Protein 2V1O (pdb70)

Sequence (890 aa):
GAMRIMRPDDANVAGNVHGGTILKMIEEAGAIISTRHCNSQNGERCVAALARVERTDFLSPMCIGEVAHVSAEITYTSKHSVEVQVHVMSENILTGTKKLTNKATLWYVPLSLKNVDKVLEVPPIVYLRQEQEEEGRKRYEAQKLERMEAMRIMRPDDANVAGNVHGGTILKMIEEAGAIISTRHCNSQNGERCVAALARVERTDFLSPMCIGEVAHVSAEITYTSKHSVEVQVHVMSENILTGTKKLTNKATLWYVPLSLKNVDKVLEVPPIVYLRQEQEEEGRKRYEAQKLERMEGAMRIMRPDDANVAGNVHGGTILKMIEEAGAIISTRHCNSQNGERCVAALARVERTDFLSPMCIGEVAHVSAEITYTSKHSVEVQVHVMSENILTGTKKLTNKATLWYVPLSLKNVDKVLEVPPIVYLRQEQEEEGRKRYEAQKLERMEAMRIMRPDDANVAGNVHGGTILKMIEEAGAIISTRHCNSQNGERCVAALARVERTDFLSPMCIGEVAHVSAEITYTSKHSVEVQVHVMSENILTGTKKLTNKATLWYVPLSLKNVDKVLEVPPIVYLRQEQEEEGRKRYEAQKLERMEAMRIMRPDDANVAGNVHGGTILKMIEEAGAIISTRHCNSQNGERCVAALARVERTDFLSPMCIGEVAHVSAEITYTSKHSVEVQVHVMSENILTGTKKLTNKATLWYVPLSLKNVDKVLEVPPIVYLRQEQEEEGRKRYEAQKLERMEAMRIMRPDDANVAGNVHGGTILKMIEEAGAIISTRHCNSQNGERCVAALARVERTDFLSPMCIGEVAHVSAEITYTSKHSVEVQVHVMSENILTGTKKLTNKATLWYVPLSLKNVDKVLEVPPIVYLRQEQEEEGRKRYEAQKLERME

CATH classification: 3.10.129.10

Foldseek 3Di:
DDKDAAAPVQDDPVFWGDPVSVVVVQVVQVFVVQQCQQCVVPDFRWGWDWDDKDDKDFD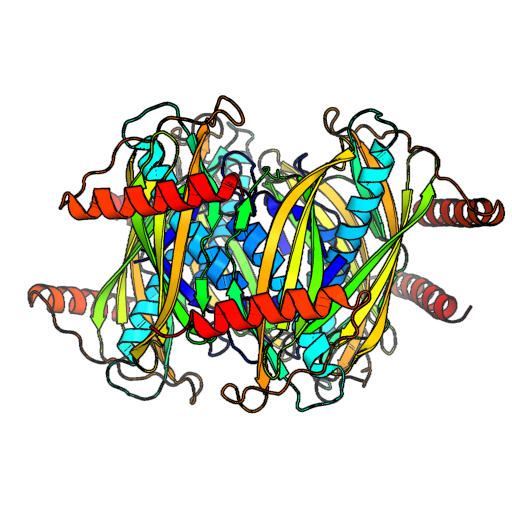DIAGGGKMKDKDKDFQEDDQFKTKMKMWIWTARPVVRDIDTGIIIITMIGIAHPVDGPDTHTGDGDDDPDVVSHVVRVVVVVVVVVVVVD/DKDAAAPVQDDPVQWGDPVSVVVVQVVQVFVVQQCQQCVVVDARWGKDWDDKDDKDFDDTAGGRKMKDKHKDFQEFDQFKTKIKIWIWTANPVVGDIDTGMIIITMIGIAHPVGRPDTHTGDGDDDPDPVSHVVRVVVVVVVVVVVVD/DDKDFAAPVQDDPVQWGDPVSVVVVQVVQVFVVQQCQQCVVPDFRWGWDWDDKDDKDFDDIEGGGKMKDKDKDFQFDDFFKTKMKMWIWTARPVVRDIDTGMIIITMIGIDHPVDGRDTHTGDGDDDPDVVSHVVVVVVVVVVVVVVVD/DKDAAAPVQDDPVQWGDPVSVVVVQVVQVFVVQQCQQPVVVDFRWGKDWDDKDDKDFDDTAGHGWMKDKHKDFQEFDQFKTKMKIWIWTARPVVRDIDTGMIIITMIGIAHPVGRPDTHTGDGDDDPDPVSHVVRVVVVVVVVVVPDD/DKDAAAPVQDDPVFWGDPVSVVVVQVVQVFVVQQCQQCVVVDFRWTKDWDDKDDKDFDDIEGGGKMKDKDKDFQEDDFFKTKIKIWIWTANPVVGDIDTGMIIITMIGIAHPVHGRDTHTGDGDDDPDPVSHVVRVVVVVVVVVVVVD/DKDAAAPVQDDPVQWGDPVSVVVVQVVQVFVVQQCQQCVVVDFRWGKDWDDKDDKDFDDTAGGGWMKDKDKDFQEFDQFKTKIWIWIWTARPVVRDIDTGMIIIIMIGIAHPVGRPDTHTGDGDDDPDPVSHVVRVVVVVVVVVVVVD

InterPro domains:
  IPR006683 Thioesterase domain [PF03061] (70-148)
  IPR006683 Thioesterase domain [PF03061] (243-312)
  IPR029069 HotDog domain superfamily [SSF54637] (54-199)
  IPR029069 HotDog domain superfamily [SSF54637] (222-374)
  IPR033120 Hotdog acyl-CoA thioesterase (ACOT)-type domain [PS51770] (51-169)
  IPR033120 Hotdog acyl-CoA thioesterase (ACOT)-type domain [PS51770] (225-339)
  IPR040170 Cytosolic acyl coenzyme A thioester hydrolase [PTHR11049] (54-374)

Organism: Mus musculus (NCBI:txid10090)

B-factor: mean 19.63, std 8.36, range [7.68, 71.05]

Structure (mmCIF, N/CA/C/O backbone):
data_2V1O
#
_entry.id   2V1O
#
_cell.length_a   55.741
_cell.length_b   125.531
_cell.length_c   81.780
_cell.angle_alpha   90.00
_cell.angle_beta   95.39
_cell.angle_gamma   90.00
#
_symmetry.space_group_name_H-M   'P 1 21 1'
#
loop_
_entity.id
_entity.type
_entity.pdbx_description
1 polymer 'CYTOSOLIC ACYL COENZYME A THIOESTER HYDROLASE'
2 non-polymer 'COENZYME A'
3 water water
#
loop_
_atom_site.group_PDB
_atom_site.id
_atom_site.type_symbol
_atom_site.label_atom_id
_atom_site.label_alt_id
_atom_site.label_comp_id
_atom_site.label_asym_id
_atom_site.label_entity_id
_atom_site.label_seq_id
_atom_site.pdbx_PDB_ins_code
_atom_site.Cartn_x
_atom_site.Cartn_y
_atom_site.Cartn_z
_atom_site.occupancy
_atom_site.B_iso_or_equiv
_atom_site.auth_seq_id
_atom_site.auth_comp_id
_atom_site.auth_asym_id
_atom_site.auth_atom_id
_atom_site.pdbx_PDB_model_num
ATOM 1 N N . GLY A 1 1 ? -9.843 3.164 -47.453 1.00 21.75 13 GLY A N 1
ATOM 2 C CA . GLY A 1 1 ? -9.206 4.430 -46.992 1.00 21.16 13 GLY A CA 1
ATOM 3 C C . GLY A 1 1 ? -9.034 5.461 -48.092 1.00 21.06 13 GLY A C 1
ATOM 4 O O . GLY A 1 1 ? -9.711 5.416 -49.125 1.00 21.46 13 GLY A O 1
ATOM 5 N N . ALA A 1 2 ? -8.119 6.400 -47.870 1.00 20.00 14 ALA A N 1
ATOM 6 C CA . ALA A 1 2 ? -7.782 7.396 -48.877 1.00 18.88 14 ALA A CA 1
ATOM 7 C C . ALA A 1 2 ? -6.264 7.560 -48.943 1.00 18.02 14 ALA A C 1
ATOM 8 O O . ALA A 1 2 ? -5.589 7.528 -47.926 1.00 17.33 14 ALA A O 1
ATOM 10 N N . MET A 1 3 ? -5.731 7.704 -50.148 1.00 17.43 15 MET A N 1
ATOM 11 C CA . MET A 1 3 ? -4.319 8.044 -50.307 1.00 17.00 15 MET A CA 1
ATOM 12 C C . MET A 1 3 ? -4.127 8.956 -51.501 1.00 15.83 15 MET A C 1
ATOM 13 O O . MET A 1 3 ? -4.830 8.845 -52.507 1.00 14.90 15 MET A O 1
ATOM 18 N N . ARG A 1 4 ? -3.164 9.858 -51.368 1.00 14.78 16 ARG A N 1
ATOM 19 C CA . ARG A 1 4 ? -2.902 10.866 -52.375 1.00 14.46 16 ARG A CA 1
ATOM 20 C C . ARG A 1 4 ? -1.456 11.294 -52.240 1.00 13.50 16 ARG A C 1
ATOM 21 O O . ARG A 1 4 ? -0.958 11.461 -51.120 1.00 12.50 16 ARG A O 1
ATOM 29 N N . ILE A 1 5 ? -0.789 11.453 -53.379 1.00 13.29 17 ILE A N 1
ATOM 30 C CA . ILE A 1 5 ? 0.583 11.944 -53.406 1.00 13.15 17 ILE A CA 1
ATOM 31 C C . ILE A 1 5 ? 0.575 13.453 -53.159 1.00 13.00 17 ILE A C 1
ATOM 32 O O . ILE A 1 5 ? -0.294 14.177 -53.661 1.00 13.11 17 ILE A O 1
ATOM 37 N N . MET A 1 6 ? 1.544 13.911 -52.384 1.00 12.67 18 MET A N 1
ATOM 38 C CA . MET A 1 6 ? 1.642 15.325 -52.040 1.00 12.64 18 MET A CA 1
ATOM 39 C C . MET A 1 6 ? 2.263 16.094 -53.202 1.00 12.60 18 MET A C 1
ATOM 40 O O . MET A 1 6 ? 3.278 15.671 -53.760 1.00 11.97 18 MET A O 1
ATOM 45 N N . ARG A 1 7 ? 1.623 17.213 -53.557 1.00 12.03 19 ARG A N 1
ATOM 46 C CA . ARG A 1 7 ? 1.972 18.018 -54.733 1.00 13.21 19 ARG A CA 1
ATOM 47 C C . ARG A 1 7 ? 2.585 19.351 -54.279 1.00 12.00 19 ARG A C 1
ATOM 48 O O . ARG A 1 7 ? 2.428 19.728 -53.119 1.00 11.78 19 ARG A O 1
ATOM 56 N N . PRO A 1 8 ? 3.285 20.070 -55.183 1.00 12.01 20 PRO A N 1
ATOM 57 C CA . PRO A 1 8 ? 3.888 21.358 -54.804 1.00 11.98 20 PRO A CA 1
ATOM 58 C C . PRO A 1 8 ? 2.934 22.352 -54.124 1.00 12.31 20 PRO A C 1
ATOM 59 O O . PRO A 1 8 ? 3.345 23.042 -53.182 1.00 12.11 20 PRO A O 1
ATOM 63 N N . ASP A 1 9 ? 1.681 22.413 -54.577 1.00 12.08 21 ASP A N 1
ATOM 64 C CA . ASP A 1 9 ? 0.712 23.343 -53.978 1.00 13.43 21 ASP A CA 1
ATOM 65 C C . ASP A 1 9 ? 0.264 22.944 -52.566 1.00 13.00 21 ASP A C 1
ATOM 66 O O . ASP A 1 9 ? -0.339 23.750 -51.857 1.00 13.67 21 ASP A O 1
ATOM 71 N N . ASP A 1 10 ? 0.595 21.717 -52.164 1.00 12.82 22 ASP A N 1
ATOM 72 C CA . ASP A 1 10 ? 0.307 21.207 -50.824 1.00 13.35 22 ASP A CA 1
ATOM 73 C C . ASP A 1 10 ? 1.384 21.604 -49.819 1.00 13.32 22 ASP A C 1
ATOM 74 O O . ASP A 1 10 ? 1.234 21.340 -48.634 1.00 13.62 22 ASP A O 1
ATOM 79 N N . ALA A 1 11 ? 2.469 22.211 -50.300 1.00 13.34 23 ALA A N 1
ATOM 80 C CA . ALA A 1 11 ? 3.660 22.423 -49.477 1.00 13.94 23 ALA A CA 1
ATOM 81 C C . ALA A 1 11 ? 4.160 23.860 -49.468 1.00 14.60 23 ALA A C 1
ATOM 82 O O . ALA A 1 11 ? 3.911 24.633 -50.404 1.00 14.34 23 ALA A O 1
ATOM 84 N N . ASN A 1 12 ? 4.872 24.204 -48.396 1.00 15.73 24 ASN A N 1
ATOM 85 C CA . ASN A 1 12 ? 5.518 25.513 -48.267 1.00 17.58 24 ASN A CA 1
ATOM 86 C C . ASN A 1 12 ? 6.772 25.635 -49.142 1.00 18.11 24 ASN A C 1
ATOM 87 O O . ASN A 1 12 ? 7.079 24.734 -49.932 1.00 18.30 24 ASN A O 1
ATOM 92 N N . VAL A 1 13 ? 7.496 26.742 -48.995 1.00 18.89 25 VAL A N 1
ATOM 93 C CA . VAL A 1 13 ? 8.687 27.009 -49.811 1.00 19.97 25 VAL A CA 1
ATOM 94 C C . VAL A 1 13 ? 9.855 26.056 -49.527 1.00 20.19 25 VAL A C 1
ATOM 95 O O . VAL A 1 13 ? 10.798 25.973 -50.309 1.00 20.86 25 VAL A O 1
ATOM 99 N N . ALA A 1 14 ? 9.775 25.336 -48.412 1.00 20.77 26 ALA A N 1
ATOM 100 C CA . ALA A 1 14 ? 10.803 24.358 -48.038 1.00 20.72 26 ALA A CA 1
ATOM 101 C C . ALA A 1 14 ? 10.497 22.930 -48.529 1.00 20.52 26 ALA A C 1
ATOM 102 O O . ALA A 1 14 ? 11.328 22.028 -48.379 1.00 21.13 26 ALA A O 1
ATOM 104 N N . GLY A 1 15 ? 9.313 22.731 -49.116 1.00 19.93 27 GLY A N 1
ATOM 105 C CA . GLY A 1 15 ? 8.895 21.417 -49.623 1.00 19.11 27 GLY A CA 1
ATOM 106 C C . GLY A 1 15 ? 8.107 20.572 -48.628 1.00 18.28 27 GLY A C 1
ATOM 107 O O . GLY A 1 15 ? 7.785 19.408 -48.899 1.00 17.95 27 GLY A O 1
ATOM 108 N N . ASN A 1 16 ? 7.802 21.154 -47.474 1.00 17.70 28 ASN A N 1
ATOM 109 C CA . ASN A 1 16 ? 7.051 20.463 -46.433 1.00 17.06 28 ASN A CA 1
ATOM 110 C C . ASN A 1 16 ? 5.571 20.809 -46.486 1.00 15.84 28 ASN A C 1
ATOM 111 O O . ASN A 1 16 ? 5.199 21.969 -46.653 1.00 15.32 28 ASN A O 1
ATOM 116 N N . VAL A 1 17 ? 4.738 19.782 -46.352 1.00 14.54 29 VAL A N 1
ATOM 117 C CA . VAL A 1 17 ? 3.295 19.899 -46.518 1.00 13.31 29 VAL A CA 1
ATOM 118 C C . VAL A 1 17 ? 2.688 20.786 -45.428 1.00 12.44 29 VAL A C 1
ATOM 119 O O . VAL A 1 17 ? 3.076 20.683 -44.275 1.00 12.24 29 VAL A O 1
ATOM 123 N N . HIS A 1 18 ? 1.770 21.676 -45.819 1.00 11.99 30 HIS A N 1
ATOM 124 C CA . HIS A 1 18 ? 1.034 22.529 -44.873 1.00 12.30 30 HIS A CA 1
ATOM 125 C C . HIS A 1 18 ? 0.100 21.715 -43.990 1.00 11.81 30 HIS A C 1
ATOM 126 O O . HIS A 1 18 ? -0.576 20.806 -44.471 1.00 11.57 30 HIS A O 1
ATOM 133 N N . GLY A 1 19 ? 0.035 22.064 -42.706 1.00 12.02 31 GLY A N 1
ATOM 134 C CA . GLY A 1 19 ? -0.965 21.495 -41.800 1.00 11.53 31 GLY A CA 1
ATOM 135 C C . GLY A 1 19 ? -2.370 21.530 -42.391 1.00 11.53 31 GLY A C 1
ATOM 136 O O . GLY A 1 19 ? -3.104 20.549 -42.306 1.00 11.02 31 GLY A O 1
ATOM 137 N N . GLY A 1 20 ? -2.726 22.652 -43.026 1.00 11.54 32 GLY A N 1
ATOM 138 C CA . GLY A 1 20 ? -4.063 22.855 -43.591 1.00 11.57 32 GLY A CA 1
ATOM 139 C C . GLY A 1 20 ? -4.439 21.800 -44.625 1.00 11.57 32 GLY A C 1
ATOM 140 O O . GLY A 1 20 ? -5.597 21.390 -44.700 1.00 11.04 32 GLY A O 1
ATOM 141 N N . THR A 1 21 ? -3.455 21.371 -45.417 1.00 11.46 33 THR A N 1
ATOM 142 C CA . THR A 1 21 ? -3.645 20.332 -46.444 1.00 12.30 33 THR A CA 1
ATOM 143 C C . THR A 1 21 ? -4.114 19.018 -45.812 1.00 11.88 33 THR A C 1
ATOM 144 O O . THR A 1 21 ? -5.073 18.386 -46.278 1.00 12.16 33 THR A O 1
ATOM 148 N N . ILE A 1 22 ? -3.419 18.626 -44.752 1.00 11.59 34 ILE A N 1
ATOM 149 C CA . ILE A 1 22 ? -3.719 17.407 -44.006 1.00 11.53 34 ILE A CA 1
ATOM 150 C C . ILE A 1 22 ? -5.055 17.524 -43.252 1.00 10.83 34 ILE A C 1
ATOM 151 O O . ILE A 1 22 ? -5.856 16.582 -43.234 1.00 10.18 34 ILE A O 1
ATOM 156 N N . LEU A 1 23 ? -5.302 18.683 -42.649 1.00 10.39 35 LEU A N 1
ATOM 157 C CA . LEU A 1 23 ? -6.586 18.923 -41.974 1.00 9.71 35 LEU A CA 1
ATOM 158 C C . LEU A 1 23 ? -7.754 18.724 -42.935 1.00 9.85 35 LEU A C 1
ATOM 159 O O . LEU A 1 23 ? -8.765 18.094 -42.587 1.00 9.20 35 LEU A O 1
ATOM 164 N N . LYS A 1 24 ? -7.608 19.259 -44.144 1.00 9.90 36 LYS A N 1
ATOM 165 C CA . LYS A 1 24 ? -8.612 19.077 -45.180 1.00 10.80 36 LYS A CA 1
ATOM 166 C C . LYS A 1 24 ? -8.854 17.580 -45.496 1.00 10.38 36 LYS A C 1
ATOM 167 O O . LYS A 1 24 ? -10.011 17.141 -45.575 1.00 9.79 36 LYS A O 1
ATOM 173 N N . MET A 1 25 ? -7.777 16.810 -45.650 1.00 10.62 37 MET A N 1
ATOM 174 C CA . MET A 1 25 ? -7.900 15.376 -45.974 1.00 11.86 37 MET A CA 1
ATOM 175 C C . MET A 1 25 ? -8.553 14.611 -44.819 1.00 10.12 37 MET A C 1
ATOM 176 O O . MET A 1 25 ? -9.355 13.710 -45.029 1.00 10.06 37 MET A O 1
ATOM 181 N N . ILE A 1 26 ? -8.179 14.978 -43.599 1.00 9.65 38 ILE A N 1
ATOM 182 C CA . ILE A 1 26 ? -8.759 14.382 -42.397 1.00 9.13 38 ILE A CA 1
ATOM 183 C C . ILE A 1 26 ? -10.282 14.551 -42.413 1.00 8.99 38 ILE A C 1
ATOM 184 O O . ILE A 1 26 ? -11.020 13.585 -42.200 1.00 8.57 38 ILE A O 1
ATOM 189 N N . GLU A 1 27 ? -10.745 15.770 -42.693 1.00 8.62 39 GLU A N 1
ATOM 190 C CA . GLU A 1 27 ? -12.182 16.077 -42.640 1.00 8.57 39 GLU A CA 1
ATOM 191 C C . GLU A 1 27 ? -12.936 15.390 -43.781 1.00 8.87 39 GLU A C 1
ATOM 192 O O . GLU A 1 27 ? -14.056 14.928 -43.584 1.00 8.07 39 GLU A O 1
ATOM 198 N N . GLU A 1 28 ? -12.294 15.290 -44.943 1.00 9.08 40 GLU A N 1
ATOM 199 C CA . GLU A 1 28 ? -12.858 14.548 -46.086 1.00 9.56 40 GLU A CA 1
ATOM 200 C C . GLU A 1 28 ? -13.156 13.088 -45.716 1.00 8.93 40 GLU A C 1
ATOM 201 O O . GLU A 1 28 ? -14.247 12.580 -46.005 1.00 8.56 40 GLU A O 1
ATOM 207 N N . ALA A 1 29 ? -12.202 12.431 -45.049 1.00 8.81 41 ALA A N 1
ATOM 208 C CA . ALA A 1 29 ? -12.402 11.064 -44.571 1.00 9.00 41 ALA A CA 1
ATOM 209 C C . ALA A 1 29 ? -13.528 11.004 -43.550 1.00 9.26 41 ALA A C 1
ATOM 210 O O . ALA A 1 29 ? -14.389 10.131 -43.640 1.00 9.43 41 ALA A O 1
ATOM 212 N N . GLY A 1 30 ? -13.537 11.951 -42.603 1.00 9.18 42 GLY A N 1
ATOM 213 C CA . GLY A 1 30 ? -14.604 12.030 -41.613 1.00 9.14 42 GLY A CA 1
ATOM 214 C C . GLY A 1 30 ? -15.977 12.221 -42.229 1.00 9.39 42 GLY A C 1
ATOM 215 O O . GLY A 1 30 ? -16.956 11.580 -41.806 1.00 9.68 42 GLY A O 1
ATOM 216 N N . ALA A 1 31 ? -16.054 13.082 -43.238 1.00 9.06 43 ALA A N 1
ATOM 217 C CA . ALA A 1 31 ? -17.340 13.416 -43.850 1.00 9.52 43 ALA A CA 1
ATOM 218 C C . ALA A 1 31 ? -17.938 12.197 -44.541 1.00 9.40 43 ALA A C 1
ATOM 219 O O . ALA A 1 31 ? -19.132 11.957 -44.424 1.00 9.79 43 ALA A O 1
ATOM 221 N N . ILE A 1 32 ? -17.104 11.434 -45.248 1.00 8.82 44 ILE A N 1
ATOM 222 C CA . ILE A 1 32 ? -17.582 10.243 -45.967 1.00 8.89 44 ILE A CA 1
ATOM 223 C C . ILE A 1 32 ? -18.113 9.184 -45.000 1.00 8.74 44 ILE A C 1
ATOM 224 O O . ILE A 1 32 ? -19.235 8.679 -45.162 1.00 8.62 44 ILE A O 1
ATOM 229 N N . ILE A 1 33 ? -17.312 8.865 -43.985 1.00 9.06 45 ILE A N 1
ATOM 230 C CA . ILE A 1 33 ? -17.646 7.748 -43.094 1.00 9.72 45 ILE A CA 1
ATOM 231 C C . ILE A 1 33 ? -18.907 8.065 -42.273 1.00 9.98 45 ILE A C 1
ATOM 232 O O . ILE A 1 33 ? -19.775 7.202 -42.073 1.00 9.90 45 ILE A O 1
ATOM 237 N N . SER A 1 34 ? -19.035 9.318 -41.847 1.00 10.12 46 SER A N 1
ATOM 238 C CA . SER A 1 34 ? -20.161 9.719 -41.006 1.00 10.61 46 SER A CA 1
ATOM 239 C C . SER A 1 34 ? -21.465 9.823 -41.817 1.00 10.49 46 SER A C 1
ATOM 240 O O . SER A 1 34 ? -22.510 9.352 -41.372 1.00 9.71 46 SER A O 1
ATOM 243 N N . THR A 1 35 ? -21.397 10.419 -43.010 1.00 10.13 47 THR A N 1
ATOM 244 C CA . THR A 1 35 ? -22.570 10.502 -43.895 1.00 10.32 47 THR A CA 1
ATOM 245 C C . THR A 1 35 ? -23.088 9.105 -44.262 1.00 9.89 47 THR A C 1
ATOM 246 O O . THR A 1 35 ? -24.285 8.843 -44.154 1.00 9.53 47 THR A O 1
ATOM 250 N N . ARG A 1 36 ? -22.191 8.202 -44.670 1.00 9.76 48 ARG A N 1
ATOM 251 C CA . ARG A 1 36 ? -22.589 6.831 -44.995 1.00 9.51 48 ARG A CA 1
ATOM 252 C C . ARG A 1 36 ? -23.304 6.187 -43.806 1.00 9.71 48 ARG A C 1
ATOM 253 O O . ARG A 1 36 ? -24.399 5.619 -43.938 1.00 9.72 48 ARG A O 1
ATOM 261 N N . HIS A 1 37 ? -22.694 6.306 -42.631 1.00 9.77 49 HIS A N 1
ATOM 262 C CA . HIS A 1 37 ? -23.292 5.732 -41.448 1.00 10.52 49 HIS A CA 1
ATOM 263 C C . HIS A 1 37 ? -24.666 6.307 -41.114 1.00 10.68 49 HIS A C 1
ATOM 264 O O . HIS A 1 37 ? -25.586 5.564 -40.753 1.00 10.93 49 HIS A O 1
ATOM 271 N N . CYS A 1 38 ? -24.800 7.627 -41.217 1.00 10.60 50 CYS A N 1
ATOM 272 C CA . CYS A 1 38 ? -26.052 8.288 -40.844 1.00 11.38 50 CYS A CA 1
ATOM 273 C C . CYS A 1 38 ? -27.226 7.985 -41.788 1.00 11.29 50 CYS A C 1
ATOM 274 O O . CYS A 1 38 ? -28.395 8.192 -41.427 1.00 11.18 50 CYS A O 1
ATOM 277 N N . ASN A 1 39 ? -26.901 7.476 -42.974 1.00 10.74 51 ASN A N 1
ATOM 278 C CA . ASN A 1 39 ? -27.899 7.005 -43.938 1.00 11.31 51 ASN A CA 1
ATOM 279 C C . ASN A 1 39 ? -28.034 5.473 -44.019 1.00 11.70 51 ASN A C 1
ATOM 280 O O . ASN A 1 39 ? -28.807 4.947 -44.837 1.00 11.25 51 ASN A O 1
ATOM 285 N N . SER A 1 40 ? -27.307 4.769 -43.152 1.00 11.76 52 SER A N 1
ATOM 286 C CA . SER A 1 40 ? -27.146 3.309 -43.251 1.00 12.70 52 SER A CA 1
ATOM 287 C C . SER A 1 40 ? -28.409 2.512 -42.886 1.00 13.29 52 SER A C 1
ATOM 288 O O . SER A 1 40 ? -28.491 1.307 -43.146 1.00 13.37 52 SER A O 1
ATOM 291 N N . GLN A 1 41 ? -29.387 3.172 -42.280 1.00 14.13 53 GLN A N 1
ATOM 292 C CA . GLN A 1 41 ? -30.642 2.489 -41.962 1.00 15.43 53 GLN A CA 1
ATOM 293 C C . GLN A 1 41 ? -31.805 3.077 -42.748 1.00 16.20 53 GLN A C 1
ATOM 294 O O . GLN A 1 41 ? -32.972 2.829 -42.440 1.00 16.63 53 GLN A O 1
ATOM 300 N N . ASN A 1 42 ? -31.456 3.834 -43.788 1.00 17.03 54 ASN A N 1
ATOM 301 C CA . ASN A 1 42 ? -32.410 4.492 -44.678 1.00 17.78 54 ASN A CA 1
ATOM 302 C C . ASN A 1 42 ? -33.433 5.356 -43.947 1.00 17.48 54 ASN A C 1
ATOM 303 O O . ASN A 1 42 ? -34.632 5.333 -44.251 1.00 17.60 54 ASN A O 1
ATOM 308 N N . GLY A 1 43 ? -32.942 6.125 -42.980 1.00 16.82 55 GLY A N 1
ATOM 309 C CA . GLY A 1 43 ? -33.737 7.176 -42.357 1.00 16.24 55 GLY A CA 1
ATOM 310 C C . GLY A 1 43 ? -33.833 8.362 -43.304 1.00 15.69 55 GLY A C 1
ATOM 311 O O . GLY A 1 43 ? -33.469 8.265 -44.479 1.00 15.50 55 GLY A O 1
ATOM 312 N N . GLU A 1 44 ? -34.327 9.486 -42.793 1.00 15.22 56 GLU A N 1
ATOM 313 C CA . GLU A 1 44 ? -34.380 10.722 -43.566 1.00 14.76 56 GLU A CA 1
ATOM 314 C C . GLU A 1 44 ? -32.994 11.011 -44.159 1.00 14.34 56 GLU A C 1
ATOM 315 O O . GLU A 1 44 ? -31.989 10.948 -43.444 1.00 13.86 56 GLU A O 1
ATOM 321 N N . ARG A 1 45 ? -32.944 11.280 -45.467 1.00 13.87 57 ARG A N 1
ATOM 322 C CA . ARG A 1 45 ? -31.678 11.526 -46.160 1.00 13.91 57 ARG A CA 1
ATOM 323 C C . ARG A 1 45 ? -30.979 12.730 -45.555 1.00 13.35 57 ARG A C 1
ATOM 324 O O . ARG A 1 45 ? -31.595 13.769 -45.302 1.00 12.93 57 ARG A O 1
ATOM 332 N N . CYS A 1 46 ? -29.689 12.565 -45.299 1.00 12.54 58 CYS A N 1
ATOM 333 C CA . CYS A 1 46 ? -28.937 13.573 -44.574 1.00 12.37 58 CYS A CA 1
ATOM 334 C C . CYS A 1 46 ? -27.485 13.627 -45.005 1.00 12.07 58 CYS A C 1
ATOM 335 O O . CYS A 1 46 ? -26.985 12.726 -45.706 1.00 11.43 58 CYS A O 1
ATOM 338 N N . VAL A 1 47 ? -26.817 14.703 -44.594 1.00 12.13 59 VAL A N 1
ATOM 339 C CA . VAL A 1 47 ? -25.371 14.815 -44.745 1.00 12.26 59 VAL A CA 1
ATOM 340 C C . VAL A 1 47 ? -24.787 15.185 -43.389 1.00 12.14 59 VAL A C 1
ATOM 341 O O . VAL A 1 47 ? -25.329 16.030 -42.674 1.00 12.00 59 VAL A O 1
ATOM 345 N N . ALA A 1 48 ? -23.685 14.534 -43.038 1.00 11.95 60 ALA A N 1
ATOM 346 C CA . ALA A 1 48 ? -23.022 14.798 -41.770 1.00 12.02 60 ALA A CA 1
ATOM 347 C C . ALA A 1 48 ? -22.246 16.113 -41.849 1.00 11.96 60 ALA A C 1
ATOM 348 O O . ALA A 1 48 ? -21.476 16.317 -42.786 1.00 12.49 60 ALA A O 1
ATOM 350 N N . ALA A 1 49 ? -22.465 16.997 -40.872 1.00 10.94 61 ALA A N 1
ATOM 351 C CA . ALA A 1 49 ? -21.732 18.269 -40.760 1.00 10.86 61 ALA A CA 1
ATOM 352 C C . ALA A 1 49 ? -20.688 18.208 -39.640 1.00 10.44 61 ALA A C 1
ATOM 353 O O . ALA A 1 49 ? -20.974 17.690 -38.558 1.00 10.21 61 ALA A O 1
ATOM 355 N N . LEU A 1 50 ? -19.492 18.752 -39.883 1.00 9.77 62 LEU A N 1
ATOM 356 C CA . LEU A 1 50 ? -18.462 18.782 -38.836 1.00 9.43 62 LEU A CA 1
ATOM 357 C C . LEU A 1 50 ? -18.865 19.716 -37.705 1.00 9.59 62 LEU A C 1
ATOM 358 O O . LEU A 1 50 ? -19.044 20.917 -37.916 1.00 9.68 62 LEU A O 1
ATOM 363 N N . ALA A 1 51 ? -18.996 19.154 -36.509 1.00 9.98 63 ALA A N 1
ATOM 364 C CA . ALA A 1 51 ? -19.314 19.947 -35.321 1.00 10.16 63 ALA A CA 1
ATOM 365 C C . ALA A 1 51 ? -18.082 20.307 -34.484 1.00 10.50 63 ALA A C 1
ATOM 366 O O . ALA A 1 51 ? -18.023 21.389 -33.894 1.00 10.55 63 ALA A O 1
ATOM 368 N N . ARG A 1 52 ? -17.097 19.414 -34.432 1.00 10.71 64 ARG A N 1
ATOM 369 C CA . ARG A 1 52 ? -15.976 19.592 -33.516 1.00 10.81 64 ARG A CA 1
ATOM 370 C C . ARG A 1 52 ? -14.736 18.845 -33.986 1.00 11.07 64 ARG A C 1
ATOM 371 O O . ARG A 1 52 ? -14.825 17.729 -34.508 1.00 11.01 64 ARG A O 1
ATOM 379 N N . VAL A 1 53 ? -13.592 19.488 -33.801 1.00 11.19 65 VAL A N 1
ATOM 380 C CA . VAL A 1 53 ? -12.289 18.843 -33.948 1.00 11.74 65 VAL A CA 1
ATOM 381 C C . VAL A 1 53 ? -11.628 18.826 -32.575 1.00 11.60 65 VAL A C 1
ATOM 382 O O . VAL A 1 53 ? -11.478 19.871 -31.932 1.00 11.80 65 VAL A O 1
ATOM 386 N N . GLU A 1 54 ? -11.268 17.635 -32.105 1.00 12.03 66 GLU A N 1
ATOM 387 C CA . GLU A 1 54 ? -10.548 17.525 -30.837 1.00 12.36 66 GLU A CA 1
ATOM 388 C C . GLU A 1 54 ? -9.113 18.014 -31.026 1.00 12.49 66 GLU A C 1
ATOM 389 O O . GLU A 1 54 ? -8.629 18.111 -32.151 1.00 12.37 66 GLU A O 1
ATOM 395 N N . ARG A 1 55 ? -8.443 18.330 -29.925 1.00 13.07 67 ARG A N 1
ATOM 396 C CA . ARG A 1 55 ? -7.034 18.696 -29.959 1.00 13.92 67 ARG A CA 1
ATOM 397 C C . ARG A 1 55 ? -6.228 17.635 -30.724 1.00 14.05 67 ARG A C 1
ATOM 398 O O . ARG A 1 55 ? -6.420 16.427 -30.529 1.00 13.75 67 ARG A O 1
ATOM 406 N N . THR A 1 56 ? -5.337 18.091 -31.598 1.00 13.89 68 THR A N 1
ATOM 407 C CA . THR A 1 56 ? -4.516 17.181 -32.410 1.00 13.83 68 THR A CA 1
ATOM 408 C C . THR A 1 56 ? -3.103 17.717 -32.630 1.00 13.69 68 THR A C 1
ATOM 409 O O . THR A 1 56 ? -2.909 18.915 -32.860 1.00 12.94 68 THR A O 1
ATOM 413 N N . ASP A 1 57 ? -2.126 16.816 -32.533 1.00 13.12 69 ASP A N 1
ATOM 414 C CA . ASP A 1 57 ? -0.715 17.163 -32.671 1.00 13.65 69 ASP A CA 1
ATOM 415 C C . ASP A 1 57 ? -0.127 16.638 -33.971 1.00 13.83 69 ASP A C 1
ATOM 416 O O . ASP A 1 57 ? -0.383 15.496 -34.358 1.00 13.51 69 ASP A O 1
ATOM 421 N N . PHE A 1 58 ? 0.666 17.475 -34.636 1.00 13.85 70 PHE A N 1
ATOM 422 C CA . PHE A 1 58 ? 1.375 17.051 -35.830 1.00 14.80 70 PHE A CA 1
ATOM 423 C C . PHE A 1 58 ? 2.796 16.646 -35.459 1.00 15.39 70 PHE A C 1
ATOM 424 O O . PHE A 1 58 ? 3.618 17.480 -35.052 1.00 15.23 70 PHE A O 1
ATOM 432 N N . LEU A 1 59 ? 3.042 15.346 -35.595 1.00 15.87 71 LEU A N 1
ATOM 433 C CA . LEU A 1 59 ? 4.223 14.670 -35.048 1.00 16.62 71 LEU A CA 1
ATOM 434 C C . LEU A 1 59 ? 5.467 14.684 -35.943 1.00 16.97 71 LEU A C 1
ATOM 435 O O . LEU A 1 59 ? 6.598 14.690 -35.449 1.00 16.12 71 LEU A O 1
ATOM 440 N N . SER A 1 60 ? 5.257 14.652 -37.255 1.00 17.15 72 SER A N 1
ATOM 441 C CA . SER A 1 60 ? 6.361 14.628 -38.205 1.00 17.77 72 SER A CA 1
ATOM 442 C C . SER A 1 60 ? 5.944 15.284 -39.520 1.00 17.79 72 SER A C 1
ATOM 443 O O . SER A 1 60 ? 4.768 15.233 -39.895 1.00 17.69 72 SER A O 1
ATOM 446 N N . PRO A 1 61 ? 6.905 15.922 -40.212 1.00 18.15 73 PRO A N 1
ATOM 447 C CA . PRO A 1 61 ? 6.591 16.578 -41.470 1.00 17.93 73 PRO A CA 1
ATOM 448 C C . PRO A 1 61 ? 6.303 15.574 -42.582 1.00 17.85 73 PRO A C 1
ATOM 449 O O . PRO A 1 61 ? 6.653 14.390 -42.476 1.00 17.03 73 PRO A O 1
ATOM 453 N N . MET A 1 62 ? 5.640 16.058 -43.623 1.00 17.67 74 MET A N 1
ATOM 454 C CA . MET A 1 62 ? 5.450 15.301 -44.841 1.00 18.35 74 MET A CA 1
ATOM 455 C C . MET A 1 62 ? 6.034 16.148 -45.960 1.00 17.76 74 MET A C 1
ATOM 456 O O . MET A 1 62 ? 6.077 17.379 -45.857 1.00 17.49 74 MET A O 1
ATOM 461 N N . CYS A 1 63 ? 6.485 15.493 -47.023 1.00 17.18 75 CYS A N 1
ATOM 462 C CA . CYS A 1 63 ? 7.169 16.186 -48.103 1.00 17.48 75 CYS A CA 1
ATOM 463 C C . CYS A 1 63 ? 6.441 15.997 -49.414 1.00 16.55 75 CYS A C 1
ATOM 464 O O . CYS A 1 63 ? 5.702 15.025 -49.587 1.00 16.21 75 CYS A O 1
ATOM 467 N N . ILE A 1 64 ? 6.659 16.931 -50.338 1.00 15.67 76 ILE A N 1
ATOM 468 C CA . ILE A 1 64 ? 6.224 16.768 -51.717 1.00 15.12 76 ILE A CA 1
ATOM 469 C C . ILE A 1 64 ? 6.698 15.404 -52.206 1.00 14.59 76 ILE A C 1
ATOM 470 O O . ILE A 1 64 ? 7.863 15.027 -52.002 1.00 14.35 76 ILE A O 1
ATOM 475 N N . GLY A 1 65 ? 5.782 14.660 -52.820 1.00 14.47 77 GLY A N 1
ATOM 476 C CA . GLY A 1 65 ? 6.118 13.390 -53.442 1.00 14.38 77 GLY A CA 1
ATOM 477 C C . GLY A 1 65 ? 5.870 12.194 -52.543 1.00 13.97 77 GLY A C 1
ATOM 478 O O . GLY A 1 65 ? 5.868 11.060 -53.009 1.00 13.90 77 GLY A O 1
ATOM 479 N N . GLU A 1 66 ? 5.682 12.445 -51.250 1.00 13.95 78 GLU A N 1
ATOM 480 C CA . GLU A 1 66 ? 5.265 11.384 -50.325 1.00 14.16 78 GLU A CA 1
ATOM 481 C C . GLU A 1 66 ? 3.759 11.160 -50.450 1.00 13.47 78 GLU A C 1
ATOM 482 O O . GLU A 1 66 ? 3.032 12.045 -50.917 1.00 13.36 78 GLU A O 1
ATOM 488 N N . VAL A 1 67 ? 3.309 9.966 -50.066 1.00 12.82 79 VAL A N 1
ATOM 489 C CA . VAL A 1 67 ? 1.903 9.598 -50.170 1.00 12.29 79 VAL A CA 1
ATOM 490 C C . VAL A 1 67 ? 1.272 9.707 -48.790 1.00 12.09 79 VAL A C 1
ATOM 491 O O . VAL A 1 67 ? 1.725 9.066 -47.838 1.00 11.91 79 VAL A O 1
ATOM 495 N N . ALA A 1 68 ? 0.237 10.535 -48.701 1.00 11.73 80 ALA A N 1
ATOM 496 C CA . ALA A 1 68 ? -0.577 10.652 -47.499 1.00 11.69 80 ALA A CA 1
ATOM 497 C C . ALA A 1 68 ? -1.624 9.537 -47.491 1.00 12.04 80 ALA A C 1
ATOM 498 O O . ALA A 1 68 ? -2.410 9.412 -48.430 1.00 12.02 80 ALA A O 1
ATOM 500 N N . HIS A 1 69 ? -1.604 8.716 -46.449 1.00 11.64 81 HIS A N 1
ATOM 501 C CA . HIS A 1 69 ? -2.602 7.663 -46.250 1.00 12.30 81 HIS A CA 1
ATOM 502 C C . HIS A 1 69 ? -3.543 8.122 -45.150 1.00 12.45 81 HIS A C 1
ATOM 503 O O . HIS A 1 69 ? -3.092 8.403 -44.051 1.00 13.59 81 HIS A O 1
ATOM 510 N N . VAL A 1 70 ? -4.841 8.195 -45.442 1.00 12.99 82 VAL A N 1
ATOM 511 C CA . VAL A 1 70 ? -5.832 8.645 -44.454 1.00 13.12 82 VAL A CA 1
ATOM 512 C C . VAL A 1 70 ? -6.871 7.551 -44.214 1.00 13.66 82 VAL A C 1
ATOM 513 O O . VAL A 1 70 ? -7.491 7.041 -45.155 1.00 14.17 82 VAL A O 1
ATOM 517 N N . SER A 1 71 ? -7.039 7.178 -42.952 1.00 13.37 83 SER A N 1
ATOM 518 C CA . SER A 1 71 ? -7.962 6.115 -42.584 1.00 13.82 83 SER A CA 1
ATOM 519 C C . SER A 1 71 ? -8.843 6.563 -41.420 1.00 13.02 83 SER A C 1
ATOM 520 O O . SER A 1 71 ? -8.376 7.219 -40.495 1.00 12.40 83 SER A O 1
ATOM 523 N N . ALA A 1 72 ? -10.119 6.196 -41.482 1.00 12.71 84 ALA A N 1
ATOM 524 C CA . ALA A 1 72 ? -11.109 6.658 -40.520 1.00 12.12 84 ALA A CA 1
ATOM 525 C C . ALA A 1 72 ? -11.890 5.498 -39.928 1.00 11.89 84 ALA A C 1
ATOM 526 O O . ALA A 1 72 ? -12.092 4.461 -40.576 1.00 10.88 84 ALA A O 1
ATOM 528 N N . GLU A 1 73 ? -12.346 5.692 -38.700 1.00 11.56 85 GLU A N 1
ATOM 529 C CA . GLU A 1 73 ? -13.161 4.692 -38.019 1.00 12.43 85 GLU A CA 1
ATOM 530 C C . GLU A 1 73 ? -14.170 5.410 -37.127 1.00 11.48 85 GLU A C 1
ATOM 531 O O . GLU A 1 73 ? -13.806 6.340 -36.415 1.00 11.58 85 GLU A O 1
ATOM 537 N N . ILE A 1 74 ? -15.431 4.984 -37.182 1.00 11.60 86 ILE A N 1
ATOM 538 C CA . ILE A 1 74 ? -16.443 5.485 -36.257 1.00 11.23 86 ILE A CA 1
ATOM 539 C C . ILE A 1 74 ? -16.254 4.742 -34.937 1.00 11.70 86 ILE A C 1
ATOM 540 O O . ILE A 1 74 ? -16.354 3.515 -34.886 1.00 11.66 86 ILE A O 1
ATOM 545 N N . THR A 1 75 ? -15.979 5.498 -33.882 1.00 11.43 87 THR A N 1
ATOM 546 C CA . THR A 1 75 ? -15.618 4.921 -32.594 1.00 11.51 87 THR A CA 1
ATOM 547 C C . THR A 1 75 ? -16.716 5.083 -31.547 1.00 11.51 87 THR A C 1
ATOM 548 O O . THR A 1 75 ? -16.708 4.402 -30.516 1.00 11.51 87 THR A O 1
ATOM 552 N N . TYR A 1 76 ? -17.661 5.986 -31.816 1.00 11.86 88 TYR A N 1
ATOM 553 C CA . TYR A 1 76 ? -18.815 6.180 -30.938 1.00 11.76 88 TYR A CA 1
ATOM 554 C C . TYR A 1 76 ? -19.975 6.844 -31.673 1.00 11.56 88 TYR A C 1
ATOM 555 O O . TYR A 1 76 ? -19.768 7.626 -32.613 1.00 11.48 88 TYR A O 1
ATOM 564 N N . THR A 1 77 ? -21.195 6.518 -31.248 1.00 11.30 89 THR A N 1
ATOM 565 C CA . THR A 1 77 ? -22.374 7.284 -31.652 1.00 11.73 89 THR A CA 1
ATOM 566 C C . THR A 1 77 ? -23.235 7.620 -30.431 1.00 12.03 89 THR A C 1
ATOM 567 O O . THR A 1 77 ? -23.462 6.769 -29.561 1.00 12.28 89 THR A O 1
ATOM 571 N N . SER A 1 78 ? -23.682 8.870 -30.365 1.00 12.63 90 SER A N 1
ATOM 572 C CA . SER A 1 78 ? -24.660 9.306 -29.376 1.00 12.72 90 SER A CA 1
ATOM 573 C C . SER A 1 78 ? -26.012 9.372 -30.089 1.00 13.25 90 SER A C 1
ATOM 574 O O . SER A 1 78 ? -26.136 8.888 -31.224 1.00 13.06 90 SER A O 1
ATOM 577 N N . LYS A 1 79 ? -27.021 9.964 -29.446 1.00 13.01 91 LYS A N 1
ATOM 578 C CA . LYS A 1 79 ? -28.347 10.040 -30.062 1.00 13.31 91 LYS A CA 1
ATOM 579 C C . LYS A 1 79 ? -28.327 10.794 -31.399 1.00 12.49 91 LYS A C 1
ATOM 580 O O . LYS A 1 79 ? -28.967 10.363 -32.360 1.00 12.48 91 LYS A O 1
ATOM 586 N N . HIS A 1 80 ? -27.579 11.897 -31.447 1.00 11.93 92 HIS A N 1
ATOM 587 C CA . HIS A 1 80 ? -27.544 12.780 -32.617 1.00 11.65 92 HIS A CA 1
ATOM 588 C C . HIS A 1 80 ? -26.142 13.139 -33.108 1.00 11.06 92 HIS A C 1
ATOM 589 O O . HIS A 1 80 ? -25.978 14.115 -33.848 1.00 10.62 92 HIS A O 1
ATOM 596 N N . SER A 1 81 ? -25.131 12.363 -32.722 1.00 10.84 93 SER A N 1
ATOM 597 C CA . SER A 1 81 ? -23.763 12.677 -33.147 1.00 10.51 93 SER A CA 1
ATOM 598 C C . SER A 1 81 ? -22.885 11.434 -33.349 1.00 10.50 93 SER A C 1
ATOM 599 O O . SER A 1 81 ? -23.185 10.352 -32.832 1.00 10.45 93 SER A O 1
ATOM 602 N N . VAL A 1 82 ? -21.806 11.622 -34.109 1.00 10.58 94 VAL A N 1
ATOM 603 C CA . VAL A 1 82 ? -20.887 10.553 -34.502 1.00 10.70 94 VAL A CA 1
ATOM 604 C C . VAL A 1 82 ? -19.464 10.974 -34.164 1.00 10.88 94 VAL A C 1
ATOM 605 O O . VAL A 1 82 ? -19.027 12.061 -34.553 1.00 10.68 94 VAL A O 1
ATOM 609 N N . GLU A 1 83 ? -18.742 10.115 -33.448 1.00 10.55 95 GLU A N 1
ATOM 610 C CA . GLU A 1 83 ? -17.328 10.346 -33.190 1.00 11.23 95 GLU A CA 1
ATOM 611 C C . GLU A 1 83 ? -16.505 9.539 -34.190 1.00 11.49 95 GLU A C 1
ATOM 612 O O . GLU A 1 83 ? -16.740 8.339 -34.373 1.00 11.57 95 GLU A O 1
ATOM 618 N N . VAL A 1 84 ? -15.557 10.209 -34.842 1.00 11.76 96 VAL A N 1
ATOM 619 C CA . VAL A 1 84 ? -14.702 9.570 -35.848 1.00 11.35 96 VAL A CA 1
ATOM 620 C C . VAL A 1 84 ? -13.239 9.788 -35.484 1.00 11.61 96 VAL A C 1
ATOM 621 O O . VAL A 1 84 ? -12.821 10.918 -35.202 1.00 11.30 96 VAL A O 1
ATOM 625 N N . GLN A 1 85 ? -12.475 8.699 -35.461 1.00 11.54 97 GLN A N 1
ATOM 626 C CA . GLN A 1 85 ? -11.037 8.772 -35.280 1.00 12.04 97 GLN A CA 1
ATOM 627 C C . GLN A 1 85 ? -10.366 8.626 -36.632 1.00 11.68 97 GLN A C 1
ATOM 628 O O . GLN A 1 85 ? -10.681 7.709 -37.400 1.00 11.49 97 GLN A O 1
ATOM 634 N N . VAL A 1 86 ? -9.444 9.537 -36.918 1.00 11.70 98 VAL A N 1
ATOM 635 C CA . VAL A 1 86 ? -8.754 9.550 -38.207 1.00 11.84 98 VAL A CA 1
ATOM 636 C C . VAL A 1 86 ? -7.248 9.429 -37.997 1.00 11.99 98 VAL A C 1
ATOM 637 O O . VAL A 1 86 ? -6.680 10.117 -37.136 1.00 11.68 98 VAL A O 1
ATOM 641 N N . HIS A 1 87 ? -6.617 8.538 -38.765 1.00 12.51 99 HIS A N 1
ATOM 642 C CA . HIS A 1 87 ? -5.153 8.367 -38.738 1.00 13.62 99 HIS A CA 1
ATOM 643 C C . HIS A 1 87 ? -4.561 8.804 -40.060 1.00 13.80 99 HIS A C 1
ATOM 644 O O . HIS A 1 87 ? -5.036 8.396 -41.121 1.00 13.92 99 HIS A O 1
ATOM 651 N N . VAL A 1 88 ? -3.506 9.613 -39.989 1.00 13.30 100 VAL A N 1
ATOM 652 C CA . VAL A 1 88 ? -2.767 10.034 -41.182 1.00 13.32 100 VAL A CA 1
ATOM 653 C C . VAL A 1 88 ? -1.353 9.473 -41.113 1.00 13.29 100 VAL A C 1
ATOM 654 O O . VAL A 1 88 ? -0.632 9.693 -40.132 1.00 12.64 100 VAL A O 1
ATOM 658 N N . MET A 1 89 ? -0.977 8.737 -42.153 1.00 13.35 101 MET A N 1
ATOM 659 C CA . MET A 1 89 ? 0.350 8.150 -42.259 1.00 15.20 101 MET A CA 1
ATOM 660 C C . MET A 1 89 ? 1.004 8.627 -43.560 1.00 14.07 101 MET A C 1
ATOM 661 O O . MET A 1 89 ? 0.349 8.691 -44.611 1.00 13.52 101 MET A O 1
ATOM 666 N N . SER A 1 90 ? 2.276 9.011 -43.474 1.00 13.27 102 SER A N 1
ATOM 667 C CA . SER A 1 90 ? 3.041 9.372 -44.662 1.00 13.10 102 SER A CA 1
ATOM 668 C C . SER A 1 90 ? 3.807 8.148 -45.128 1.00 12.66 102 SER A C 1
ATOM 669 O O . SER A 1 90 ? 4.284 7.351 -44.309 1.00 12.22 102 SER A O 1
ATOM 672 N N . GLU A 1 91 ? 3.898 7.993 -46.444 1.00 11.95 103 GLU A N 1
ATOM 673 C CA . GLU A 1 91 ? 4.678 6.927 -47.035 1.00 12.23 103 GLU A CA 1
ATOM 674 C C . GLU A 1 91 ? 5.580 7.514 -48.095 1.00 12.28 103 GLU A C 1
ATOM 675 O O . GLU A 1 91 ? 5.117 8.144 -49.055 1.00 12.28 103 GLU A O 1
ATOM 681 N N . ASN A 1 92 ? 6.871 7.318 -47.905 1.00 12.15 104 ASN A N 1
ATOM 682 C CA . ASN A 1 92 ? 7.823 7.680 -48.920 1.00 12.61 104 ASN A CA 1
ATOM 683 C C . ASN A 1 92 ? 8.003 6.462 -49.813 1.00 12.67 104 ASN A C 1
ATOM 684 O O . ASN A 1 92 ? 8.559 5.444 -49.387 1.00 12.82 104 ASN A O 1
ATOM 689 N N . ILE A 1 93 ? 7.502 6.560 -51.043 1.00 12.34 105 ILE A N 1
ATOM 690 C CA . ILE A 1 93 ? 7.509 5.420 -51.970 1.00 13.25 105 ILE A CA 1
ATOM 691 C C . ILE A 1 93 ? 8.847 5.194 -52.698 1.00 13.68 105 ILE A C 1
ATOM 692 O O . ILE A 1 93 ? 9.004 4.217 -53.438 1.00 13.93 105 ILE A O 1
ATOM 697 N N . LEU A 1 94 ? 9.795 6.109 -52.497 1.00 14.92 106 LEU A N 1
ATOM 698 C CA . LEU A 1 94 ? 11.171 5.910 -52.962 1.00 16.13 106 LEU A CA 1
ATOM 699 C C . LEU A 1 94 ? 11.999 5.112 -51.952 1.00 16.39 106 LEU A C 1
ATOM 700 O O . LEU A 1 94 ? 12.770 4.235 -52.343 1.00 16.98 106 LEU A O 1
ATOM 705 N N . THR A 1 95 ? 11.836 5.419 -50.662 1.00 16.77 107 THR A N 1
ATOM 706 C CA . THR A 1 95 ? 12.610 4.768 -49.598 1.00 16.84 107 THR A CA 1
ATOM 707 C C . THR A 1 95 ? 11.854 3.624 -48.922 1.00 16.79 107 THR A C 1
ATOM 708 O O . THR A 1 95 ? 12.469 2.718 -48.356 1.00 17.00 107 THR A O 1
ATOM 712 N N . GLY A 1 96 ? 10.525 3.676 -48.976 1.00 16.81 108 GLY A N 1
ATOM 713 C CA . GLY A 1 96 ? 9.675 2.727 -48.257 1.00 16.68 108 GLY A CA 1
ATOM 714 C C . GLY A 1 96 ? 9.297 3.167 -46.847 1.00 16.77 108 GLY A C 1
ATOM 715 O O . GLY A 1 96 ? 8.443 2.540 -46.214 1.00 17.32 108 GLY A O 1
ATOM 716 N N . THR A 1 97 ? 9.918 4.241 -46.358 1.00 16.32 109 THR A N 1
ATOM 717 C CA . THR A 1 97 ? 9.696 4.724 -44.988 1.00 16.43 109 THR A CA 1
ATOM 718 C C . THR A 1 97 ? 8.254 5.190 -44.760 1.00 16.32 109 THR A C 1
ATOM 719 O O . THR A 1 97 ? 7.726 5.988 -45.540 1.00 15.91 109 THR A O 1
ATOM 723 N N . LYS A 1 98 ? 7.633 4.677 -43.698 1.00 16.06 110 LYS A N 1
ATOM 724 C CA . LYS A 1 98 ? 6.322 5.158 -43.249 1.00 16.03 110 LYS A CA 1
ATOM 725 C C . LYS A 1 98 ? 6.404 5.784 -41.857 1.00 16.03 110 LYS A C 1
ATOM 726 O O . LYS A 1 98 ? 7.101 5.268 -40.983 1.00 15.71 110 LYS A O 1
ATOM 732 N N . LYS A 1 99 ? 5.678 6.887 -41.667 1.00 15.37 111 LYS A N 1
ATOM 733 C CA . LYS A 1 99 ? 5.659 7.641 -40.406 1.00 15.71 111 LYS A CA 1
ATOM 734 C C . LYS A 1 99 ? 4.221 7.991 -40.056 1.00 15.45 111 LYS A C 1
ATOM 735 O O . LYS A 1 99 ? 3.428 8.290 -40.948 1.00 15.09 111 LYS A O 1
ATOM 741 N N . LEU A 1 100 ? 3.889 7.975 -38.767 1.00 15.37 112 LEU A N 1
ATOM 742 C CA . LEU A 1 100 ? 2.603 8.505 -38.320 1.00 15.85 112 LEU A CA 1
ATOM 743 C C . LEU A 1 100 ? 2.678 10.033 -38.319 1.00 15.63 112 LEU A C 1
ATOM 744 O O . LEU A 1 100 ? 3.495 10.628 -37.608 1.00 16.39 112 LEU A O 1
ATOM 749 N N . THR A 1 101 ? 1.839 10.651 -39.138 1.00 15.04 113 THR A N 1
ATOM 750 C CA . THR A 1 101 ? 1.782 12.101 -39.248 1.00 14.85 113 THR A CA 1
ATOM 751 C C . THR A 1 101 ? 0.912 12.677 -38.144 1.00 14.37 113 THR A C 1
ATOM 752 O O . THR A 1 101 ? 1.304 13.627 -37.470 1.00 14.32 113 THR A O 1
ATOM 756 N N . ASN A 1 102 ? -0.259 12.075 -37.945 1.00 14.51 114 ASN A N 1
ATOM 757 C CA . ASN A 1 102 ? -1.285 12.667 -37.113 1.00 14.79 114 ASN A CA 1
ATOM 758 C C . ASN A 1 102 ? -2.393 11.672 -36.746 1.00 14.45 114 ASN A C 1
ATOM 759 O O . ASN A 1 102 ? -2.735 10.791 -37.540 1.00 14.45 114 ASN A O 1
ATOM 764 N N . LYS A 1 103 ? -2.927 11.807 -35.537 1.00 13.93 115 LYS A N 1
ATOM 765 C CA . LYS A 1 103 ? -4.190 11.176 -35.158 1.00 13.94 115 LYS A CA 1
ATOM 766 C C . LYS A 1 103 ? -5.147 12.296 -34.753 1.00 13.40 115 LYS A C 1
ATOM 767 O O . LYS A 1 103 ? -4.774 13.190 -33.992 1.00 13.25 115 LYS A O 1
ATOM 773 N N . ALA A 1 104 ? -6.369 12.256 -35.271 1.00 13.18 116 ALA A N 1
ATOM 774 C CA . ALA A 1 104 ? -7.365 13.279 -34.960 1.00 12.70 116 ALA A CA 1
ATOM 775 C C . ALA A 1 104 ? -8.700 12.623 -34.629 1.00 12.82 116 ALA A C 1
ATOM 776 O O . ALA A 1 104 ? -8.990 11.524 -35.101 1.00 13.93 116 ALA A O 1
ATOM 778 N N . THR A 1 105 ? -9.495 13.290 -33.798 1.00 11.74 117 THR A N 1
ATOM 779 C CA . THR A 1 105 ? -10.845 12.844 -33.511 1.00 11.41 117 THR A CA 1
ATOM 780 C C . THR A 1 105 ? -11.811 13.971 -33.880 1.00 11.41 117 THR A C 1
ATOM 781 O O . THR A 1 105 ? -11.576 15.141 -33.561 1.00 10.87 117 THR A O 1
ATOM 785 N N . LEU A 1 106 ? -12.887 13.596 -34.559 1.00 11.27 118 LEU A N 1
ATOM 786 C CA . LEU A 1 106 ? -13.868 14.548 -35.052 1.00 11.42 118 LEU A CA 1
ATOM 787 C C . LEU A 1 106 ? -15.263 14.140 -34.614 1.00 11.57 118 LEU A C 1
ATOM 788 O O . LEU A 1 106 ? -15.552 12.953 -34.483 1.00 11.50 118 LEU A O 1
ATOM 793 N N . TRP A 1 107 ? -16.132 15.136 -34.444 1.00 11.33 119 TRP A N 1
ATOM 794 C CA . TRP A 1 107 ? -17.543 14.904 -34.182 1.00 11.08 119 TRP A CA 1
ATOM 795 C C . TRP A 1 107 ? -18.381 15.493 -35.297 1.00 11.42 119 TRP A C 1
ATOM 796 O O . TRP A 1 107 ? -18.183 16.651 -35.694 1.00 10.46 119 TRP A O 1
ATOM 807 N N . TYR A 1 108 ? -19.311 14.676 -35.790 1.00 11.56 120 TYR A N 1
ATOM 808 C CA . TYR A 1 108 ? -20.250 15.056 -36.835 1.00 11.99 120 TYR A CA 1
ATOM 809 C C . TYR A 1 108 ? -21.682 14.954 -36.329 1.00 12.03 120 TYR A C 1
ATOM 810 O O . TYR A 1 108 ? -21.979 14.156 -35.451 1.00 12.29 120 TYR A O 1
ATOM 819 N N . VAL A 1 109 ? -22.551 15.761 -36.915 1.00 11.88 121 VAL A N 1
ATOM 820 C CA . VAL A 1 109 ? -23.976 15.746 -36.628 1.00 12.31 121 VAL A CA 1
ATOM 821 C C . VAL A 1 109 ? -24.725 15.662 -37.972 1.00 12.12 121 VAL A C 1
ATOM 822 O O . VAL A 1 109 ? -24.463 16.461 -38.868 1.00 11.97 121 VAL A O 1
ATOM 826 N N . PRO A 1 110 ? -25.643 14.687 -38.121 1.00 12.61 122 PRO A N 1
ATOM 827 C CA . PRO A 1 110 ? -26.374 14.599 -39.387 1.00 12.91 122 PRO A CA 1
ATOM 828 C C . PRO A 1 110 ? -27.462 15.661 -39.510 1.00 13.06 122 PRO A C 1
ATOM 829 O O . PRO A 1 110 ? -28.275 15.838 -38.594 1.00 12.95 122 PRO A O 1
ATOM 833 N N . LEU A 1 111 ? -27.461 16.352 -40.646 1.00 13.28 123 LEU A N 1
ATOM 834 C CA . LEU A 1 111 ? -28.481 17.352 -40.950 1.00 13.39 123 LEU A CA 1
ATOM 835 C C . LEU A 1 111 ? -29.284 16.925 -42.161 1.00 13.63 123 LEU A C 1
ATOM 836 O O . LEU A 1 111 ? -28.713 16.541 -43.185 1.00 13.00 123 LEU A O 1
ATOM 841 N N . SER A 1 112 ? -30.608 16.985 -42.030 1.00 13.91 124 SER A N 1
ATOM 842 C CA . SER A 1 112 ? -31.520 16.648 -43.119 1.00 14.90 124 SER A CA 1
ATOM 843 C C . SER A 1 112 ? -31.226 17.460 -44.386 1.00 15.55 124 SER A C 1
ATOM 844 O O . SER A 1 112 ? -30.921 18.658 -44.323 1.00 16.11 124 SER A O 1
ATOM 847 N N . LEU A 1 113 ? -31.296 16.794 -45.532 1.00 16.02 125 LEU A N 1
ATOM 848 C CA . LEU A 1 113 ? -31.166 17.475 -46.812 1.00 17.15 125 LEU A CA 1
ATOM 849 C C . LEU A 1 113 ? -32.443 18.241 -47.156 1.00 17.74 125 LEU A C 1
ATOM 850 O O . LEU A 1 113 ? -32.392 19.320 -47.759 1.00 18.40 125 LEU A O 1
ATOM 855 N N . LYS A 1 114 ? -33.582 17.675 -46.763 1.00 18.31 126 LYS A N 1
ATOM 856 C CA . LYS A 1 114 ? -34.899 18.241 -47.061 1.00 19.41 126 LYS A CA 1
ATOM 857 C C . LYS A 1 114 ? -35.234 19.404 -46.126 1.00 19.50 126 LYS A C 1
ATOM 858 O O . LYS A 1 114 ? -35.714 20.461 -46.563 1.00 19.97 126 LYS A O 1
ATOM 864 N N . ASN A 1 115 ? -34.984 19.200 -44.837 1.00 19.47 127 ASN A N 1
ATOM 865 C CA . ASN A 1 115 ? -35.358 20.159 -43.805 1.00 19.68 127 ASN A CA 1
ATOM 866 C C . ASN A 1 115 ? -34.117 20.845 -43.257 1.00 19.77 127 ASN A C 1
ATOM 867 O O . ASN A 1 115 ? -33.348 20.231 -42.511 1.00 19.89 127 ASN A O 1
ATOM 872 N N . VAL A 1 116 ? -33.911 22.110 -43.622 1.00 19.95 128 VAL A N 1
ATOM 873 C CA . VAL A 1 116 ? -32.620 22.751 -43.345 1.00 20.10 128 VAL A CA 1
ATOM 874 C C . VAL A 1 116 ? -32.324 22.897 -41.851 1.00 19.74 128 VAL A C 1
ATOM 875 O O . VAL A 1 116 ? -33.166 23.356 -41.062 1.00 19.49 128 VAL A O 1
ATOM 879 N N . ASP A 1 117 ? -31.110 22.483 -41.493 1.00 19.20 129 ASP A N 1
ATOM 880 C CA . ASP A 1 117 ? -30.617 22.468 -40.113 1.00 18.80 129 ASP A CA 1
ATOM 881 C C . ASP A 1 117 ? -31.397 21.538 -39.169 1.00 17.97 129 ASP A C 1
ATOM 882 O O . ASP A 1 117 ? -31.272 21.651 -37.948 1.00 18.09 129 ASP A O 1
ATOM 887 N N . LYS A 1 118 ? -32.184 20.617 -39.731 1.00 16.64 130 LYS A N 1
ATOM 888 C CA . LYS A 1 118 ? -32.844 19.588 -38.926 1.00 16.16 130 LYS A CA 1
ATOM 889 C C . LYS A 1 118 ? -31.843 18.509 -38.543 1.00 15.39 130 LYS A C 1
ATOM 890 O O . LYS A 1 118 ? -31.319 17.804 -39.404 1.00 15.08 130 LYS A O 1
ATOM 896 N N . VAL A 1 119 ? -31.605 18.389 -37.242 1.00 14.75 131 VAL A N 1
ATOM 897 C CA . VAL A 1 119 ? -30.694 17.390 -36.683 1.00 14.28 131 VAL A CA 1
ATOM 898 C C . VAL A 1 119 ? -31.422 16.046 -36.594 1.00 14.05 131 VAL A C 1
ATOM 899 O O . VAL A 1 119 ? -32.555 15.967 -36.083 1.00 13.20 131 VAL A O 1
ATOM 903 N N . LEU A 1 120 ? -30.773 14.997 -37.087 1.00 13.26 132 LEU A N 1
ATOM 904 C CA . LEU A 1 120 ? -31.387 13.674 -37.122 1.00 13.18 132 LEU A CA 1
ATOM 905 C C . LEU A 1 120 ? -30.775 12.712 -36.113 1.00 13.12 132 LEU A C 1
ATOM 906 O O . LEU A 1 120 ? -29.658 12.922 -35.630 1.00 12.90 132 LEU A O 1
ATOM 911 N N . GLU A 1 121 ? -31.529 11.664 -35.792 1.00 13.21 133 GLU A N 1
ATOM 912 C CA . GLU A 1 121 ? -31.039 10.583 -34.949 1.00 14.13 133 GLU A CA 1
ATOM 913 C C . GLU A 1 121 ? -30.029 9.727 -35.715 1.00 13.65 133 GLU A C 1
ATOM 914 O O . GLU A 1 121 ? -30.231 9.393 -36.893 1.00 14.13 133 GLU A O 1
ATOM 920 N N . VAL A 1 122 ? -28.936 9.395 -35.037 1.00 13.13 134 VAL A N 1
ATOM 921 C CA . VAL A 1 122 ? -27.861 8.583 -35.606 1.00 12.95 134 VAL A CA 1
ATOM 922 C C . VAL A 1 122 ? -28.140 7.096 -35.314 1.00 13.09 134 VAL A C 1
ATOM 923 O O . VAL A 1 122 ? -28.467 6.746 -34.183 1.00 12.56 134 VAL A O 1
ATOM 927 N N . PRO A 1 123 ? -28.029 6.222 -36.338 1.00 13.56 135 PRO A N 1
ATOM 928 C CA . PRO A 1 123 ? -28.142 4.781 -36.061 1.00 13.94 135 PRO A CA 1
ATOM 929 C C . PRO A 1 123 ? -27.039 4.301 -35.099 1.00 14.61 135 PRO A C 1
ATOM 930 O O . PRO A 1 123 ? -25.908 4.756 -35.191 1.00 13.87 135 PRO A O 1
ATOM 934 N N . PRO A 1 124 ? -27.380 3.429 -34.135 1.00 15.67 136 PRO A N 1
ATOM 935 C CA . PRO A 1 124 ? -26.311 2.859 -33.306 1.00 16.53 136 PRO A CA 1
ATOM 936 C C . PRO A 1 124 ? -25.285 2.045 -34.109 1.00 17.21 136 PRO A C 1
ATOM 937 O O . PRO A 1 124 ? -25.640 1.411 -35.103 1.00 17.73 136 PRO A O 1
ATOM 941 N N . ILE A 1 125 ? -24.019 2.096 -33.697 1.00 18.23 137 ILE A N 1
ATOM 942 C CA . ILE A 1 125 ? -22.984 1.223 -34.266 1.00 19.28 137 ILE A CA 1
ATOM 943 C C . ILE A 1 125 ? -22.828 -0.064 -33.467 1.00 19.83 137 ILE A C 1
ATOM 944 O O . ILE A 1 125 ? -23.237 -0.138 -32.311 1.00 20.31 137 ILE A O 1
ATOM 949 N N . VAL A 1 126 ? -22.238 -1.079 -34.089 1.00 20.45 138 VAL A N 1
ATOM 950 C CA . VAL A 1 126 ? -21.892 -2.294 -33.365 1.00 20.81 138 VAL A CA 1
ATOM 951 C C . VAL A 1 126 ? -20.516 -2.120 -32.708 1.00 21.01 138 VAL A C 1
ATOM 952 O O . VAL A 1 126 ? -19.585 -1.584 -33.318 1.00 20.93 138 VAL A O 1
ATOM 956 N N . TYR A 1 127 ? -20.424 -2.517 -31.442 1.00 21.14 139 TYR A N 1
ATOM 957 C CA . TYR A 1 127 ? -19.144 -2.589 -30.733 1.00 21.50 139 TYR A CA 1
ATOM 958 C C . TYR A 1 127 ? -18.749 -4.051 -30.585 1.00 21.69 139 TYR A C 1
ATOM 959 O O . TYR A 1 127 ? -19.604 -4.900 -30.335 1.00 21.47 139 TYR A O 1
ATOM 968 N N . LEU A 1 128 ? -17.459 -4.340 -30.750 1.00 22.04 140 LEU A N 1
ATOM 969 C CA . LEU A 1 128 ? -16.930 -5.683 -30.512 1.00 22.62 140 LEU A CA 1
ATOM 970 C C . LEU A 1 128 ? -16.906 -6.002 -29.013 1.00 22.81 140 LEU A C 1
ATOM 971 O O . LEU A 1 128 ? -17.151 -7.139 -28.604 1.00 22.54 140 LEU A O 1
ATOM 976 N N . ARG A 1 129 ? -16.605 -4.987 -28.205 1.00 23.33 141 ARG A N 1
ATOM 977 C CA . ARG A 1 129 ? -16.551 -5.127 -26.749 1.00 23.88 141 ARG A CA 1
ATOM 978 C C . ARG A 1 129 ? -17.275 -3.959 -26.079 1.00 23.97 141 ARG A C 1
ATOM 979 O O . ARG A 1 129 ? -17.257 -2.833 -26.596 1.00 23.82 141 ARG A O 1
ATOM 987 N N . GLN A 1 130 ? -17.914 -4.232 -24.939 1.00 24.09 142 GLN A N 1
ATOM 988 C CA . GLN A 1 130 ? -18.628 -3.198 -24.176 1.00 24.47 142 GLN A CA 1
ATOM 989 C C . GLN A 1 130 ? -17.700 -2.046 -23.789 1.00 24.02 142 GLN A C 1
ATOM 990 O O . GLN A 1 130 ? -18.125 -0.890 -23.743 1.00 24.06 142 GLN A O 1
ATOM 996 N N . GLU A 1 131 ? -16.440 -2.387 -23.519 1.00 23.70 143 GLU A N 1
ATOM 997 C CA . GLU A 1 131 ? -15.379 -1.440 -23.156 1.00 23.65 143 GLU A CA 1
ATOM 998 C C . GLU A 1 131 ? -15.217 -0.308 -24.182 1.00 23.15 143 GLU A C 1
ATOM 999 O O . GLU A 1 131 ? -14.922 0.834 -23.819 1.00 22.99 143 GLU A O 1
ATOM 1005 N N . GLN A 1 132 ? -15.399 -0.637 -25.458 1.00 22.45 144 GLN A N 1
ATOM 1006 C CA . GLN A 1 132 ? -15.328 0.351 -26.533 1.00 22.32 144 GLN A CA 1
ATOM 1007 C C . GLN A 1 132 ? -16.459 1.376 -26.422 1.00 21.95 144 GLN A C 1
ATOM 1008 O O . GLN A 1 132 ? -16.242 2.578 -26.613 1.00 21.52 144 GLN A O 1
ATOM 1014 N N . GLU A 1 133 ? -17.659 0.899 -26.095 1.00 21.83 145 GLU A N 1
ATOM 1015 C CA . GLU A 1 133 ? -18.802 1.789 -25.916 1.00 22.19 145 GLU A CA 1
ATOM 1016 C C . GLU A 1 133 ? -18.628 2.684 -24.691 1.00 22.24 145 GLU A C 1
ATOM 1017 O O . GLU A 1 133 ? -18.901 3.888 -24.755 1.00 22.38 145 GLU A O 1
ATOM 1023 N N . GLU A 1 134 ? -18.164 2.090 -23.591 1.00 21.99 146 GLU A N 1
ATOM 1024 C CA . GLU A 1 134 ? -17.896 2.821 -22.351 1.00 22.04 146 GLU A CA 1
ATOM 1025 C C . GLU A 1 134 ? -16.879 3.942 -22.548 1.00 21.60 146 GLU A C 1
ATOM 1026 O O . GLU A 1 134 ? -17.078 5.053 -22.057 1.00 21.51 146 GLU A O 1
ATOM 1032 N N . GLU A 1 135 ? -15.800 3.644 -23.271 1.00 21.19 147 GLU A N 1
ATOM 1033 C CA . GLU A 1 135 ? -14.737 4.616 -23.530 1.00 21.17 147 GLU A CA 1
ATOM 1034 C C . GLU A 1 135 ? -15.227 5.770 -24.402 1.00 20.57 147 GLU A C 1
ATOM 1035 O O . GLU A 1 135 ? -14.915 6.935 -24.133 1.00 20.43 147 GLU A O 1
ATOM 1041 N N . GLY A 1 136 ? -15.990 5.435 -25.442 1.00 19.78 148 GLY A N 1
ATOM 1042 C CA . GLY A 1 136 ? -16.618 6.433 -26.302 1.00 19.76 148 GLY A CA 1
ATOM 1043 C C . GLY A 1 136 ? -17.629 7.290 -25.562 1.00 19.18 148 GLY A C 1
ATOM 1044 O O . GLY A 1 136 ? -17.690 8.504 -25.767 1.00 19.03 148 GLY A O 1
ATOM 1045 N N . ARG A 1 137 ? -18.412 6.654 -24.687 1.00 18.63 149 ARG A N 1
ATOM 1046 C CA . ARG A 1 137 ? -19.429 7.359 -23.922 1.00 18.39 149 ARG A CA 1
ATOM 1047 C C . ARG A 1 137 ? -18.777 8.399 -23.004 1.00 17.65 149 ARG A C 1
ATOM 1048 O O . ARG A 1 137 ? -19.281 9.511 -22.862 1.00 17.46 149 ARG A O 1
ATOM 1056 N N . LYS A 1 138 ? -17.640 8.035 -22.418 1.00 17.44 150 LYS A N 1
ATOM 1057 C CA . LYS A 1 138 ? -16.858 8.945 -21.571 1.00 17.72 150 LYS A CA 1
ATOM 1058 C C . LYS A 1 138 ? -16.342 10.171 -22.341 1.00 17.51 150 LYS A C 1
ATOM 1059 O O . LYS A 1 138 ? -16.362 11.292 -21.823 1.00 17.43 150 LYS A O 1
ATOM 1065 N N . ARG A 1 139 ? -15.874 9.952 -23.568 1.00 17.02 151 ARG A N 1
ATOM 1066 C CA . ARG A 1 139 ? -15.401 11.053 -24.414 1.00 16.72 151 ARG A CA 1
ATOM 1067 C C . ARG A 1 139 ? -16.563 11.956 -24.832 1.00 17.04 151 ARG A C 1
ATOM 1068 O O . ARG A 1 139 ? -16.427 13.180 -24.829 1.00 17.10 151 ARG A O 1
ATOM 1076 N N . TYR A 1 140 ? -17.694 11.341 -25.177 1.00 16.87 152 TYR A N 1
ATOM 1077 C CA . TYR A 1 140 ? -18.937 12.051 -25.491 1.00 17.08 152 TYR A CA 1
ATOM 1078 C C . TYR A 1 140 ? -19.362 12.964 -24.343 1.00 17.29 152 TYR A C 1
ATOM 1079 O O . TYR A 1 140 ? -19.609 14.152 -24.540 1.00 17.52 152 TYR A O 1
ATOM 1088 N N . GLU A 1 141 ? -19.446 12.393 -23.146 1.00 17.42 153 GLU A N 1
ATOM 1089 C CA . GLU A 1 141 ? -19.781 13.144 -21.938 1.00 17.58 153 GLU A CA 1
ATOM 1090 C C . GLU A 1 141 ? -18.806 14.297 -21.666 1.00 17.83 153 GLU A C 1
ATOM 1091 O O . GLU A 1 141 ? -19.225 15.379 -21.272 1.00 17.29 153 GLU A O 1
ATOM 1097 N N . ALA A 1 142 ? -17.515 14.065 -21.900 1.00 18.33 154 ALA A N 1
ATOM 1098 C CA . ALA A 1 142 ? -16.484 15.090 -21.700 1.00 18.83 154 ALA A CA 1
ATOM 1099 C C . ALA A 1 142 ? -16.733 16.339 -22.565 1.00 19.34 154 ALA A C 1
ATOM 1100 O O . ALA A 1 142 ? -16.766 17.467 -22.048 1.00 19.39 154 ALA A O 1
ATOM 1102 N N . GLN A 1 143 ? -16.923 16.133 -23.865 1.00 19.63 155 GLN A N 1
ATOM 1103 C CA . GLN A 1 143 ? -17.157 17.253 -24.782 1.00 20.35 155 GLN A CA 1
ATOM 1104 C C . GLN A 1 143 ? -18.532 17.905 -24.569 1.00 20.80 155 GLN A C 1
ATOM 1105 O O . GLN A 1 143 ? -18.661 19.127 -24.644 1.00 20.89 155 GLN A O 1
ATOM 1111 N N . LYS A 1 144 ? -19.542 17.088 -24.272 1.00 21.59 156 LYS A N 1
ATOM 1112 C CA . LYS A 1 144 ? -20.884 17.585 -23.954 1.00 22.56 156 LYS A CA 1
ATOM 1113 C C . LYS A 1 144 ? -20.836 18.542 -22.750 1.00 23.05 156 LYS A C 1
ATOM 1114 O O . LYS A 1 144 ? -21.390 19.645 -22.788 1.00 22.83 156 LYS A O 1
ATOM 1120 N N . LEU A 1 145 ? -20.139 18.114 -21.700 1.00 23.52 157 LEU A N 1
ATOM 1121 C CA . LEU A 1 145 ? -19.986 18.888 -20.473 1.00 24.43 157 LEU A CA 1
ATOM 1122 C C . LEU A 1 145 ? -19.189 20.173 -20.709 1.00 24.78 157 LEU A C 1
ATOM 1123 O O . LEU A 1 145 ? -19.568 21.242 -20.226 1.00 24.68 157 LEU A O 1
ATOM 1128 N N . GLU A 1 146 ? -18.098 20.058 -21.466 1.00 25.53 158 GLU A N 1
ATOM 1129 C CA . GLU A 1 146 ? -17.228 21.193 -21.778 1.00 26.61 158 GLU A CA 1
ATOM 1130 C C . GLU A 1 146 ? -17.957 22.298 -22.545 1.00 27.22 158 GLU A C 1
ATOM 1131 O O . GLU A 1 146 ? -17.702 23.483 -22.319 1.00 26.98 158 GLU A O 1
ATOM 1137 N N . ARG A 1 147 ? -18.863 21.906 -23.440 1.00 28.21 159 ARG A N 1
ATOM 1138 C CA . ARG A 1 147 ? -19.658 22.862 -24.221 1.00 29.21 159 ARG A CA 1
ATOM 1139 C C . ARG A 1 147 ? -20.692 23.618 -23.364 1.00 30.76 159 ARG A C 1
ATOM 1140 O O . ARG A 1 147 ? -21.606 24.265 -23.884 1.00 31.09 159 ARG A O 1
ATOM 1148 N N . MET A 1 148 ? -20.518 23.534 -22.048 1.00 32.35 160 MET A N 1
ATOM 1149 C CA . MET A 1 148 ? -21.263 24.348 -21.087 1.00 33.92 160 MET A CA 1
ATOM 1150 C C . MET A 1 148 ? -20.272 25.161 -20.245 1.00 34.27 160 MET A C 1
ATOM 1151 O O . MET A 1 148 ? -20.657 25.826 -19.277 1.00 34.52 160 MET A O 1
ATOM 1156 N N . GLU A 1 149 ? -19.000 25.104 -20.648 1.00 34.93 161 GLU A N 1
ATOM 1157 C CA . GLU A 1 149 ? -17.859 25.683 -19.920 1.00 35.36 161 GLU A CA 1
ATOM 1158 C C . GLU A 1 149 ? -17.649 25.056 -18.544 1.00 35.51 161 GLU A C 1
ATOM 1159 O O . GLU A 1 149 ? -17.164 23.926 -18.442 1.00 35.56 161 GLU A O 1
ATOM 1165 N N . ALA B 1 2 ? -7.818 23.004 -77.489 1.00 19.93 14 ALA B N 1
ATOM 1166 C CA . ALA B 1 2 ? -7.391 23.460 -76.138 1.00 19.67 14 ALA B CA 1
ATOM 1167 C C . ALA B 1 2 ? -5.889 23.755 -76.073 1.00 19.66 14 ALA B C 1
ATOM 1168 O O . ALA B 1 2 ? -5.071 23.065 -76.681 1.00 19.31 14 ALA B O 1
ATOM 1170 N N . MET B 1 3 ? -5.533 24.784 -75.315 1.00 19.29 15 MET B N 1
ATOM 1171 C CA . MET B 1 3 ? -4.140 25.137 -75.137 1.00 19.27 15 MET B CA 1
ATOM 1172 C C . MET B 1 3 ? -3.951 25.577 -73.700 1.00 18.19 15 MET B C 1
ATOM 1173 O O . MET B 1 3 ? -4.672 26.450 -73.223 1.00 17.72 15 MET B O 1
ATOM 1178 N N . ARG B 1 4 ? -2.987 24.961 -73.018 1.00 16.99 16 ARG B N 1
ATOM 1179 C CA . ARG B 1 4 ? -2.732 25.230 -71.606 1.00 16.57 16 ARG B CA 1
ATOM 1180 C C . ARG B 1 4 ? -1.255 25.072 -71.259 1.00 15.35 16 ARG B C 1
ATOM 1181 O O . ARG B 1 4 ? -0.610 24.110 -71.694 1.00 15.43 16 ARG B O 1
ATOM 1189 N N . ILE B 1 5 ? -0.735 26.002 -70.460 1.00 14.13 17 ILE B N 1
ATOM 1190 C CA . ILE B 1 5 ? 0.605 25.878 -69.885 1.00 13.50 17 ILE B CA 1
ATOM 1191 C C . ILE B 1 5 ? 0.581 24.837 -68.767 1.00 13.18 17 ILE B C 1
ATOM 1192 O O . ILE B 1 5 ? -0.279 24.891 -67.878 1.00 12.65 17 ILE B O 1
ATOM 1197 N N . MET B 1 6 ? 1.527 23.902 -68.815 1.00 12.45 18 MET B N 1
ATOM 1198 C CA . MET B 1 6 ? 1.663 22.894 -67.768 1.00 12.64 18 MET B CA 1
ATOM 1199 C C . MET B 1 6 ? 2.270 23.485 -66.500 1.00 12.30 18 MET B C 1
ATOM 1200 O O . MET B 1 6 ? 3.280 24.199 -66.541 1.00 11.59 18 MET B O 1
ATOM 1205 N N . ARG B 1 7 ? 1.629 23.177 -65.380 1.00 12.17 19 ARG B N 1
ATOM 1206 C CA . ARG B 1 7 ? 1.955 23.764 -64.087 1.00 13.03 19 ARG B CA 1
ATOM 1207 C C . ARG B 1 7 ? 2.536 22.682 -63.155 1.00 12.44 19 ARG B C 1
ATOM 1208 O O . ARG B 1 7 ? 2.370 21.487 -63.425 1.00 11.29 19 ARG B O 1
ATOM 1216 N N . PRO B 1 8 ? 3.229 23.093 -62.068 1.00 12.49 20 PRO B N 1
ATOM 1217 C CA . PRO B 1 8 ? 3.810 22.126 -61.119 1.00 13.00 20 PRO B CA 1
ATOM 1218 C C . PRO B 1 8 ? 2.856 21.019 -60.670 1.00 13.02 20 PRO B C 1
ATOM 1219 O O . PRO B 1 8 ? 3.267 19.865 -60.565 1.00 13.97 20 PRO B O 1
ATOM 1223 N N . ASP B 1 9 ? 1.601 21.368 -60.409 1.00 13.21 21 ASP B N 1
ATOM 1224 C CA . ASP B 1 9 ? 0.633 20.384 -59.927 1.00 13.75 21 ASP B CA 1
ATOM 1225 C C . ASP B 1 9 ? 0.179 19.390 -61.002 1.00 13.25 21 ASP B C 1
ATOM 1226 O O . ASP B 1 9 ? -0.412 18.355 -60.676 1.00 13.10 21 ASP B O 1
ATOM 1231 N N . ASP B 1 10 ? 0.491 19.687 -62.268 1.00 12.70 22 ASP B N 1
ATOM 1232 C CA . ASP B 1 10 ? 0.233 18.759 -63.387 1.00 13.17 22 ASP B CA 1
ATOM 1233 C C . ASP B 1 10 ? 1.324 17.694 -63.538 1.00 13.23 22 ASP B C 1
ATOM 1234 O O . ASP B 1 10 ? 1.214 16.819 -64.394 1.00 13.41 22 ASP B O 1
ATOM 1239 N N . ALA B 1 11 ? 2.383 17.795 -62.748 1.00 13.67 23 ALA B N 1
ATOM 1240 C CA . ALA B 1 11 ? 3.598 17.026 -63.005 1.00 13.93 23 ALA B CA 1
ATOM 1241 C C . ALA B 1 11 ? 4.080 16.242 -61.799 1.00 14.62 23 ALA B C 1
ATOM 1242 O O . ALA B 1 11 ? 3.835 16.621 -60.645 1.00 14.68 23 ALA B O 1
ATOM 1244 N N . ASN B 1 12 ? 4.776 15.140 -62.078 1.00 15.42 24 ASN B N 1
ATOM 1245 C CA . ASN B 1 12 ? 5.431 14.369 -61.026 1.00 16.55 24 ASN B CA 1
ATOM 1246 C C . ASN B 1 12 ? 6.659 15.097 -60.472 1.00 16.79 24 ASN B C 1
ATOM 1247 O O . ASN B 1 12 ? 6.949 16.228 -60.869 1.00 16.47 24 ASN B O 1
ATOM 1252 N N . VAL B 1 13 ? 7.376 14.448 -59.556 1.00 17.64 25 VAL B N 1
ATOM 1253 C CA . VAL B 1 13 ? 8.540 15.054 -58.902 1.00 18.46 25 VAL B CA 1
ATOM 1254 C C . VAL B 1 13 ? 9.732 15.268 -59.839 1.00 18.50 25 VAL B C 1
ATOM 1255 O O . VAL B 1 13 ? 10.631 16.042 -59.525 1.00 18.64 25 VAL B O 1
ATOM 1259 N N . ALA B 1 14 ? 9.735 14.579 -60.979 1.00 18.74 26 ALA B N 1
ATOM 1260 C CA . ALA B 1 14 ? 10.752 14.792 -62.017 1.00 18.80 26 ALA B CA 1
ATOM 1261 C C . ALA B 1 14 ? 10.403 15.974 -62.933 1.00 18.66 26 ALA B C 1
ATOM 1262 O O . ALA B 1 14 ? 11.140 16.274 -63.881 1.00 19.25 26 ALA B O 1
ATOM 1264 N N . GLY B 1 15 ? 9.275 16.634 -62.661 1.00 18.16 27 GLY B N 1
ATOM 1265 C CA . GLY B 1 15 ? 8.811 17.752 -63.488 1.00 16.78 27 GLY B CA 1
ATOM 1266 C C . GLY B 1 15 ? 8.142 17.338 -64.795 1.00 16.20 27 GLY B C 1
ATOM 1267 O O . GLY B 1 15 ? 7.905 18.173 -65.672 1.00 15.40 27 GLY B O 1
ATOM 1268 N N . ASN B 1 16 ? 7.837 16.049 -64.929 1.00 15.40 28 ASN B N 1
ATOM 1269 C CA . ASN B 1 16 ? 7.140 15.547 -66.106 1.00 15.36 28 ASN B CA 1
ATOM 1270 C C . ASN B 1 16 ? 5.650 15.386 -65.845 1.00 14.64 28 ASN B C 1
ATOM 1271 O O . ASN B 1 16 ? 5.241 14.828 -64.821 1.00 13.46 28 ASN B O 1
ATOM 1276 N N . VAL B 1 17 ? 4.849 15.878 -66.782 1.00 13.71 29 VAL B N 1
ATOM 1277 C CA . VAL B 1 17 ? 3.399 15.890 -66.638 1.00 13.55 29 VAL B CA 1
ATOM 1278 C C . VAL B 1 17 ? 2.864 14.464 -66.467 1.00 13.54 29 VAL B C 1
ATOM 1279 O O . VAL B 1 17 ? 3.311 13.538 -67.153 1.00 13.70 29 VAL B O 1
ATOM 1283 N N . HIS B 1 18 ? 1.933 14.305 -65.526 1.00 13.62 30 HIS B N 1
ATOM 1284 C CA . HIS B 1 18 ? 1.273 13.021 -65.274 1.00 13.55 30 HIS B CA 1
ATOM 1285 C C . HIS B 1 18 ? 0.406 12.592 -66.445 1.00 12.91 30 HIS B C 1
ATOM 1286 O O . HIS B 1 18 ? -0.293 13.420 -67.050 1.00 12.65 30 HIS B O 1
ATOM 1293 N N . GLY B 1 19 ? 0.421 11.294 -66.731 1.00 12.57 31 GLY B N 1
ATOM 1294 C CA . GLY B 1 19 ? -0.507 10.695 -67.687 1.00 12.37 31 GLY B CA 1
ATOM 1295 C C . GLY B 1 19 ? -1.949 11.115 -67.424 1.00 12.00 31 GLY B C 1
ATOM 1296 O O . GLY B 1 19 ? -2.680 11.450 -68.357 1.00 12.24 31 GLY B O 1
ATOM 1297 N N . GLY B 1 20 ? -2.347 11.124 -66.152 1.00 11.86 32 GLY B N 1
ATOM 1298 C CA . GLY B 1 20 ? -3.724 11.445 -65.757 1.00 11.87 32 GLY B CA 1
ATOM 1299 C C . GLY B 1 20 ? -4.157 12.854 -66.138 1.00 12.14 32 GLY B C 1
ATOM 1300 O O . GLY B 1 20 ? -5.325 13.077 -66.485 1.00 12.19 32 GLY B O 1
ATOM 1301 N N . THR B 1 21 ? -3.220 13.798 -66.050 1.00 11.54 33 THR B N 1
ATOM 1302 C CA . THR B 1 21 ? -3.459 15.202 -66.425 1.00 12.54 33 THR B CA 1
ATOM 1303 C C . THR B 1 21 ? -3.803 15.290 -67.910 1.00 11.90 33 THR B C 1
ATOM 1304 O O . THR B 1 21 ? -4.752 15.978 -68.303 1.00 12.12 33 THR B O 1
ATOM 1308 N N . ILE B 1 22 ? -3.033 14.570 -68.719 1.00 11.53 34 ILE B N 1
ATOM 1309 C CA . ILE B 1 22 ? -3.247 14.540 -70.155 1.00 11.17 34 ILE B CA 1
ATOM 1310 C C . ILE B 1 22 ? -4.561 13.806 -70.474 1.00 10.73 34 ILE B C 1
ATOM 1311 O O . ILE B 1 22 ? -5.326 14.272 -71.294 1.00 9.85 34 ILE B O 1
ATOM 1316 N N . LEU B 1 23 ? -4.821 12.691 -69.795 1.00 10.21 35 LEU B N 1
ATOM 1317 C CA . LEU B 1 23 ? -6.069 11.947 -70.015 1.00 10.03 35 LEU B CA 1
ATOM 1318 C C . LEU B 1 23 ? -7.281 12.824 -69.745 1.00 9.97 35 LEU B C 1
ATOM 1319 O O . LEU B 1 23 ? -8.238 12.815 -70.521 1.00 10.04 35 LEU B O 1
ATOM 1324 N N . LYS B 1 24 ? -7.221 13.593 -68.659 1.00 10.13 36 LYS B N 1
ATOM 1325 C CA . LYS B 1 24 ? -8.286 14.540 -68.312 1.00 11.45 36 LYS B CA 1
ATOM 1326 C C . LYS B 1 24 ? -8.535 15.566 -69.425 1.00 11.06 36 LYS B C 1
ATOM 1327 O O . LYS B 1 24 ? -9.686 15.823 -69.781 1.00 10.98 36 LYS B O 1
ATOM 1333 N N . MET B 1 25 ? -7.462 16.148 -69.956 1.00 11.33 37 MET B N 1
ATOM 1334 C CA . MET B 1 25 ? -7.563 17.143 -71.036 1.00 12.49 37 MET B CA 1
ATOM 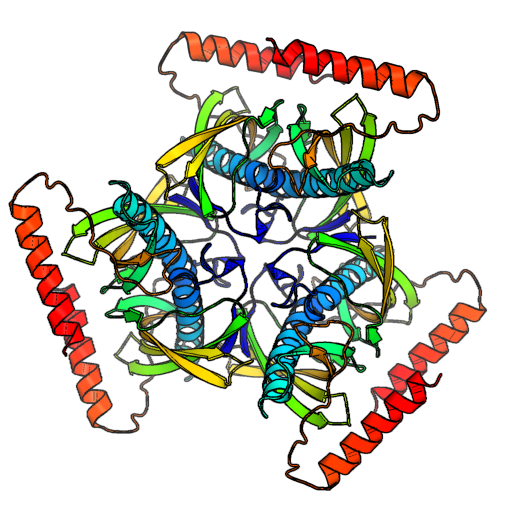1335 C C . MET B 1 25 ? -8.140 16.528 -72.303 1.00 10.87 37 MET B C 1
ATOM 1336 O O . MET B 1 25 ? -8.976 17.138 -72.980 1.00 10.16 37 MET B O 1
ATOM 1341 N N . ILE B 1 26 ? -7.670 15.322 -72.616 1.00 10.03 38 ILE B N 1
ATOM 1342 C CA . ILE B 1 26 ? -8.168 14.540 -73.744 1.00 9.68 38 ILE B CA 1
ATOM 1343 C C . ILE B 1 26 ? -9.680 14.363 -73.658 1.00 9.57 38 ILE B C 1
ATOM 1344 O O . ILE B 1 26 ? -10.393 14.637 -74.626 1.00 9.20 38 ILE B O 1
ATOM 1349 N N . GLU B 1 27 ? -10.164 13.920 -72.498 1.00 9.29 39 GLU B N 1
ATOM 1350 C CA . GLU B 1 27 ? -11.591 13.668 -72.328 1.00 9.06 39 GLU B CA 1
ATOM 1351 C C . GLU B 1 27 ? -12.400 14.973 -72.361 1.00 9.17 39 GLU B C 1
ATOM 1352 O O . GLU B 1 27 ? -13.505 14.991 -72.892 1.00 9.00 39 GLU B O 1
ATOM 1358 N N . GLU B 1 28 ? -11.839 16.058 -71.823 1.00 9.26 40 GLU B N 1
ATOM 1359 C CA . GLU B 1 28 ? -12.504 17.369 -71.894 1.00 10.51 40 GLU B CA 1
ATOM 1360 C C . GLU B 1 28 ? -12.762 17.759 -73.351 1.00 9.98 40 GLU B C 1
ATOM 1361 O O . GLU B 1 28 ? -13.878 18.143 -73.716 1.00 10.03 40 GLU B O 1
ATOM 1367 N N . ALA B 1 29 ? -11.734 17.632 -74.189 1.00 9.59 41 ALA B N 1
ATOM 1368 C CA . ALA B 1 29 ? -11.883 17.901 -75.625 1.00 9.80 41 ALA B CA 1
ATOM 1369 C C . ALA B 1 29 ? -12.936 16.990 -76.266 1.00 9.96 41 ALA B C 1
ATOM 1370 O O . ALA B 1 29 ? -13.787 17.455 -77.032 1.00 9.92 41 ALA B O 1
ATOM 1372 N N . GLY B 1 30 ? -12.868 15.692 -75.957 1.00 10.38 42 GLY B N 1
ATOM 1373 C CA . GLY B 1 30 ? -13.840 14.725 -76.478 1.00 10.46 42 GLY B CA 1
ATOM 1374 C C . GLY B 1 30 ? -15.264 15.055 -76.048 1.00 10.32 42 GLY B C 1
ATOM 1375 O O . GLY B 1 30 ? -16.194 14.963 -76.839 1.00 11.09 42 GLY B O 1
ATOM 1376 N N . ALA B 1 31 ? -15.434 15.457 -74.790 1.00 10.20 43 ALA B N 1
ATOM 1377 C CA . ALA B 1 31 ? -16.758 15.793 -74.259 1.00 9.89 43 ALA B CA 1
ATOM 1378 C C . ALA B 1 31 ? -17.398 16.994 -74.974 1.00 10.00 43 ALA B C 1
ATOM 1379 O O . ALA B 1 31 ? -18.583 16.963 -75.293 1.00 10.06 43 ALA B O 1
ATOM 1381 N N . ILE B 1 32 ? -16.602 18.026 -75.247 1.00 9.81 44 ILE B N 1
ATOM 1382 C CA . ILE B 1 32 ? -17.101 19.235 -75.899 1.00 9.55 44 ILE B CA 1
ATOM 1383 C C . ILE B 1 32 ? -17.564 18.894 -77.307 1.00 9.53 44 ILE B C 1
ATOM 1384 O O . ILE B 1 32 ? -18.691 19.211 -77.703 1.00 8.84 44 ILE B O 1
ATOM 1389 N N . ILE B 1 33 ? -16.687 18.222 -78.043 1.00 9.72 45 ILE B N 1
ATOM 1390 C CA . ILE B 1 33 ? -16.911 17.997 -79.464 1.00 10.38 45 ILE B CA 1
ATOM 1391 C C . ILE B 1 33 ? -18.112 17.073 -79.699 1.00 10.48 45 ILE B C 1
ATOM 1392 O O . ILE B 1 33 ? -18.937 17.333 -80.587 1.00 10.49 45 ILE B O 1
ATOM 1397 N N . SER B 1 34 ? -18.213 16.021 -78.883 1.00 10.30 46 SER B N 1
ATOM 1398 C CA . SER B 1 34 ? -19.316 15.054 -78.971 1.00 10.76 46 SER B CA 1
ATOM 1399 C C . SER B 1 34 ? -20.664 15.630 -78.520 1.00 10.39 46 SER B C 1
ATOM 1400 O O . SER B 1 34 ? -21.667 15.431 -79.189 1.00 10.02 46 SER B O 1
ATOM 1403 N N . THR B 1 35 ? -20.682 16.363 -77.408 1.00 9.91 47 THR B N 1
ATOM 1404 C CA . THR B 1 35 ? -21.908 17.015 -76.948 1.00 10.28 47 THR B CA 1
ATOM 1405 C C . THR B 1 35 ? -22.436 18.027 -77.962 1.00 10.06 47 THR B C 1
ATOM 1406 O O . THR B 1 35 ? -23.631 18.024 -78.271 1.00 9.44 47 THR B O 1
ATOM 1410 N N . ARG B 1 36 ? -21.557 18.889 -78.478 1.00 10.11 48 ARG B N 1
ATOM 1411 C CA . ARG B 1 36 ? -21.970 19.838 -79.512 1.00 10.27 48 ARG B CA 1
ATOM 1412 C C . ARG B 1 36 ? -22.626 19.098 -80.689 1.00 10.15 48 ARG B C 1
ATOM 1413 O O . ARG B 1 36 ? -23.714 19.465 -81.170 1.00 10.15 48 ARG B O 1
ATOM 1421 N N . HIS B 1 37 ? -21.968 18.040 -81.144 1.00 10.11 49 HIS B N 1
ATOM 1422 C CA . HIS B 1 37 ? -22.471 17.305 -82.286 1.00 10.40 49 HIS B CA 1
ATOM 1423 C C . HIS B 1 37 ? -23.823 16.664 -82.011 1.00 10.35 49 HIS B C 1
ATOM 1424 O O . HIS B 1 37 ? -24.710 16.714 -82.850 1.00 10.42 49 HIS B O 1
ATOM 1431 N N . CYS B 1 38 ? -23.965 16.044 -80.846 1.00 10.61 50 CYS B N 1
ATOM 1432 C CA . CYS B 1 38 ? -25.207 15.347 -80.528 1.00 11.38 50 CYS B CA 1
ATOM 1433 C C . CYS B 1 38 ? -26.407 16.295 -80.374 1.00 12.16 50 CYS B C 1
ATOM 1434 O O . CYS B 1 38 ? -27.553 15.862 -80.498 1.00 12.61 50 CYS B O 1
ATOM 1437 N N . ASN B 1 39 ? -26.136 17.584 -80.164 1.00 12.06 51 ASN B N 1
ATOM 1438 C CA . ASN B 1 39 ? -27.189 18.608 -80.106 1.00 12.98 51 ASN B CA 1
ATOM 1439 C C . ASN B 1 39 ? -27.314 19.447 -81.377 1.00 13.48 51 ASN B C 1
ATOM 1440 O O . ASN B 1 39 ? -28.156 20.362 -81.455 1.00 14.06 51 ASN B O 1
ATOM 1445 N N . SER B 1 40 ? -26.488 19.125 -82.369 1.00 13.95 52 SER B N 1
ATOM 1446 C CA . SER B 1 40 ? -26.316 19.962 -83.560 1.00 14.53 52 SER B CA 1
ATOM 1447 C C . SER B 1 40 ? -27.537 19.995 -84.485 1.00 15.58 52 SER B C 1
ATOM 1448 O O . SER B 1 40 ? -27.640 20.863 -85.361 1.00 15.90 52 SER B O 1
ATOM 1451 N N . GLN B 1 41 ? -28.452 19.051 -84.303 1.00 16.33 53 GLN B N 1
ATOM 1452 C CA . GLN B 1 41 ? -29.658 19.008 -85.124 1.00 17.70 53 GLN B CA 1
ATOM 1453 C C . GLN B 1 41 ? -30.920 19.263 -84.298 1.00 18.17 53 GLN B C 1
ATOM 1454 O O . GLN B 1 41 ? -32.023 18.847 -84.674 1.00 18.38 53 GLN B O 1
ATOM 1460 N N . ASN B 1 42 ? -30.737 19.956 -83.173 1.00 18.91 54 ASN B N 1
ATOM 1461 C CA . ASN B 1 42 ? -31.826 20.354 -82.279 1.00 19.51 54 ASN B CA 1
ATOM 1462 C C . ASN B 1 42 ? -32.759 19.196 -81.920 1.00 19.24 54 ASN B C 1
ATOM 1463 O O . ASN B 1 42 ? -33.975 19.363 -81.821 1.00 19.46 54 ASN B O 1
ATOM 1468 N N . GLY B 1 43 ? -32.173 18.017 -81.736 1.00 18.80 55 GLY B N 1
ATOM 1469 C CA . GLY B 1 43 ? -32.892 16.897 -81.160 1.00 18.27 55 GLY B CA 1
ATOM 1470 C C . GLY B 1 43 ? -33.051 17.147 -79.672 1.00 17.90 55 GLY B C 1
ATOM 1471 O O . GLY B 1 43 ? -32.702 18.225 -79.172 1.00 17.40 55 GLY B O 1
ATOM 1472 N N . GLU B 1 44 ? -33.587 16.154 -78.969 1.00 17.55 56 GLU B N 1
ATOM 1473 C CA . GLU B 1 44 ? -33.709 16.199 -77.519 1.00 17.55 56 GLU B CA 1
ATOM 1474 C C . GLU B 1 44 ? -32.394 16.666 -76.873 1.00 16.55 56 GLU B C 1
ATOM 1475 O O . GLU B 1 44 ? -31.314 16.197 -77.237 1.00 16.30 56 GLU B O 1
ATOM 1481 N N . ARG B 1 45 ? -32.490 17.600 -75.930 1.00 15.40 57 ARG B N 1
ATOM 1482 C CA . ARG B 1 45 ? -31.296 18.142 -75.270 1.00 15.12 57 ARG B CA 1
ATOM 1483 C C . ARG B 1 45 ? -30.533 17.041 -74.537 1.00 14.21 57 ARG B C 1
ATOM 1484 O O . ARG B 1 45 ? -31.121 16.253 -73.798 1.00 14.20 57 ARG B O 1
ATOM 1492 N N . CYS B 1 46 ? -29.230 16.969 -74.783 1.00 13.62 58 CYS B N 1
ATOM 1493 C CA . CYS B 1 46 ? -28.422 15.854 -74.284 1.00 12.88 58 CYS B CA 1
ATOM 1494 C C . CYS B 1 46 ? -26.980 16.260 -74.010 1.00 12.33 58 CYS B C 1
ATOM 1495 O O . CYS B 1 46 ? -26.527 17.340 -74.414 1.00 11.51 58 CYS B O 1
ATOM 1498 N N . VAL B 1 47 ? -26.286 15.387 -73.289 1.00 11.86 59 VAL B N 1
ATOM 1499 C CA . VAL B 1 47 ? -24.858 15.518 -73.036 1.00 11.90 59 VAL B CA 1
ATOM 1500 C C . VAL B 1 47 ? -24.226 14.165 -73.340 1.00 11.50 59 VAL B C 1
ATOM 1501 O O . VAL B 1 47 ? -24.772 13.120 -72.981 1.00 10.96 59 VAL B O 1
ATOM 1505 N N . ALA B 1 48 ? -23.087 14.196 -74.020 1.00 11.36 60 ALA B N 1
ATOM 1506 C CA . ALA B 1 48 ? -22.379 12.977 -74.410 1.00 11.54 60 ALA B CA 1
ATOM 1507 C C . ALA B 1 48 ? -21.615 12.383 -73.220 1.00 11.74 60 ALA B C 1
ATOM 1508 O O . ALA B 1 48 ? -20.914 13.104 -72.510 1.00 13.24 60 ALA B O 1
ATOM 1510 N N . ALA B 1 49 ? -21.767 11.080 -73.000 1.00 10.52 61 ALA B N 1
ATOM 1511 C CA . ALA B 1 49 ? -21.075 10.381 -71.921 1.00 9.77 61 ALA B CA 1
ATOM 1512 C C . ALA B 1 49 ? -19.954 9.504 -72.489 1.00 9.41 61 ALA B C 1
ATOM 1513 O O . ALA B 1 49 ? -20.155 8.821 -73.490 1.00 9.41 61 ALA B O 1
ATOM 1515 N N . LEU B 1 50 ? -18.787 9.519 -71.848 1.00 8.72 62 LEU B N 1
ATOM 1516 C CA . LEU B 1 50 ? -17.676 8.646 -72.263 1.00 8.36 62 LEU B CA 1
ATOM 1517 C C . LEU B 1 50 ? -17.994 7.164 -72.018 1.00 8.30 62 LEU B C 1
ATOM 1518 O O . LEU B 1 50 ? -18.169 6.746 -70.864 1.00 8.47 62 LEU B O 1
ATOM 1523 N N . ALA B 1 51 ? -18.071 6.387 -73.101 1.00 8.06 63 ALA B N 1
ATOM 1524 C CA . ALA B 1 51 ? -18.348 4.948 -73.011 1.00 8.32 63 ALA B CA 1
ATOM 1525 C C . ALA B 1 51 ? -17.087 4.070 -73.085 1.00 8.67 63 ALA B C 1
ATOM 1526 O O . ALA B 1 51 ? -17.028 2.997 -72.462 1.00 8.60 63 ALA B O 1
ATOM 1528 N N . ARG B 1 52 ? -16.084 4.530 -73.832 1.00 8.43 64 ARG B N 1
ATOM 1529 C CA . ARG B 1 52 ? -14.899 3.718 -74.109 1.00 8.63 64 ARG B CA 1
ATOM 1530 C C . ARG B 1 52 ? -13.679 4.581 -74.422 1.00 8.63 64 ARG B C 1
ATOM 1531 O O . ARG B 1 52 ? -13.781 5.607 -75.109 1.00 8.40 64 ARG B O 1
ATOM 1539 N N . VAL B 1 53 ? -12.535 4.143 -73.902 1.00 8.65 65 VAL B N 1
ATOM 1540 C CA . VAL B 1 53 ? -11.247 4.694 -74.279 1.00 9.42 65 VAL B CA 1
ATOM 1541 C C . VAL B 1 53 ? -10.500 3.547 -74.944 1.00 9.68 65 VAL B C 1
ATOM 1542 O O . VAL B 1 53 ? -10.352 2.477 -74.354 1.00 8.72 65 VAL B O 1
ATOM 1546 N N . GLU B 1 54 ? -10.070 3.762 -76.181 1.00 9.98 66 GLU B N 1
ATOM 1547 C CA . GLU B 1 54 ? -9.271 2.760 -76.907 1.00 11.33 66 GLU B CA 1
ATOM 1548 C C . GLU B 1 54 ? -7.844 2.768 -76.359 1.00 11.94 66 GLU B C 1
ATOM 1549 O O . GLU B 1 54 ? -7.477 3.673 -75.619 1.00 11.33 66 GLU B O 1
ATOM 1555 N N . ARG B 1 55 ? -7.051 1.758 -76.705 1.00 13.22 67 ARG B N 1
ATOM 1556 C CA . ARG B 1 55 ? -5.640 1.727 -76.317 1.00 14.40 67 ARG B CA 1
ATOM 1557 C C . ARG B 1 55 ? -4.951 3.036 -76.739 1.00 14.67 67 ARG B C 1
ATOM 1558 O O . ARG B 1 55 ? -5.206 3.552 -77.831 1.00 15.38 67 ARG B O 1
ATOM 1566 N N . THR B 1 56 ? -4.106 3.576 -75.868 1.00 14.17 68 THR B N 1
ATOM 1567 C CA . THR B 1 56 ? -3.274 4.730 -76.224 1.00 14.09 68 THR B CA 1
ATOM 1568 C C . THR B 1 56 ? -1.871 4.600 -75.648 1.00 13.76 68 THR B C 1
ATOM 1569 O O . THR B 1 56 ? -1.695 4.120 -74.528 1.00 13.56 68 THR B O 1
ATOM 1573 N N . ASP B 1 57 ? -0.883 5.020 -76.434 1.00 13.29 69 ASP B N 1
ATOM 1574 C CA . ASP B 1 57 ? 0.520 4.966 -76.033 1.00 13.45 69 ASP B CA 1
ATOM 1575 C C . ASP B 1 57 ? 1.068 6.376 -75.827 1.00 13.44 69 ASP B C 1
ATOM 1576 O O . ASP B 1 57 ? 0.865 7.256 -76.670 1.00 13.57 69 ASP B O 1
ATOM 1581 N N . PHE B 1 58 ? 1.757 6.589 -74.712 1.00 13.16 70 PHE B N 1
ATOM 1582 C CA . PHE B 1 58 ? 2.404 7.873 -74.466 1.00 13.60 70 PHE B CA 1
ATOM 1583 C C . PHE B 1 58 ? 3.847 7.827 -74.948 1.00 14.13 70 PHE B C 1
ATOM 1584 O O . PHE B 1 58 ? 4.666 7.092 -74.408 1.00 14.31 70 PHE B O 1
ATOM 1592 N N . LEU B 1 59 ? 4.119 8.620 -75.983 1.00 14.27 71 LEU B N 1
ATOM 1593 C CA . LEU B 1 59 ? 5.336 8.514 -76.784 1.00 14.80 71 LEU B CA 1
ATOM 1594 C C . LEU B 1 59 ? 6.503 9.333 -76.243 1.00 14.86 71 LEU B C 1
ATOM 1595 O O . LEU B 1 59 ? 7.660 8.933 -76.354 1.00 14.60 71 LEU B O 1
ATOM 1600 N N . SER B 1 60 ? 6.190 10.483 -75.656 1.00 14.99 72 SER B N 1
ATOM 1601 C CA . SER B 1 60 ? 7.213 11.419 -75.218 1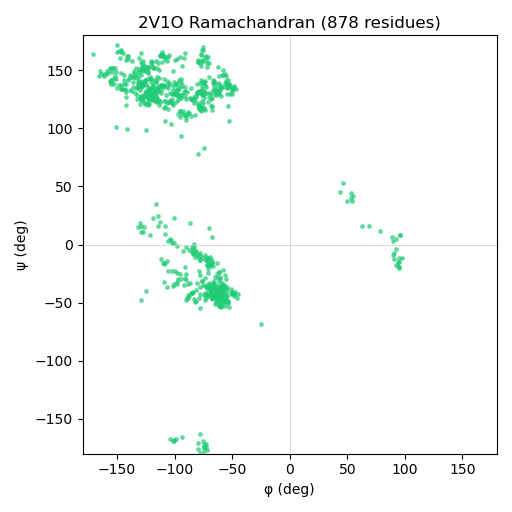.00 15.08 72 SER B CA 1
ATOM 1602 C C . SER B 1 60 ? 6.691 12.211 -74.042 1.00 15.08 72 SER B C 1
ATOM 1603 O O . SER B 1 60 ? 5.477 12.416 -73.932 1.00 15.24 72 SER B O 1
ATOM 1606 N N . PRO B 1 61 ? 7.604 12.661 -73.161 1.00 15.14 73 PRO B N 1
ATOM 1607 C CA . PRO B 1 61 ? 7.185 13.395 -71.983 1.00 15.21 73 PRO B CA 1
ATOM 1608 C C . PRO B 1 61 ? 6.802 14.835 -72.293 1.00 15.32 73 PRO B C 1
ATOM 1609 O O . PRO B 1 61 ? 7.136 15.375 -73.356 1.00 15.01 73 PRO B O 1
ATOM 1613 N N . MET B 1 62 ? 6.087 15.437 -71.356 1.00 15.19 74 MET B N 1
ATOM 1614 C CA . MET B 1 62 ? 5.774 16.838 -71.407 1.00 15.89 74 MET B CA 1
ATOM 1615 C C . MET B 1 62 ? 6.204 17.412 -70.071 1.00 15.33 74 MET B C 1
ATOM 1616 O O . MET B 1 62 ? 5.977 16.793 -69.030 1.00 14.74 74 MET B O 1
ATOM 1621 N N . CYS B 1 63 ? 6.825 18.587 -70.104 1.00 15.21 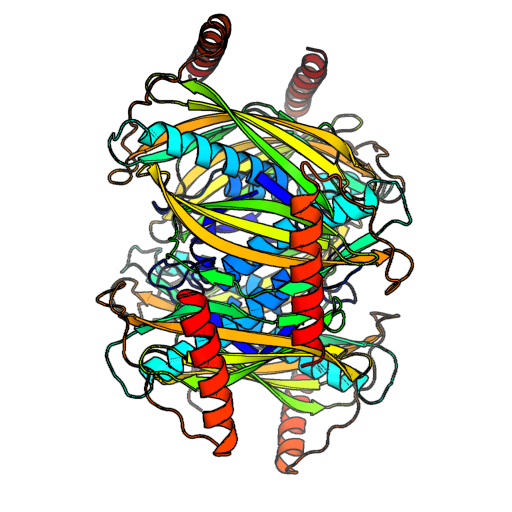75 CYS B N 1
ATOM 1622 C CA . CYS B 1 63 ? 7.424 19.178 -68.907 1.00 15.59 75 CYS B CA 1
ATOM 1623 C C . CYS B 1 63 ? 6.668 20.412 -68.437 1.00 15.05 75 CYS B C 1
ATOM 1624 O O . CYS B 1 63 ? 5.952 21.048 -69.217 1.00 14.87 75 CYS B O 1
ATOM 1627 N N . ILE B 1 64 ? 6.821 20.741 -67.155 1.00 14.55 76 ILE B N 1
ATOM 1628 C CA . ILE B 1 64 ? 6.285 21.991 -66.612 1.00 14.10 76 ILE B CA 1
ATOM 1629 C C . ILE B 1 64 ? 6.788 23.156 -67.446 1.00 13.77 76 ILE B C 1
ATOM 1630 O O . ILE B 1 64 ? 7.973 23.217 -67.790 1.00 13.73 76 ILE B O 1
ATOM 1635 N N . GLY B 1 65 ? 5.887 24.074 -67.762 1.00 13.40 77 GLY B N 1
ATOM 1636 C CA . GLY B 1 65 ? 6.243 25.275 -68.513 1.00 13.65 77 GLY B CA 1
ATOM 1637 C C . GLY B 1 65 ? 6.001 25.122 -70.003 1.00 13.65 77 GLY B C 1
ATOM 1638 O O . GLY B 1 65 ? 5.934 26.117 -70.742 1.00 13.60 77 GLY B O 1
ATOM 1639 N N . GLU B 1 66 ? 5.900 23.872 -70.453 1.00 13.36 78 GLU B N 1
ATOM 1640 C CA . GLU B 1 66 ? 5.560 23.577 -71.841 1.00 13.46 78 GLU B CA 1
ATOM 1641 C C . GLU B 1 66 ? 4.049 23.725 -72.034 1.00 13.44 78 GLU B C 1
ATOM 1642 O O . GLU B 1 66 ? 3.285 23.675 -71.069 1.00 13.64 78 GLU B O 1
ATOM 1648 N N . VAL B 1 67 ? 3.640 23.914 -73.283 1.00 13.25 79 VAL B N 1
ATOM 1649 C CA . VAL B 1 67 ? 2.243 24.138 -73.631 1.00 13.25 79 VAL B CA 1
ATOM 1650 C C . VAL B 1 67 ? 1.662 22.844 -74.206 1.00 13.47 79 VAL B C 1
ATOM 1651 O O . VAL B 1 67 ? 2.189 22.298 -75.175 1.00 13.24 79 VAL B O 1
ATOM 1655 N N . ALA B 1 68 ? 0.600 22.346 -73.574 1.00 13.76 80 ALA B N 1
ATOM 1656 C CA . ALA B 1 68 ? -0.156 21.212 -74.094 1.00 14.20 80 ALA B CA 1
ATOM 1657 C C . ALA B 1 68 ? -1.169 21.712 -75.110 1.00 14.52 80 ALA B C 1
ATOM 1658 O O . ALA B 1 68 ? -1.963 22.627 -74.817 1.00 14.84 80 ALA B O 1
ATOM 1660 N N . HIS B 1 69 ? -1.109 21.131 -76.307 1.00 13.86 81 HIS B N 1
ATOM 1661 C CA . HIS B 1 69 ? -2.058 21.419 -77.372 1.00 13.97 81 HIS B CA 1
ATOM 1662 C C . HIS B 1 69 ? -2.934 20.181 -77.535 1.00 14.07 81 HIS B C 1
ATOM 1663 O O . HIS B 1 69 ? -2.430 19.086 -77.762 1.00 14.31 81 HIS B O 1
ATOM 1670 N N . VAL B 1 70 ? -4.241 20.363 -77.417 1.00 13.99 82 VAL B N 1
ATOM 1671 C CA . VAL B 1 70 ? -5.167 19.243 -77.474 1.00 14.69 82 VAL B CA 1
ATOM 1672 C C . VAL B 1 70 ? -6.194 19.550 -78.554 1.00 15.27 82 VAL B C 1
ATOM 1673 O O . VAL B 1 70 ? -6.880 20.578 -78.509 1.00 16.05 82 VAL B O 1
ATOM 1677 N N . SER B 1 71 ? -6.267 18.676 -79.546 1.00 15.04 83 SER B N 1
ATOM 1678 C CA . SER B 1 71 ? -7.212 18.866 -80.636 1.00 15.30 83 SER B CA 1
ATOM 1679 C C . SER B 1 71 ? -8.001 17.588 -80.868 1.00 14.49 83 SER B C 1
ATOM 1680 O O . SER B 1 71 ? -7.454 16.485 -80.796 1.00 14.49 83 SER B O 1
ATOM 1683 N N . ALA B 1 72 ? -9.290 17.753 -81.126 1.00 14.04 84 ALA B N 1
ATOM 1684 C CA . ALA B 1 72 ? -10.204 16.620 -81.302 1.00 13.30 84 ALA B CA 1
ATOM 1685 C C . ALA B 1 72 ? -10.919 16.672 -82.653 1.00 13.29 84 ALA B C 1
ATOM 1686 O O . ALA B 1 72 ? -11.147 17.755 -83.200 1.00 12.66 84 ALA B O 1
ATOM 1688 N N . GLU B 1 73 ? -11.263 15.490 -83.174 1.00 12.77 85 GLU B N 1
ATOM 1689 C CA . GLU B 1 73 ? -12.016 15.337 -84.416 1.00 13.39 85 GLU B CA 1
ATOM 1690 C C . GLU B 1 73 ? -12.970 14.153 -84.267 1.00 12.53 85 GLU B C 1
ATOM 1691 O O . GLU B 1 73 ? -12.568 13.102 -83.780 1.00 12.78 85 GLU B O 1
ATOM 1697 N N . ILE B 1 74 ? -14.227 14.334 -84.672 1.00 11.70 86 ILE B N 1
ATOM 1698 C CA . ILE B 1 74 ? -15.183 13.229 -84.721 1.00 11.47 86 ILE B CA 1
ATOM 1699 C C . ILE B 1 74 ? -14.874 12.447 -85.986 1.00 11.13 86 ILE B C 1
ATOM 1700 O O . ILE B 1 74 ? -14.902 12.999 -87.096 1.00 10.97 86 ILE B O 1
ATOM 1705 N N . THR B 1 75 ? -14.534 11.177 -85.805 1.00 11.14 87 THR B N 1
ATOM 1706 C CA . THR B 1 75 ? -14.044 10.355 -86.904 1.00 11.38 87 THR B CA 1
ATOM 1707 C C . THR B 1 75 ? -15.043 9.301 -87.368 1.00 11.42 87 THR B C 1
ATOM 1708 O O . THR B 1 75 ? -14.884 8.737 -88.450 1.00 11.74 87 THR B O 1
ATOM 1712 N N . TYR B 1 76 ? -16.057 9.026 -86.544 1.00 11.77 88 TYR B N 1
ATOM 1713 C CA . TYR B 1 76 ? -17.143 8.109 -86.913 1.00 12.14 88 TYR B CA 1
ATOM 1714 C C . TYR B 1 76 ? -18.386 8.352 -86.056 1.00 12.27 88 TYR B C 1
ATOM 1715 O O . TYR B 1 76 ? -18.273 8.728 -84.889 1.00 12.45 88 TYR B O 1
ATOM 1724 N N . THR B 1 77 ? -19.566 8.154 -86.645 1.00 12.58 89 THR B N 1
ATOM 1725 C CA . THR B 1 77 ? -20.801 8.063 -85.867 1.00 12.39 89 THR B CA 1
ATOM 1726 C C . THR B 1 77 ? -21.568 6.809 -86.254 1.00 12.46 89 THR B C 1
ATOM 1727 O O . THR B 1 77 ? -21.677 6.463 -87.438 1.00 11.81 89 THR B O 1
ATOM 1731 N N . SER B 1 78 ? -22.052 6.111 -85.236 1.00 12.40 90 SER B N 1
ATOM 1732 C CA . SER B 1 78 ? -22.974 4.996 -85.431 1.00 12.38 90 SER B CA 1
ATOM 1733 C C . SER B 1 78 ? -24.370 5.520 -85.125 1.00 12.19 90 SER B C 1
ATOM 1734 O O . SER B 1 78 ? -24.547 6.737 -84.996 1.00 12.06 90 SER B O 1
ATOM 1737 N N . LYS B 1 79 ? -25.352 4.620 -84.992 1.00 11.79 91 LYS B N 1
ATOM 1738 C CA . LYS B 1 79 ? -26.726 5.022 -84.703 1.00 12.18 91 LYS B CA 1
ATOM 1739 C C . LYS B 1 79 ? -26.812 5.795 -83.384 1.00 11.48 91 LYS B C 1
ATOM 1740 O O . LYS B 1 79 ? -27.508 6.803 -83.306 1.00 10.92 91 LYS B O 1
ATOM 1746 N N . HIS B 1 80 ? -26.089 5.318 -82.369 1.00 11.36 92 HIS B N 1
ATOM 1747 C CA . HIS B 1 80 ? -26.163 5.882 -81.025 1.00 11.47 92 HIS B CA 1
ATOM 1748 C C . HIS B 1 80 ? -24.819 6.264 -80.410 1.00 11.09 92 HIS B C 1
ATOM 1749 O O . HIS B 1 80 ? -24.757 6.525 -79.211 1.00 10.89 92 HIS B O 1
ATOM 1756 N N . SER B 1 81 ? -23.741 6.261 -81.193 1.00 10.93 93 SER B N 1
ATOM 1757 C CA . SER B 1 81 ? -22.425 6.596 -80.625 1.00 10.78 93 SER B CA 1
ATOM 1758 C C . SER B 1 81 ? -21.538 7.455 -81.523 1.00 10.65 93 SER B C 1
ATOM 1759 O O . SER B 1 81 ? -21.771 7.565 -82.727 1.00 11.12 93 SER B O 1
ATOM 1762 N N . VAL B 1 82 ? -20.535 8.070 -80.897 1.00 10.92 94 VAL B N 1
ATOM 1763 C CA . VAL B 1 82 ? -19.625 9.012 -81.543 1.00 11.18 94 VAL B CA 1
ATOM 1764 C C . VAL B 1 82 ? -18.187 8.575 -81.273 1.00 11.10 94 VAL B C 1
ATOM 1765 O O . VAL B 1 82 ? -17.796 8.406 -80.108 1.00 11.07 94 VAL B O 1
ATOM 1769 N N . GLU B 1 83 ? -17.406 8.370 -82.335 1.00 10.65 95 GLU B N 1
ATOM 1770 C CA . GLU B 1 83 ? -15.976 8.134 -82.183 1.00 11.01 95 GLU B CA 1
ATOM 1771 C C . GLU B 1 83 ? -15.194 9.445 -82.312 1.00 11.55 95 GLU B C 1
ATOM 1772 O O . GLU B 1 83 ? -15.388 10.204 -83.268 1.00 11.85 95 GLU B O 1
ATOM 1778 N N . VAL B 1 84 ? -14.336 9.714 -81.329 1.00 11.52 96 VAL B N 1
ATOM 1779 C CA . VAL B 1 84 ? -13.513 10.930 -81.320 1.00 11.88 96 VAL B CA 1
ATOM 1780 C C . VAL B 1 84 ? -12.043 10.558 -81.276 1.00 12.32 96 VAL B C 1
ATOM 1781 O O . VAL B 1 84 ? -11.630 9.776 -80.416 1.00 12.93 96 VAL B O 1
ATOM 1785 N N . GLN B 1 85 ? -11.264 11.107 -82.203 1.00 12.23 97 GLN B N 1
ATOM 1786 C CA . GLN B 1 85 ? -9.814 10.993 -82.152 1.00 13.14 97 GLN B CA 1
ATOM 1787 C C . GLN B 1 85 ? -9.249 12.302 -81.589 1.00 13.05 97 GLN B C 1
ATOM 1788 O O . GLN B 1 85 ? -9.603 13.399 -82.041 1.00 12.96 97 GLN B O 1
ATOM 1794 N N . VAL B 1 86 ? -8.388 12.174 -80.589 1.00 12.92 98 VAL B N 1
ATOM 1795 C CA . VAL B 1 86 ? -7.785 13.333 -79.930 1.00 13.12 98 VAL B CA 1
ATOM 1796 C C . VAL B 1 86 ? -6.272 13.254 -80.075 1.00 13.90 98 VAL B C 1
ATOM 1797 O O . VAL B 1 86 ? -5.691 12.207 -79.808 1.00 14.09 98 VAL B O 1
ATOM 1801 N N . HIS B 1 87 ? -5.649 14.355 -80.496 1.00 13.85 99 HIS B N 1
ATOM 1802 C CA . HIS B 1 87 ? -4.185 14.450 -80.567 1.00 15.00 99 HIS B CA 1
ATOM 1803 C C . HIS B 1 87 ? -3.664 15.391 -79.488 1.00 14.67 99 HIS B C 1
ATOM 1804 O O . HIS B 1 87 ? -4.227 16.468 -79.268 1.00 15.16 99 HIS B O 1
ATOM 1811 N N . VAL B 1 88 ? -2.597 14.974 -78.818 1.00 14.71 100 VAL B N 1
ATOM 1812 C CA . VAL B 1 88 ? -1.917 15.827 -77.845 1.00 14.77 100 VAL B CA 1
ATOM 1813 C C . VAL B 1 88 ? -0.486 16.094 -78.294 1.00 15.43 100 VAL B C 1
ATOM 1814 O O . VAL B 1 88 ? 0.273 15.160 -78.560 1.00 15.14 100 VAL B O 1
ATOM 1818 N N . MET B 1 89 ? -0.145 17.377 -78.395 1.00 15.96 101 MET B N 1
ATOM 1819 C CA . MET B 1 89 ? 1.200 17.815 -78.747 1.00 17.42 101 MET B CA 1
ATOM 1820 C C . MET B 1 89 ? 1.754 18.681 -77.621 1.00 16.12 101 MET B C 1
ATOM 1821 O O . MET B 1 89 ? 1.026 19.481 -77.039 1.00 16.12 101 MET B O 1
ATOM 1826 N N . SER B 1 90 ? 3.033 18.508 -77.312 1.00 15.17 102 SER B N 1
ATOM 1827 C CA . SER B 1 90 ? 3.721 19.434 -76.418 1.00 14.56 102 SER B CA 1
ATOM 1828 C C . SER B 1 90 ? 4.477 20.473 -77.240 1.00 13.89 102 SER B C 1
ATOM 1829 O O . SER B 1 90 ? 5.045 20.153 -78.289 1.00 13.84 102 SER B O 1
ATOM 1832 N N . GLU B 1 91 ? 4.472 21.711 -76.760 1.00 13.61 103 GLU B N 1
ATOM 1833 C CA . GLU B 1 91 ? 5.233 22.793 -77.382 1.00 13.59 103 GLU B CA 1
ATOM 1834 C C . GLU B 1 91 ? 6.060 23.511 -76.331 1.00 13.62 103 GLU B C 1
ATOM 1835 O O . GLU B 1 91 ? 5.538 23.984 -75.322 1.00 12.97 103 GLU B O 1
ATOM 1841 N N . ASN B 1 92 ? 7.358 23.586 -76.577 1.00 13.90 104 ASN B N 1
ATOM 1842 C CA . ASN B 1 92 ? 8.225 24.412 -75.763 1.00 14.36 104 ASN B CA 1
ATOM 1843 C C . ASN B 1 92 ? 8.288 25.782 -76.439 1.00 14.47 104 ASN B C 1
ATOM 1844 O O . ASN B 1 92 ? 8.832 25.896 -77.528 1.00 14.11 104 ASN B O 1
ATOM 1849 N N . ILE B 1 93 ? 7.713 26.807 -75.809 1.00 14.76 105 ILE B N 1
ATOM 1850 C CA . ILE B 1 93 ? 7.619 28.140 -76.442 1.00 15.37 105 ILE B CA 1
ATOM 1851 C C . ILE B 1 93 ? 8.894 28.990 -76.294 1.00 16.13 105 ILE B C 1
ATOM 1852 O O . ILE B 1 93 ? 8.969 30.116 -76.811 1.00 16.12 105 ILE B O 1
ATOM 1857 N N . LEU B 1 94 ? 9.885 28.443 -75.594 1.00 16.55 106 LEU B N 1
ATOM 1858 C CA . LEU B 1 94 ? 11.217 29.053 -75.519 1.00 17.53 106 LEU B CA 1
ATOM 1859 C C . LEU B 1 94 ? 12.112 28.576 -76.660 1.00 17.85 106 LEU B C 1
ATOM 1860 O O . LEU B 1 94 ? 12.787 29.387 -77.299 1.00 18.12 106 LEU B O 1
ATOM 1865 N N . THR B 1 95 ? 12.110 27.264 -76.901 1.00 18.15 107 THR B N 1
ATOM 1866 C CA . THR B 1 95 ? 12.962 26.640 -77.930 1.00 18.72 107 THR B CA 1
ATOM 1867 C C . THR B 1 95 ? 12.217 26.457 -79.252 1.00 18.76 107 THR B C 1
ATOM 1868 O O . THR B 1 95 ? 12.835 26.373 -80.315 1.00 18.16 107 THR B O 1
ATOM 1872 N N . GLY B 1 96 ? 10.889 26.361 -79.163 1.00 18.89 108 GLY B N 1
ATOM 1873 C CA . GLY B 1 96 ? 10.030 26.178 -80.333 1.00 19.22 108 GLY B CA 1
ATOM 1874 C C . GLY B 1 96 ? 9.742 24.719 -80.643 1.00 19.54 108 GLY B C 1
ATOM 1875 O O . GLY B 1 96 ? 8.964 24.417 -81.547 1.00 20.19 108 GLY B O 1
ATOM 1876 N N . THR B 1 97 ? 10.353 23.815 -79.881 1.00 19.33 109 THR B N 1
ATOM 1877 C CA . THR B 1 97 ? 10.253 22.380 -80.142 1.00 19.12 109 THR B CA 1
ATOM 1878 C C . THR B 1 97 ? 8.847 21.848 -79.865 1.00 18.97 109 THR B C 1
ATOM 1879 O O . THR B 1 97 ? 8.271 22.118 -78.807 1.00 18.67 109 THR B O 1
ATOM 1883 N N . LYS B 1 98 ? 8.310 21.111 -80.837 1.00 18.70 110 LYS B N 1
ATOM 1884 C CA . LYS B 1 98 ? 7.012 20.451 -80.712 1.00 18.82 110 LYS B CA 1
ATOM 1885 C C . LYS B 1 98 ? 7.147 18.931 -80.845 1.00 18.35 110 LYS B C 1
ATOM 1886 O O . LYS B 1 98 ? 7.893 18.436 -81.696 1.00 17.95 110 LYS B O 1
ATOM 1892 N N . LYS B 1 99 ? 6.422 18.199 -80.002 1.00 17.68 111 LYS B N 1
ATOM 1893 C CA . LYS B 1 99 ? 6.479 16.733 -79.978 1.00 17.53 111 LYS B CA 1
ATOM 1894 C C . LYS B 1 99 ? 5.086 16.150 -79.847 1.00 16.84 111 LYS B C 1
ATOM 1895 O O . LYS B 1 99 ? 4.243 16.714 -79.155 1.00 16.22 111 LYS B O 1
ATOM 1901 N N . LEU B 1 100 ? 4.853 15.017 -80.499 1.00 16.25 112 LEU B N 1
ATOM 1902 C CA . LEU B 1 100 ? 3.595 14.303 -80.346 1.00 15.90 112 LEU B CA 1
ATOM 1903 C C . LEU B 1 100 ? 3.632 13.516 -79.043 1.00 15.81 112 LEU B C 1
ATOM 1904 O O . LEU B 1 100 ? 4.470 12.624 -78.865 1.00 15.98 112 LEU B O 1
ATOM 1909 N N . THR B 1 101 ? 2.733 13.875 -78.133 1.00 14.85 113 THR B N 1
ATOM 1910 C CA . THR B 1 101 ? 2.621 13.217 -76.837 1.00 14.73 113 THR B CA 1
ATOM 1911 C C . THR B 1 101 ? 1.896 11.881 -76.984 1.00 14.61 113 THR B C 1
ATOM 1912 O O . THR B 1 101 ? 2.422 10.839 -76.586 1.00 14.21 113 THR B O 1
ATOM 1916 N N . ASN B 1 102 ? 0.704 11.929 -77.575 1.00 14.58 114 ASN B N 1
ATOM 1917 C CA . ASN B 1 102 ? -0.085 10.739 -77.860 1.00 14.75 114 ASN B CA 1
ATOM 1918 C C . ASN B 1 102 ? -1.301 11.041 -78.733 1.00 14.62 114 ASN B C 1
ATOM 1919 O O . ASN B 1 102 ? -1.707 12.203 -78.892 1.00 14.47 114 ASN B O 1
ATOM 1924 N N . LYS B 1 103 ? -1.860 9.970 -79.288 1.00 14.16 115 LYS B N 1
ATOM 1925 C CA . LYS B 1 103 ? -3.094 9.991 -80.039 1.00 14.56 115 LYS B CA 1
ATOM 1926 C C . LYS B 1 103 ? -4.027 9.035 -79.294 1.00 13.85 115 LYS B C 1
ATOM 1927 O O . LYS B 1 103 ? -3.635 7.914 -78.972 1.00 13.38 115 LYS B O 1
ATOM 1933 N N . ALA B 1 104 ? -5.242 9.481 -79.002 1.00 13.26 116 ALA B N 1
ATOM 1934 C CA . ALA B 1 104 ? -6.218 8.631 -78.314 1.00 13.14 116 ALA B CA 1
ATOM 1935 C C . ALA B 1 104 ? -7.515 8.570 -79.104 1.00 13.24 116 ALA B C 1
ATOM 1936 O O . ALA B 1 104 ? -7.808 9.463 -79.898 1.00 14.73 116 ALA B O 1
ATOM 1938 N N . THR B 1 105 ? -8.271 7.497 -78.918 1.00 12.38 117 THR B N 1
ATOM 1939 C CA . THR B 1 105 ? -9.584 7.386 -79.527 1.00 12.26 117 THR B CA 1
ATOM 1940 C C . THR B 1 105 ? -10.621 7.109 -78.428 1.00 12.27 117 THR B C 1
ATOM 1941 O O . THR B 1 105 ? -10.417 6.256 -77.566 1.00 11.98 117 THR B O 1
ATOM 1945 N N . LEU B 1 106 ? -11.719 7.857 -78.466 1.00 11.93 118 LEU B N 1
ATOM 1946 C CA . LEU B 1 106 ? -12.761 7.785 -77.456 1.00 12.18 118 LEU B CA 1
ATOM 1947 C C . LEU B 1 106 ? -14.098 7.513 -78.120 1.00 11.32 118 LEU B C 1
ATOM 1948 O O . LEU B 1 106 ? -14.330 7.947 -79.248 1.00 11.81 118 LEU B O 1
ATOM 1953 N N . TRP B 1 107 ? -14.981 6.827 -77.407 1.00 10.65 119 TRP B N 1
ATOM 1954 C CA . TRP B 1 107 ? -16.344 6.615 -77.869 1.00 10.19 119 TRP B CA 1
ATOM 1955 C C . TRP B 1 107 ? -17.299 7.250 -76.865 1.00 10.15 119 TRP B C 1
ATOM 1956 O O . TRP B 1 107 ? -17.221 6.975 -75.656 1.00 9.81 119 TRP B O 1
ATOM 1967 N N . TYR B 1 108 ? -18.180 8.105 -77.377 1.00 9.96 120 TYR B N 1
ATOM 1968 C CA . TYR B 1 108 ? -19.217 8.768 -76.588 1.00 10.48 120 TYR B CA 1
ATOM 1969 C C . TYR B 1 108 ? -20.623 8.324 -76.982 1.00 10.24 120 TYR B C 1
ATOM 1970 O O . TYR B 1 108 ? -20.876 7.981 -78.139 1.00 10.64 120 TYR B O 1
ATOM 1979 N N . VAL B 1 109 ? -21.532 8.360 -76.010 1.00 9.93 121 VAL B N 1
ATOM 1980 C CA . VAL B 1 109 ? -22.942 8.036 -76.239 1.00 10.58 121 VAL B CA 1
ATOM 1981 C C . VAL B 1 109 ? -23.804 9.173 -75.655 1.00 10.62 121 VAL B C 1
ATOM 1982 O O . VAL B 1 109 ? -23.621 9.534 -74.488 1.00 10.57 121 VAL B O 1
ATOM 1986 N N . PRO B 1 110 ? -24.713 9.770 -76.469 1.00 10.92 122 PRO B N 1
ATOM 1987 C CA . PRO B 1 110 ? -25.543 10.845 -75.908 1.00 11.16 122 PRO B CA 1
ATOM 1988 C C . PRO B 1 110 ? -26.677 10.354 -75.007 1.00 11.73 122 PRO B C 1
ATOM 1989 O O . PRO B 1 110 ? -27.407 9.422 -75.356 1.00 11.17 122 PRO B O 1
ATOM 1993 N N . LEU B 1 111 ? -26.812 11.011 -73.862 1.00 12.40 123 LEU B N 1
ATOM 1994 C CA . LEU B 1 111 ? -27.887 10.722 -72.940 1.00 13.22 123 LEU B CA 1
ATOM 1995 C C . LEU B 1 111 ? -28.746 11.963 -72.745 1.00 13.19 123 LEU B C 1
ATOM 1996 O O . LEU B 1 111 ? -28.228 13.061 -72.522 1.00 12.64 123 LEU B O 1
ATOM 2001 N N . SER B 1 112 ? -30.058 11.769 -72.825 1.00 13.59 124 SER B N 1
ATOM 2002 C CA . SER B 1 112 ? -31.028 12.837 -72.599 1.00 14.52 124 SER B CA 1
ATOM 2003 C C . SER B 1 112 ? -30.779 13.524 -71.257 1.00 15.26 124 SER B C 1
ATOM 2004 O O . SER B 1 112 ? -30.487 12.866 -70.254 1.00 15.29 124 SER B O 1
ATOM 2007 N N . LEU B 1 113 ? -30.879 14.851 -71.256 1.00 16.13 125 LEU B N 1
ATOM 2008 C CA . LEU B 1 113 ? -30.764 15.637 -70.034 1.00 17.51 125 LEU B CA 1
ATOM 2009 C C . LEU B 1 113 ? -31.921 15.369 -69.068 1.00 18.23 125 LEU B C 1
ATOM 2010 O O . LEU B 1 113 ? -31.750 15.453 -67.853 1.00 19.00 125 LEU B O 1
ATOM 2015 N N . LYS B 1 114 ? -33.092 15.065 -69.619 1.00 18.81 126 LYS B N 1
ATOM 2016 C CA . LYS B 1 114 ? -34.300 14.869 -68.819 1.00 19.60 126 LYS B CA 1
ATOM 2017 C C . LYS B 1 114 ? -34.504 13.408 -68.407 1.00 19.36 126 LYS B C 1
ATOM 2018 O O . LYS B 1 114 ? -35.239 13.121 -67.460 1.00 19.30 126 LYS B O 1
ATOM 2024 N N . ASN B 1 115 ? -33.842 12.497 -69.120 1.00 19.28 127 ASN B N 1
ATOM 2025 C CA . ASN B 1 115 ? -33.852 11.071 -68.794 1.00 19.22 127 ASN B CA 1
ATOM 2026 C C . ASN B 1 115 ? -32.464 10.474 -69.037 1.00 19.44 127 ASN B C 1
ATOM 2027 O O . ASN B 1 115 ? -32.114 10.153 -70.171 1.00 18.88 127 ASN B O 1
ATOM 2032 N N . VAL B 1 116 ? -31.689 10.327 -67.961 1.00 19.69 128 VAL B N 1
ATOM 2033 C CA . VAL B 1 116 ? -30.289 9.867 -68.024 1.00 20.76 128 VAL B CA 1
ATOM 2034 C C . VAL B 1 116 ? -30.138 8.452 -68.608 1.00 20.72 128 VAL B C 1
ATOM 2035 O O . VAL B 1 116 ? -29.076 8.090 -69.132 1.00 21.52 128 VAL B O 1
ATOM 2039 N N . ASP B 1 117 ? -31.200 7.657 -68.524 1.00 20.24 129 ASP B N 1
ATOM 2040 C CA . ASP B 1 117 ? -31.170 6.306 -69.078 1.00 19.80 129 ASP B CA 1
ATOM 2041 C C . ASP B 1 117 ? -31.559 6.227 -70.558 1.00 19.46 129 ASP B C 1
ATOM 2042 O O . ASP B 1 117 ? -31.486 5.151 -71.167 1.00 19.62 129 ASP B O 1
ATOM 2047 N N . LYS B 1 118 ? -31.963 7.359 -71.132 1.00 18.41 130 LYS B N 1
ATOM 2048 C CA . LYS B 1 118 ? -32.335 7.403 -72.539 1.00 17.91 130 LYS B CA 1
ATOM 2049 C C . LYS B 1 118 ? -31.137 7.721 -73.429 1.00 17.46 130 LYS B C 1
ATOM 2050 O O . LYS B 1 118 ? -30.612 8.832 -73.408 1.00 17.16 130 LYS B O 1
ATOM 2056 N N . VAL B 1 119 ? -30.728 6.723 -74.206 1.00 17.10 131 VAL B N 1
ATOM 2057 C CA . VAL B 1 119 ? -29.704 6.873 -75.232 1.00 17.05 131 VAL B CA 1
ATOM 2058 C C . VAL B 1 119 ? -30.347 7.465 -76.476 1.00 16.83 131 VAL B C 1
ATOM 2059 O O . VAL B 1 119 ? -31.346 6.944 -76.992 1.00 16.39 131 VAL B O 1
ATOM 2063 N N . LEU B 1 120 ? -29.768 8.556 -76.956 1.00 16.92 132 LEU B N 1
ATOM 2064 C CA . LEU B 1 120 ? -30.298 9.241 -78.129 1.00 17.10 132 LEU B CA 1
ATOM 2065 C C . LEU B 1 120 ? -29.613 8.813 -79.421 1.00 17.54 132 LEU B C 1
ATOM 2066 O O . LEU B 1 120 ? -28.512 8.252 -79.411 1.00 17.39 132 LEU B O 1
ATOM 2071 N N . GLU B 1 121 ? -30.283 9.084 -80.536 1.00 17.84 133 GLU B N 1
ATOM 2072 C CA . GLU B 1 121 ? -29.694 8.857 -81.844 1.00 18.50 133 GLU B CA 1
ATOM 2073 C C . GLU B 1 121 ? -28.699 9.973 -82.140 1.00 18.09 133 GLU B C 1
ATOM 2074 O O . GLU B 1 121 ? -28.918 11.138 -81.783 1.00 18.06 133 GLU B O 1
ATOM 2080 N N . VAL B 1 122 ? -27.590 9.600 -82.763 1.00 17.55 134 VAL B N 1
ATOM 2081 C CA . VAL B 1 122 ? -26.542 10.560 -83.094 1.00 17.00 134 VAL B CA 1
ATOM 2082 C C . VAL B 1 122 ? -26.733 11.043 -84.528 1.00 17.25 134 VAL B C 1
ATOM 2083 O O . VAL B 1 122 ? -26.886 10.213 -85.440 1.00 16.99 134 VAL B O 1
ATOM 2087 N N . PRO B 1 123 ? -26.774 12.381 -84.741 1.00 17.37 135 PRO B N 1
ATOM 2088 C CA . PRO B 1 123 ? -26.844 12.883 -86.110 1.00 17.76 135 PRO B CA 1
ATOM 2089 C C . PRO B 1 123 ? -25.662 12.400 -86.944 1.00 18.31 135 PRO B C 1
ATOM 2090 O O . PRO B 1 123 ? -24.568 12.210 -86.416 1.00 17.80 135 PRO B O 1
ATOM 2094 N N . PRO B 1 124 ? -25.892 12.153 -88.239 1.00 18.91 136 PRO B N 1
ATOM 2095 C CA . PRO B 1 124 ? -24.803 11.764 -89.135 1.00 19.45 136 PRO B CA 1
ATOM 2096 C C . PRO B 1 124 ? -23.741 12.853 -89.256 1.00 19.59 136 PRO B C 1
ATOM 2097 O O . PRO B 1 124 ? -24.030 14.041 -89.069 1.00 19.18 136 PRO B O 1
ATOM 2101 N N . ILE B 1 125 ? -22.512 12.440 -89.540 1.00 20.16 137 ILE B N 1
ATOM 2102 C CA . ILE B 1 125 ? -21.487 13.383 -89.957 1.00 21.02 137 ILE B CA 1
ATOM 2103 C C . ILE B 1 125 ? -21.269 13.199 -91.450 1.00 21.46 137 ILE B C 1
ATOM 2104 O O . ILE B 1 125 ? -21.649 12.172 -92.019 1.00 21.61 137 ILE B O 1
ATOM 2109 N N . VAL B 1 126 ? -20.672 14.195 -92.088 1.00 22.09 138 VAL B N 1
ATOM 2110 C CA . VAL B 1 126 ? -20.290 14.056 -93.487 1.00 22.78 138 VAL B CA 1
ATOM 2111 C C . VAL B 1 126 ? -18.794 13.743 -93.567 1.00 23.07 138 VAL B C 1
ATOM 2112 O O . VAL B 1 126 ? -17.971 14.417 -92.942 1.00 23.42 138 VAL B O 1
ATOM 2116 N N . TYR B 1 127 ? -18.455 12.699 -94.313 1.00 23.34 139 TYR B N 1
ATOM 2117 C CA . TYR B 1 127 ? -17.062 12.287 -94.457 1.00 23.73 139 TYR B CA 1
ATOM 2118 C C . TYR B 1 127 ? -16.395 12.951 -95.656 1.00 23.80 139 TYR B C 1
ATOM 2119 O O . TYR B 1 127 ? -16.982 13.034 -96.736 1.00 24.01 139 TYR B O 1
ATOM 2128 N N . LEU B 1 128 ? -15.172 13.433 -95.445 1.00 23.99 140 LEU B N 1
ATOM 2129 C CA . LEU B 1 128 ? -14.345 13.990 -96.521 1.00 24.18 140 LEU B CA 1
ATOM 2130 C C . LEU B 1 128 ? -13.895 12.895 -97.488 1.00 24.02 140 LEU B C 1
ATOM 2131 O O . LEU B 1 128 ? -13.739 13.136 -98.690 1.00 23.98 140 LEU B O 1
ATOM 2136 N N . ARG B 1 129 ? -13.689 11.694 -96.948 1.00 23.78 141 ARG B N 1
ATOM 2137 C CA . ARG B 1 129 ? -13.176 10.563 -97.713 1.00 23.92 141 ARG B CA 1
ATOM 2138 C C . ARG B 1 129 ? -13.913 9.290 -97.338 1.00 23.22 141 ARG B C 1
ATOM 2139 O O . ARG B 1 129 ? -14.077 8.984 -96.155 1.00 22.44 141 ARG B O 1
ATOM 2147 N N . GLN B 1 130 ? -14.339 8.539 -98.349 1.00 22.69 142 GLN B N 1
ATOM 2148 C CA . GLN B 1 130 ? -15.059 7.288 -98.120 1.00 22.70 142 GLN B CA 1
ATOM 2149 C C . GLN B 1 130 ? -14.231 6.303 -97.295 1.00 22.47 142 GLN B C 1
ATOM 2150 O O . GLN B 1 130 ? -14.782 5.570 -96.474 1.00 21.92 142 GLN B O 1
ATOM 2156 N N . GLU B 1 131 ? -12.912 6.309 -97.492 1.00 22.48 143 GLU B N 1
ATOM 2157 C CA . GLU B 1 131 ? -12.023 5.435 -96.722 1.00 23.34 143 GLU B CA 1
ATOM 2158 C C . GLU B 1 131 ? -12.109 5.726 -95.223 1.00 22.88 143 GLU B C 1
ATOM 2159 O O . GLU B 1 131 ? -11.914 4.828 -94.405 1.00 22.71 143 GLU B O 1
ATOM 2165 N N . GLN B 1 132 ? -12.401 6.981 -94.877 1.00 22.79 144 GLN B N 1
ATOM 2166 C CA . GLN B 1 132 ? -12.581 7.391 -93.480 1.00 22.82 144 GLN B CA 1
ATOM 2167 C C . GLN B 1 132 ? -13.827 6.756 -92.861 1.00 22.07 144 GLN B C 1
ATOM 2168 O O . GLN B 1 132 ? -13.782 6.285 -91.725 1.00 21.57 144 GLN B O 1
ATOM 2174 N N . GLU B 1 133 ? -14.929 6.738 -93.612 1.00 21.49 145 GLU B N 1
ATOM 2175 C CA . GLU B 1 133 ? -16.147 6.063 -93.162 1.00 21.36 145 GLU B CA 1
ATOM 2176 C C . GLU B 1 133 ? -15.907 4.561 -93.019 1.00 20.89 145 GLU B C 1
ATOM 2177 O O . GLU B 1 133 ? -16.368 3.946 -92.053 1.00 20.82 145 GLU B O 1
ATOM 2183 N N . GLU B 1 134 ? -15.185 3.990 -93.985 1.00 20.43 146 GLU B N 1
ATOM 2184 C CA . GLU B 1 134 ? -14.917 2.552 -94.030 1.00 20.47 146 GLU B CA 1
ATOM 2185 C C . GLU B 1 134 ? -14.001 2.118 -92.888 1.00 19.81 146 GLU B C 1
ATOM 2186 O O . GLU B 1 134 ? -14.277 1.120 -92.218 1.00 19.06 146 GLU B O 1
ATOM 2192 N N . GLU B 1 135 ? -12.923 2.876 -92.674 1.00 19.34 147 GLU B N 1
ATOM 2193 C CA . GLU B 1 135 ? -12.014 2.660 -91.543 1.00 19.29 147 GLU B CA 1
ATOM 2194 C C . GLU B 1 135 ? -12.750 2.806 -90.205 1.00 18.53 147 GLU B C 1
ATOM 2195 O O . GLU B 1 135 ? -12.586 1.972 -89.306 1.00 18.01 147 GLU B O 1
ATOM 2201 N N . GLY B 1 136 ? -13.556 3.865 -90.091 1.00 17.93 148 GLY B N 1
ATOM 2202 C CA . GLY B 1 136 ? -14.382 4.113 -88.906 1.00 17.74 148 GLY B CA 1
ATOM 2203 C C . GLY B 1 136 ? -15.342 2.965 -88.648 1.00 17.25 148 GLY B C 1
ATOM 2204 O O . GLY B 1 136 ? -15.474 2.510 -87.512 1.00 16.96 148 GLY B O 1
ATOM 2205 N N . ARG B 1 137 ? -15.985 2.481 -89.713 1.00 17.07 149 ARG B N 1
ATOM 2206 C CA . ARG B 1 137 ? -16.910 1.343 -89.605 1.00 16.46 149 ARG B CA 1
ATOM 2207 C C . ARG B 1 137 ? -16.198 0.091 -89.091 1.00 16.12 149 ARG B C 1
ATOM 2208 O O . ARG B 1 137 ? -16.739 -0.624 -88.260 1.00 15.85 149 ARG B O 1
ATOM 2216 N N . LYS B 1 138 ? -14.989 -0.166 -89.590 1.00 15.73 150 LYS B N 1
ATOM 2217 C CA . LYS B 1 138 ? -14.214 -1.334 -89.168 1.00 15.64 150 LYS B CA 1
ATOM 2218 C C . LYS B 1 138 ? -13.803 -1.249 -87.697 1.00 15.77 150 LYS B C 1
ATOM 2219 O O . LYS B 1 138 ? -13.821 -2.256 -86.993 1.00 15.28 150 LYS B O 1
ATOM 2225 N N . ARG B 1 139 ? -13.421 -0.049 -87.250 1.00 15.55 151 ARG B N 1
ATOM 2226 C CA . ARG B 1 139 ? -13.124 0.197 -85.836 1.00 15.76 151 ARG B CA 1
ATOM 2227 C C . ARG B 1 139 ? -14.376 0.030 -84.962 1.00 16.09 151 ARG B C 1
ATOM 2228 O O . ARG B 1 139 ? -14.313 -0.595 -83.903 1.00 16.11 151 ARG B O 1
ATOM 2236 N N . TYR B 1 140 ? -15.498 0.602 -85.405 1.00 16.27 152 TYR B N 1
ATOM 2237 C CA . TYR B 1 140 ? -16.807 0.405 -84.759 1.00 16.69 152 TYR B CA 1
ATOM 2238 C C . TYR B 1 140 ? -17.117 -1.089 -84.615 1.00 16.87 152 TYR B C 1
ATOM 2239 O O . TYR B 1 140 ? -17.460 -1.558 -83.519 1.00 16.99 152 TYR B O 1
ATOM 2248 N N . GLU B 1 141 ? -16.964 -1.823 -85.719 1.00 17.10 153 GLU B N 1
ATOM 2249 C CA . GLU B 1 141 ? -17.191 -3.269 -85.744 1.00 17.28 153 GLU B CA 1
ATOM 2250 C C . GLU B 1 141 ? -16.293 -4.007 -84.764 1.00 16.67 153 GLU B C 1
ATOM 2251 O O . GLU B 1 141 ? -16.760 -4.882 -84.040 1.00 16.49 153 GLU B O 1
ATOM 2257 N N . ALA B 1 142 ? -15.008 -3.650 -84.751 1.00 16.10 154 ALA B N 1
ATOM 2258 C CA . ALA B 1 142 ? -14.027 -4.288 -83.865 1.00 15.95 154 ALA B CA 1
ATOM 2259 C C . ALA B 1 142 ? -14.450 -4.188 -82.397 1.00 15.70 154 ALA B C 1
ATOM 2260 O O . ALA B 1 142 ? -14.423 -5.184 -81.669 1.00 14.88 154 ALA B O 1
ATOM 2262 N N . GLN B 1 143 ? -14.846 -2.987 -81.969 1.00 15.68 155 GLN B N 1
ATOM 2263 C CA . GLN B 1 143 ? -15.300 -2.798 -80.591 1.00 15.69 155 GLN B CA 1
ATOM 2264 C C . GLN B 1 143 ? -16.692 -3.390 -80.303 1.00 15.70 155 GLN B C 1
ATOM 2265 O O . GLN B 1 143 ? -16.922 -3.917 -79.208 1.00 15.08 155 GLN B O 1
ATOM 2271 N N . LYS B 1 144 ? -17.607 -3.327 -81.274 1.00 15.89 156 LYS B N 1
ATOM 2272 C CA . LYS B 1 144 ? -18.921 -3.963 -81.117 1.00 16.42 156 LYS B CA 1
ATOM 2273 C C . LYS B 1 144 ? -18.782 -5.466 -80.897 1.00 16.93 156 LYS B C 1
ATOM 2274 O O . LYS B 1 144 ? -19.380 -6.024 -79.969 1.00 17.08 156 LYS B O 1
ATOM 2280 N N . LEU B 1 145 ? -17.978 -6.104 -81.750 1.00 17.63 157 LEU B N 1
ATOM 2281 C CA . LEU B 1 145 ? -17.736 -7.545 -81.702 1.00 18.39 157 LEU B CA 1
ATOM 2282 C C . LEU B 1 145 ? -17.071 -7.944 -80.387 1.00 18.77 157 LEU B C 1
ATOM 2283 O O . LEU B 1 145 ? -17.436 -8.956 -79.783 1.00 18.56 157 LEU B O 1
ATOM 2288 N N . GLU B 1 146 ? -16.097 -7.146 -79.952 1.00 19.25 158 GLU B N 1
ATOM 2289 C CA . GLU B 1 146 ? -15.380 -7.418 -78.714 1.00 20.33 158 GLU B CA 1
ATOM 2290 C C . GLU B 1 146 ? -16.301 -7.358 -77.500 1.00 20.72 158 GLU B C 1
ATOM 2291 O O . GLU B 1 146 ? -16.229 -8.229 -76.624 1.00 20.44 158 GLU B O 1
ATOM 2297 N N . ARG B 1 147 ? -17.166 -6.344 -77.465 1.00 21.46 159 ARG B N 1
ATOM 2298 C CA . ARG B 1 147 ? -18.116 -6.167 -76.364 1.00 22.60 159 ARG B CA 1
ATOM 2299 C C . ARG B 1 147 ? -19.223 -7.220 -76.378 1.00 24.09 159 ARG B C 1
ATOM 2300 O O . ARG B 1 147 ? -19.803 -7.520 -75.335 1.00 24.25 159 ARG B O 1
ATOM 2308 N N . MET B 1 148 ? -19.493 -7.793 -77.551 1.00 25.80 160 MET B N 1
ATOM 2309 C CA . MET B 1 148 ? -20.389 -8.948 -77.669 1.00 27.87 160 MET B CA 1
ATOM 2310 C C . MET B 1 148 ? -19.788 -10.198 -77.016 1.00 28.78 160 MET B C 1
ATOM 2311 O O . MET B 1 148 ? -20.349 -11.291 -77.110 1.00 29.18 160 MET B O 1
ATOM 2316 N N . GLU B 1 149 ? -18.652 -10.003 -76.342 1.00 30.02 161 GLU B N 1
ATOM 2317 C CA . GLU B 1 149 ? -17.929 -11.034 -75.583 1.00 30.90 161 GLU B CA 1
ATOM 2318 C C . GLU B 1 149 ? -17.348 -12.099 -76.505 1.00 31.12 161 GLU B C 1
ATOM 2319 O O . GLU B 1 149 ? -16.714 -11.769 -77.511 1.00 31.56 161 GLU B O 1
ATOM 2325 N N . GLY C 1 1 ? -6.253 1.324 -51.153 1.00 21.30 13 GLY C N 1
ATOM 2326 C CA . GLY C 1 1 ? -6.881 2.025 -52.309 1.00 20.60 13 GLY C CA 1
ATOM 2327 C C . GLY C 1 1 ? -6.990 3.528 -52.128 1.00 20.52 13 GLY C C 1
ATOM 2328 O O . GLY C 1 1 ? -6.262 4.136 -51.334 1.00 20.89 13 GLY C O 1
ATOM 2329 N N . ALA C 1 2 ? -7.907 4.128 -52.878 1.00 19.63 14 ALA C N 1
ATOM 2330 C CA . ALA C 1 2 ? -8.171 5.556 -52.790 1.00 18.87 14 ALA C CA 1
ATOM 2331 C C . ALA C 1 2 ? -9.668 5.809 -52.932 1.00 18.06 14 ALA C C 1
ATOM 2332 O O . ALA C 1 2 ? -10.331 5.195 -53.760 1.00 17.51 14 ALA C O 1
ATOM 2334 N N . MET C 1 3 ? -10.203 6.706 -52.115 1.00 17.69 15 MET C N 1
ATOM 2335 C CA . MET C 1 3 ? -11.573 7.162 -52.318 1.00 16.78 15 MET C CA 1
ATOM 2336 C C . MET C 1 3 ? -11.670 8.674 -52.180 1.00 15.82 15 MET C C 1
ATOM 2337 O O . MET C 1 3 ? -10.896 9.298 -51.429 1.00 14.69 15 MET C O 1
ATOM 2342 N N . ARG C 1 4 ? -12.609 9.254 -52.926 1.00 14.79 16 ARG C N 1
ATOM 2343 C CA . ARG C 1 4 ? -12.993 10.644 -52.724 1.00 14.75 16 ARG C CA 1
ATOM 2344 C C . ARG C 1 4 ? -14.393 10.927 -53.237 1.00 14.18 16 ARG C C 1
ATOM 2345 O O . ARG C 1 4 ? -14.894 10.245 -54.146 1.00 13.30 16 ARG C O 1
ATOM 2353 N N . ILE C 1 5 ? -15.024 11.913 -52.605 1.00 13.85 17 ILE C N 1
ATOM 2354 C CA . ILE C 1 5 ? -16.361 12.348 -52.951 1.00 14.10 17 ILE C CA 1
ATOM 2355 C C . ILE C 1 5 ? -16.292 13.136 -54.245 1.00 13.66 17 ILE C C 1
ATOM 2356 O O . ILE C 1 5 ? -15.384 13.949 -54.444 1.00 12.71 17 ILE C O 1
ATOM 2361 N N . MET C 1 6 ? -17.265 12.892 -55.112 1.00 13.29 18 MET C N 1
ATOM 2362 C CA . MET C 1 6 ? -17.374 13.621 -56.365 1.00 13.82 18 MET C CA 1
ATOM 2363 C C . MET C 1 6 ? -18.003 14.983 -56.113 1.00 13.80 18 MET C C 1
ATOM 2364 O O . MET C 1 6 ? -19.042 15.098 -55.447 1.00 13.49 18 MET C O 1
ATOM 2369 N N . ARG C 1 7 ? -17.356 16.007 -56.656 1.00 14.39 19 ARG C N 1
ATOM 2370 C CA . ARG C 1 7 ? -17.700 17.404 -56.388 1.00 14.75 19 ARG C CA 1
ATOM 2371 C C . ARG C 1 7 ? -18.295 18.050 -57.649 1.00 13.60 19 ARG C C 1
ATOM 2372 O O . ARG C 1 7 ? -18.205 17.467 -58.732 1.00 13.53 19 ARG C O 1
ATOM 2380 N N . PRO C 1 8 ? -18.934 19.235 -57.515 1.00 13.08 20 PRO C N 1
ATOM 2381 C CA . PRO C 1 8 ? -19.492 19.900 -58.703 1.00 13.09 20 PRO C CA 1
ATOM 2382 C C . PRO C 1 8 ? -18.535 20.014 -59.900 1.00 13.20 20 PRO C C 1
ATOM 2383 O O . PRO C 1 8 ? -18.938 19.730 -61.033 1.00 13.28 20 PRO C O 1
ATOM 2387 N N . ASP C 1 9 ? -17.284 20.396 -59.654 1.00 12.75 21 ASP C N 1
ATOM 2388 C CA . ASP C 1 9 ? -16.311 20.553 -60.747 1.00 13.20 21 ASP C CA 1
ATOM 2389 C C . ASP C 1 9 ? -15.913 19.218 -61.415 1.00 12.66 21 ASP C C 1
ATOM 2390 O O . ASP C 1 9 ? -15.312 19.212 -62.493 1.00 12.44 21 ASP C O 1
ATOM 2395 N N . ASP C 1 10 ? -16.274 18.102 -60.780 1.00 12.69 22 ASP C N 1
ATOM 2396 C CA . ASP C 1 10 ? -16.036 16.759 -61.333 1.00 13.02 22 ASP C CA 1
ATOM 2397 C C . ASP C 1 10 ? -17.097 16.317 -62.341 1.00 13.31 22 ASP C C 1
ATOM 2398 O O . ASP C 1 10 ? -16.910 15.312 -63.029 1.00 13.60 22 ASP C O 1
ATOM 2403 N N . ALA C 1 11 ? -18.197 17.059 -62.432 1.00 13.61 23 ALA C N 1
ATOM 2404 C CA . ALA C 1 11 ? -19.367 16.598 -63.171 1.00 14.28 23 ALA C CA 1
ATOM 2405 C C . ALA C 1 11 ? -19.885 17.592 -64.211 1.00 14.79 23 ALA C C 1
ATOM 2406 O O . ALA C 1 11 ? -19.634 18.796 -64.113 1.00 15.21 23 ALA C O 1
ATOM 2408 N N . ASN C 1 12 ? -20.626 17.073 -65.189 1.00 15.61 24 ASN C N 1
ATOM 2409 C CA . ASN C 1 12 ? -21.250 17.913 -66.210 1.00 16.75 24 ASN C CA 1
ATOM 2410 C C . ASN C 1 12 ? -22.525 18.566 -65.689 1.00 17.08 24 ASN C C 1
ATOM 2411 O O . ASN C 1 12 ? -22.818 18.495 -64.489 1.00 16.77 24 ASN C O 1
ATOM 2416 N N . VAL C 1 13 ? -23.270 19.199 -66.592 1.00 17.46 25 VAL C N 1
ATOM 2417 C CA . VAL C 1 13 ? -24.510 19.885 -66.247 1.00 18.32 25 VAL C CA 1
ATOM 2418 C C . VAL C 1 13 ? -25.640 18.902 -65.898 1.00 18.70 25 VAL C C 1
ATOM 2419 O O . VAL C 1 13 ? -26.603 19.273 -65.234 1.00 19.45 25 VAL C O 1
ATOM 2423 N N . ALA C 1 14 ? -25.507 17.655 -66.349 1.00 19.08 26 ALA C N 1
ATOM 2424 C CA . ALA C 1 14 ? -26.440 16.574 -65.989 1.00 19.02 26 ALA C CA 1
ATOM 2425 C C . ALA C 1 14 ? -26.217 16.038 -64.564 1.00 18.89 26 ALA C C 1
ATOM 2426 O O . ALA C 1 14 ? -27.051 15.283 -64.037 1.00 19.59 26 ALA C O 1
ATOM 2428 N N . GLY C 1 15 ? -25.102 16.440 -63.945 1.00 17.91 27 GLY C N 1
ATOM 2429 C CA . GLY C 1 15 ? -24.715 15.994 -62.604 1.00 17.04 27 GLY C CA 1
ATOM 2430 C C . GLY C 1 15 ? -23.861 14.732 -62.605 1.00 16.21 27 GLY C C 1
ATOM 2431 O O . GLY C 1 15 ? -23.511 14.201 -61.541 1.00 16.04 27 GLY C O 1
ATOM 2432 N N . ASN C 1 16 ? -23.530 14.255 -63.803 1.00 15.14 28 ASN C N 1
ATOM 2433 C CA . ASN C 1 16 ? -22.745 13.037 -63.975 1.00 14.83 28 ASN C CA 1
ATOM 2434 C C . ASN C 1 16 ? -21.268 13.326 -64.107 1.00 13.48 28 ASN C C 1
ATOM 2435 O O . ASN C 1 16 ? -20.869 14.250 -64.820 1.00 13.36 28 ASN C O 1
ATOM 2440 N N . VAL C 1 17 ? -20.464 12.519 -63.427 1.00 12.12 29 VAL C N 1
ATOM 2441 C CA . VAL C 1 17 ? -19.018 12.723 -63.377 1.00 11.20 29 VAL C CA 1
ATOM 2442 C C . VAL C 1 17 ? -18.398 12.548 -64.766 1.00 10.72 29 VAL C C 1
ATOM 2443 O O . VAL C 1 17 ? -18.731 11.604 -65.484 1.00 10.19 29 VAL C O 1
ATOM 2447 N N . HIS C 1 18 ? -17.530 13.488 -65.139 1.00 10.09 30 HIS C N 1
ATOM 2448 C CA . HIS C 1 18 ? -16.789 13.409 -66.412 1.00 10.73 30 HIS C CA 1
ATOM 2449 C C . HIS C 1 18 ? -15.875 12.191 -66.428 1.00 10.22 30 HIS C C 1
ATOM 2450 O O . HIS C 1 18 ? -15.235 11.882 -65.426 1.00 9.95 30 HIS C O 1
ATOM 2457 N N . GLY C 1 19 ? -15.821 11.491 -67.561 1.00 10.04 31 GLY C N 1
ATOM 2458 C CA . GLY C 1 19 ? -14.848 10.401 -67.744 1.00 9.94 31 GLY C CA 1
ATOM 2459 C C . GLY C 1 19 ? -13.421 10.814 -67.392 1.00 10.02 31 GLY C C 1
ATOM 2460 O O . GLY C 1 19 ? -12.692 10.058 -66.746 1.00 9.77 31 GLY C O 1
ATOM 2461 N N . GLY C 1 20 ? -13.039 12.032 -67.781 1.00 9.93 32 GLY C N 1
ATOM 2462 C CA . GLY C 1 20 ? -11.688 12.554 -67.539 1.00 10.37 32 GLY C CA 1
ATOM 2463 C C . GLY C 1 20 ? -11.282 12.587 -66.077 1.00 10.43 32 GLY C C 1
ATOM 2464 O O . GLY C 1 20 ? -10.110 12.379 -65.752 1.00 10.87 32 GLY C O 1
ATOM 2465 N N . THR C 1 21 ? -12.258 12.857 -65.214 1.00 10.56 33 THR C N 1
ATOM 2466 C CA . THR C 1 21 ? -12.100 12.850 -63.753 1.00 10.93 33 THR C CA 1
ATOM 2467 C C . THR C 1 21 ? -11.697 11.449 -63.272 1.00 10.55 33 THR C C 1
ATOM 2468 O O . THR C 1 21 ? -10.783 11.296 -62.456 1.00 10.09 33 THR C O 1
ATOM 2472 N N . ILE C 1 22 ? -12.395 10.435 -63.777 1.00 9.59 34 ILE C N 1
ATOM 2473 C CA . ILE C 1 22 ? -12.127 9.055 -63.381 1.00 9.67 34 ILE C CA 1
ATOM 2474 C C . ILE C 1 22 ? -10.789 8.587 -63.968 1.00 8.89 34 ILE C C 1
ATOM 2475 O O . ILE C 1 22 ? -10.000 7.945 -63.279 1.00 9.06 34 ILE C O 1
ATOM 2480 N N . LEU C 1 23 ? -10.511 8.950 -65.220 1.00 8.86 35 LEU C N 1
ATOM 2481 C CA . LEU C 1 23 ? -9.231 8.597 -65.841 1.00 9.38 35 LEU C CA 1
ATOM 2482 C C . LEU C 1 23 ? -8.053 9.154 -65.032 1.00 9.60 35 LEU C C 1
ATOM 2483 O O . LEU C 1 23 ? -7.032 8.480 -64.849 1.00 9.52 35 LEU C O 1
ATOM 2488 N N . LYS C 1 24 ? -8.200 10.388 -64.550 1.00 9.74 36 LYS C N 1
ATOM 2489 C CA . LYS C 1 24 ? -7.146 11.027 -63.754 1.00 10.50 36 LYS C CA 1
ATOM 2490 C C . LYS C 1 24 ? -6.941 10.231 -62.453 1.00 10.42 36 LYS C C 1
ATOM 2491 O O . LYS C 1 24 ? -5.809 9.952 -62.059 1.00 10.01 36 LYS C O 1
ATOM 2497 N N . MET C 1 25 ? -8.040 9.825 -61.822 1.00 10.61 37 MET C N 1
ATOM 2498 C CA . MET C 1 25 ? -7.952 9.020 -60.598 1.00 11.52 37 MET C CA 1
ATOM 2499 C C . MET C 1 25 ? -7.302 7.662 -60.837 1.00 10.45 37 MET C C 1
ATOM 2500 O O . MET C 1 25 ? -6.499 7.200 -60.024 1.00 10.52 37 MET C O 1
ATOM 2505 N N . ILE C 1 26 ? -7.656 7.028 -61.950 1.00 10.16 38 ILE C N 1
ATOM 2506 C CA . ILE C 1 26 ? -7.109 5.719 -62.310 1.00 9.64 38 ILE C CA 1
ATOM 2507 C C . ILE C 1 26 ? -5.585 5.819 -62.439 1.00 9.57 38 ILE C C 1
ATOM 2508 O O . ILE C 1 26 ? -4.848 4.974 -61.907 1.00 9.51 38 ILE C O 1
ATOM 2513 N N . GLU C 1 27 ? -5.120 6.858 -63.130 1.00 9.28 39 GLU C N 1
ATOM 2514 C CA . GLU C 1 27 ? -3.687 7.048 -63.356 1.00 10.04 39 GLU C CA 1
ATOM 2515 C C . GLU C 1 27 ? -2.957 7.392 -62.054 1.00 9.91 39 GLU C C 1
ATOM 2516 O O . GLU C 1 27 ? -1.820 6.956 -61.841 1.00 10.62 39 GLU C O 1
ATOM 2522 N N . GLU C 1 28 ? -3.606 8.161 -61.181 1.00 10.33 40 GLU C N 1
ATOM 2523 C CA . GLU C 1 28 ? -3.037 8.450 -59.854 1.00 10.59 40 GLU C CA 1
ATOM 2524 C C . GLU C 1 28 ? -2.739 7.162 -59.084 1.00 10.30 40 GLU C C 1
ATOM 2525 O O . GLU C 1 28 ? -1.662 7.014 -58.504 1.00 10.02 40 GLU C O 1
ATOM 2531 N N . ALA C 1 29 ? -3.667 6.211 -59.133 1.00 10.12 41 ALA C N 1
ATOM 2532 C CA . ALA C 1 29 ? -3.487 4.934 -58.439 1.00 10.28 41 ALA C CA 1
ATOM 2533 C C . ALA C 1 29 ? -2.355 4.119 -59.066 1.00 10.64 41 ALA C C 1
ATOM 2534 O O . ALA C 1 29 ? -1.512 3.579 -58.346 1.00 10.97 41 ALA C O 1
ATOM 2536 N N . GLY C 1 30 ? -2.335 4.049 -60.398 1.00 10.81 42 GLY C N 1
ATOM 2537 C CA . GLY C 1 30 ? -1.289 3.331 -61.138 1.00 11.09 42 GLY C CA 1
ATOM 2538 C C . GLY C 1 30 ? 0.108 3.893 -60.889 1.00 11.42 42 GLY C C 1
ATOM 2539 O O . GLY C 1 30 ? 1.056 3.130 -60.705 1.00 11.33 42 GLY C O 1
ATOM 2540 N N . ALA C 1 31 ? 0.222 5.223 -60.874 1.00 11.47 43 ALA C N 1
ATOM 2541 C CA . ALA C 1 31 ? 1.497 5.904 -60.620 1.00 11.18 43 ALA C CA 1
ATOM 2542 C C . ALA C 1 31 ? 2.093 5.550 -59.247 1.00 11.27 43 ALA C C 1
ATOM 2543 O O . ALA C 1 31 ? 3.271 5.196 -59.156 1.00 11.59 43 ALA C O 1
ATOM 2545 N N . ILE C 1 32 ? 1.276 5.625 -58.198 1.00 10.51 44 ILE C N 1
ATOM 2546 C CA . ILE C 1 32 ? 1.720 5.285 -56.837 1.00 10.66 44 ILE C CA 1
ATOM 2547 C C . ILE C 1 32 ? 2.213 3.833 -56.760 1.00 10.36 44 ILE C C 1
ATOM 2548 O O . ILE C 1 32 ? 3.343 3.569 -56.316 1.00 10.31 44 ILE C O 1
ATOM 2553 N N . ILE C 1 33 ? 1.371 2.899 -57.198 1.00 10.08 45 ILE C N 1
ATOM 2554 C CA . ILE C 1 33 ? 1.683 1.471 -57.035 1.00 10.40 45 ILE C CA 1
ATOM 2555 C C . ILE C 1 33 ? 2.927 1.053 -57.846 1.00 10.52 45 ILE C C 1
ATOM 2556 O O . ILE C 1 33 ? 3.766 0.288 -57.363 1.00 10.85 45 ILE C O 1
ATOM 2561 N N . SER C 1 34 ? 3.061 1.588 -59.056 1.00 10.75 46 SER C N 1
ATOM 2562 C CA . SER C 1 34 ? 4.194 1.247 -59.916 1.00 11.29 46 SER C CA 1
ATOM 2563 C C . SER C 1 34 ? 5.492 1.905 -59.419 1.00 10.94 46 SER C C 1
ATOM 2564 O O . SER C 1 34 ? 6.533 1.264 -59.407 1.00 9.94 46 SER C O 1
ATOM 2567 N N . THR C 1 35 ? 5.417 3.174 -59.002 1.00 10.74 47 THR C N 1
ATOM 2568 C CA . THR C 1 35 ? 6.582 3.887 -58.468 1.00 10.53 47 THR C CA 1
ATOM 2569 C C . THR C 1 35 ? 7.100 3.182 -57.205 1.00 10.52 47 THR C C 1
ATOM 2570 O O . THR C 1 35 ? 8.300 2.911 -57.102 1.00 10.35 47 THR C O 1
ATOM 2574 N N . ARG C 1 36 ? 6.198 2.869 -56.268 1.00 10.13 48 ARG C N 1
ATOM 2575 C CA . ARG C 1 36 ? 6.579 2.095 -55.087 1.00 9.92 48 ARG C CA 1
ATOM 2576 C C . ARG C 1 36 ? 7.291 0.796 -55.488 1.00 10.08 48 ARG C C 1
ATOM 2577 O O . ARG C 1 36 ? 8.398 0.520 -55.022 1.00 10.17 48 ARG C O 1
ATOM 2585 N N . HIS C 1 37 ? 6.662 0.005 -56.349 1.00 9.82 49 HIS C N 1
ATOM 2586 C CA . HIS C 1 37 ? 7.268 -1.265 -56.742 1.00 10.37 49 HIS C CA 1
ATOM 2587 C C . HIS C 1 37 ? 8.660 -1.105 -57.390 1.00 10.84 49 HIS C C 1
ATOM 2588 O O . HIS C 1 37 ? 9.566 -1.892 -57.127 1.00 11.14 49 HIS C O 1
ATOM 2595 N N . CYS C 1 38 ? 8.815 -0.086 -58.232 1.00 10.66 50 CYS C N 1
ATOM 2596 C CA . CYS C 1 38 ? 10.064 0.115 -58.961 1.00 11.38 50 CYS C CA 1
ATOM 2597 C C . CYS C 1 38 ? 11.226 0.596 -58.093 1.00 11.23 50 CYS C C 1
ATOM 2598 O O . CYS C 1 38 ? 12.385 0.539 -58.513 1.00 11.60 50 CYS C O 1
ATOM 2601 N N . ASN C 1 39 ? 10.909 1.047 -56.882 1.00 10.73 51 ASN C N 1
ATOM 2602 C CA . ASN C 1 39 ? 11.922 1.419 -55.905 1.00 11.21 51 ASN C CA 1
ATOM 2603 C C . ASN C 1 39 ? 12.027 0.418 -54.748 1.00 11.58 51 ASN C C 1
ATOM 2604 O O . ASN C 1 39 ? 12.735 0.673 -53.777 1.00 11.63 51 ASN C O 1
ATOM 2609 N N . SER C 1 40 ? 11.336 -0.718 -54.870 1.00 12.11 52 SER C N 1
ATOM 2610 C CA . SER C 1 40 ? 11.134 -1.640 -53.738 1.00 13.17 52 SER C CA 1
ATOM 2611 C C . SER C 1 40 ? 12.352 -2.505 -53.424 1.00 14.03 52 SER C C 1
ATOM 2612 O O . SER C 1 40 ? 12.399 -3.155 -52.375 1.00 14.29 52 SER C O 1
ATOM 2615 N N . GLN C 1 41 ? 13.310 -2.530 -54.347 1.00 14.56 53 GLN C N 1
ATOM 2616 C CA . GLN C 1 41 ? 14.556 -3.264 -54.160 1.00 15.51 53 GLN C CA 1
ATOM 2617 C C . GLN C 1 41 ? 15.763 -2.329 -54.051 1.00 16.06 53 GLN C C 1
ATOM 2618 O O . GLN C 1 41 ? 16.911 -2.754 -54.239 1.00 16.06 53 GLN C O 1
ATOM 2624 N N . ASN C 1 42 ? 15.485 -1.061 -53.738 1.00 16.57 54 ASN C N 1
ATOM 2625 C CA . ASN C 1 42 ? 16.508 -0.017 -53.572 1.00 17.21 54 ASN C CA 1
ATOM 2626 C C . ASN C 1 42 ? 17.466 0.135 -54.757 1.00 16.91 54 ASN C C 1
ATOM 2627 O O . ASN C 1 42 ? 18.671 0.348 -54.585 1.00 16.85 54 ASN C O 1
ATOM 2632 N N . GLY C 1 43 ? 16.918 0.028 -55.963 1.00 16.60 55 GLY C N 1
ATOM 2633 C CA . GLY C 1 43 ? 17.674 0.328 -57.171 1.00 15.84 55 GLY C CA 1
ATOM 2634 C C . GLY C 1 43 ? 17.835 1.829 -57.313 1.00 15.42 55 GLY C C 1
ATOM 2635 O O . GLY C 1 43 ? 17.495 2.593 -56.400 1.00 15.27 55 GLY C O 1
ATOM 2636 N N . GLU C 1 44 ? 18.360 2.254 -58.456 1.00 15.18 56 GLU C N 1
ATOM 2637 C CA . GLU C 1 44 ? 18.453 3.676 -58.798 1.00 14.73 56 GLU C CA 1
ATOM 2638 C C . GLU C 1 44 ? 17.084 4.343 -58.586 1.00 14.03 56 GLU C C 1
ATOM 2639 O O . GLU C 1 44 ? 16.074 3.834 -59.061 1.00 13.84 56 GLU C O 1
ATOM 2645 N N . ARG C 1 45 ? 17.050 5.461 -57.858 1.00 13.34 57 ARG C N 1
ATOM 2646 C CA . ARG C 1 45 ? 15.782 6.132 -57.547 1.00 13.42 57 ARG C CA 1
ATOM 2647 C C . ARG C 1 45 ? 15.060 6.555 -58.825 1.00 13.11 57 ARG C C 1
ATOM 2648 O O . ARG C 1 45 ? 15.669 7.115 -59.739 1.00 12.73 57 ARG C O 1
ATOM 2656 N N . CYS C 1 46 ? 13.759 6.283 -58.872 1.00 12.70 58 CYS C N 1
ATOM 2657 C CA . CYS C 1 46 ? 12.997 6.471 -60.090 1.00 12.77 58 CYS C CA 1
ATOM 2658 C C . CYS C 1 46 ? 11.546 6.820 -59.809 1.00 12.86 58 CYS C C 1
ATOM 2659 O O . CYS C 1 46 ? 11.093 6.792 -58.659 1.00 12.55 58 CYS C O 1
ATOM 2662 N N . VAL C 1 47 ? 10.835 7.168 -60.876 1.00 12.71 59 VAL C N 1
ATOM 2663 C CA . VAL C 1 47 ? 9.405 7.449 -60.826 1.00 12.91 59 VAL C CA 1
ATOM 2664 C C . VAL C 1 47 ? 8.817 6.770 -62.059 1.00 13.13 59 VAL C C 1
ATOM 2665 O O . VAL C 1 47 ? 9.380 6.866 -63.146 1.00 13.83 59 VAL C O 1
ATOM 2669 N N . ALA C 1 48 ? 7.732 6.025 -61.876 1.00 12.98 60 ALA C N 1
ATOM 2670 C CA . ALA C 1 48 ? 7.091 5.313 -62.977 1.00 12.74 60 ALA C CA 1
ATOM 2671 C C . ALA C 1 48 ? 6.303 6.286 -63.847 1.00 12.39 60 ALA C C 1
ATOM 2672 O O . ALA C 1 48 ? 5.506 7.075 -63.338 1.00 13.05 60 ALA C O 1
ATOM 2674 N N . ALA C 1 49 ? 6.544 6.238 -65.151 1.00 11.82 61 ALA C N 1
ATOM 2675 C CA . ALA C 1 49 ? 5.839 7.094 -66.099 1.00 11.34 61 ALA C CA 1
ATOM 2676 C C . ALA C 1 49 ? 4.808 6.242 -66.838 1.00 10.91 61 ALA C C 1
ATOM 2677 O O . ALA C 1 49 ? 5.095 5.103 -67.199 1.00 10.74 61 ALA C O 1
ATOM 2679 N N . LEU C 1 50 ? 3.613 6.786 -67.048 1.00 10.18 62 LEU C N 1
ATOM 2680 C CA . LEU C 1 50 ? 2.577 6.076 -67.799 1.00 10.47 62 LEU C CA 1
ATOM 2681 C C . LEU C 1 50 ? 2.952 5.930 -69.276 1.00 10.63 62 LEU C C 1
ATOM 2682 O O . LEU C 1 50 ? 3.117 6.923 -69.989 1.00 10.62 62 LEU C O 1
ATOM 2687 N N . ALA C 1 51 ? 3.073 4.683 -69.727 1.00 10.89 63 ALA C N 1
ATOM 2688 C CA . ALA C 1 51 ? 3.433 4.409 -71.110 1.00 10.89 63 ALA C CA 1
ATOM 2689 C C . ALA C 1 51 ? 2.225 4.051 -71.968 1.00 10.91 63 ALA C C 1
ATOM 2690 O O . ALA C 1 51 ? 2.204 4.362 -73.150 1.00 11.31 63 ALA C O 1
ATOM 2692 N N . ARG C 1 52 ? 1.237 3.377 -71.376 1.00 10.70 64 ARG C N 1
ATOM 2693 C CA . ARG C 1 52 ? 0.110 2.851 -72.131 1.00 10.48 64 ARG C CA 1
ATOM 2694 C C . ARG C 1 52 ? -1.142 2.693 -71.277 1.00 10.37 64 ARG C C 1
ATOM 2695 O O . ARG C 1 52 ? -1.073 2.288 -70.114 1.00 10.39 64 ARG C O 1
ATOM 2703 N N . VAL C 1 53 ? -2.277 3.008 -71.885 1.00 10.08 65 VAL C N 1
ATOM 2704 C CA . VAL C 1 53 ? -3.586 2.681 -71.328 1.00 10.99 65 VAL C CA 1
ATOM 2705 C C . VAL C 1 53 ? -4.207 1.662 -72.280 1.00 10.80 65 VAL C C 1
ATOM 2706 O O . VAL C 1 53 ? -4.294 1.918 -73.476 1.00 11.36 65 VAL C O 1
ATOM 2710 N N . GLU C 1 54 ? -4.607 0.501 -71.767 1.00 11.41 66 GLU C N 1
ATOM 2711 C CA . GLU C 1 54 ? -5.306 -0.489 -72.591 1.00 11.67 66 GLU C CA 1
ATOM 2712 C C . GLU C 1 54 ? -6.752 -0.042 -72.774 1.00 11.67 66 GLU C C 1
ATOM 2713 O O . GLU C 1 54 ? -7.222 0.827 -72.040 1.00 11.11 66 GLU C O 1
ATOM 2719 N N . ARG C 1 55 ? -7.454 -0.618 -73.749 1.00 11.84 67 ARG C N 1
ATOM 2720 C CA . ARG C 1 55 ? -8.876 -0.294 -73.942 1.00 13.34 67 ARG C CA 1
ATOM 2721 C C . ARG C 1 55 ? -9.676 -0.535 -72.671 1.00 12.89 67 ARG C C 1
ATOM 2722 O O . ARG C 1 55 ? -9.452 -1.512 -71.945 1.00 12.84 67 ARG C O 1
ATOM 2730 N N . THR C 1 56 ? -10.607 0.371 -72.407 1.00 12.63 68 THR C N 1
ATOM 2731 C CA . THR C 1 56 ? -11.415 0.303 -71.198 1.00 12.21 68 THR C CA 1
ATOM 2732 C C . THR C 1 56 ? -12.814 0.826 -71.468 1.00 11.50 68 THR C C 1
ATOM 2733 O O . THR C 1 56 ? -12.985 1.826 -72.167 1.00 10.16 68 THR C O 1
ATOM 2737 N N . ASP C 1 57 ? -13.797 0.109 -70.931 1.00 10.90 69 ASP C N 1
ATOM 2738 C CA . ASP C 1 57 ? -15.206 0.463 -71.082 1.00 11.14 69 ASP C CA 1
ATOM 2739 C C . ASP C 1 57 ? -15.759 1.042 -69.790 1.00 11.05 69 ASP C C 1
ATOM 2740 O O . ASP C 1 57 ? -15.542 0.483 -68.703 1.00 11.55 69 ASP C O 1
ATOM 2745 N N . PHE C 1 58 ? -16.497 2.141 -69.908 1.00 11.12 70 PHE C N 1
ATOM 2746 C CA . PHE C 1 58 ? -17.193 2.714 -68.759 1.00 12.14 70 PHE C CA 1
ATOM 2747 C C . PHE C 1 58 ? -18.632 2.169 -68.684 1.00 12.74 70 PHE C C 1
ATOM 2748 O O . PHE C 1 58 ? -19.451 2.411 -69.568 1.00 13.21 70 PHE C O 1
ATOM 2756 N N . LEU C 1 59 ? -18.904 1.422 -67.618 1.00 12.90 71 LEU C N 1
ATOM 2757 C CA . LEU C 1 59 ? -20.104 0.582 -67.509 1.00 13.78 71 LEU C CA 1
ATOM 2758 C C . LEU C 1 59 ? -21.301 1.284 -66.883 1.00 13.97 71 LEU C C 1
ATOM 2759 O O . LEU C 1 59 ? -22.457 0.954 -67.186 1.00 13.75 71 LEU C O 1
ATOM 2764 N N . SER C 1 60 ? -21.023 2.232 -65.994 1.00 14.25 72 SER C N 1
ATOM 2765 C CA . SER C 1 60 ? -22.073 2.871 -65.210 1.00 15.20 72 SER C CA 1
ATOM 2766 C C . SER C 1 60 ? -21.660 4.283 -64.834 1.00 14.95 72 SER C C 1
ATOM 2767 O O . SER C 1 60 ? -20.474 4.537 -64.608 1.00 15.25 72 SER C O 1
ATOM 2770 N N . PRO C 1 61 ? -22.632 5.211 -64.788 1.00 15.07 73 PRO C N 1
ATOM 2771 C CA . PRO C 1 61 ? -22.288 6.583 -64.450 1.00 14.98 73 PRO C CA 1
ATOM 2772 C C . PRO C 1 61 ? -22.035 6.748 -62.960 1.00 15.12 73 PRO C C 1
ATOM 2773 O O . PRO C 1 61 ? -22.360 5.859 -62.160 1.00 14.08 73 PRO C O 1
ATOM 2777 N N . MET C 1 62 ? -21.459 7.893 -62.615 1.00 15.21 74 MET C N 1
ATOM 2778 C CA . MET C 1 62 ? -21.235 8.296 -61.240 1.00 16.50 74 MET C CA 1
ATOM 2779 C C . MET C 1 62 ? -21.786 9.713 -61.129 1.00 16.05 74 MET C C 1
ATOM 2780 O O . MET C 1 62 ? -21.771 10.461 -62.108 1.00 15.86 74 MET C O 1
ATOM 2785 N N . CYS C 1 63 ? -22.287 10.069 -59.952 1.00 15.80 75 CYS C N 1
ATOM 2786 C CA . CYS C 1 63 ? -22.937 11.363 -59.756 1.00 16.01 75 CYS C CA 1
ATOM 2787 C C . CYS C 1 63 ? -22.215 12.179 -58.689 1.00 15.25 75 CYS C C 1
ATOM 2788 O O . CYS C 1 63 ? -21.501 11.619 -57.850 1.00 15.18 75 CYS C O 1
ATOM 2791 N N . ILE C 1 64 ? -22.386 13.500 -58.734 1.00 14.65 76 ILE C N 1
ATOM 2792 C CA . ILE C 1 64 ? -21.938 14.378 -57.647 1.00 14.09 76 ILE C CA 1
ATOM 2793 C C . ILE C 1 64 ? -22.421 13.802 -56.322 1.00 13.38 76 ILE C C 1
ATOM 2794 O O . ILE C 1 64 ? -23.587 13.389 -56.210 1.00 12.83 76 ILE C O 1
ATOM 2799 N N . GLY C 1 65 ? -21.526 13.764 -55.337 1.00 12.64 77 GLY C N 1
ATOM 2800 C CA . GLY C 1 65 ? -21.889 13.321 -53.989 1.00 12.90 77 GLY C CA 1
ATOM 2801 C C . GLY C 1 65 ? -21.656 11.836 -53.768 1.00 12.32 77 GLY C C 1
ATOM 2802 O O . GLY C 1 65 ? -21.611 11.379 -52.625 1.00 12.82 77 GLY C O 1
ATOM 2803 N N . GLU C 1 66 ? -21.525 11.080 -54.856 1.00 12.16 78 GLU C N 1
ATOM 2804 C CA . GLU C 1 66 ? -21.116 9.678 -54.759 1.00 11.95 78 GLU C CA 1
ATOM 2805 C C . GLU C 1 66 ? -19.617 9.594 -54.503 1.00 11.49 78 GLU C C 1
ATOM 2806 O O . GLU C 1 66 ? -18.871 10.544 -54.793 1.00 11.46 78 GLU C O 1
ATOM 2812 N N . VAL C 1 67 ? -19.190 8.473 -53.930 1.00 10.72 79 VAL C N 1
ATOM 2813 C CA . VAL C 1 67 ? -17.786 8.262 -53.603 1.00 10.68 79 VAL C CA 1
ATOM 2814 C C . VAL C 1 67 ? -17.169 7.341 -54.648 1.00 10.71 79 VAL C C 1
ATOM 2815 O O . VAL C 1 67 ? -17.672 6.238 -54.884 1.00 10.50 79 VAL C O 1
ATOM 2819 N N . ALA C 1 68 ? -16.085 7.803 -55.273 1.00 10.90 80 ALA C N 1
ATOM 2820 C CA . ALA C 1 68 ? -15.307 6.964 -56.184 1.00 11.39 80 ALA C CA 1
ATOM 2821 C C . ALA C 1 68 ? -14.275 6.157 -55.383 1.00 11.60 80 ALA C C 1
ATOM 2822 O O . ALA C 1 68 ? -13.498 6.731 -54.607 1.00 12.03 80 ALA C O 1
ATOM 2824 N N . HIS C 1 69 ? -14.303 4.839 -55.544 1.00 11.44 81 HIS C N 1
ATOM 2825 C CA . HIS C 1 69 ? -13.324 3.940 -54.924 1.00 12.07 81 HIS C CA 1
ATOM 2826 C C . HIS C 1 69 ? -12.404 3.418 -56.006 1.00 12.49 81 HIS C C 1
ATOM 2827 O O . HIS C 1 69 ? -12.872 2.797 -56.961 1.00 13.27 81 HIS C O 1
ATOM 2834 N N . VAL C 1 70 ? -11.098 3.633 -55.842 1.00 12.23 82 VAL C N 1
ATOM 2835 C CA . VAL C 1 70 ? -10.126 3.230 -56.855 1.00 12.47 82 VAL C CA 1
ATOM 2836 C C . VAL C 1 70 ? -9.093 2.288 -56.258 1.00 12.86 82 VAL C C 1
ATOM 2837 O O . VAL C 1 70 ? -8.393 2.646 -55.320 1.00 13.05 82 VAL C O 1
ATOM 2841 N N . SER C 1 71 ? -8.996 1.085 -56.817 1.00 13.35 83 SER C N 1
ATOM 2842 C CA . SER C 1 71 ? -8.049 0.091 -56.311 1.00 13.68 83 SER C CA 1
ATOM 2843 C C . SER C 1 71 ? -7.149 -0.406 -57.438 1.00 13.30 83 SER C C 1
ATOM 2844 O O . SER C 1 71 ? -7.604 -0.599 -58.560 1.00 13.26 83 SER C O 1
ATOM 2847 N N . ALA C 1 72 ? -5.875 -0.599 -57.125 1.00 12.90 84 ALA C N 1
ATOM 2848 C CA . ALA C 1 72 ? -4.894 -1.033 -58.116 1.00 12.34 84 ALA C CA 1
ATOM 2849 C C . ALA C 1 72 ? -4.135 -2.288 -57.679 1.00 12.40 84 ALA C C 1
ATOM 2850 O O . ALA C 1 72 ? -3.959 -2.529 -56.482 1.00 11.46 84 ALA C O 1
ATOM 2852 N N . GLU C 1 73 ? -3.699 -3.075 -58.663 1.00 11.94 85 GLU C N 1
ATOM 2853 C CA . GLU C 1 73 ? -2.911 -4.286 -58.429 1.00 13.15 85 GLU C CA 1
ATOM 2854 C C . GLU C 1 73 ? -1.918 -4.465 -59.567 1.00 12.51 85 GLU C C 1
ATOM 2855 O O . GLU C 1 73 ? -2.291 -4.343 -60.728 1.00 12.56 85 GLU C O 1
ATOM 2861 N N . ILE C 1 74 ? -0.665 -4.765 -59.229 1.00 12.47 86 ILE C N 1
ATOM 2862 C CA . ILE C 1 74 ? 0.333 -5.112 -60.243 1.00 12.47 86 ILE C CA 1
ATOM 2863 C C . ILE C 1 74 ? 0.108 -6.559 -60.674 1.00 12.43 86 ILE C C 1
ATOM 2864 O O . ILE C 1 74 ? 0.133 -7.466 -59.850 1.00 12.66 86 ILE C O 1
ATOM 2869 N N . THR C 1 75 ? -0.128 -6.754 -61.964 1.00 12.45 87 THR C N 1
ATOM 2870 C CA . THR C 1 75 ? -0.550 -8.059 -62.479 1.00 12.91 87 THR C CA 1
ATOM 2871 C C . THR C 1 75 ? 0.518 -8.714 -63.354 1.00 12.97 87 THR C C 1
ATOM 2872 O O . THR C 1 75 ? 0.432 -9.904 -63.686 1.00 12.74 87 THR C O 1
ATOM 2876 N N . TYR C 1 76 ? 1.523 -7.928 -63.727 1.00 12.63 88 TYR C N 1
ATOM 2877 C CA . TYR C 1 76 ? 2.658 -8.452 -64.500 1.00 12.84 88 TYR C CA 1
ATOM 2878 C C . TYR C 1 76 ? 3.829 -7.485 -64.462 1.00 12.83 88 TYR C C 1
ATOM 2879 O O . TYR C 1 76 ? 3.643 -6.271 -64.381 1.00 12.61 88 TYR C O 1
ATOM 2888 N N . THR C 1 77 ? 5.037 -8.036 -64.486 1.00 12.86 89 THR C N 1
ATOM 2889 C CA . THR C 1 77 ? 6.224 -7.234 -64.732 1.00 13.25 89 THR C CA 1
ATOM 2890 C C . THR C 1 77 ? 7.076 -7.887 -65.813 1.00 13.34 89 THR C C 1
ATOM 2891 O O . THR C 1 77 ? 7.236 -9.120 -65.852 1.00 13.52 89 THR C O 1
ATOM 2895 N N . SER C 1 78 ? 7.591 -7.052 -66.704 1.00 13.19 90 SER C N 1
ATOM 2896 C CA . SER C 1 78 ? 8.583 -7.471 -67.682 1.00 13.43 90 SER C CA 1
ATOM 2897 C C . SER C 1 78 ? 9.939 -6.943 -67.215 1.00 13.41 90 SER C C 1
ATOM 2898 O O . SER C 1 78 ? 10.069 -6.502 -66.068 1.00 13.77 90 SER C O 1
ATOM 2901 N N . LYS C 1 79 ? 10.949 -6.982 -68.082 1.00 13.43 91 LYS C N 1
ATOM 2902 C CA . LYS C 1 79 ? 12.278 -6.528 -67.674 1.00 13.19 91 LYS C CA 1
ATOM 2903 C C . LYS C 1 79 ? 12.299 -5.045 -67.292 1.00 12.57 91 LYS C C 1
ATOM 2904 O O . LYS C 1 79 ? 12.954 -4.667 -66.316 1.00 12.59 91 LYS C O 1
ATOM 2910 N N . HIS C 1 80 ? 11.578 -4.221 -68.057 1.00 11.72 92 HIS C N 1
ATOM 2911 C CA . HIS C 1 80 ? 11.559 -2.762 -67.850 1.00 11.48 92 HIS C CA 1
ATOM 2912 C C . HIS C 1 80 ? 10.159 -2.131 -67.766 1.00 10.87 92 HIS C C 1
ATOM 2913 O O . HIS C 1 80 ? 10.022 -0.906 -67.889 1.00 11.03 92 HIS C O 1
ATOM 2920 N N . SER C 1 81 ? 9.124 -2.942 -67.562 1.00 10.52 93 SER C N 1
ATOM 2921 C CA . SER C 1 81 ? 7.764 -2.399 -67.455 1.00 10.07 93 SER C CA 1
ATOM 2922 C C . SER C 1 81 ? 6.870 -3.084 -66.412 1.00 10.20 93 SER C C 1
ATOM 2923 O O . SER C 1 81 ? 7.112 -4.231 -66.002 1.00 9.43 93 SER C O 1
ATOM 2926 N N . VAL C 1 82 ? 5.834 -2.355 -66.000 1.00 9.80 94 VAL C N 1
ATOM 2927 C CA . VAL C 1 82 ? 4.892 -2.811 -64.988 1.00 10.74 94 VAL C CA 1
ATOM 2928 C C . VAL C 1 82 ? 3.487 -2.744 -65.552 1.00 10.61 94 VAL C C 1
ATOM 2929 O O . VAL C 1 82 ? 3.060 -1.691 -66.047 1.00 10.96 94 VAL C O 1
ATOM 2933 N N . GLU C 1 83 ? 2.761 -3.853 -65.454 1.00 10.74 95 GLU C N 1
ATOM 2934 C CA . GLU C 1 83 ? 1.342 -3.862 -65.797 1.00 11.02 95 GLU C CA 1
ATOM 2935 C C . GLU C 1 83 ? 0.494 -3.711 -64.535 1.00 11.17 95 GLU C C 1
ATOM 2936 O O . GLU C 1 83 ? 0.685 -4.441 -63.557 1.00 10.97 95 GLU C O 1
ATOM 2942 N N . VAL C 1 84 ? -0.434 -2.753 -64.557 1.00 11.23 96 VAL C N 1
ATOM 2943 C CA . VAL C 1 84 ? -1.302 -2.500 -63.399 1.00 11.64 96 VAL C CA 1
ATOM 2944 C C . VAL C 1 84 ? -2.758 -2.579 -63.819 1.00 11.77 96 VAL C C 1
ATOM 2945 O O . VAL C 1 84 ? -3.147 -1.981 -64.821 1.00 12.21 96 VAL C O 1
ATOM 2949 N N . GLN C 1 85 ? -3.556 -3.322 -63.060 1.00 11.76 97 GLN C N 1
ATOM 2950 C CA . GLN C 1 85 ? -4.998 -3.344 -63.267 1.00 12.26 97 GLN C CA 1
ATOM 2951 C C . GLN C 1 85 ? -5.672 -2.514 -62.184 1.00 11.71 97 GLN C C 1
ATOM 2952 O O . GLN C 1 85 ? -5.389 -2.670 -60.994 1.00 11.45 97 GLN C O 1
ATOM 2958 N N . VAL C 1 86 ? -6.550 -1.618 -62.618 1.00 11.26 98 VAL C N 1
ATOM 2959 C CA . VAL C 1 86 ? -7.231 -0.694 -61.719 1.00 11.51 98 VAL C CA 1
ATOM 2960 C C . VAL C 1 86 ? -8.735 -0.920 -61.820 1.00 11.95 98 VAL C C 1
ATOM 2961 O O . VAL C 1 86 ? -9.273 -1.065 -62.921 1.00 11.68 98 VAL C O 1
ATOM 2965 N N . HIS C 1 87 ? -9.397 -0.973 -60.668 1.00 12.29 99 HIS C N 1
ATOM 2966 C CA . HIS C 1 87 ? -10.854 -1.068 -60.614 1.00 12.94 99 HIS C CA 1
ATOM 2967 C C . HIS C 1 87 ? -11.407 0.209 -60.008 1.00 13.17 99 HIS C C 1
ATOM 2968 O O . HIS C 1 87 ? -10.874 0.709 -59.004 1.00 13.23 99 HIS C O 1
ATOM 2975 N N . VAL C 1 88 ? -12.456 0.743 -60.631 1.00 12.39 100 VAL C N 1
ATOM 2976 C CA . VAL C 1 88 ? -13.170 1.904 -60.089 1.00 12.05 100 VAL C CA 1
ATOM 2977 C C . VAL C 1 88 ? -14.594 1.494 -59.758 1.00 12.18 100 VAL C C 1
ATOM 2978 O O . VAL C 1 88 ? -15.297 0.933 -60.594 1.00 11.07 100 VAL C O 1
ATOM 2982 N N . MET C 1 89 ? -14.998 1.781 -58.527 1.00 12.55 101 MET C N 1
ATOM 2983 C CA . MET C 1 89 ? -16.331 1.471 -58.046 1.00 14.70 101 MET C CA 1
ATOM 2984 C C . MET C 1 89 ? -16.967 2.764 -57.523 1.00 13.39 101 MET C C 1
ATOM 2985 O O . MET C 1 89 ? -16.299 3.575 -56.872 1.00 13.80 101 MET C O 1
ATOM 2990 N N . SER C 1 90 ? -18.244 2.964 -57.836 1.00 12.52 102 SER C N 1
ATOM 2991 C CA . SER C 1 90 ? -18.990 4.095 -57.305 1.00 12.26 102 SER C CA 1
ATOM 2992 C C . SER C 1 90 ? -19.810 3.637 -56.116 1.00 11.77 102 SER C C 1
ATOM 2993 O O . SER C 1 90 ? -20.405 2.555 -56.138 1.00 10.90 102 SER C O 1
ATOM 2996 N N . GLU C 1 91 ? -19.827 4.461 -55.075 1.00 11.22 103 GLU C N 1
ATOM 2997 C CA . GLU C 1 91 ? -20.627 4.178 -53.904 1.00 10.94 103 GLU C CA 1
ATOM 2998 C C . GLU C 1 91 ? -21.517 5.363 -53.609 1.00 10.73 103 GLU C C 1
ATOM 2999 O O . GLU C 1 91 ? -21.040 6.483 -53.426 1.00 10.51 103 GLU C O 1
ATOM 3005 N N . ASN C 1 92 ? -22.816 5.108 -53.594 1.00 10.42 104 ASN C N 1
ATOM 3006 C CA . ASN C 1 92 ? -23.767 6.101 -53.150 1.00 10.75 104 ASN C CA 1
ATOM 3007 C C . ASN C 1 92 ? -23.902 5.955 -51.643 1.00 10.68 104 ASN C C 1
ATOM 3008 O O . ASN C 1 92 ? -24.377 4.924 -51.146 1.00 10.46 104 ASN C O 1
ATOM 3013 N N . ILE C 1 93 ? -23.455 6.974 -50.913 1.00 10.46 105 ILE C N 1
ATOM 3014 C CA . ILE C 1 93 ? -23.466 6.901 -49.448 1.00 11.46 105 ILE C CA 1
ATOM 3015 C C . ILE C 1 93 ? -24.804 7.292 -48.820 1.00 12.04 105 ILE C C 1
ATOM 3016 O O . ILE C 1 93 ? -24.966 7.208 -47.597 1.00 12.05 105 ILE C O 1
ATOM 3021 N N . LEU C 1 94 ? -25.764 7.716 -49.642 1.00 13.13 106 LEU C N 1
ATOM 3022 C CA . LEU C 1 94 ? -27.124 7.899 -49.136 1.00 14.34 106 LEU C CA 1
ATOM 3023 C C . LEU C 1 94 ? -27.932 6.612 -49.272 1.00 14.64 106 LEU C C 1
ATOM 3024 O O . LEU C 1 94 ? -28.603 6.196 -48.333 1.00 15.18 106 LEU C O 1
ATOM 3029 N N . THR C 1 95 ? -27.861 5.975 -50.438 1.00 14.55 107 THR C N 1
ATOM 3030 C CA . THR C 1 95 ? -28.627 4.755 -50.692 1.00 14.77 107 THR C CA 1
ATOM 3031 C C . THR C 1 95 ? -27.885 3.465 -50.309 1.00 15.23 107 THR C C 1
ATOM 3032 O O . THR C 1 95 ? -28.517 2.438 -50.046 1.00 15.32 107 THR C O 1
ATOM 3036 N N . GLY C 1 96 ? -26.553 3.519 -50.301 1.00 14.93 108 GLY C N 1
ATOM 3037 C CA . GLY C 1 96 ? -25.716 2.344 -50.043 1.00 15.01 108 GLY C CA 1
ATOM 3038 C C . GLY C 1 96 ? -25.257 1.616 -51.298 1.00 15.10 108 GLY C C 1
ATOM 3039 O O . GLY C 1 96 ? -24.336 0.796 -51.246 1.00 15.21 108 GLY C O 1
ATOM 3040 N N . THR C 1 97 ? -25.895 1.930 -52.426 1.00 15.11 109 THR C N 1
ATOM 3041 C CA . THR C 1 97 ? -25.670 1.235 -53.702 1.00 15.15 109 THR C CA 1
ATOM 3042 C C . THR C 1 97 ? -24.236 1.372 -54.217 1.00 14.97 109 THR C C 1
ATOM 3043 O O . THR C 1 97 ? -23.684 2.481 -54.273 1.00 14.61 109 THR C O 1
ATOM 3047 N N . LYS C 1 98 ? -23.649 0.231 -54.578 1.00 14.70 110 LYS C N 1
ATOM 3048 C CA . LYS C 1 98 ? -22.310 0.182 -55.158 1.00 14.86 110 LYS C CA 1
ATOM 3049 C C . LYS C 1 98 ? -22.353 -0.417 -56.562 1.00 14.66 110 LYS C C 1
ATOM 3050 O O . LYS C 1 98 ? -23.029 -1.419 -56.801 1.00 14.65 110 LYS C O 1
ATOM 3056 N N . LYS C 1 99 ? -21.626 0.199 -57.483 1.00 13.88 111 LYS C N 1
ATOM 3057 C CA . LYS C 1 99 ? -21.584 -0.257 -58.877 1.00 14.19 111 LYS C CA 1
ATOM 3058 C C . LYS C 1 99 ? -20.152 -0.226 -59.396 1.00 13.14 111 LYS C C 1
ATOM 3059 O O . LYS C 1 99 ? -19.379 0.671 -59.046 1.00 12.18 111 LYS C O 1
ATOM 3065 N N . LEU C 1 100 ? -19.806 -1.195 -60.244 1.00 12.65 112 LEU C N 1
ATOM 3066 C CA . LEU C 1 100 ? -18.523 -1.181 -60.923 1.00 13.04 112 LEU C CA 1
ATOM 3067 C C . LEU C 1 100 ? -18.592 -0.147 -62.048 1.00 12.79 112 LEU C C 1
ATOM 3068 O O . LEU C 1 100 ? -19.398 -0.282 -62.980 1.00 13.64 112 LEU C O 1
ATOM 3073 N N . THR C 1 101 ? -17.763 0.884 -61.940 1.00 11.79 113 THR C N 1
ATOM 3074 C CA . THR C 1 101 ? -17.700 1.937 -62.945 1.00 12.02 113 THR C CA 1
ATOM 3075 C C . THR C 1 101 ? -16.843 1.507 -64.138 1.00 11.53 113 THR C C 1
ATOM 3076 O O . THR C 1 101 ? -17.258 1.646 -65.289 1.00 10.94 113 THR C O 1
ATOM 3080 N N . ASN C 1 102 ? -15.652 0.983 -63.842 1.00 11.42 114 ASN C N 1
ATOM 3081 C CA . ASN C 1 102 ? -14.606 0.767 -64.837 1.00 12.29 114 ASN C CA 1
ATOM 3082 C C . ASN C 1 102 ? -13.572 -0.233 -64.317 1.00 11.70 114 ASN C C 1
ATOM 3083 O O . ASN C 1 102 ? -13.282 -0.280 -63.120 1.00 11.28 114 ASN C O 1
ATOM 3088 N N . LYS C 1 103 ? -13.043 -1.045 -65.224 1.00 11.41 115 LYS C N 1
ATOM 3089 C CA . LYS C 1 103 ? -11.798 -1.773 -65.007 1.00 11.90 115 LYS C CA 1
ATOM 3090 C C . LYS C 1 103 ? -10.814 -1.324 -66.101 1.00 11.64 115 LYS C C 1
ATOM 3091 O O . LYS C 1 103 ? -11.154 -1.343 -67.288 1.00 10.87 115 LYS C O 1
ATOM 3097 N N . ALA C 1 104 ? -9.596 -0.942 -65.712 1.00 11.05 116 ALA C N 1
ATOM 3098 C CA . ALA C 1 104 ? -8.605 -0.457 -66.676 1.00 11.23 116 ALA C CA 1
ATOM 3099 C C . ALA C 1 104 ? -7.242 -1.105 -66.436 1.00 11.60 116 ALA C C 1
ATOM 3100 O O . ALA C 1 104 ? -6.849 -1.337 -65.298 1.00 12.02 116 ALA C O 1
ATOM 3102 N N . THR C 1 105 ? -6.524 -1.391 -67.507 1.00 11.46 117 THR C N 1
ATOM 3103 C CA . THR C 1 105 ? -5.154 -1.892 -67.382 1.00 11.24 117 THR C CA 1
ATOM 3104 C C . THR C 1 105 ? -4.173 -0.835 -67.917 1.00 11.37 117 THR C C 1
ATOM 3105 O O . THR C 1 105 ? -4.399 -0.243 -68.981 1.00 11.34 117 THR C O 1
ATOM 3109 N N . LEU C 1 106 ? -3.095 -0.611 -67.167 1.00 11.10 118 LEU C N 1
ATOM 3110 C CA . LEU C 1 106 ? -2.083 0.389 -67.506 1.00 11.14 118 LEU C CA 1
ATOM 3111 C C . LEU C 1 106 ? -0.695 -0.239 -67.548 1.00 11.23 118 LEU C C 1
ATOM 3112 O O . LEU C 1 106 ? -0.437 -1.223 -66.855 1.00 11.70 118 LEU C O 1
ATOM 3117 N N . TRP C 1 107 ? 0.196 0.347 -68.341 1.00 10.95 119 TRP C N 1
ATOM 3118 C CA . TRP C 1 107 ? 1.615 -0.019 -68.315 1.00 10.69 119 TRP C CA 1
ATOM 3119 C C . TRP C 1 107 ? 2.478 1.181 -67.929 1.00 10.55 119 TRP C C 1
ATOM 3120 O O . TRP C 1 107 ? 2.340 2.279 -68.490 1.00 10.42 119 TRP C O 1
ATOM 3131 N N . TYR C 1 108 ? 3.343 0.957 -66.950 1.00 9.85 120 TYR C N 1
ATOM 3132 C CA . TYR C 1 108 ? 4.324 1.952 -66.518 1.00 10.18 120 TYR C CA 1
ATOM 3133 C C . TYR C 1 108 ? 5.753 1.513 -66.780 1.00 10.10 120 TYR C C 1
ATOM 3134 O O . TYR C 1 108 ? 6.052 0.319 -66.810 1.00 11.17 120 TYR C O 1
ATOM 3143 N N . VAL C 1 109 ? 6.626 2.500 -66.967 1.00 10.13 121 VAL C N 1
ATOM 3144 C CA . VAL C 1 109 ? 8.051 2.282 -67.161 1.00 10.48 121 VAL C CA 1
ATOM 3145 C C . VAL C 1 109 ? 8.801 3.194 -66.166 1.00 10.95 121 VAL C C 1
ATOM 3146 O O . VAL C 1 109 ? 8.544 4.409 -66.131 1.00 11.20 121 VAL C O 1
ATOM 3150 N N . PRO C 1 110 ? 9.708 2.613 -65.349 1.00 11.50 122 PRO C N 1
ATOM 3151 C CA . PRO C 1 110 ? 10.471 3.429 -64.401 1.00 11.74 122 PRO C CA 1
ATOM 3152 C C . PRO C 1 110 ? 11.567 4.227 -65.093 1.00 11.92 122 PRO C C 1
ATOM 3153 O O . PRO C 1 110 ? 12.337 3.682 -65.893 1.00 12.40 122 PRO C O 1
ATOM 3157 N N . LEU C 1 111 ? 11.613 5.518 -64.784 1.00 11.96 123 LEU C N 1
ATOM 3158 C CA . LEU C 1 111 ? 12.635 6.408 -65.308 1.00 12.13 123 LEU C CA 1
ATOM 3159 C C . LEU C 1 111 ? 13.428 7.014 -64.163 1.00 12.45 123 LEU C C 1
ATOM 3160 O O . LEU C 1 111 ? 12.849 7.503 -63.181 1.00 11.68 123 LEU C O 1
ATOM 3165 N N . SER C 1 112 ? 14.750 6.985 -64.298 1.00 12.76 124 SER C N 1
ATOM 3166 C CA . SER C 1 112 ? 15.649 7.530 -63.287 1.00 14.24 124 SER C CA 1
ATOM 3167 C C . SER C 1 112 ? 15.366 8.994 -62.974 1.00 14.88 124 SER C C 1
ATOM 3168 O O . SER C 1 112 ? 15.094 9.801 -63.870 1.00 15.03 124 SER C O 1
ATOM 3171 N N . LEU C 1 113 ? 15.430 9.332 -61.694 1.00 15.76 125 LEU C N 1
ATOM 3172 C CA . LEU C 1 113 ? 15.327 10.728 -61.286 1.00 17.20 125 LEU C CA 1
ATOM 3173 C C . LEU C 1 113 ? 16.571 11.537 -61.656 1.00 17.87 125 LEU C C 1
ATOM 3174 O O . LEU C 1 113 ? 16.473 12.711 -62.040 1.00 18.91 125 LEU C O 1
ATOM 3179 N N . LYS C 1 114 ? 17.733 10.901 -61.556 1.00 18.49 126 LYS C N 1
ATOM 3180 C CA . LYS C 1 114 ? 19.019 11.564 -61.778 1.00 19.07 126 LYS C CA 1
ATOM 3181 C C . LYS C 1 114 ? 19.390 11.578 -63.270 1.00 19.23 126 LYS C C 1
ATOM 3182 O O . LYS C 1 114 ? 19.863 12.590 -63.792 1.00 19.41 126 LYS C O 1
ATOM 3188 N N . ASN C 1 115 ? 19.145 10.465 -63.953 1.00 19.06 127 ASN C N 1
ATOM 3189 C CA . ASN C 1 115 ? 19.463 10.348 -65.371 1.00 18.81 127 ASN C CA 1
ATOM 3190 C C . ASN C 1 115 ? 18.220 10.475 -66.241 1.00 18.86 127 ASN C C 1
ATOM 3191 O O . ASN C 1 115 ? 17.413 9.543 -66.349 1.00 18.71 127 ASN C O 1
ATOM 3196 N N . VAL C 1 116 ? 18.074 11.648 -66.851 1.00 18.42 128 VAL C N 1
ATOM 3197 C CA . VAL C 1 116 ? 16.879 12.003 -67.616 1.00 18.50 128 VAL C CA 1
ATOM 3198 C C . VAL C 1 116 ? 16.556 10.952 -68.685 1.00 18.21 128 VAL C C 1
ATOM 3199 O O . VAL C 1 116 ? 17.361 10.689 -69.585 1.00 17.99 128 VAL C O 1
ATOM 3203 N N . ASP C 1 117 ? 15.373 10.353 -68.547 1.00 17.47 129 ASP C N 1
ATOM 3204 C CA . ASP C 1 117 ? 14.842 9.362 -69.488 1.00 17.40 129 ASP C CA 1
ATOM 3205 C C . ASP C 1 117 ? 15.591 8.020 -69.495 1.00 16.76 129 ASP C C 1
ATOM 3206 O O . ASP C 1 117 ? 15.434 7.225 -70.423 1.00 16.81 129 ASP C O 1
ATOM 3211 N N . LYS C 1 118 ? 16.395 7.765 -68.463 1.00 16.23 130 LYS C N 1
ATOM 3212 C CA . LYS C 1 118 ? 17.031 6.454 -68.309 1.00 15.84 130 LYS C CA 1
ATOM 3213 C C . LYS C 1 118 ? 16.030 5.420 -67.787 1.00 15.48 130 LYS C C 1
ATOM 3214 O O . LYS C 1 118 ? 15.543 5.517 -66.662 1.00 15.31 130 LYS C O 1
ATOM 3220 N N . VAL C 1 119 ? 15.747 4.428 -68.622 1.00 15.44 131 VAL C N 1
ATOM 3221 C CA . VAL C 1 119 ? 14.832 3.348 -68.272 1.00 15.25 131 VAL C CA 1
ATOM 3222 C C . VAL C 1 119 ? 15.529 2.356 -67.354 1.00 15.37 131 VAL C C 1
ATOM 3223 O O . VAL C 1 119 ? 16.646 1.894 -67.638 1.00 15.31 131 VAL C O 1
ATOM 3227 N N . LEU C 1 120 ? 14.854 2.012 -66.263 1.00 15.71 132 LEU C N 1
ATOM 3228 C CA . LEU C 1 120 ? 15.418 1.100 -65.277 1.00 16.20 132 LEU C CA 1
ATOM 3229 C C . LEU C 1 120 ? 14.780 -0.281 -65.276 1.00 16.74 132 LEU C C 1
ATOM 3230 O O . LEU C 1 120 ? 13.686 -0.474 -65.801 1.00 17.30 132 LEU C O 1
ATOM 3235 N N . GLU C 1 121 ? 15.491 -1.243 -64.693 1.00 17.33 133 GLU C N 1
ATOM 3236 C CA . GLU C 1 121 ? 14.982 -2.602 -64.556 1.00 17.81 133 GLU C CA 1
ATOM 3237 C C . GLU C 1 121 ? 13.923 -2.680 -63.462 1.00 17.42 133 GLU C C 1
ATOM 3238 O O . GLU C 1 121 ? 14.046 -2.047 -62.409 1.00 17.59 133 GLU C O 1
ATOM 3244 N N . VAL C 1 122 ? 12.880 -3.458 -63.730 1.00 17.23 134 VAL C N 1
ATOM 3245 C CA . VAL C 1 122 ? 11.747 -3.599 -62.816 1.00 16.98 134 VAL C CA 1
ATOM 3246 C C . VAL C 1 122 ? 11.965 -4.856 -61.959 1.00 17.11 134 VAL C C 1
ATOM 3247 O O . VAL C 1 122 ? 12.226 -5.937 -62.497 1.00 17.13 134 VAL C O 1
ATOM 3251 N N . PRO C 1 123 ? 11.897 -4.715 -60.621 1.00 17.09 135 PRO C N 1
ATOM 3252 C CA . PRO C 1 123 ? 11.977 -5.903 -59.760 1.00 17.19 135 PRO C CA 1
ATOM 3253 C C . PRO C 1 123 ? 10.894 -6.932 -60.137 1.00 17.61 135 PRO C C 1
ATOM 3254 O O . PRO C 1 123 ? 9.825 -6.541 -60.584 1.00 17.77 135 PRO C O 1
ATOM 3258 N N . PRO C 1 124 ? 11.183 -8.240 -60.007 1.00 18.16 136 PRO C N 1
ATOM 3259 C CA . PRO C 1 124 ? 10.151 -9.238 -60.332 1.00 18.63 136 PRO C CA 1
ATOM 3260 C C . PRO C 1 124 ? 9.029 -9.266 -59.292 1.00 19.08 136 PRO C C 1
ATOM 3261 O O . PRO C 1 124 ? 9.227 -8.833 -58.152 1.00 19.38 136 PRO C O 1
ATOM 3265 N N . ILE C 1 125 ? 7.853 -9.740 -59.690 1.00 19.54 137 ILE C N 1
ATOM 3266 C CA . ILE C 1 125 ? 6.778 -9.975 -58.730 1.00 19.79 137 ILE C CA 1
ATOM 3267 C C . ILE C 1 125 ? 6.546 -11.465 -58.553 1.00 20.23 137 ILE C C 1
ATOM 3268 O O . ILE C 1 125 ? 6.965 -12.274 -59.386 1.00 20.16 137 ILE C O 1
ATOM 3273 N N . VAL C 1 126 ? 5.878 -11.817 -57.464 1.00 20.82 138 VAL C N 1
ATOM 3274 C CA . VAL C 1 126 ? 5.510 -13.198 -57.217 1.00 21.69 138 VAL C CA 1
ATOM 3275 C C . VAL C 1 126 ? 4.031 -13.395 -57.565 1.00 22.01 138 VAL C C 1
ATOM 3276 O O . VAL C 1 126 ? 3.188 -12.554 -57.238 1.00 21.85 138 VAL C O 1
ATOM 3280 N N . TYR C 1 127 ? 3.735 -14.494 -58.252 1.00 22.38 139 TYR C N 1
ATOM 3281 C CA . TYR C 1 127 ? 2.381 -14.789 -58.716 1.00 23.03 139 TYR C CA 1
ATOM 3282 C C . TYR C 1 127 ? 1.657 -15.768 -57.799 1.00 23.79 139 TYR C C 1
ATOM 3283 O O . TYR C 1 127 ? 2.199 -16.815 -57.448 1.00 23.52 139 TYR C O 1
ATOM 3292 N N . LEU C 1 128 ? 0.434 -15.404 -57.407 1.00 24.70 140 LEU C N 1
ATOM 3293 C CA . LEU C 1 128 ? -0.416 -16.263 -56.577 1.00 25.83 140 LEU C CA 1
ATOM 3294 C C . LEU C 1 128 ? -0.620 -17.620 -57.254 1.00 26.43 140 LEU C C 1
ATOM 3295 O O . LEU C 1 128 ? -0.476 -18.667 -56.621 1.00 26.53 140 LEU C O 1
ATOM 3300 N N . ARG C 1 129 ? -0.935 -17.585 -58.546 1.00 27.20 141 ARG C N 1
ATOM 3301 C CA . ARG C 1 129 ? -1.013 -18.785 -59.377 1.00 28.01 141 ARG C CA 1
ATOM 3302 C C . ARG C 1 129 ? -0.108 -18.601 -60.592 1.00 28.08 141 ARG C C 1
ATOM 3303 O O . ARG C 1 129 ? -0.027 -17.502 -61.143 1.00 27.85 141 ARG C O 1
ATOM 3311 N N . GLN C 1 130 ? 0.581 -19.665 -61.004 1.00 28.15 142 GLN C N 1
ATOM 3312 C CA . GLN C 1 130 ? 1.509 -19.566 -62.142 1.00 28.32 142 GLN C CA 1
ATOM 3313 C C . GLN C 1 130 ? 0.796 -19.425 -63.499 1.00 28.19 142 GLN C C 1
ATOM 3314 O O . GLN C 1 130 ? 1.410 -19.006 -64.486 1.00 28.22 142 GLN C O 1
ATOM 3320 N N . GLU C 1 131 ? -0.493 -19.772 -63.532 1.00 27.84 143 GLU C N 1
ATOM 3321 C CA . GLU C 1 131 ? -1.362 -19.480 -64.676 1.00 27.90 143 GLU C CA 1
ATOM 3322 C C . GLU C 1 131 ? -1.394 -17.970 -64.964 1.00 27.21 143 GLU C C 1
ATOM 3323 O O . GLU C 1 131 ? -1.461 -17.556 -66.121 1.00 27.15 143 GLU C O 1
ATOM 3329 N N . GLN C 1 132 ? -1.338 -17.166 -63.901 1.00 26.36 144 GLN C N 1
ATOM 3330 C CA . GLN C 1 132 ? -1.382 -15.705 -64.007 1.00 25.90 144 GLN C CA 1
ATOM 3331 C C . GLN C 1 132 ? -0.141 -15.126 -64.678 1.00 25.16 144 GLN C C 1
ATOM 3332 O O . GLN C 1 132 ? -0.247 -14.187 -65.467 1.00 24.52 144 GLN C O 1
ATOM 3338 N N . GLU C 1 133 ? 1.030 -15.682 -64.361 1.00 24.62 145 GLU C N 1
ATOM 3339 C CA . GLU C 1 133 ? 2.273 -15.258 -65.008 1.00 24.33 145 GLU C CA 1
ATOM 3340 C C . GLU C 1 133 ? 2.213 -15.503 -66.513 1.00 23.90 145 GLU C C 1
ATOM 3341 O O . GLU C 1 133 ? 2.618 -14.642 -67.300 1.00 23.57 145 GLU C O 1
ATOM 3347 N N . GLU C 1 134 ? 1.705 -16.673 -66.904 1.00 23.41 146 GLU C N 1
ATOM 3348 C CA . GLU C 1 134 ? 1.579 -17.016 -68.318 1.00 23.56 146 GLU C CA 1
ATOM 3349 C C . GLU C 1 134 ? 0.596 -16.097 -69.053 1.00 22.93 146 GLU C C 1
ATOM 3350 O O . GLU C 1 134 ? 0.890 -15.635 -70.154 1.00 22.62 146 GLU C O 1
ATOM 3356 N N . GLU C 1 135 ? -0.558 -15.842 -68.437 1.00 22.53 147 GLU C N 1
ATOM 3357 C CA . GLU C 1 135 ? -1.558 -14.927 -68.990 1.00 22.58 147 GLU C CA 1
ATOM 3358 C C . GLU C 1 135 ? -0.990 -13.517 -69.159 1.00 21.95 147 GLU C C 1
ATOM 3359 O O . GLU C 1 135 ? -1.250 -12.850 -70.163 1.00 22.02 147 GLU C O 1
ATOM 3365 N N . GLY C 1 136 ? -0.219 -13.071 -68.168 1.00 21.42 148 GLY C N 1
ATOM 3366 C CA . GLY C 1 136 ? 0.415 -11.754 -68.196 1.00 20.74 148 GLY C CA 1
ATOM 3367 C C . GLY C 1 136 ? 1.491 -11.678 -69.263 1.00 20.25 148 GLY C C 1
ATOM 3368 O O . GLY C 1 136 ? 1.614 -10.665 -69.962 1.00 19.71 148 GLY C O 1
ATOM 3369 N N . ARG C 1 137 ? 2.262 -12.760 -69.393 1.00 19.60 149 ARG C N 1
ATOM 3370 C CA . ARG C 1 137 ? 3.281 -12.857 -70.421 1.00 19.46 149 ARG C CA 1
ATOM 3371 C C . ARG C 1 137 ? 2.652 -12.733 -71.811 1.00 18.87 149 ARG C C 1
ATOM 3372 O O . ARG C 1 137 ? 3.198 -12.056 -72.682 1.00 18.79 149 ARG C O 1
ATOM 3380 N N . LYS C 1 138 ? 1.502 -13.377 -72.004 1.00 18.34 150 LYS C N 1
ATOM 3381 C CA . LYS C 1 138 ? 0.770 -13.286 -73.264 1.00 18.09 150 LYS C CA 1
ATOM 3382 C C . LYS C 1 138 ? 0.282 -11.856 -73.528 1.00 17.50 150 LYS C C 1
ATOM 3383 O O . LYS C 1 138 ? 0.339 -11.382 -74.664 1.00 17.20 150 LYS C O 1
ATOM 3389 N N . ARG C 1 139 ? -0.187 -11.179 -72.479 1.00 17.30 151 ARG C N 1
ATOM 3390 C CA . ARG C 1 139 ? -0.662 -9.798 -72.597 1.00 16.94 151 ARG C CA 1
ATOM 3391 C C . ARG C 1 139 ? 0.494 -8.868 -72.955 1.00 17.08 151 ARG C C 1
ATOM 3392 O O . ARG C 1 139 ? 0.341 -7.964 -73.777 1.00 17.00 151 ARG C O 1
ATOM 3400 N N . TYR C 1 140 ? 1.646 -9.126 -72.343 1.00 16.93 152 TYR C N 1
ATOM 3401 C CA . TYR C 1 140 ? 2.885 -8.392 -72.598 1.00 17.48 152 TYR C CA 1
ATOM 3402 C C . TYR C 1 140 ? 3.331 -8.533 -74.048 1.00 17.74 152 TYR C C 1
ATOM 3403 O O . TYR C 1 140 ? 3.583 -7.535 -74.717 1.00 17.88 152 TYR C O 1
ATOM 3412 N N . GLU C 1 141 ? 3.417 -9.775 -74.522 1.00 18.05 153 GLU C N 1
ATOM 3413 C CA . GLU C 1 141 ? 3.768 -10.051 -75.917 1.00 18.27 153 GLU C CA 1
ATOM 3414 C C . GLU C 1 141 ? 2.790 -9.399 -76.902 1.00 18.15 153 GLU C C 1
ATOM 3415 O O . GLU C 1 141 ? 3.202 -8.911 -77.955 1.00 17.69 153 GLU C O 1
ATOM 3421 N N . ALA C 1 142 ? 1.506 -9.379 -76.549 1.00 18.29 154 ALA C N 1
ATOM 3422 C CA . ALA C 1 142 ? 0.476 -8.791 -77.419 1.00 18.73 154 ALA C CA 1
ATOM 3423 C C . ALA C 1 142 ? 0.656 -7.280 -77.600 1.00 18.90 154 ALA C C 1
ATOM 3424 O O . ALA C 1 142 ? 0.509 -6.766 -78.710 1.00 19.23 154 ALA C O 1
ATOM 3426 N N . GLN C 1 143 ? 0.981 -6.569 -76.523 1.00 19.13 155 GLN C N 1
ATOM 3427 C CA . GLN C 1 143 ? 1.240 -5.133 -76.644 1.00 19.52 155 GLN C CA 1
ATOM 3428 C C . GLN C 1 143 ? 2.616 -4.836 -77.262 1.00 19.66 155 GLN C C 1
ATOM 3429 O O . GLN C 1 143 ? 2.773 -3.839 -77.966 1.00 19.84 155 GLN C O 1
ATOM 3435 N N . LYS C 1 144 ? 3.597 -5.705 -77.020 1.00 19.78 156 LYS C N 1
ATOM 3436 C CA . LYS C 1 144 ? 4.922 -5.544 -77.630 1.00 20.07 156 LYS C CA 1
ATOM 3437 C C . LYS C 1 144 ? 4.797 -5.605 -79.150 1.00 20.55 156 LYS C C 1
ATOM 3438 O O . LYS C 1 144 ? 5.371 -4.783 -79.866 1.00 20.61 156 LYS C O 1
ATOM 3444 N N . LEU C 1 145 ? 4.011 -6.570 -79.621 1.00 21.07 157 LEU C N 1
ATOM 3445 C CA . LEU C 1 145 ? 3.764 -6.770 -81.049 1.00 21.89 157 LEU C CA 1
ATOM 3446 C C . LEU C 1 145 ? 2.954 -5.627 -81.661 1.00 22.35 157 LEU C C 1
ATOM 3447 O O . LEU C 1 145 ? 3.280 -5.135 -82.743 1.00 22.47 157 LEU C O 1
ATOM 3452 N N . GLU C 1 146 ? 1.895 -5.222 -80.967 1.00 22.98 158 GLU C N 1
ATOM 3453 C CA . GLU C 1 146 ? 1.000 -4.185 -81.467 1.00 23.86 158 GLU C CA 1
ATOM 3454 C C . GLU C 1 146 ? 1.718 -2.849 -81.670 1.00 24.37 158 GLU C C 1
ATOM 3455 O O . GLU C 1 146 ? 1.437 -2.130 -82.632 1.00 24.42 158 GLU C O 1
ATOM 3461 N N . ARG C 1 147 ? 2.655 -2.535 -80.777 1.00 24.98 159 ARG C N 1
ATOM 3462 C CA . ARG C 1 147 ? 3.424 -1.292 -80.864 1.00 26.02 159 ARG C CA 1
ATOM 3463 C C . ARG C 1 147 ? 4.452 -1.280 -81.997 1.00 27.47 159 ARG C C 1
ATOM 3464 O O . ARG C 1 147 ? 4.687 -0.240 -82.618 1.00 27.58 159 ARG C O 1
ATOM 3472 N N . MET C 1 148 ? 5.061 -2.431 -82.267 1.00 29.01 160 MET C N 1
ATOM 3473 C CA . MET C 1 148 ? 5.872 -2.575 -83.475 1.00 31.00 160 MET C CA 1
ATOM 3474 C C . MET C 1 148 ? 4.929 -2.811 -84.662 1.00 31.51 160 MET C C 1
ATOM 3475 O O . MET C 1 148 ? 4.750 -3.941 -85.123 1.00 32.13 160 MET C O 1
ATOM 3480 N N . GLU C 1 149 ? 4.309 -1.732 -85.134 1.00 32.29 161 GLU C N 1
ATOM 3481 C CA . GLU C 1 149 ? 3.260 -1.833 -86.161 1.00 32.86 161 GLU C CA 1
ATOM 3482 C C . GLU C 1 149 ? 3.755 -2.389 -87.498 1.00 33.00 161 GLU C C 1
ATOM 3483 O O . GLU C 1 149 ? 3.078 -3.273 -88.078 1.00 33.24 161 GLU C O 1
ATOM 3489 N N . ALA D 1 2 ? -8.008 37.563 -44.086 1.00 18.99 14 ALA D N 1
ATOM 3490 C CA . ALA D 1 2 ? -8.346 36.997 -45.386 1.00 18.61 14 ALA D CA 1
ATOM 3491 C C . ALA D 1 2 ? -9.853 37.009 -45.619 1.00 18.52 14 ALA D C 1
ATOM 3492 O O . ALA D 1 2 ? -10.636 36.815 -44.689 1.00 17.81 14 ALA D O 1
ATOM 3494 N N . MET D 1 3 ? -10.252 37.239 -46.866 1.00 18.68 15 MET D N 1
ATOM 3495 C CA . MET D 1 3 ? -11.661 37.237 -47.230 1.00 18.45 15 MET D CA 1
ATOM 3496 C C . MET D 1 3 ? -11.853 36.602 -48.607 1.00 17.45 15 MET D C 1
ATOM 3497 O O . MET D 1 3 ? -11.315 37.072 -49.610 1.00 16.50 15 MET D O 1
ATOM 3502 N N . ARG D 1 4 ? -12.629 35.526 -48.631 1.00 16.30 16 ARG D N 1
ATOM 3503 C CA . ARG D 1 4 ? -12.839 34.696 -49.807 1.00 16.38 16 ARG D CA 1
ATOM 3504 C C . ARG D 1 4 ? -14.312 34.327 -49.969 1.00 15.26 16 ARG D C 1
ATOM 3505 O O . ARG D 1 4 ? -14.962 33.963 -48.987 1.00 15.00 16 ARG D O 1
ATOM 3513 N N . ILE D 1 5 ? -14.827 34.428 -51.200 1.00 14.29 17 ILE D N 1
ATOM 3514 C CA . ILE D 1 5 ? -16.167 33.931 -51.538 1.00 14.00 17 ILE D CA 1
ATOM 3515 C C . ILE D 1 5 ? -16.157 32.401 -51.549 1.00 13.56 17 ILE D C 1
ATOM 3516 O O . ILE D 1 5 ? -15.292 31.792 -52.165 1.00 13.20 17 ILE D O 1
ATOM 3521 N N . MET D 1 6 ? -17.119 31.790 -50.862 1.00 13.02 18 MET D N 1
ATOM 3522 C CA . MET D 1 6 ? -17.249 30.337 -50.861 1.00 12.99 18 MET D CA 1
ATOM 3523 C C . MET D 1 6 ? -17.856 29.820 -52.165 1.00 12.45 18 MET D C 1
ATOM 3524 O O . MET D 1 6 ? -18.887 30.317 -52.636 1.00 12.17 18 MET D O 1
ATOM 3529 N N . ARG D 1 7 ? -17.207 28.804 -52.728 1.00 12.57 19 ARG D N 1
ATOM 3530 C CA . ARG D 1 7 ? -17.560 28.267 -54.041 1.00 12.99 19 ARG D CA 1
ATOM 3531 C C . ARG D 1 7 ? -18.165 26.862 -53.913 1.00 12.69 19 ARG D C 1
ATOM 3532 O O . ARG D 1 7 ? -18.024 26.230 -52.869 1.00 12.37 19 ARG D O 1
ATOM 3540 N N . PRO D 1 8 ? -18.847 26.367 -54.968 1.00 12.68 20 PRO D N 1
ATOM 3541 C CA . PRO D 1 8 ? -19.455 25.024 -54.911 1.00 12.99 20 PRO D CA 1
ATOM 3542 C C . PRO D 1 8 ? -18.518 23.901 -54.433 1.00 13.26 20 PRO D C 1
ATOM 3543 O O . PRO D 1 8 ? -18.927 23.071 -53.614 1.00 13.39 20 PRO D O 1
ATOM 3547 N N . ASP D 1 9 ? -17.275 23.888 -54.907 1.00 13.47 21 ASP D N 1
ATOM 3548 C CA . ASP D 1 9 ? -16.327 22.840 -54.502 1.00 14.23 21 ASP D CA 1
ATOM 3549 C C . ASP D 1 9 ? -15.881 22.938 -53.026 1.00 13.69 21 ASP D C 1
ATOM 3550 O O . ASP D 1 9 ? -15.260 22.011 -52.500 1.00 13.57 21 ASP D O 1
ATOM 3555 N N . ASP D 1 10 ? -16.214 24.052 -52.371 1.00 13.21 22 ASP D N 1
ATOM 3556 C CA . ASP D 1 10 ? -15.930 24.254 -50.951 1.00 13.34 22 ASP D CA 1
ATOM 3557 C C . ASP D 1 10 ? -16.996 23.611 -50.072 1.00 13.27 22 ASP D C 1
ATOM 3558 O O . ASP D 1 10 ? -16.843 23.577 -48.851 1.00 13.71 22 ASP D O 1
ATOM 3563 N N . ALA D 1 11 ? -18.074 23.136 -50.695 1.00 13.12 23 ALA D N 1
ATOM 3564 C CA . ALA D 1 11 ? -19.307 22.776 -49.977 1.00 13.29 23 ALA D CA 1
ATOM 3565 C C . ALA D 1 11 ? -19.817 21.379 -50.311 1.00 13.58 23 ALA D C 1
ATOM 3566 O O . ALA D 1 11 ? -19.523 20.832 -51.374 1.00 13.46 23 ALA D O 1
ATOM 3568 N N . ASN D 1 12 ? -20.603 20.817 -49.395 1.00 14.29 24 ASN D N 1
ATOM 3569 C CA . ASN D 1 12 ? -21.234 19.531 -49.632 1.00 15.41 24 ASN D CA 1
ATOM 3570 C C . ASN D 1 12 ? -22.460 19.650 -50.542 1.00 15.96 24 ASN D C 1
ATOM 3571 O O . ASN D 1 12 ? -22.808 20.750 -51.000 1.00 15.61 24 ASN D O 1
ATOM 3576 N N . VAL D 1 13 ? -23.114 18.517 -50.795 1.00 16.72 25 VAL D N 1
ATOM 3577 C CA . VAL D 1 13 ? -24.316 18.482 -51.630 1.00 17.79 25 VAL D CA 1
ATOM 3578 C C . VAL D 1 13 ? -25.448 19.381 -51.113 1.00 17.86 25 VAL D C 1
ATOM 3579 O O . VAL D 1 13 ? -26.324 19.774 -51.875 1.00 18.50 25 VAL D O 1
ATOM 3583 N N . ALA D 1 14 ? -25.412 19.707 -49.823 1.00 17.90 26 ALA D N 1
ATOM 3584 C CA . ALA D 1 14 ? -26.397 20.601 -49.208 1.00 17.67 26 ALA D CA 1
ATOM 3585 C C . ALA D 1 14 ? -26.102 22.101 -49.407 1.00 17.42 26 ALA D C 1
ATOM 3586 O O . ALA D 1 14 ? -26.932 22.949 -49.068 1.00 17.95 26 ALA D O 1
ATOM 3588 N N . GLY D 1 15 ? -24.926 22.425 -49.949 1.00 16.56 27 GLY D N 1
ATOM 3589 C CA . GLY D 1 15 ? -24.532 23.819 -50.178 1.00 15.57 27 GLY D CA 1
ATOM 3590 C C . GLY D 1 15 ? -23.828 24.460 -48.994 1.00 14.83 27 GLY D C 1
ATOM 3591 O O . GLY D 1 15 ? -23.535 25.659 -49.005 1.00 14.63 27 GLY D O 1
ATOM 3592 N N . ASN D 1 16 ? -23.543 23.653 -47.976 1.00 14.26 28 ASN D N 1
ATOM 3593 C CA . ASN D 1 16 ? -22.823 24.113 -46.799 1.00 13.85 28 ASN D CA 1
ATOM 3594 C C . ASN D 1 16 ? -21.348 23.788 -46.887 1.00 13.35 28 ASN D C 1
ATOM 3595 O O . ASN D 1 16 ? -20.957 22.667 -47.215 1.00 12.54 28 ASN D O 1
ATOM 3600 N N . VAL D 1 17 ? -20.537 24.786 -46.575 1.00 12.66 29 VAL D N 1
ATOM 3601 C CA . VAL D 1 17 ? -19.093 24.664 -46.653 1.00 12.66 29 VAL D CA 1
ATOM 3602 C C . VAL D 1 17 ? -18.596 23.540 -45.743 1.00 12.30 29 VAL D C 1
ATOM 3603 O O . VAL D 1 17 ? -19.055 23.404 -44.600 1.00 12.29 29 VAL D O 1
ATOM 3607 N N . HIS D 1 18 ? -17.678 22.733 -46.275 1.00 12.56 30 HIS D N 1
ATOM 3608 C CA . HIS D 1 18 ? -17.054 21.646 -45.522 1.00 12.66 30 HIS D CA 1
ATOM 3609 C C . HIS D 1 18 ? -16.206 22.221 -44.401 1.00 11.99 30 HIS D C 1
ATOM 3610 O O . HIS D 1 18 ? -15.495 23.214 -44.595 1.00 11.58 30 HIS D O 1
ATOM 3617 N N . GLY D 1 19 ? -16.246 21.567 -43.247 1.00 11.77 31 GLY D N 1
ATOM 3618 C CA . GLY D 1 19 ? -15.313 21.874 -42.158 1.00 11.49 31 GLY D CA 1
ATOM 3619 C C . GLY D 1 19 ? -13.865 21.895 -42.648 1.00 11.47 31 GLY D C 1
ATOM 3620 O O . GLY D 1 19 ? -13.102 22.777 -42.273 1.00 11.53 31 GLY D O 1
ATOM 3621 N N . GLY D 1 20 ? -13.496 20.938 -43.503 1.00 11.63 32 GLY D N 1
ATOM 3622 C CA . GLY D 1 20 ? -12.123 20.843 -44.051 1.00 11.79 32 GLY D CA 1
ATOM 3623 C C . GLY D 1 20 ? -11.634 22.097 -44.775 1.00 11.79 32 GLY D C 1
ATOM 3624 O O . GLY D 1 20 ? -10.455 22.475 -44.677 1.00 11.95 32 GLY D O 1
ATOM 3625 N N . THR D 1 21 ? -12.546 22.747 -45.485 1.00 11.47 33 THR D N 1
ATOM 3626 C CA . THR D 1 21 ? -12.256 23.993 -46.213 1.00 12.22 33 THR D CA 1
ATOM 3627 C C . THR D 1 21 ? -11.886 25.128 -45.239 1.00 11.57 33 THR D C 1
ATOM 3628 O O . THR D 1 21 ? -10.884 25.847 -45.425 1.00 11.61 33 THR D O 1
ATOM 3632 N N . ILE D 1 22 ? -12.714 25.276 -44.215 1.00 11.46 34 ILE D N 1
ATOM 3633 C CA . ILE D 1 22 ? -12.504 26.274 -43.177 1.00 11.42 34 ILE D CA 1
ATOM 3634 C C . ILE D 1 22 ? -11.207 25.968 -42.419 1.00 10.67 34 ILE D C 1
ATOM 3635 O O . ILE D 1 22 ? -10.412 26.870 -42.179 1.00 9.89 34 ILE D O 1
ATOM 3640 N N . LEU D 1 23 ? -10.987 24.696 -42.088 1.00 10.34 35 LEU D N 1
ATOM 3641 C CA . LEU D 1 23 ? -9.742 24.294 -41.415 1.00 10.10 35 LEU D CA 1
ATOM 3642 C C . LEU D 1 23 ? -8.491 24.679 -42.218 1.00 10.04 35 LEU D C 1
ATOM 3643 O O . LEU D 1 23 ? -7.511 25.185 -41.664 1.00 9.54 35 LEU D O 1
ATOM 3648 N N . LYS D 1 24 ? -8.526 24.434 -43.519 1.00 10.64 36 LYS D N 1
ATOM 3649 C CA . LYS D 1 24 ? -7.419 24.829 -44.392 1.00 10.73 36 LYS D CA 1
ATOM 3650 C C . LYS D 1 24 ? -7.199 26.361 -44.360 1.00 10.90 36 LYS D C 1
ATOM 3651 O O . LYS D 1 24 ? -6.061 26.819 -44.233 1.00 10.34 36 LYS D O 1
ATOM 3657 N N . MET D 1 25 ? -8.276 27.148 -44.443 1.00 10.92 37 MET D N 1
ATOM 3658 C CA . MET D 1 25 ? -8.141 28.616 -44.416 1.00 12.72 37 MET D CA 1
ATOM 3659 C C . MET D 1 25 ? -7.557 29.118 -43.093 1.00 11.13 37 MET D C 1
ATOM 3660 O O . MET D 1 25 ? -6.713 30.027 -43.070 1.00 11.21 37 MET D O 1
ATOM 3665 N N . ILE D 1 26 ? -8.008 28.507 -42.004 1.00 10.44 38 ILE D N 1
ATOM 3666 C CA . ILE D 1 26 ? -7.544 28.832 -40.661 1.00 10.23 38 ILE D CA 1
ATOM 3667 C C . ILE D 1 26 ? -6.038 28.623 -40.579 1.00 9.76 38 ILE D C 1
ATOM 3668 O O . ILE D 1 26 ? -5.308 29.492 -40.095 1.00 9.74 38 ILE D O 1
ATOM 3673 N N . GLU D 1 27 ? -5.574 27.476 -41.062 1.00 9.70 39 GLU D N 1
ATOM 3674 C CA . GLU D 1 27 ? -4.146 27.177 -41.019 1.00 10.26 39 GLU D CA 1
ATOM 3675 C C . GLU D 1 27 ? -3.330 28.109 -41.928 1.00 10.55 39 GLU D C 1
ATOM 3676 O O . GLU D 1 27 ? -2.216 28.494 -41.573 1.00 10.31 39 GLU D O 1
ATOM 3682 N N . GLU D 1 28 ? -3.883 28.472 -43.085 1.00 10.81 40 GLU D N 1
ATOM 3683 C CA . GLU D 1 28 ? -3.239 29.470 -43.963 1.00 11.48 40 GLU D CA 1
ATOM 3684 C C . GLU D 1 28 ? -2.985 30.806 -43.224 1.00 11.26 40 GLU D C 1
ATOM 3685 O O . GLU D 1 28 ? -1.884 31.363 -43.281 1.00 10.64 40 GLU D O 1
ATOM 3691 N N . ALA D 1 29 ? -4.008 31.303 -42.526 1.00 10.70 41 ALA D N 1
ATOM 3692 C CA . ALA D 1 29 ? -3.893 32.535 -41.743 1.00 10.90 41 ALA D CA 1
ATOM 3693 C C . ALA D 1 29 ? -2.825 32.406 -40.649 1.00 11.16 41 ALA D C 1
ATOM 3694 O O . ALA D 1 29 ? -2.007 33.319 -40.459 1.00 11.03 41 ALA D O 1
ATOM 3696 N N . GLY D 1 30 ? -2.818 31.261 -39.961 1.00 11.24 42 GLY D N 1
ATOM 3697 C CA . GLY D 1 30 ? -1.846 30.991 -38.899 1.00 12.05 42 GLY D CA 1
ATOM 3698 C C . GLY D 1 30 ? -0.418 30.914 -39.404 1.00 11.93 42 GLY D C 1
ATOM 3699 O O . GLY D 1 30 ? 0.504 31.444 -38.767 1.00 12.57 42 GLY D O 1
ATOM 3700 N N . ALA D 1 31 ? -0.242 30.279 -40.562 1.00 11.88 43 ALA D N 1
ATOM 3701 C CA . ALA D 1 31 ? 1.080 30.12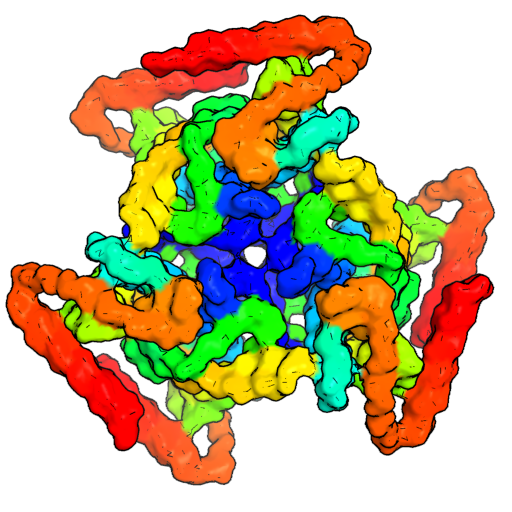4 -41.192 1.00 11.55 43 ALA D CA 1
ATOM 3702 C C . ALA D 1 31 ? 1.704 31.476 -41.550 1.00 11.58 43 ALA D C 1
ATOM 3703 O O . ALA D 1 31 ? 2.886 31.722 -41.278 1.00 11.52 43 ALA D O 1
ATOM 3705 N N . ILE D 1 32 ? 0.899 32.349 -42.158 1.00 10.89 44 ILE D N 1
ATOM 3706 C CA . ILE D 1 32 ? 1.356 33.674 -42.568 1.00 11.38 44 ILE D CA 1
ATOM 3707 C C . ILE D 1 32 ? 1.795 34.491 -41.354 1.00 11.10 44 ILE D C 1
ATOM 3708 O O . ILE D 1 32 ? 2.915 35.003 -41.307 1.00 11.30 44 ILE D O 1
ATOM 3713 N N . ILE D 1 33 ? 0.922 34.585 -40.364 1.00 11.42 45 ILE D N 1
ATOM 3714 C CA . ILE D 1 33 ? 1.175 35.479 -39.233 1.00 11.90 45 ILE D CA 1
ATOM 3715 C C . ILE D 1 33 ? 2.382 34.992 -38.419 1.00 12.30 45 ILE D C 1
ATOM 3716 O O . ILE D 1 33 ? 3.219 35.787 -37.971 1.00 11.95 45 ILE D O 1
ATOM 3721 N N . SER D 1 34 ? 2.483 33.675 -38.267 1.00 12.55 46 SER D N 1
ATOM 3722 C CA . SER D 1 34 ? 3.554 33.088 -37.481 1.00 13.07 46 SER D CA 1
ATOM 3723 C C . SER D 1 34 ? 4.904 33.173 -38.201 1.00 13.03 46 SER D C 1
ATOM 3724 O O . SER D 1 34 ? 5.912 33.506 -37.573 1.00 12.81 46 SER D O 1
ATOM 3727 N N . THR D 1 35 ? 4.920 32.882 -39.508 1.00 12.42 47 THR D N 1
ATOM 3728 C CA . THR D 1 35 ? 6.154 32.968 -40.296 1.00 12.68 47 THR D CA 1
ATOM 3729 C C . THR D 1 35 ? 6.683 34.407 -40.319 1.00 12.32 47 THR D C 1
ATOM 3730 O O . THR D 1 35 ? 7.870 34.637 -40.082 1.00 12.75 47 THR D O 1
ATOM 3734 N N . ARG D 1 36 ? 5.801 35.376 -40.579 1.00 12.58 48 ARG D N 1
ATOM 3735 C CA . ARG D 1 36 ? 6.214 36.769 -40.585 1.00 12.33 48 ARG D CA 1
ATOM 3736 C C . ARG D 1 36 ? 6.842 37.125 -39.234 1.00 12.52 48 ARG D C 1
ATOM 3737 O O . ARG D 1 36 ? 7.926 37.701 -39.187 1.00 12.26 48 ARG D O 1
ATOM 3745 N N . HIS D 1 37 ? 6.185 36.731 -38.143 1.00 12.59 49 HIS D N 1
ATOM 3746 C CA . HIS D 1 37 ? 6.688 37.054 -36.819 1.00 12.97 49 HIS D CA 1
ATOM 3747 C C . HIS D 1 37 ? 8.056 36.448 -36.507 1.00 12.96 49 HIS D C 1
ATOM 3748 O O . HIS D 1 37 ? 8.907 37.121 -35.932 1.00 12.57 49 HIS D O 1
ATOM 3755 N N . CYS D 1 38 ? 8.247 35.178 -36.871 1.00 13.50 50 CYS D N 1
ATOM 3756 C CA . CYS D 1 38 ? 9.490 34.463 -36.581 1.00 14.10 50 CYS D CA 1
ATOM 3757 C C . CYS D 1 38 ? 10.677 34.936 -37.431 1.00 14.16 50 CYS D C 1
ATOM 3758 O O . CYS D 1 38 ? 11.827 34.583 -37.149 1.00 14.53 50 CYS D O 1
ATOM 3761 N N . ASN D 1 39 ? 10.388 35.736 -38.458 1.00 13.96 51 ASN D N 1
ATOM 3762 C CA . ASN D 1 39 ? 11.429 36.392 -39.254 1.00 14.07 51 ASN D CA 1
ATOM 3763 C C . ASN D 1 39 ? 11.565 37.896 -38.971 1.00 14.66 51 ASN D C 1
ATOM 3764 O O . ASN D 1 39 ? 12.388 38.586 -39.590 1.00 14.46 51 ASN D O 1
ATOM 3769 N N . SER D 1 40 ? 10.774 38.388 -38.020 1.00 15.18 52 SER D N 1
ATOM 3770 C CA . SER D 1 40 ? 10.599 39.830 -37.815 1.00 15.89 52 SER D CA 1
ATOM 3771 C C . SER D 1 40 ? 11.807 40.516 -37.169 1.00 16.52 52 SER D C 1
ATOM 3772 O O . SER D 1 40 ? 11.854 41.749 -37.091 1.00 16.27 52 SER D O 1
ATOM 3775 N N . GLN D 1 41 ? 12.770 39.724 -36.702 1.00 17.45 53 GLN D N 1
ATOM 3776 C CA . GLN D 1 41 ? 13.968 40.280 -36.062 1.00 18.45 53 GLN D CA 1
ATOM 3777 C C . GLN D 1 41 ? 15.251 39.913 -36.806 1.00 18.82 53 GLN D C 1
ATOM 3778 O O . GLN D 1 41 ? 16.343 39.948 -36.238 1.00 19.10 53 GLN D O 1
ATOM 3784 N N . ASN D 1 42 ? 15.099 39.590 -38.090 1.00 19.54 54 ASN D N 1
ATOM 3785 C CA . ASN D 1 42 ? 16.208 39.187 -38.964 1.00 20.08 54 ASN D CA 1
ATOM 3786 C C . ASN D 1 42 ? 17.046 38.025 -38.422 1.00 19.89 54 ASN D C 1
ATOM 3787 O O . ASN D 1 42 ? 18.268 37.995 -38.584 1.00 20.13 54 ASN D O 1
ATOM 3792 N N . GLY D 1 43 ? 16.378 37.071 -37.776 1.00 19.23 55 GLY D N 1
ATOM 3793 C CA . GLY D 1 43 ? 17.017 35.825 -37.369 1.00 18.50 55 GLY D CA 1
ATOM 3794 C C . GLY D 1 43 ? 17.270 34.958 -38.592 1.00 17.96 55 GLY D C 1
ATOM 3795 O O . GLY D 1 43 ? 17.059 35.394 -39.727 1.00 17.88 55 GLY D O 1
ATOM 3796 N N . GLU D 1 44 ? 17.738 33.736 -38.356 1.00 17.29 56 GLU D N 1
ATOM 3797 C CA . GLU D 1 44 ? 17.910 32.747 -39.408 1.00 17.05 56 GLU D CA 1
ATOM 3798 C C . GLU D 1 44 ? 16.576 32.593 -40.149 1.00 16.07 56 GLU D C 1
ATOM 3799 O O . GLU D 1 44 ? 15.524 32.519 -39.515 1.00 16.11 56 GLU D O 1
ATOM 3805 N N . ARG D 1 45 ? 16.618 32.575 -41.479 1.00 15.35 57 ARG D N 1
ATOM 3806 C CA . ARG D 1 45 ? 15.393 32.460 -42.276 1.00 14.75 57 ARG D CA 1
ATOM 3807 C C . ARG D 1 45 ? 14.687 31.144 -41.973 1.00 14.18 57 ARG D C 1
ATOM 3808 O O . ARG D 1 45 ? 15.307 30.074 -41.963 1.00 13.61 57 ARG D O 1
ATOM 3816 N N . CYS D 1 46 ? 13.391 31.245 -41.707 1.00 13.42 58 CYS D N 1
ATOM 3817 C CA . CYS D 1 46 ? 12.607 30.115 -41.245 1.00 13.34 58 CYS D CA 1
ATOM 3818 C C . CYS D 1 46 ? 11.167 30.170 -41.749 1.00 13.40 58 CYS D C 1
ATOM 3819 O O . CYS D 1 46 ? 10.706 31.192 -42.264 1.00 13.08 58 CYS D O 1
ATOM 3822 N N . VAL D 1 47 ? 10.470 29.050 -41.595 1.00 13.63 59 VAL D N 1
ATOM 3823 C CA . VAL D 1 47 ? 9.041 28.960 -41.882 1.00 13.63 59 VAL D CA 1
ATOM 3824 C C . VAL D 1 47 ? 8.391 28.272 -40.686 1.00 13.69 59 VAL D C 1
ATOM 3825 O O . VAL D 1 47 ? 8.941 27.312 -40.126 1.00 13.18 59 VAL D O 1
ATOM 3829 N N . ALA D 1 48 ? 7.237 28.791 -40.276 1.00 13.61 60 ALA D N 1
ATOM 3830 C CA . ALA D 1 48 ? 6.500 28.224 -39.163 1.00 13.75 60 ALA D CA 1
ATOM 3831 C C . ALA D 1 48 ? 5.760 26.961 -39.600 1.00 13.50 60 ALA D C 1
ATOM 3832 O O . ALA D 1 48 ? 5.103 26.938 -40.645 1.00 14.20 60 ALA D O 1
ATOM 3834 N N . ALA D 1 49 ? 5.905 25.898 -38.819 1.00 12.34 61 ALA D N 1
ATOM 3835 C CA . ALA D 1 49 ? 5.197 24.647 -39.095 1.00 12.00 61 ALA D CA 1
ATOM 3836 C C . ALA D 1 49 ? 4.110 24.438 -38.046 1.00 11.47 61 ALA D C 1
ATOM 3837 O O . ALA D 1 49 ? 4.306 24.780 -36.885 1.00 11.06 61 ALA D O 1
ATOM 3839 N N . LEU D 1 50 ? 2.962 23.906 -38.460 1.00 11.11 62 LEU D N 1
ATOM 3840 C CA . LEU D 1 50 ? 1.866 23.644 -37.533 1.00 11.46 62 LEU D CA 1
ATOM 3841 C C . LEU D 1 50 ? 2.200 22.472 -36.608 1.00 11.62 62 LEU D C 1
ATOM 3842 O O . LEU D 1 50 ? 2.469 21.361 -37.074 1.00 12.14 62 LEU D O 1
ATOM 3847 N N . ALA D 1 51 ? 2.171 22.726 -35.303 1.00 11.48 63 ALA D N 1
ATOM 3848 C CA . ALA D 1 51 ? 2.455 21.682 -34.314 1.00 11.48 63 ALA D CA 1
ATOM 3849 C C . ALA D 1 51 ? 1.184 21.124 -33.672 1.00 11.70 63 ALA D C 1
ATOM 3850 O O . ALA D 1 51 ? 1.106 19.930 -33.362 1.00 11.15 63 ALA D O 1
ATOM 3852 N N . ARG D 1 52 ? 0.201 21.998 -33.460 1.00 11.92 64 ARG D N 1
ATOM 3853 C CA . ARG D 1 52 ? -0.987 21.646 -32.688 1.00 11.75 64 ARG D CA 1
ATOM 3854 C C . ARG D 1 52 ? -2.206 22.469 -33.095 1.00 11.43 64 ARG D C 1
ATOM 3855 O O . ARG D 1 52 ? -2.107 23.670 -33.332 1.00 11.00 64 ARG D O 1
ATOM 3863 N N . VAL D 1 53 ? -3.347 21.794 -33.184 1.00 11.05 65 VAL D N 1
ATOM 3864 C CA . VAL D 1 53 ? -4.639 22.451 -33.317 1.00 11.48 65 VAL D CA 1
ATOM 3865 C C . VAL D 1 53 ? -5.372 22.155 -32.016 1.00 11.22 65 VAL D C 1
ATOM 3866 O O . VAL D 1 53 ? -5.537 20.996 -31.648 1.00 10.98 65 VAL D O 1
ATOM 3870 N N . GLU D 1 54 ? -5.781 23.202 -31.309 1.00 11.50 66 GLU D N 1
ATOM 3871 C CA . GLU D 1 54 ? -6.575 23.025 -30.099 1.00 12.26 66 GLU D CA 1
ATOM 3872 C C . GLU D 1 54 ? -7.996 22.618 -30.481 1.00 12.49 66 GLU D C 1
ATOM 3873 O O . GLU D 1 54 ? -8.405 22.794 -31.630 1.00 11.43 66 GLU D O 1
ATOM 3879 N N . ARG D 1 55 ? -8.734 22.061 -29.523 1.00 13.27 67 ARG D N 1
ATOM 3880 C CA . ARG D 1 55 ? -10.166 21.782 -29.715 1.00 14.58 67 ARG D CA 1
ATOM 3881 C C . ARG D 1 55 ? -10.892 22.993 -30.292 1.00 14.10 67 ARG D C 1
ATOM 3882 O O . ARG D 1 55 ? -10.683 24.129 -29.843 1.00 13.82 67 ARG D O 1
ATOM 3890 N N . THR D 1 56 ? -11.753 22.748 -31.271 1.00 13.59 68 THR D N 1
ATOM 3891 C CA . THR D 1 56 ? -12.557 23.820 -31.854 1.00 13.86 68 THR D CA 1
ATOM 3892 C C . THR D 1 56 ? -13.947 23.322 -32.227 1.00 13.32 68 THR D C 1
ATOM 3893 O O . THR D 1 56 ? -14.103 22.191 -32.701 1.00 12.75 68 THR D O 1
ATOM 3897 N N . ASP D 1 57 ? -14.945 24.176 -31.994 1.00 12.88 69 ASP D N 1
ATOM 3898 C CA . ASP D 1 57 ? -16.335 23.882 -32.309 1.00 13.02 69 ASP D CA 1
ATOM 3899 C C . ASP D 1 57 ? -16.816 24.739 -33.463 1.00 13.15 69 ASP D C 1
ATOM 3900 O O . ASP D 1 57 ? -16.544 25.943 -33.506 1.00 13.27 69 ASP D O 1
ATOM 3905 N N . PHE D 1 58 ? -17.558 24.118 -34.372 1.00 12.86 70 PHE D N 1
ATOM 3906 C CA . PHE D 1 58 ? -18.196 24.840 -35.472 1.00 13.76 70 PHE D CA 1
ATOM 3907 C C . PHE D 1 58 ? -19.631 25.182 -35.112 1.00 14.84 70 PHE D C 1
ATOM 3908 O O . PHE D 1 58 ? -20.470 24.296 -34.929 1.00 14.96 70 PHE D O 1
ATOM 3916 N N . LEU D 1 59 ? -19.886 26.485 -35.008 1.00 15.53 71 LEU D N 1
ATOM 3917 C CA . LEU D 1 59 ? -21.100 27.015 -34.375 1.00 16.14 71 LEU D CA 1
ATOM 3918 C C . LEU D 1 59 ? -22.235 27.242 -35.356 1.00 16.09 71 LEU D C 1
ATOM 3919 O O . LEU D 1 59 ? -23.413 27.089 -35.013 1.00 16.20 71 LEU D O 1
ATOM 3924 N N . SER D 1 60 ? -21.878 27.636 -36.572 1.00 15.85 72 SER D N 1
ATOM 3925 C CA . SER D 1 60 ? -22.870 27.998 -37.571 1.00 15.67 72 SER D CA 1
ATOM 3926 C C . SER D 1 60 ? -22.373 27.608 -38.950 1.00 15.06 72 SER D C 1
ATOM 3927 O O . SER D 1 60 ? -21.163 27.620 -39.202 1.00 15.09 72 SER D O 1
ATOM 3930 N N . PRO D 1 61 ? -23.303 27.241 -39.841 1.00 14.74 73 PRO D N 1
ATOM 3931 C CA . PRO D 1 61 ? -22.870 26.845 -41.170 1.00 14.51 73 PRO D CA 1
ATOM 3932 C C . PRO D 1 61 ? -22.488 28.073 -41.996 1.00 14.34 73 PRO D C 1
ATOM 3933 O O . PRO D 1 61 ? -22.879 29.205 -41.667 1.00 13.96 73 PRO D O 1
ATOM 3937 N N . MET D 1 62 ? -21.694 27.837 -43.030 1.00 13.91 74 MET D N 1
ATOM 3938 C CA . MET D 1 62 ? -21.395 28.835 -44.032 1.00 14.67 74 MET D CA 1
ATOM 3939 C C . MET D 1 62 ? -21.864 28.254 -45.356 1.00 14.40 74 MET D C 1
ATOM 3940 O O . MET D 1 62 ? -21.725 27.054 -45.588 1.00 14.14 74 MET D O 1
ATOM 3945 N N . CYS D 1 63 ? -22.410 29.106 -46.219 1.00 14.56 75 CYS D N 1
ATOM 3946 C CA . CYS D 1 63 ? -23.031 28.649 -47.463 1.00 14.77 75 CYS D CA 1
ATOM 3947 C C . CYS D 1 63 ? -22.262 29.141 -48.685 1.00 14.01 75 CYS D C 1
ATOM 3948 O O . CYS D 1 63 ? -21.543 30.147 -48.619 1.00 13.42 75 CYS D O 1
ATOM 3951 N N . ILE D 1 64 ? -22.406 28.418 -49.799 1.00 13.38 76 ILE D N 1
ATOM 3952 C CA . ILE D 1 64 ? -21.913 28.885 -51.090 1.00 13.46 76 ILE D CA 1
ATOM 3953 C C . ILE D 1 64 ? -22.395 30.313 -51.316 1.00 13.39 76 ILE D C 1
ATOM 3954 O O . ILE D 1 64 ? -23.568 30.627 -51.065 1.00 13.38 76 ILE D O 1
ATOM 3959 N N . GLY D 1 65 ? -21.482 31.171 -51.760 1.00 13.32 77 GLY D N 1
ATOM 3960 C CA . GLY D 1 65 ? -21.816 32.555 -52.089 1.00 13.38 77 GLY D CA 1
ATOM 3961 C C . GLY D 1 65 ? -21.577 33.505 -50.931 1.00 13.22 77 GLY D C 1
ATOM 3962 O O . GLY D 1 65 ? -21.507 34.711 -51.125 1.00 13.29 77 GLY D O 1
ATOM 3963 N N . GLU D 1 66 ? -21.483 32.964 -49.719 1.00 12.96 78 GLU D N 1
ATOM 3964 C CA . GLU D 1 66 ? -21.111 33.769 -48.558 1.00 12.92 78 GLU D CA 1
ATOM 3965 C C . GLU D 1 66 ? -19.607 34.020 -48.531 1.00 12.55 78 GLU D C 1
ATOM 3966 O O . GLU D 1 66 ? -18.822 33.275 -49.137 1.00 12.94 78 GLU D O 1
ATOM 3972 N N . VAL D 1 67 ? -19.218 35.089 -47.852 1.00 12.33 79 VAL D N 1
ATOM 3973 C CA . VAL D 1 67 ? -17.816 35.485 -47.770 1.00 12.72 79 VAL D CA 1
ATOM 3974 C C . VAL D 1 67 ? -17.228 35.053 -46.423 1.00 12.89 79 VAL D C 1
ATOM 3975 O O . VAL D 1 67 ? -17.701 35.485 -45.362 1.00 13.29 79 VAL D O 1
ATOM 3979 N N . ALA D 1 68 ? -16.195 34.214 -46.467 1.00 13.14 80 ALA D N 1
ATOM 3980 C CA . ALA D 1 68 ? -15.453 33.832 -45.262 1.00 13.65 80 ALA D CA 1
ATOM 3981 C C . ALA D 1 68 ? -14.429 34.914 -44.931 1.00 14.11 80 ALA D C 1
ATOM 3982 O O . ALA D 1 68 ? -13.598 35.271 -45.778 1.00 14.91 80 ALA D O 1
ATOM 3984 N N . HIS D 1 69 ? -14.523 35.450 -43.718 1.00 13.76 81 HIS D N 1
ATOM 3985 C CA . HIS D 1 69 ? -13.539 36.396 -43.188 1.00 13.76 81 HIS D CA 1
ATOM 3986 C C . HIS D 1 69 ? -12.699 35.622 -42.197 1.00 14.12 81 HIS D C 1
ATOM 3987 O O . HIS D 1 69 ? -13.243 35.049 -41.253 1.00 14.49 81 HIS D O 1
ATOM 3994 N N . VAL D 1 70 ? -11.384 35.612 -42.401 1.00 13.82 82 VAL D N 1
ATOM 3995 C CA . VAL D 1 70 ? -10.484 34.873 -41.521 1.00 14.09 82 VAL D CA 1
ATOM 3996 C C . VAL D 1 70 ? -9.449 35.839 -40.948 1.00 14.32 82 VAL D C 1
ATOM 3997 O O . VAL D 1 70 ? -8.702 36.476 -41.690 1.00 15.05 82 VAL D O 1
ATOM 4001 N N . SER D 1 71 ? -9.425 35.951 -39.625 1.00 13.97 83 SER D N 1
ATOM 4002 C CA . SER D 1 71 ? -8.522 36.883 -38.963 1.00 14.39 83 SER D CA 1
ATOM 4003 C C . SER D 1 71 ? -7.713 36.153 -37.917 1.00 13.92 83 SER D C 1
ATOM 4004 O O . SER D 1 71 ? -8.230 35.275 -37.230 1.00 13.17 83 SER D O 1
ATOM 4007 N N . ALA D 1 72 ? -6.440 36.517 -37.812 1.00 13.71 84 ALA D N 1
ATOM 4008 C CA . ALA D 1 72 ? -5.529 35.860 -36.893 1.00 13.49 84 ALA D CA 1
ATOM 4009 C C . ALA D 1 72 ? -4.782 36.870 -36.027 1.00 13.63 84 ALA D C 1
ATOM 4010 O O . ALA D 1 72 ? -4.540 38.020 -36.433 1.00 12.68 84 ALA D O 1
ATOM 4012 N N . GLU D 1 73 ? -4.426 36.429 -34.828 1.00 13.54 85 GLU D N 1
ATOM 4013 C CA . GLU D 1 73 ? -3.659 37.242 -33.898 1.00 14.27 85 GLU D CA 1
ATOM 4014 C C . GLU D 1 73 ? -2.728 36.328 -33.116 1.00 13.88 85 GLU D C 1
ATOM 4015 O O . GLU D 1 73 ? -3.148 35.270 -32.649 1.00 14.03 85 GLU D O 1
ATOM 4021 N N . ILE D 1 74 ? -1.465 36.731 -32.993 1.00 13.78 86 ILE D N 1
ATOM 4022 C CA . ILE D 1 74 ? -0.521 36.020 -32.124 1.00 13.57 86 ILE D CA 1
ATOM 4023 C C . ILE D 1 74 ? -0.833 36.426 -30.695 1.00 13.90 86 ILE D C 1
ATOM 4024 O O . ILE D 1 74 ? -0.771 37.609 -30.348 1.00 13.11 86 ILE D O 1
ATOM 4029 N N . THR D 1 75 ? -1.191 35.435 -29.886 1.00 13.94 87 THR D N 1
ATOM 4030 C CA . THR D 1 75 ? -1.659 35.674 -28.527 1.00 14.51 87 THR D CA 1
ATOM 4031 C C . THR D 1 75 ? -0.633 35.282 -27.468 1.00 14.54 87 THR D C 1
ATOM 4032 O O . THR D 1 75 ? -0.768 35.641 -26.301 1.00 14.83 87 THR D O 1
ATOM 4036 N N . TYR D 1 76 ? 0.386 34.536 -27.880 1.00 14.93 88 TYR D N 1
ATOM 4037 C CA . TYR D 1 76 ? 1.485 34.189 -26.991 1.00 15.12 88 TYR D CA 1
ATOM 4038 C C . TYR D 1 76 ? 2.680 33.656 -27.776 1.00 15.09 88 TYR D C 1
ATOM 4039 O O . TYR D 1 76 ? 2.513 33.043 -28.832 1.00 14.78 88 TYR D O 1
ATOM 4048 N N . THR D 1 77 ? 3.882 33.897 -27.252 1.00 14.81 89 THR D N 1
ATOM 4049 C CA . THR D 1 77 ? 5.084 33.230 -27.744 1.00 14.52 89 THR D CA 1
ATOM 4050 C C . THR D 1 77 ? 5.891 32.677 -26.580 1.00 14.86 89 THR D C 1
ATOM 4051 O O . THR D 1 77 ? 6.087 33.358 -25.557 1.00 14.94 89 THR D O 1
ATOM 4055 N N . SER D 1 78 ? 6.337 31.434 -26.733 1.00 14.12 90 SER D N 1
ATOM 4056 C CA . SER D 1 78 ? 7.284 30.827 -25.800 1.00 14.40 90 SER D CA 1
ATOM 4057 C C . SER D 1 78 ? 8.688 30.929 -26.403 1.00 14.13 90 SER D C 1
ATOM 4058 O O . SER D 1 78 ? 8.887 31.655 -27.379 1.00 14.62 90 SER D O 1
ATOM 4061 N N . LYS D 1 79 ? 9.666 30.219 -25.837 1.00 14.67 91 LYS D N 1
ATOM 4062 C CA . LYS D 1 79 ? 11.025 30.288 -26.375 1.00 14.60 91 LYS D CA 1
ATOM 4063 C C . LYS D 1 79 ? 11.085 29.832 -27.835 1.00 14.09 91 LYS D C 1
ATOM 4064 O O . LYS D 1 79 ? 11.730 30.481 -28.664 1.00 13.47 91 LYS D O 1
ATOM 4070 N N . HIS D 1 80 ? 10.396 28.732 -28.143 1.00 13.93 92 HIS D N 1
ATOM 4071 C CA . HIS D 1 80 ? 10.432 28.155 -29.492 1.00 13.98 92 HIS D CA 1
ATOM 4072 C C . HIS D 1 80 ? 9.065 27.921 -30.137 1.00 13.82 92 HIS D C 1
ATOM 4073 O O . HIS D 1 80 ? 8.978 27.184 -31.130 1.00 13.46 92 HIS D O 1
ATOM 4080 N N . SER D 1 81 ? 8.001 28.510 -29.591 1.00 13.48 93 SER D N 1
ATOM 4081 C CA . SER D 1 81 ? 6.675 28.326 -30.195 1.00 13.70 93 SER D CA 1
ATOM 4082 C C . SER D 1 81 ? 5.793 29.579 -30.202 1.00 13.54 93 SER D C 1
ATOM 4083 O O . SER D 1 81 ? 6.013 30.522 -29.432 1.00 13.78 93 SER D O 1
ATOM 4086 N N . VAL D 1 82 ? 4.803 29.567 -31.092 1.00 13.22 94 VAL D N 1
ATOM 4087 C CA . VAL D 1 82 ? 3.891 30.700 -31.302 1.00 13.31 94 VAL D CA 1
ATOM 4088 C C . VAL D 1 82 ? 2.458 30.221 -31.146 1.00 13.29 94 VAL D C 1
ATOM 4089 O O . VAL D 1 82 ? 2.058 29.247 -31.778 1.00 13.25 94 VAL D O 1
ATOM 4093 N N . GLU D 1 83 ? 1.686 30.909 -30.310 1.00 13.50 95 GLU D N 1
ATOM 4094 C CA . GLU D 1 83 ? 0.268 30.622 -30.181 1.00 13.66 95 GLU D CA 1
ATOM 4095 C C . GLU D 1 83 ? -0.524 31.622 -31.024 1.00 13.97 95 GLU D C 1
ATOM 4096 O O . GLU D 1 83 ? -0.312 32.838 -30.940 1.00 13.70 95 GLU D O 1
ATOM 4102 N N . VAL D 1 84 ? -1.430 31.101 -31.844 1.00 13.80 96 VAL D N 1
ATOM 4103 C CA . VAL D 1 84 ? -2.223 31.936 -32.737 1.00 13.87 96 VAL D CA 1
ATOM 4104 C C . VAL D 1 84 ? -3.704 31.667 -32.510 1.00 14.41 96 VAL D C 1
ATOM 4105 O O . VAL D 1 84 ? -4.131 30.506 -32.500 1.00 14.08 96 VAL D O 1
ATOM 4109 N N . GLN D 1 85 ? -4.483 32.737 -32.333 1.00 14.24 97 GLN D N 1
ATOM 4110 C CA . GLN D 1 85 ? -5.936 32.627 -32.310 1.00 14.88 97 GLN D CA 1
ATOM 4111 C C . GLN D 1 85 ? -6.487 33.090 -33.652 1.00 14.13 97 GLN D C 1
ATOM 4112 O O . GLN D 1 85 ? -6.128 34.155 -34.154 1.00 13.66 97 GLN D O 1
ATOM 4118 N N . VAL D 1 86 ? -7.338 32.262 -34.238 1.00 13.44 98 VAL D N 1
ATOM 4119 C CA . VAL D 1 86 ? -7.939 32.575 -35.529 1.00 13.46 98 VAL D CA 1
ATOM 4120 C C . VAL D 1 86 ? -9.449 32.637 -35.362 1.00 12.87 98 VAL D C 1
ATOM 4121 O O . VAL D 1 86 ? -10.035 31.753 -34.739 1.00 13.03 98 VAL D O 1
ATOM 4125 N N . HIS D 1 87 ? -10.069 33.685 -35.900 1.00 13.03 99 HIS D N 1
ATOM 4126 C CA . HIS D 1 87 ? -11.527 33.780 -35.947 1.00 13.80 99 HIS D CA 1
ATOM 4127 C C . HIS D 1 87 ? -11.991 33.669 -37.393 1.00 14.02 99 HIS D C 1
ATOM 4128 O O . HIS D 1 87 ? -11.392 34.269 -38.298 1.00 14.49 99 HIS D O 1
ATOM 4135 N N . VAL D 1 88 ? -13.061 32.907 -37.595 1.00 13.76 100 VAL D N 1
ATOM 4136 C CA . VAL D 1 88 ? -13.734 32.819 -38.884 1.00 14.06 100 VAL D CA 1
ATOM 4137 C C . VAL D 1 88 ? -15.176 33.305 -38.749 1.00 14.30 100 VAL D C 1
ATOM 4138 O O . VAL D 1 88 ? -15.946 32.801 -37.926 1.00 13.83 100 VAL D O 1
ATOM 4142 N N . MET D 1 89 ? -15.521 34.276 -39.589 1.00 14.84 101 MET D N 1
ATOM 4143 C CA . MET D 1 89 ? -16.861 34.830 -39.661 1.00 16.59 101 MET D CA 1
ATOM 4144 C C . MET D 1 89 ? -17.387 34.620 -41.079 1.00 15.33 101 MET D C 1
ATOM 4145 O O . MET D 1 89 ? -16.633 34.697 -42.045 1.00 15.33 101 MET D O 1
ATOM 4150 N N . SER D 1 90 ? -18.674 34.325 -41.196 1.00 15.03 102 SER D N 1
ATOM 4151 C CA . SER D 1 90 ? -19.315 34.276 -42.501 1.00 14.42 102 SER D CA 1
ATOM 4152 C C . SER D 1 90 ? -20.055 35.593 -42.680 1.00 14.19 102 SER D C 1
ATOM 4153 O O . SER D 1 90 ? -20.663 36.096 -41.733 1.00 13.70 102 SER D O 1
ATOM 4156 N N . GLU D 1 91 ? -19.969 36.162 -43.877 1.00 13.76 103 GLU D N 1
ATOM 4157 C CA . GLU D 1 91 ? -20.764 37.338 -44.221 1.00 14.10 103 GLU D CA 1
ATOM 4158 C C . GLU D 1 91 ? -21.591 37.016 -45.442 1.00 14.18 103 GLU D C 1
ATOM 4159 O O . GLU D 1 91 ? -21.061 36.601 -46.480 1.00 14.37 103 GLU D O 1
ATOM 4165 N N . ASN D 1 92 ? -22.896 37.182 -45.302 1.00 14.71 104 ASN D N 1
ATOM 4166 C CA . ASN D 1 92 ? -23.780 37.137 -46.442 1.00 15.22 104 ASN D CA 1
ATOM 4167 C C . ASN D 1 92 ? -23.843 38.554 -47.001 1.00 15.02 104 ASN D C 1
ATOM 4168 O O . ASN D 1 92 ? -24.339 39.464 -46.333 1.00 15.10 104 ASN D O 1
ATOM 4173 N N . ILE D 1 93 ? -23.320 38.745 -48.211 1.00 14.99 105 ILE D N 1
ATOM 4174 C CA . ILE D 1 93 ? -23.256 40.093 -48.811 1.00 15.80 105 ILE D CA 1
ATOM 4175 C C . ILE D 1 93 ? -24.547 40.522 -49.539 1.00 16.20 105 ILE D C 1
ATOM 4176 O O . ILE D 1 93 ? -24.637 41.643 -50.047 1.00 16.27 105 ILE D O 1
ATOM 4181 N N . LEU D 1 94 ? -25.535 39.631 -49.578 1.00 16.88 106 LEU D N 1
ATOM 4182 C CA . LEU D 1 94 ? -26.862 39.979 -50.096 1.00 18.01 106 LEU D CA 1
ATOM 4183 C C . LEU D 1 94 ? -27.739 40.491 -48.963 1.00 18.30 106 LEU D C 1
ATOM 4184 O O . LEU D 1 94 ? -28.400 41.524 -49.085 1.00 18.53 106 LEU D O 1
ATOM 4189 N N . THR D 1 95 ? -27.732 39.754 -47.859 1.00 18.57 107 THR D N 1
ATOM 4190 C CA . THR D 1 95 ? -28.591 40.052 -46.728 1.00 18.60 107 THR D CA 1
ATOM 4191 C C . THR D 1 95 ? -27.897 40.990 -45.739 1.00 18.65 107 THR D C 1
ATOM 4192 O O . THR D 1 95 ? -28.559 41.757 -45.037 1.00 18.22 107 THR D O 1
ATOM 4196 N N . GLY D 1 96 ? -26.567 40.919 -45.689 1.00 18.22 108 GLY D N 1
ATOM 4197 C CA . GLY D 1 96 ? -25.772 41.712 -44.757 1.00 18.31 108 GLY D CA 1
ATOM 4198 C C . GLY D 1 96 ? -25.379 40.954 -43.500 1.00 18.74 108 GLY D C 1
ATOM 4199 O O . GLY D 1 96 ? -24.513 41.406 -42.743 1.00 19.10 108 GLY D O 1
ATOM 4200 N N . THR D 1 97 ? -25.997 39.787 -43.302 1.00 18.51 109 THR D N 1
ATOM 4201 C CA . THR D 1 97 ? -25.894 39.016 -42.062 1.00 18.34 109 THR D CA 1
ATOM 4202 C C . THR D 1 97 ? -24.494 38.451 -41.858 1.00 17.77 109 THR D C 1
ATOM 4203 O O . THR D 1 97 ? -23.939 37.820 -42.760 1.00 17.33 109 THR D O 1
ATOM 4207 N N . LYS D 1 98 ? -23.939 38.690 -40.670 1.00 17.65 110 LYS D N 1
ATOM 4208 C CA . LYS D 1 98 ? -22.639 38.140 -40.285 1.00 17.64 110 LYS D CA 1
ATOM 4209 C C . LYS D 1 98 ? -22.801 37.188 -39.105 1.00 17.13 110 LYS D C 1
ATOM 4210 O O . LYS D 1 98 ? -23.579 37.456 -38.183 1.00 16.57 110 LYS D O 1
ATOM 4216 N N . LYS D 1 99 ? -22.062 36.081 -39.134 1.00 16.50 111 LYS D N 1
ATOM 4217 C CA . LYS D 1 99 ? -22.143 35.065 -38.083 1.00 16.49 111 LYS D CA 1
ATOM 4218 C C . LYS D 1 99 ? -20.758 34.558 -37.738 1.00 15.84 111 LYS D C 1
ATOM 4219 O O . LYS D 1 99 ? -19.905 34.451 -38.615 1.00 15.33 111 LYS D O 1
ATOM 4225 N N . LEU D 1 100 ? -20.542 34.229 -36.467 1.00 14.98 112 LEU D N 1
ATOM 4226 C CA . LEU D 1 100 ? -19.297 33.583 -36.062 1.00 14.59 112 LEU D CA 1
ATOM 4227 C C . LEU D 1 100 ? -19.351 32.098 -36.423 1.00 14.35 112 LEU D C 1
ATOM 4228 O O . LEU D 1 100 ? -20.199 31.351 -35.928 1.00 14.48 112 LEU D O 1
ATOM 4233 N N . THR D 1 101 ? -18.451 31.684 -37.304 1.00 13.51 113 THR D N 1
ATOM 4234 C CA . THR D 1 101 ? -18.377 30.297 -37.723 1.00 13.84 113 THR D CA 1
ATOM 4235 C C . THR D 1 101 ? -17.596 29.472 -36.717 1.00 13.76 113 THR D C 1
ATOM 4236 O O . THR D 1 101 ? -18.049 28.411 -36.295 1.00 13.29 113 THR D O 1
ATOM 4240 N N . ASN D 1 102 ? -16.420 29.975 -36.349 1.00 14.54 114 ASN D N 1
ATOM 4241 C CA . ASN D 1 102 ? -15.421 29.211 -35.622 1.00 15.42 114 ASN D CA 1
ATOM 4242 C C . ASN D 1 102 ? -14.414 30.153 -34.954 1.00 15.19 114 ASN D C 1
ATOM 4243 O O . ASN D 1 102 ? -14.111 31.221 -35.481 1.00 15.28 114 ASN D O 1
ATOM 4248 N N . LYS D 1 103 ? -13.914 29.747 -33.793 1.00 14.51 115 LYS D N 1
ATOM 4249 C CA . LYS D 1 103 ? -12.698 30.305 -33.220 1.00 14.73 115 LYS D CA 1
ATOM 4250 C C . LYS D 1 103 ? -11.752 29.130 -32.975 1.00 14.23 115 LYS D C 1
ATOM 4251 O O . LYS D 1 103 ? -12.149 28.123 -32.387 1.00 13.73 115 LYS D O 1
ATOM 4257 N N . ALA D 1 104 ? -10.511 29.254 -33.432 1.00 14.07 116 ALA D N 1
ATOM 4258 C CA . ALA D 1 104 ? -9.522 28.184 -33.232 1.00 13.76 116 ALA D CA 1
ATOM 4259 C C . ALA D 1 104 ? -8.217 28.731 -32.701 1.00 14.05 116 ALA D C 1
ATOM 4260 O O . ALA D 1 104 ? -7.843 29.862 -33.012 1.00 14.96 116 ALA D O 1
ATOM 4262 N N . THR D 1 105 ? -7.525 27.916 -31.907 1.00 13.51 117 THR D N 1
ATOM 4263 C CA . THR D 1 105 ? -6.191 28.246 -31.441 1.00 13.54 117 THR D CA 1
ATOM 4264 C C . THR D 1 105 ? -5.221 27.234 -32.041 1.00 13.71 117 THR D C 1
ATOM 4265 O O . THR D 1 105 ? -5.490 26.022 -32.045 1.00 13.29 117 THR D O 1
ATOM 4269 N N . LEU D 1 106 ? -4.114 27.748 -32.570 1.00 13.11 118 LEU D N 1
ATOM 4270 C CA . LEU D 1 106 ? -3.085 26.926 -33.203 1.00 13.51 118 LEU D CA 1
ATOM 4271 C C . LEU D 1 106 ? -1.716 27.216 -32.598 1.00 13.15 118 LEU D C 1
ATOM 4272 O O . LEU D 1 106 ? -1.448 28.350 -32.181 1.00 13.15 118 LEU D O 1
ATOM 4277 N N . TRP D 1 107 ? -0.849 26.206 -32.571 1.00 12.77 119 TRP D N 1
ATOM 4278 C CA . TRP D 1 107 ? 0.545 26.411 -32.169 1.00 12.81 119 TRP D CA 1
ATOM 4279 C C . TRP D 1 107 ? 1.494 26.111 -33.323 1.00 12.72 119 TRP D C 1
ATOM 4280 O O . TRP D 1 107 ? 1.406 25.050 -33.958 1.00 12.61 119 TRP D O 1
ATOM 4291 N N . TYR D 1 108 ? 2.401 27.051 -33.570 1.00 12.69 120 TYR D N 1
ATOM 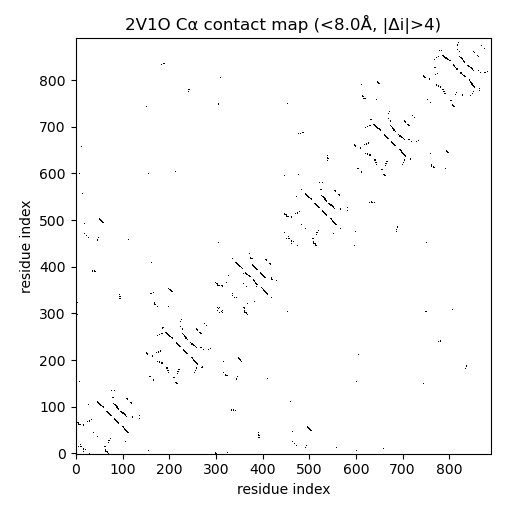4292 C CA . TYR D 1 108 ? 3.416 26.913 -34.607 1.00 12.87 120 TYR D CA 1
ATOM 4293 C C . TYR D 1 108 ? 4.815 26.924 -34.013 1.00 13.06 120 TYR D C 1
ATOM 4294 O O . TYR D 1 108 ? 5.055 27.529 -32.964 1.00 13.01 120 TYR D O 1
ATOM 4303 N N . VAL D 1 109 ? 5.729 26.261 -34.710 1.00 13.01 121 VAL D N 1
ATOM 4304 C CA . VAL D 1 109 ? 7.138 26.213 -34.335 1.00 13.66 121 VAL D CA 1
ATOM 4305 C C . VAL D 1 109 ? 7.969 26.583 -35.573 1.00 13.73 121 VAL D C 1
ATOM 4306 O O . VAL D 1 109 ? 7.761 26.004 -36.649 1.00 14.23 121 VAL D O 1
ATOM 4310 N N . PRO D 1 110 ? 8.885 27.567 -35.442 1.00 13.84 122 PRO D N 1
ATOM 4311 C CA . PRO D 1 110 ? 9.686 27.946 -36.611 1.00 13.70 122 PRO D CA 1
ATOM 4312 C C . PRO D 1 110 ? 10.826 26.963 -36.885 1.00 13.94 122 PRO D C 1
ATOM 4313 O O . PRO D 1 110 ? 11.581 26.604 -35.976 1.00 13.43 122 PRO D O 1
ATOM 4317 N N . LEU D 1 111 ? 10.927 26.544 -38.141 1.00 13.98 123 LEU D N 1
ATOM 4318 C CA . LEU D 1 111 ? 11.961 25.627 -38.593 1.00 14.72 123 LEU D CA 1
ATOM 4319 C C . LEU D 1 111 ? 12.837 26.331 -39.608 1.00 14.55 123 LEU D C 1
ATOM 4320 O O . LEU D 1 111 ? 12.336 26.970 -40.535 1.00 14.59 123 LEU D O 1
ATOM 4325 N N . SER D 1 112 ? 14.145 26.226 -39.422 1.00 14.85 124 SER D N 1
ATOM 4326 C CA . SER D 1 112 ? 15.107 26.815 -40.352 1.00 15.28 124 SER D CA 1
ATOM 4327 C C . SER D 1 112 ? 14.849 26.352 -41.788 1.00 15.51 124 SER D C 1
ATOM 4328 O O . SER D 1 112 ? 14.573 25.174 -42.036 1.00 15.09 124 SER D O 1
ATOM 4331 N N . LEU D 1 113 ? 14.930 27.289 -42.727 1.00 16.21 125 LEU D N 1
ATOM 4332 C CA . LEU D 1 113 ? 14.874 26.956 -44.143 1.00 17.83 125 LEU D CA 1
ATOM 4333 C C . LEU D 1 113 ? 16.070 26.109 -44.572 1.00 18.40 125 LEU D C 1
ATOM 4334 O O . LEU D 1 113 ? 15.937 25.248 -45.433 1.00 19.64 125 LEU D O 1
ATOM 4339 N N . LYS D 1 114 ? 17.230 26.361 -43.969 1.00 19.07 126 LYS D N 1
ATOM 4340 C CA . LYS D 1 114 ? 18.467 25.653 -44.312 1.00 19.77 126 LYS D CA 1
ATOM 4341 C C . LYS D 1 114 ? 18.533 24.265 -43.684 1.00 19.64 126 LYS D C 1
ATOM 4342 O O . LYS D 1 114 ? 19.259 23.388 -44.164 1.00 19.68 126 LYS D O 1
ATOM 4348 N N . ASN D 1 115 ? 17.777 24.085 -42.604 1.00 19.70 127 ASN D N 1
ATOM 4349 C CA . ASN D 1 115 ? 17.806 22.867 -41.803 1.00 19.75 127 ASN D CA 1
ATOM 4350 C C . ASN D 1 115 ? 16.439 22.629 -41.152 1.00 20.47 127 ASN D C 1
ATOM 4351 O O . ASN D 1 115 ? 16.112 23.240 -40.129 1.00 20.26 127 ASN D O 1
ATOM 4356 N N . VAL D 1 116 ? 15.664 21.719 -41.745 1.00 20.99 128 VAL D N 1
ATOM 4357 C CA . VAL D 1 116 ? 14.278 21.441 -41.338 1.00 22.08 128 VAL D CA 1
ATOM 4358 C C . VAL D 1 116 ? 14.159 20.925 -39.897 1.00 21.94 128 VAL D C 1
ATOM 4359 O O . VAL D 1 116 ? 13.113 21.060 -39.262 1.00 22.14 128 VAL D O 1
ATOM 4363 N N . ASP D 1 117 ? 15.239 20.344 -39.387 1.00 21.52 129 ASP D N 1
ATOM 4364 C CA . ASP D 1 117 ? 15.248 19.795 -38.042 1.00 21.32 129 ASP D CA 1
ATOM 4365 C C . ASP D 1 117 ? 15.689 20.809 -36.983 1.00 20.41 129 ASP D C 1
ATOM 4366 O O . ASP D 1 117 ? 15.727 20.484 -35.795 1.00 20.52 129 ASP D O 1
ATOM 4371 N N . LYS D 1 118 ? 16.039 22.022 -37.411 1.00 19.51 130 LYS D N 1
ATOM 4372 C CA . LYS D 1 118 ? 16.479 23.057 -36.468 1.00 18.72 130 LYS D CA 1
ATOM 4373 C C . LYS D 1 118 ? 15.324 23.973 -36.074 1.00 18.17 130 LYS D C 1
ATOM 4374 O O . LYS D 1 118 ? 14.831 24.767 -36.882 1.00 17.42 130 LYS D O 1
ATOM 4380 N N . VAL D 1 119 ? 14.898 23.839 -34.825 1.00 17.52 131 VAL D N 1
ATOM 4381 C CA . VAL D 1 119 ? 13.875 24.706 -34.260 1.00 17.76 131 VAL D CA 1
ATOM 4382 C C . VAL D 1 119 ? 14.537 26.007 -33.818 1.00 17.77 131 VAL D C 1
ATOM 4383 O O . VAL D 1 119 ? 15.552 25.991 -33.109 1.00 17.43 131 VAL D O 1
ATOM 4387 N N . LEU D 1 120 ? 13.975 27.131 -34.252 1.00 17.85 132 LEU D N 1
ATOM 4388 C CA . LEU D 1 120 ? 14.549 28.432 -33.923 1.00 18.46 132 LEU D CA 1
ATOM 4389 C C . LEU D 1 120 ? 13.850 29.094 -32.747 1.00 18.81 132 LEU D C 1
ATOM 4390 O O . LEU D 1 120 ? 12.716 28.749 -32.410 1.00 18.51 132 LEU D O 1
ATOM 4395 N N . GLU D 1 121 ? 14.540 30.048 -32.129 1.00 19.12 133 GLU D N 1
ATOM 4396 C CA . GLU D 1 121 ? 13.944 30.855 -31.066 1.00 19.96 133 GLU D CA 1
ATOM 4397 C C . GLU D 1 121 ? 12.962 31.865 -31.650 1.00 19.99 133 GLU D C 1
ATOM 4398 O O . GLU D 1 121 ? 13.214 32.447 -32.704 1.00 19.91 133 GLU D O 1
ATOM 4404 N N . VAL D 1 122 ? 11.849 32.065 -30.956 1.00 20.22 134 VAL D N 1
ATOM 4405 C CA . VAL D 1 122 ? 10.792 32.965 -31.422 1.00 20.41 134 VAL D CA 1
ATOM 4406 C C . VAL D 1 122 ? 10.970 34.344 -30.776 1.00 20.62 134 VAL D C 1
ATOM 4407 O O . VAL D 1 122 ? 11.095 34.426 -29.553 1.00 20.92 134 VAL D O 1
ATOM 4411 N N . PRO D 1 123 ? 10.982 35.426 -31.590 1.00 20.95 135 PRO D N 1
ATOM 4412 C CA . PRO D 1 123 ? 11.047 36.785 -31.015 1.00 21.24 135 PRO D CA 1
ATOM 4413 C C . PRO D 1 123 ? 9.867 37.047 -30.064 1.00 21.44 135 PRO D C 1
ATOM 4414 O O . PRO D 1 123 ? 8.809 36.452 -30.229 1.00 21.08 135 PRO D O 1
ATOM 4418 N N . PRO D 1 124 ? 10.055 37.899 -29.044 1.00 22.07 136 PRO D N 1
ATOM 4419 C CA . PRO D 1 124 ? 8.912 38.190 -28.174 1.00 22.62 136 PRO D CA 1
ATOM 4420 C C . PRO D 1 124 ? 7.863 39.066 -28.872 1.00 22.96 136 PRO D C 1
ATOM 4421 O O . PRO D 1 124 ? 8.198 39.812 -29.794 1.00 23.25 136 PRO D O 1
ATOM 4425 N N . ILE D 1 125 ? 6.605 38.950 -28.459 1.00 23.42 137 ILE D N 1
ATOM 4426 C CA . ILE D 1 125 ? 5.576 39.894 -28.900 1.00 23.86 137 ILE D CA 1
ATOM 4427 C C . ILE D 1 125 ? 5.324 40.936 -27.817 1.00 24.00 137 ILE D C 1
ATOM 4428 O O . ILE D 1 125 ? 5.647 40.714 -26.644 1.00 23.51 137 ILE D O 1
ATOM 4433 N N . VAL D 1 126 ? 4.765 42.074 -28.226 1.00 24.17 138 VAL D N 1
ATOM 4434 C CA . VAL D 1 126 ? 4.325 43.103 -27.296 1.00 24.76 138 VAL D CA 1
ATOM 4435 C C . VAL D 1 126 ? 2.859 42.826 -26.967 1.00 25.27 138 VAL D C 1
ATOM 4436 O O . VAL D 1 126 ? 2.046 42.585 -27.864 1.00 25.39 138 VAL D O 1
ATOM 4440 N N . TYR D 1 127 ? 2.538 42.827 -25.676 1.00 25.72 139 TYR D N 1
ATOM 4441 C CA . TYR D 1 127 ? 1.182 42.557 -25.207 1.00 26.27 139 TYR D CA 1
ATOM 4442 C C . TYR D 1 127 ? 0.457 43.866 -24.919 1.00 26.68 139 TYR D C 1
ATOM 4443 O O . TYR D 1 127 ? 0.972 44.714 -24.187 1.00 26.53 139 TYR D O 1
ATOM 4452 N N . LEU D 1 128 ? -0.729 44.028 -25.502 1.00 27.43 140 LEU D N 1
ATOM 4453 C CA . LEU D 1 128 ? -1.540 45.234 -25.290 1.00 28.32 140 LEU D CA 1
ATOM 4454 C C . LEU D 1 128 ? -1.957 45.357 -23.826 1.00 28.77 140 LEU D C 1
ATOM 4455 O O . LEU D 1 128 ? -1.981 46.455 -23.269 1.00 28.69 140 LEU D O 1
ATOM 4460 N N . ARG D 1 129 ? -2.276 44.216 -23.216 1.00 29.44 141 ARG D N 1
ATOM 4461 C CA . ARG D 1 129 ? -2.586 44.135 -21.791 1.00 30.13 141 ARG D CA 1
ATOM 4462 C C . ARG D 1 129 ? -1.612 43.171 -21.115 1.00 30.46 141 ARG D C 1
ATOM 4463 O O . ARG D 1 129 ? -1.240 42.148 -21.700 1.00 30.56 141 ARG D O 1
ATOM 4471 N N . GLN D 1 130 ? -1.201 43.504 -19.891 1.00 30.91 142 GLN D N 1
ATOM 4472 C CA . GLN D 1 130 ? -0.290 42.659 -19.107 1.00 31.17 142 GLN D CA 1
ATOM 4473 C C . GLN D 1 130 ? -0.889 41.277 -18.833 1.00 31.10 142 GLN D C 1
ATOM 4474 O O . GLN D 1 130 ? -0.199 40.254 -18.951 1.00 31.06 142 GLN D O 1
ATOM 4480 N N . GLU D 1 131 ? -2.178 41.266 -18.491 1.00 30.76 143 GLU D N 1
ATOM 4481 C CA . GLU D 1 131 ? -2.935 40.045 -18.195 1.00 30.71 143 GLU D CA 1
ATOM 4482 C C . GLU D 1 131 ? -2.915 39.006 -19.323 1.00 30.28 143 GLU D C 1
ATOM 4483 O O . GLU D 1 131 ? -3.073 37.811 -19.068 1.00 30.07 143 GLU D O 1
ATOM 4489 N N . GLN D 1 132 ? -2.725 39.471 -20.557 1.00 29.90 144 GLN D N 1
ATOM 4490 C CA . GLN D 1 132 ? -2.701 38.601 -21.737 1.00 29.80 144 GLN D CA 1
ATOM 4491 C C . GLN D 1 132 ? -1.479 37.680 -21.781 1.00 29.62 144 GLN D C 1
ATOM 4492 O O . GLN D 1 132 ? -1.593 36.512 -22.166 1.00 29.25 144 GLN D O 1
ATOM 4498 N N . GLU D 1 133 ? -0.317 38.205 -21.392 1.00 29.52 145 GLU D N 1
ATOM 4499 C CA . GLU D 1 133 ? 0.909 37.400 -21.327 1.00 29.76 145 GLU D CA 1
ATOM 4500 C C . GLU D 1 133 ? 0.800 36.294 -20.282 1.00 29.47 145 GLU D C 1
ATOM 4501 O O . GLU D 1 133 ? 1.183 35.149 -20.541 1.00 29.51 145 GLU D O 1
ATOM 4507 N N . GLU D 1 134 ? 0.270 36.651 -19.115 1.00 29.32 146 GLU D N 1
ATOM 4508 C CA . GLU D 1 134 ? 0.074 35.718 -18.009 1.00 29.41 146 GLU D CA 1
ATOM 4509 C C . GLU D 1 134 ? -0.899 34.606 -18.402 1.00 28.70 146 GLU D C 1
ATOM 4510 O O . GLU D 1 134 ? -0.677 33.442 -18.079 1.00 28.40 146 GLU D O 1
ATOM 4516 N N . GLU D 1 135 ? -1.969 34.980 -19.103 1.00 28.60 147 GLU D N 1
ATOM 4517 C CA . GLU D 1 135 ? -2.965 34.023 -19.606 1.00 28.61 147 GLU D CA 1
ATOM 4518 C C . GLU D 1 135 ? -2.379 33.076 -20.656 1.00 28.27 147 GLU D C 1
ATOM 4519 O O . GLU D 1 135 ? -2.634 31.868 -20.626 1.00 28.38 147 GLU D O 1
ATOM 4525 N N . GLY D 1 136 ? -1.603 33.633 -21.584 1.00 27.88 148 GLY D N 1
ATOM 4526 C CA . GLY D 1 136 ? -0.904 32.843 -22.597 1.00 27.39 148 GLY D CA 1
ATOM 4527 C C . GLY D 1 136 ? 0.133 31.904 -22.003 1.00 27.31 148 GLY D C 1
ATOM 4528 O O . GLY D 1 136 ? 0.281 30.771 -22.460 1.00 27.16 148 GLY D O 1
ATOM 4529 N N . ARG D 1 137 ? 0.846 32.386 -20.983 1.00 27.09 149 ARG D N 1
ATOM 4530 C CA . ARG D 1 137 ? 1.857 31.602 -20.258 1.00 27.24 149 ARG D CA 1
ATOM 4531 C C . ARG D 1 137 ? 1.248 30.371 -19.583 1.00 26.99 149 ARG D C 1
ATOM 4532 O O . ARG D 1 137 ? 1.826 29.281 -19.634 1.00 27.05 149 ARG D O 1
ATOM 4540 N N . LYS D 1 138 ? 0.081 30.554 -18.970 1.00 26.85 150 LYS D N 1
ATOM 4541 C CA . LYS D 1 138 ? -0.645 29.465 -18.313 1.00 27.14 150 LYS D CA 1
ATOM 4542 C C . LYS D 1 138 ? -1.092 28.381 -19.296 1.00 27.14 150 LYS D C 1
ATOM 4543 O O . LYS D 1 138 ? -0.983 27.190 -18.994 1.00 27.23 150 LYS D O 1
ATOM 4549 N N . ARG D 1 139 ? -1.599 28.800 -20.456 1.00 27.26 151 ARG D N 1
ATOM 4550 C CA . ARG D 1 139 ? -1.993 27.859 -21.514 1.00 27.32 151 ARG D CA 1
ATOM 4551 C C . ARG D 1 139 ? -0.783 27.079 -22.040 1.00 27.67 151 ARG D C 1
ATOM 4552 O O . ARG D 1 139 ? -0.854 25.864 -22.220 1.00 27.74 151 ARG D O 1
ATOM 4560 N N . TYR D 1 140 ? 0.324 27.786 -22.265 1.00 28.04 152 TYR D N 1
ATOM 4561 C CA . TYR D 1 140 ? 1.568 27.175 -22.736 1.00 28.57 152 TYR D CA 1
ATOM 4562 C C . TYR D 1 140 ? 2.070 26.073 -21.795 1.00 29.62 152 TYR D C 1
ATOM 4563 O O . TYR D 1 140 ? 2.417 24.981 -22.241 1.00 29.85 152 TYR D O 1
ATOM 4572 N N . GLU D 1 141 ? 2.107 26.366 -20.500 1.00 30.72 153 GLU D N 1
ATOM 4573 C CA . GLU D 1 141 ? 2.597 25.399 -19.522 1.00 31.76 153 GLU D CA 1
ATOM 4574 C C . GLU D 1 141 ? 1.692 24.174 -19.392 1.00 32.24 153 GLU D C 1
ATOM 4575 O O . GLU D 1 141 ? 2.185 23.049 -19.272 1.00 32.41 153 GLU D O 1
ATOM 4581 N N . ALA D 1 142 ? 0.377 24.393 -19.438 1.00 32.78 154 ALA D N 1
ATOM 4582 C CA . ALA D 1 142 ? -0.601 23.304 -19.344 1.00 33.20 154 ALA D CA 1
ATOM 4583 C C . ALA D 1 142 ? -0.487 22.313 -20.510 1.00 33.52 154 ALA D C 1
ATOM 4584 O O . ALA D 1 142 ? -0.626 21.103 -20.313 1.00 33.47 154 ALA D O 1
ATOM 4586 N N . GLN D 1 143 ? -0.228 22.824 -21.714 1.00 33.64 155 GLN D N 1
ATOM 4587 C CA . GLN D 1 143 ? -0.082 21.963 -22.893 1.00 33.97 155 GLN D CA 1
ATOM 4588 C C . GLN D 1 143 ? 1.289 21.276 -22.948 1.00 33.98 155 GLN D C 1
ATOM 4589 O O . GLN D 1 143 ? 1.393 20.108 -23.366 1.00 33.58 155 GLN D O 1
ATOM 4595 N N . LYS D 1 144 ? 2.325 22.011 -22.520 1.00 34.04 156 LYS D N 1
ATOM 4596 C CA . LYS D 1 144 ? 3.688 21.492 -22.431 1.00 34.58 156 LYS D CA 1
ATOM 4597 C C . LYS D 1 144 ? 3.781 20.350 -21.429 1.00 34.68 156 LYS D C 1
ATOM 4598 O O . LYS D 1 144 ? 4.488 19.365 -21.657 1.00 34.64 156 LYS D O 1
ATOM 4604 N N . LEU D 1 145 ? 3.062 20.492 -20.320 1.00 35.08 157 LEU D N 1
ATOM 4605 C CA . LEU D 1 145 ? 3.004 19.450 -19.306 1.00 35.43 157 LEU D CA 1
ATOM 4606 C C . LEU D 1 145 ? 2.144 18.269 -19.747 1.00 35.62 157 LEU D C 1
ATOM 4607 O O . LEU D 1 145 ? 2.392 17.139 -19.327 1.00 35.79 157 LEU D O 1
ATOM 4612 N N . GLU D 1 146 ? 1.145 18.527 -20.594 1.00 35.85 158 GLU D N 1
ATOM 4613 C CA . GLU D 1 146 ? 0.293 17.456 -21.114 1.00 36.25 158 GLU D CA 1
ATOM 4614 C C . GLU D 1 146 ? 1.065 16.513 -22.037 1.00 36.51 158 GLU D C 1
ATOM 4615 O O . GLU D 1 146 ? 0.833 15.302 -22.029 1.00 36.53 158 GLU D O 1
ATOM 4621 N N . ARG D 1 147 ? 1.979 17.074 -22.828 1.00 36.84 159 ARG D N 1
ATOM 4622 C CA . ARG D 1 147 ? 2.759 16.284 -23.778 1.00 37.13 159 ARG D CA 1
ATOM 4623 C C . ARG D 1 147 ? 3.849 15.456 -23.080 1.00 37.88 159 ARG D C 1
ATOM 4624 O O . ARG D 1 147 ? 5.013 15.862 -22.996 1.00 37.96 159 ARG D O 1
ATOM 4632 N N . MET D 1 148 ? 3.441 14.298 -22.567 1.00 38.68 160 MET D N 1
ATOM 4633 C CA . MET D 1 148 ? 4.351 13.349 -21.919 1.00 39.47 160 MET D CA 1
ATOM 4634 C C . MET D 1 148 ? 4.258 11.970 -22.565 1.00 39.59 160 MET D C 1
ATOM 4635 O O . MET D 1 148 ? 5.266 11.255 -22.655 1.00 39.73 160 MET D O 1
ATOM 4640 N N . GLU D 1 149 ? 3.055 11.573 -22.902 1.00 39.73 161 GLU D N 1
ATOM 4641 C CA . GLU D 1 149 ? 2.935 10.224 -23.362 1.00 39.80 161 GLU D CA 1
ATOM 4642 C C . GLU D 1 149 ? 3.335 9.277 -22.205 1.00 39.82 161 GLU D C 1
ATOM 4643 O O . GLU D 1 149 ? 4.395 8.661 -22.211 1.00 39.83 161 GLU D O 1
ATOM 4649 N N . ALA E 1 2 ? -7.949 41.356 -48.706 1.00 20.94 14 ALA E N 1
ATOM 4650 C CA . ALA E 1 2 ? -7.653 39.918 -48.961 1.00 20.43 14 ALA E CA 1
ATOM 4651 C C . ALA E 1 2 ? -6.153 39.652 -48.934 1.00 20.41 14 ALA E C 1
ATOM 4652 O O . ALA E 1 2 ? -5.355 40.445 -49.434 1.00 19.62 14 ALA E O 1
ATOM 4654 N N . MET E 1 3 ? -5.785 38.515 -48.355 1.00 20.38 15 MET E N 1
ATOM 4655 C CA . MET E 1 3 ? -4.392 38.131 -48.197 1.00 20.35 15 MET E CA 1
ATOM 4656 C C . MET E 1 3 ? -4.253 36.675 -48.596 1.00 19.46 15 MET E C 1
ATOM 4657 O O . MET E 1 3 ? -5.015 35.839 -48.125 1.00 18.80 15 MET E O 1
ATOM 4662 N N . ARG E 1 4 ? -3.276 36.371 -49.447 1.00 18.99 16 ARG E N 1
ATOM 4663 C CA . ARG E 1 4 ? -3.002 34.984 -49.841 1.00 19.02 16 ARG E CA 1
ATOM 4664 C C . ARG E 1 4 ? -1.529 34.776 -50.170 1.00 18.23 16 ARG E C 1
ATOM 4665 O O . ARG E 1 4 ? -0.936 35.596 -50.873 1.00 18.03 16 ARG E O 1
ATOM 4673 N N . ILE E 1 5 ? -0.945 33.686 -49.671 1.00 17.87 17 ILE E N 1
ATOM 4674 C CA . ILE E 1 5 ? 0.421 33.319 -50.051 1.00 17.49 17 ILE E CA 1
ATOM 4675 C C . ILE E 1 5 ? 0.453 32.764 -51.484 1.00 17.00 17 ILE E C 1
ATOM 4676 O O . ILE E 1 5 ? -0.425 31.993 -51.894 1.00 16.97 17 ILE E O 1
ATOM 4681 N N . MET E 1 6 ? 1.460 33.187 -52.235 1.00 15.84 18 MET E N 1
ATOM 4682 C CA . MET E 1 6 ? 1.633 32.756 -53.616 1.00 15.99 18 MET E CA 1
ATOM 4683 C C . MET E 1 6 ? 2.227 31.344 -53.655 1.00 15.18 18 MET E C 1
ATOM 4684 O O . MET E 1 6 ? 3.210 31.060 -52.983 1.00 14.82 18 MET E O 1
ATOM 4689 N N . ARG E 1 7 ? 1.610 30.478 -54.453 1.00 15.08 19 ARG E N 1
ATOM 4690 C CA . ARG E 1 7 ? 1.960 29.063 -54.526 1.00 15.41 19 ARG E CA 1
ATOM 4691 C C . ARG E 1 7 ? 2.555 28.735 -55.892 1.00 14.70 19 ARG E C 1
ATOM 4692 O O . ARG E 1 7 ? 2.398 29.523 -56.823 1.00 14.77 19 ARG E O 1
ATOM 4700 N N . PRO E 1 8 ? 3.244 27.579 -56.017 1.00 15.08 20 PRO E N 1
ATOM 4701 C CA . PRO E 1 8 ? 3.827 27.142 -57.292 1.00 14.90 20 PRO E CA 1
ATOM 4702 C C . PRO E 1 8 ? 2.893 27.278 -58.497 1.00 14.84 20 PRO E C 1
ATOM 4703 O O . PRO E 1 8 ? 3.314 27.801 -59.525 1.00 15.43 20 PRO E O 1
ATOM 4707 N N . ASP E 1 9 ? 1.637 26.851 -58.368 1.00 14.42 21 ASP E N 1
ATOM 4708 C CA . ASP E 1 9 ? 0.689 26.963 -59.489 1.00 14.59 21 ASP E CA 1
ATOM 4709 C C . ASP E 1 9 ? 0.296 28.412 -59.881 1.00 14.23 21 ASP E C 1
ATOM 4710 O O . ASP E 1 9 ? -0.231 28.629 -60.968 1.00 13.85 21 ASP E O 1
ATOM 4715 N N . ASP E 1 10 ? 0.579 29.383 -59.010 1.00 13.82 22 ASP E N 1
ATOM 4716 C CA . ASP E 1 10 ? 0.363 30.812 -59.295 1.00 14.22 22 ASP E CA 1
ATOM 4717 C C . ASP E 1 10 ? 1.469 31.425 -60.168 1.00 14.11 22 ASP E C 1
ATOM 4718 O O . ASP E 1 10 ? 1.331 32.551 -60.662 1.00 14.05 22 ASP E O 1
ATOM 4723 N N . ALA E 1 11 ? 2.557 30.686 -60.364 1.00 13.49 23 ALA E N 1
ATOM 4724 C CA . ALA E 1 11 ? 3.768 31.262 -60.934 1.00 13.48 23 ALA E CA 1
ATOM 4725 C C . ALA E 1 11 ? 4.346 30.476 -62.110 1.00 14.08 23 ALA E C 1
ATOM 4726 O O . ALA E 1 11 ? 3.987 29.316 -62.350 1.00 13.48 23 ALA E O 1
ATOM 4728 N N . ASN E 1 12 ? 5.251 31.126 -62.840 1.00 14.64 24 ASN E N 1
ATOM 4729 C CA . ASN E 1 12 ? 5.978 30.466 -63.923 1.00 15.59 24 ASN E CA 1
ATOM 4730 C C . ASN E 1 12 ? 7.142 29.617 -63.399 1.00 16.04 24 ASN E C 1
ATOM 4731 O O . ASN E 1 12 ? 7.336 29.500 -62.185 1.00 15.47 24 ASN E O 1
ATOM 4736 N N . VAL E 1 13 ? 7.920 29.039 -64.317 1.00 16.82 25 VAL E N 1
ATOM 4737 C CA . VAL E 1 13 ? 8.992 28.100 -63.952 1.00 17.62 25 VAL E CA 1
ATOM 4738 C C . VAL E 1 13 ? 10.062 28.743 -63.067 1.00 17.73 25 VAL E C 1
ATOM 4739 O O . VAL E 1 13 ? 10.624 28.083 -62.189 1.00 18.33 25 VAL E O 1
ATOM 4743 N N . ALA E 1 14 ? 10.300 30.038 -63.284 1.00 17.72 26 ALA E N 1
ATOM 4744 C CA . ALA E 1 14 ? 11.250 30.829 -62.493 1.00 17.58 26 ALA E CA 1
ATOM 4745 C C . ALA E 1 14 ? 10.717 31.272 -61.123 1.00 17.50 26 ALA E C 1
ATOM 4746 O O . ALA E 1 14 ? 11.474 31.799 -60.297 1.00 17.72 26 ALA E O 1
ATOM 4748 N N . GLY E 1 15 ? 9.419 31.074 -60.892 1.00 16.85 27 GLY E N 1
ATOM 4749 C CA . GLY E 1 15 ? 8.801 31.383 -59.607 1.00 16.41 27 GLY E CA 1
ATOM 4750 C C . GLY E 1 15 ? 8.137 32.746 -59.527 1.00 16.09 27 GLY E C 1
ATOM 4751 O O . GLY E 1 15 ? 7.729 33.175 -58.449 1.00 15.60 27 GLY E O 1
ATOM 4752 N N . ASN E 1 16 ? 8.036 33.426 -60.669 1.00 15.92 28 ASN E N 1
ATOM 4753 C CA . ASN E 1 16 ? 7.345 34.717 -60.750 1.00 15.82 28 ASN E CA 1
ATOM 4754 C C . ASN E 1 16 ? 5.863 34.557 -61.058 1.00 15.02 28 ASN E C 1
ATOM 4755 O O . ASN E 1 16 ? 5.492 33.847 -61.990 1.00 14.26 28 ASN E O 1
ATOM 4760 N N . VAL E 1 17 ? 5.032 35.241 -60.276 1.00 14.28 29 VAL E N 1
ATOM 4761 C CA . VAL E 1 17 ? 3.578 35.100 -60.353 1.00 14.33 29 VAL E CA 1
ATOM 4762 C C . VAL E 1 17 ? 3.028 35.606 -61.694 1.00 14.18 29 VAL E C 1
ATOM 4763 O O . VAL E 1 17 ? 3.408 36.683 -62.173 1.00 14.25 29 VAL E O 1
ATOM 4767 N N . HIS E 1 18 ? 2.163 34.796 -62.296 1.00 14.18 30 HIS E N 1
ATOM 4768 C CA . HIS E 1 18 ? 1.466 35.170 -63.522 1.00 14.16 30 HIS E CA 1
ATOM 4769 C C . HIS E 1 18 ? 0.520 36.338 -63.264 1.00 13.79 30 HIS E C 1
ATOM 4770 O O . HIS E 1 18 ? -0.168 36.375 -62.235 1.00 13.85 30 HIS E O 1
ATOM 4777 N N . GLY E 1 19 ? 0.458 37.271 -64.213 1.00 12.95 31 GLY E N 1
ATOM 4778 C CA . GLY E 1 19 ? -0.471 38.403 -64.115 1.00 12.94 31 GLY E CA 1
ATOM 4779 C C . GLY E 1 19 ? -1.908 37.945 -63.922 1.00 12.67 31 GLY E C 1
ATOM 4780 O O . GLY E 1 19 ? -2.672 38.557 -63.163 1.00 12.24 31 GLY E O 1
ATOM 4781 N N . GLY E 1 20 ? -2.273 36.854 -64.596 1.00 12.57 32 GLY E N 1
ATOM 4782 C CA . GLY E 1 20 ? -3.629 36.306 -64.513 1.00 12.27 32 GLY E CA 1
ATOM 4783 C C . GLY E 1 20 ? -4.070 35.959 -63.102 1.00 12.32 32 GLY E C 1
ATOM 4784 O O . GLY E 1 20 ? -5.234 36.144 -62.747 1.00 12.27 32 GLY E O 1
ATOM 4785 N N . THR E 1 21 ? -3.136 35.455 -62.301 1.00 12.36 33 THR E N 1
ATOM 4786 C CA . THR E 1 21 ? -3.388 35.103 -60.904 1.00 13.02 33 THR E CA 1
ATOM 4787 C C . THR E 1 21 ? -3.795 36.356 -60.115 1.00 12.69 33 THR E C 1
ATOM 4788 O O . THR E 1 21 ? -4.765 36.331 -59.350 1.00 12.81 33 THR E O 1
ATOM 4792 N N . ILE E 1 22 ? -3.061 37.444 -60.329 1.00 11.94 34 ILE E N 1
ATOM 4793 C CA . ILE E 1 22 ? -3.334 38.710 -59.647 1.00 11.83 34 ILE E CA 1
ATOM 4794 C C . ILE E 1 22 ? -4.644 39.333 -60.171 1.00 11.55 34 ILE E C 1
ATOM 4795 O O . ILE E 1 22 ? -5.466 39.807 -59.386 1.00 11.26 34 ILE E O 1
ATOM 4800 N N . LEU E 1 23 ? -4.839 39.309 -61.487 1.00 11.17 35 LEU E N 1
ATOM 4801 C CA . LEU E 1 23 ? -6.103 39.780 -62.077 1.00 11.17 35 LEU E CA 1
ATOM 4802 C C . LEU E 1 23 ? -7.310 39.082 -61.440 1.00 11.27 35 LEU E C 1
ATOM 4803 O O . LEU E 1 23 ? -8.313 39.725 -61.110 1.00 10.85 35 LEU E O 1
ATOM 4808 N N . LYS E 1 24 ? -7.204 37.772 -61.255 1.00 11.01 36 LYS E N 1
ATOM 4809 C CA . LYS E 1 24 ? -8.281 37.013 -60.606 1.00 11.55 36 LYS E CA 1
ATOM 4810 C C . LYS E 1 24 ? -8.545 37.514 -59.169 1.00 12.19 36 LYS E C 1
ATOM 4811 O O . LYS E 1 24 ? -9.706 37.714 -58.781 1.00 11.31 36 LYS E O 1
ATOM 4817 N N . MET E 1 25 ? -7.470 37.736 -58.407 1.00 12.26 37 MET E N 1
ATOM 4818 C CA . MET E 1 25 ? -7.579 38.226 -57.031 1.00 13.79 37 MET E CA 1
ATOM 4819 C C . MET E 1 25 ? -8.198 39.620 -56.977 1.00 12.73 37 MET E C 1
ATOM 4820 O O . MET E 1 25 ? -9.059 39.891 -56.131 1.00 12.49 37 MET E O 1
ATOM 4825 N N . ILE E 1 26 ? -7.746 40.486 -57.885 1.00 11.99 38 ILE E N 1
ATOM 4826 C CA . ILE E 1 26 ? -8.266 41.849 -58.016 1.00 11.93 38 ILE E CA 1
ATOM 4827 C C . ILE E 1 26 ? -9.783 41.833 -58.244 1.00 11.67 38 ILE E C 1
ATOM 4828 O O . ILE E 1 26 ? -10.518 42.555 -57.569 1.00 11.41 38 ILE E O 1
ATOM 4833 N N . GLU E 1 27 ? -10.236 41.004 -59.186 1.00 11.39 39 GLU E N 1
ATOM 4834 C CA . GLU E 1 27 ? -11.655 40.932 -59.526 1.00 11.64 39 GLU E CA 1
ATOM 4835 C C . GLU E 1 27 ? -12.492 40.389 -58.363 1.00 11.75 39 GLU E C 1
ATOM 4836 O O . GLU E 1 27 ? -13.576 40.906 -58.100 1.00 11.02 39 GLU E O 1
ATOM 4842 N N . GLU E 1 28 ? -11.969 39.375 -57.671 1.00 11.98 40 GLU E N 1
ATOM 4843 C CA . GLU E 1 28 ? -12.607 38.826 -56.463 1.00 13.07 40 GLU E CA 1
ATOM 4844 C C . GLU E 1 28 ? -12.891 39.940 -55.432 1.00 12.33 40 GLU E C 1
ATOM 4845 O O . GLU E 1 28 ? -14.016 40.069 -54.948 1.00 12.03 40 GLU E O 1
ATOM 4851 N N . ALA E 1 29 ? -11.878 40.757 -55.142 1.00 11.90 41 ALA E N 1
ATOM 4852 C CA . ALA E 1 29 ? -12.010 41.908 -54.226 1.00 12.41 41 ALA E CA 1
ATOM 4853 C C . ALA E 1 29 ? -13.065 42.906 -54.712 1.00 12.71 41 ALA E C 1
ATOM 4854 O O . ALA E 1 29 ? -13.907 43.357 -53.932 1.00 12.91 41 ALA E O 1
ATOM 4856 N N . GLY E 1 30 ? -13.006 43.247 -55.997 1.00 12.73 42 GLY E N 1
ATOM 4857 C CA . GLY E 1 30 ? -13.973 44.164 -56.597 1.00 12.71 42 GLY E CA 1
ATOM 4858 C C . GLY E 1 30 ? -15.407 43.660 -56.566 1.00 12.99 42 GLY E C 1
ATOM 4859 O O . GLY E 1 30 ? -16.342 44.444 -56.341 1.00 12.99 42 GLY E O 1
ATOM 4860 N N . ALA E 1 31 ? -15.573 42.358 -56.793 1.00 12.90 43 ALA E N 1
ATOM 4861 C CA . ALA E 1 31 ? -16.887 41.712 -56.825 1.00 13.16 43 ALA E CA 1
ATOM 4862 C C . ALA E 1 31 ? -17.544 41.736 -55.450 1.00 13.34 43 ALA E C 1
ATOM 4863 O O . ALA E 1 31 ? -18.726 42.058 -55.323 1.00 13.49 43 ALA E O 1
ATOM 4865 N N . ILE E 1 32 ? -16.765 41.407 -54.422 1.00 13.16 44 ILE E N 1
ATOM 4866 C CA . ILE E 1 32 ? -17.251 41.443 -53.048 1.00 12.94 44 ILE E CA 1
ATOM 4867 C C . ILE E 1 32 ? -17.724 42.834 -52.648 1.00 13.09 44 ILE E C 1
ATOM 4868 O O . ILE E 1 32 ? -18.852 42.987 -52.185 1.00 13.44 44 ILE E O 1
ATOM 4873 N N . ILE E 1 33 ? -16.874 43.842 -52.843 1.00 13.14 45 ILE E N 1
ATOM 4874 C CA . ILE E 1 33 ? -17.148 45.181 -52.324 1.00 13.71 45 ILE E CA 1
ATOM 4875 C C . ILE E 1 33 ? -18.334 45.834 -53.054 1.00 13.98 45 ILE E C 1
ATOM 4876 O O . ILE E 1 33 ? -19.181 46.478 -52.433 1.00 13.66 45 ILE E O 1
ATOM 4881 N N . SER E 1 34 ? -18.407 45.602 -54.364 1.00 14.01 46 SER E N 1
ATOM 4882 C CA . SER E 1 34 ? -19.480 46.136 -55.187 1.00 14.73 46 SER E CA 1
ATOM 4883 C C . SER E 1 34 ? -20.828 45.432 -54.914 1.00 14.22 46 SER E C 1
ATOM 4884 O O . SER E 1 34 ? -21.858 46.098 -54.789 1.00 13.96 46 SER E O 1
ATOM 4887 N N . THR E 1 35 ? -20.811 44.105 -54.788 1.00 14.38 47 THR E N 1
ATOM 4888 C CA . THR E 1 35 ? -22.020 43.332 -54.452 1.00 14.44 47 THR E CA 1
ATOM 4889 C C . THR E 1 35 ? -22.599 43.720 -53.090 1.00 14.29 47 THR E C 1
ATOM 4890 O O . THR E 1 35 ? -23.805 43.958 -52.977 1.00 14.01 47 THR E O 1
ATOM 4894 N N . ARG E 1 36 ? -21.748 43.773 -52.062 1.00 14.17 48 ARG E N 1
ATOM 4895 C CA . ARG E 1 36 ? -22.198 44.227 -50.737 1.00 14.28 48 ARG E CA 1
ATOM 4896 C C . ARG E 1 36 ? -22.874 45.595 -50.810 1.00 14.22 48 ARG E C 1
ATOM 4897 O O . ARG E 1 36 ? -23.970 45.774 -50.279 1.00 14.27 48 ARG E O 1
ATOM 4905 N N . HIS E 1 37 ? -22.218 46.551 -51.467 1.00 14.20 49 HIS E N 1
ATOM 4906 C CA . HIS E 1 37 ? -22.768 47.904 -51.590 1.00 14.48 49 HIS E CA 1
ATOM 4907 C C . HIS E 1 37 ? -24.122 47.955 -52.306 1.00 14.71 49 HIS E C 1
ATOM 4908 O O . HIS E 1 37 ? -25.041 48.645 -51.862 1.00 14.44 49 HIS E O 1
ATOM 4915 N N . CYS E 1 38 ? -24.244 47.221 -53.411 1.00 14.87 50 CYS E N 1
ATOM 4916 C CA . CYS E 1 38 ? -25.471 47.250 -54.204 1.00 15.56 50 CYS E CA 1
ATOM 4917 C C . CYS E 1 38 ? -26.653 46.580 -53.500 1.00 15.31 50 CYS E C 1
ATOM 4918 O O . CYS E 1 38 ? -27.803 46.803 -53.866 1.00 16.25 50 CYS E O 1
ATOM 4921 N N . ASN E 1 39 ? -26.362 45.787 -52.471 1.00 15.85 51 ASN E N 1
ATOM 4922 C CA . ASN E 1 39 ? -27.397 45.203 -51.616 1.00 16.26 51 ASN E CA 1
ATOM 4923 C C . ASN E 1 39 ? -27.541 45.913 -50.268 1.00 16.87 51 ASN E C 1
ATOM 4924 O O . ASN E 1 39 ? -28.336 45.486 -49.420 1.00 16.82 51 ASN E O 1
ATOM 4929 N N . SER E 1 40 ? -26.786 46.996 -50.076 1.00 17.36 52 SER E N 1
ATOM 4930 C CA . SER E 1 40 ? -26.679 47.647 -48.763 1.00 18.40 52 SER E CA 1
ATOM 4931 C C . SER E 1 40 ? -27.960 48.348 -48.307 1.00 19.08 52 SER E C 1
ATOM 4932 O O . SER E 1 40 ? -28.130 48.626 -47.116 1.00 19.03 52 SER E O 1
ATOM 4935 N N . GLN E 1 41 ? -28.858 48.631 -49.246 1.00 20.08 53 GLN E N 1
ATOM 4936 C CA . GLN E 1 41 ? -30.116 49.290 -48.903 1.00 21.37 53 GLN E CA 1
ATOM 4937 C C . GLN E 1 41 ? -31.308 48.340 -49.006 1.00 21.72 53 GLN E C 1
ATOM 4938 O O . GLN E 1 41 ? -32.457 48.779 -49.015 1.00 21.71 53 GLN E O 1
ATOM 4944 N N . ASN E 1 42 ? -31.017 47.037 -49.053 1.00 22.12 54 ASN E N 1
ATOM 4945 C CA . ASN E 1 42 ? -32.039 45.991 -49.165 1.00 22.75 54 ASN E CA 1
ATOM 4946 C C . ASN E 1 42 ? -32.958 46.187 -50.365 1.00 22.57 54 ASN E C 1
ATOM 4947 O O . ASN E 1 42 ? -34.183 46.004 -50.284 1.00 22.55 54 ASN E O 1
ATOM 4952 N N . GLY E 1 43 ? -32.351 46.571 -51.483 1.00 21.98 55 GLY E N 1
ATOM 4953 C CA . GLY E 1 43 ? -33.054 46.595 -52.742 1.00 21.27 55 GLY E CA 1
ATOM 4954 C C . GLY E 1 43 ? -33.257 45.167 -53.196 1.00 20.62 55 GLY E C 1
ATOM 4955 O O . GLY E 1 43 ? -32.991 44.210 -52.449 1.00 20.51 55 GLY E O 1
ATOM 4956 N N . GLU E 1 44 ? -33.736 45.028 -54.426 1.00 19.84 56 GLU E N 1
ATOM 4957 C CA . GLU E 1 44 ? -33.824 43.744 -55.082 1.00 19.32 56 GLU E CA 1
ATOM 4958 C C . GLU E 1 44 ? -32.465 43.064 -54.967 1.00 18.53 56 GLU E C 1
ATOM 4959 O O . GLU E 1 44 ? -31.435 43.696 -55.204 1.00 18.17 56 GLU E O 1
ATOM 4965 N N . ARG E 1 45 ? -32.469 41.794 -54.573 1.00 18.14 57 ARG E N 1
ATOM 4966 C CA . ARG E 1 45 ? -31.226 41.044 -54.377 1.00 17.70 57 ARG E CA 1
ATOM 4967 C C . ARG E 1 45 ? -30.459 40.931 -55.696 1.00 17.14 57 ARG E C 1
ATOM 4968 O O . ARG E 1 45 ? -31.036 40.601 -56.737 1.00 16.73 57 ARG E O 1
ATOM 4976 N N . CYS E 1 46 ? -29.162 41.229 -55.640 1.00 16.34 58 CYS E N 1
ATOM 4977 C CA . CYS E 1 46 ? -28.346 41.344 -56.840 1.00 16.37 58 CYS E CA 1
ATOM 4978 C C . CYS E 1 46 ? -26.904 40.890 -56.634 1.00 15.83 58 CYS E C 1
ATOM 4979 O O . CYS E 1 46 ? -26.444 40.710 -55.505 1.00 15.96 58 CYS E O 1
ATOM 4982 N N . VAL E 1 47 ? -26.204 40.695 -57.744 1.00 15.80 59 VAL E N 1
ATOM 4983 C CA . VAL E 1 47 ? -24.771 40.453 -57.719 1.00 16.18 59 VAL E CA 1
ATOM 4984 C C . VAL E 1 47 ? -24.139 41.415 -58.720 1.00 16.00 59 VAL E C 1
ATOM 4985 O O . VAL E 1 47 ? -24.632 41.560 -59.843 1.00 16.11 59 VAL E O 1
ATOM 4989 N N . ALA E 1 48 ? -23.069 42.082 -58.300 1.00 15.74 60 ALA E N 1
ATOM 4990 C CA . ALA E 1 48 ? -22.326 42.982 -59.181 1.00 15.35 60 ALA E CA 1
ATOM 4991 C C . ALA E 1 48 ? -21.440 42.210 -60.164 1.00 14.79 60 ALA E C 1
ATOM 4992 O O . ALA E 1 48 ? -20.590 41.402 -59.758 1.00 15.46 60 ALA E O 1
ATOM 4994 N N . ALA E 1 49 ? -21.646 42.474 -61.454 1.00 13.85 61 ALA E N 1
ATOM 4995 C CA . ALA E 1 49 ? -20.891 41.836 -62.526 1.00 13.13 61 ALA E CA 1
ATOM 4996 C C . ALA E 1 49 ? -19.803 42.783 -63.027 1.00 12.53 61 ALA E C 1
ATOM 4997 O O . ALA E 1 49 ? -20.039 43.988 -63.159 1.00 12.28 61 ALA E O 1
ATOM 4999 N N . LEU E 1 50 ? -18.624 42.238 -63.317 1.00 11.83 62 LEU E N 1
ATOM 5000 C CA . LEU E 1 50 ? -17.534 43.038 -63.865 1.00 11.72 62 LEU E CA 1
ATOM 5001 C C . LEU E 1 50 ? -17.888 43.500 -65.269 1.00 11.78 62 LEU E C 1
ATOM 5002 O O . LEU E 1 50 ? -18.232 42.684 -66.127 1.00 11.91 62 LEU E O 1
ATOM 5007 N N . ALA E 1 51 ? -17.805 44.806 -65.495 1.00 11.71 63 ALA E N 1
ATOM 5008 C CA . ALA E 1 51 ? -18.131 45.363 -66.803 1.00 12.01 63 ALA E CA 1
ATOM 5009 C C . ALA E 1 51 ? -16.893 45.869 -67.527 1.00 12.56 63 ALA E C 1
ATOM 5010 O O . ALA E 1 51 ? -16.823 45.826 -68.755 1.00 13.03 63 ALA E O 1
ATOM 5012 N N . ARG E 1 52 ? -15.922 46.360 -66.763 1.00 12.98 64 ARG E N 1
ATOM 5013 C CA . ARG E 1 52 ? -14.741 46.974 -67.347 1.00 14.03 64 ARG E CA 1
ATOM 5014 C C . ARG E 1 52 ? -13.527 46.933 -66.431 1.00 14.12 64 ARG E C 1
ATOM 5015 O O . ARG E 1 52 ? -13.656 47.136 -65.224 1.00 14.01 64 ARG E O 1
ATOM 5023 N N . VAL E 1 53 ? -12.357 46.657 -67.011 1.00 15.00 65 VAL E N 1
ATOM 5024 C CA . VAL E 1 53 ? -11.087 46.943 -66.345 1.00 16.22 65 VAL E CA 1
ATOM 5025 C C . VAL E 1 53 ? -10.459 48.163 -67.034 1.00 17.88 65 VAL E C 1
ATOM 5026 O O . VAL E 1 53 ? -10.231 48.146 -68.245 1.00 17.22 65 VAL E O 1
ATOM 5030 N N . GLU E 1 54 ? -10.200 49.214 -66.260 1.00 19.59 66 GLU E N 1
ATOM 5031 C CA . GLU E 1 54 ? -9.481 50.400 -66.761 1.00 22.23 66 GLU E CA 1
ATOM 5032 C C . GLU E 1 54 ? -8.002 50.071 -66.888 1.00 23.33 66 GLU E C 1
ATOM 5033 O O . GLU E 1 54 ? -7.555 49.028 -66.422 1.00 24.34 66 GLU E O 1
ATOM 5039 N N . ARG E 1 55 ? -7.237 50.957 -67.512 1.00 25.15 67 ARG E N 1
ATOM 5040 C CA . ARG E 1 55 ? -5.798 50.738 -67.663 1.00 26.14 67 ARG E CA 1
ATOM 5041 C C . ARG E 1 55 ? -5.127 50.442 -66.315 1.00 26.49 67 ARG E C 1
ATOM 5042 O O . ARG E 1 55 ? -5.000 51.329 -65.470 1.00 26.99 67 ARG E O 1
ATOM 5050 N N . THR E 1 56 ? -4.758 49.175 -66.113 1.00 26.49 68 THR E N 1
ATOM 5051 C CA . THR E 1 56 ? -4.031 48.732 -64.911 1.00 26.50 68 THR E CA 1
ATOM 5052 C C . THR E 1 56 ? -2.589 48.381 -65.260 1.00 25.43 68 THR E C 1
ATOM 5053 O O . THR E 1 56 ? -2.329 47.718 -66.266 1.00 25.20 68 THR E O 1
ATOM 5057 N N . ASP E 1 57 ? -1.661 48.826 -64.416 1.00 24.08 69 ASP E N 1
ATOM 5058 C CA . ASP E 1 57 ? -0.237 48.635 -64.664 1.00 22.95 69 ASP E CA 1
ATOM 5059 C C . ASP E 1 57 ? 0.393 47.741 -63.605 1.00 22.01 69 ASP E C 1
ATOM 5060 O O . ASP E 1 57 ? 0.148 47.924 -62.414 1.00 21.81 69 ASP E O 1
ATOM 5065 N N . PHE E 1 58 ? 1.180 46.763 -64.052 1.00 20.47 70 PHE E N 1
ATOM 5066 C CA . PHE E 1 58 ? 1.951 45.907 -63.151 1.00 20.09 70 PHE E CA 1
ATOM 5067 C C . PHE E 1 58 ? 3.362 46.460 -63.021 1.00 19.68 70 PHE E C 1
ATOM 5068 O O . PHE E 1 58 ? 4.125 46.499 -63.995 1.00 19.70 70 PHE E O 1
ATOM 5076 N N . LEU E 1 59 ? 3.684 46.887 -61.803 1.00 19.16 71 LEU E N 1
ATOM 5077 C CA . LEU E 1 59 ? 4.855 47.709 -61.532 1.00 18.96 71 LEU E CA 1
ATOM 5078 C C . LEU E 1 59 ? 6.088 46.912 -61.116 1.00 18.75 71 LEU E C 1
ATOM 5079 O O . LEU E 1 59 ? 7.222 47.331 -61.366 1.00 18.73 71 LEU E O 1
ATOM 5084 N N . SER E 1 60 ? 5.864 45.771 -60.475 1.00 18.41 72 SER E N 1
ATOM 5085 C CA . SER E 1 60 ? 6.954 44.938 -59.986 1.00 18.56 72 SER E CA 1
ATOM 5086 C C . SER E 1 60 ? 6.510 43.478 -59.874 1.00 18.62 72 SER E C 1
ATOM 5087 O O . SER E 1 60 ? 5.313 43.208 -59.686 1.00 17.57 72 SER E O 1
ATOM 5090 N N . PRO E 1 61 ? 7.467 42.533 -60.004 1.00 18.86 73 PRO E N 1
ATOM 5091 C CA . PRO E 1 61 ? 7.107 41.117 -59.932 1.00 19.38 73 PRO E CA 1
ATOM 5092 C C . PRO E 1 61 ? 6.763 40.666 -58.513 1.00 19.67 73 PRO E C 1
ATOM 5093 O O . PRO E 1 61 ? 7.149 41.317 -57.532 1.00 18.85 73 PRO E O 1
ATOM 5097 N N . MET E 1 62 ? 6.027 39.562 -58.430 1.00 20.18 74 MET E N 1
ATOM 5098 C CA . MET E 1 62 ? 5.747 38.890 -57.174 1.00 21.44 74 MET E CA 1
ATOM 5099 C C . MET E 1 62 ? 6.245 37.455 -57.308 1.00 20.88 74 MET E C 1
ATOM 5100 O O . MET E 1 62 ? 6.223 36.896 -58.402 1.00 20.92 74 MET E O 1
ATOM 5105 N N . CYS E 1 63 ? 6.695 36.863 -56.206 1.00 20.66 75 CYS E N 1
ATOM 5106 C CA . CYS E 1 63 ? 7.294 35.533 -56.253 1.00 20.65 75 CYS E CA 1
ATOM 5107 C C . CYS E 1 63 ? 6.551 34.528 -55.382 1.00 19.76 75 CYS E C 1
ATOM 5108 O O . CYS E 1 63 ? 5.830 34.911 -54.450 1.00 19.62 75 CYS E O 1
ATOM 5111 N N . ILE E 1 64 ? 6.723 33.245 -55.691 1.00 18.84 76 ILE E N 1
ATOM 5112 C CA . ILE E 1 64 ? 6.237 32.170 -54.823 1.00 18.26 76 ILE E CA 1
ATOM 5113 C C . ILE E 1 64 ? 6.714 32.429 -53.392 1.00 17.87 76 ILE E C 1
ATOM 5114 O O . ILE E 1 64 ? 7.879 32.792 -53.166 1.00 17.72 76 ILE E O 1
ATOM 5119 N N . GLY E 1 65 ? 5.808 32.253 -52.438 1.00 17.34 77 GLY E N 1
ATOM 5120 C CA . GLY E 1 65 ? 6.142 32.419 -51.036 1.00 17.15 77 GLY E CA 1
ATOM 5121 C C . GLY E 1 65 ? 5.833 33.807 -50.509 1.00 16.98 77 GLY E C 1
ATOM 5122 O O . GLY E 1 65 ? 5.697 33.990 -49.302 1.00 17.74 77 GLY E O 1
ATOM 5123 N N . GLU E 1 66 ? 5.717 34.785 -51.407 1.00 16.35 78 GLU E N 1
ATOM 5124 C CA . GLU E 1 66 ? 5.318 36.131 -51.000 1.00 16.15 78 GLU E CA 1
ATOM 5125 C C . GLU E 1 66 ? 3.820 36.186 -50.752 1.00 15.48 78 GLU E C 1
ATOM 5126 O O . GLU E 1 66 ? 3.057 35.380 -51.300 1.00 15.46 78 GLU E O 1
ATOM 5132 N N . VAL E 1 67 ? 3.411 37.121 -49.900 1.00 15.03 79 VAL E N 1
ATOM 5133 C CA . VAL E 1 67 ? 2.004 37.307 -49.578 1.00 14.99 79 VAL E CA 1
ATOM 5134 C C . VAL E 1 67 ? 1.418 38.464 -50.387 1.00 15.47 79 VAL E C 1
ATOM 5135 O O . VAL E 1 67 ? 1.917 39.596 -50.329 1.00 14.88 79 VAL E O 1
ATOM 5139 N N . ALA E 1 68 ? 0.372 38.158 -51.152 1.00 15.38 80 ALA E N 1
ATOM 5140 C CA . ALA E 1 68 ? -0.376 39.171 -51.893 1.00 15.98 80 ALA E CA 1
ATOM 5141 C C . ALA E 1 68 ? -1.445 39.799 -51.004 1.00 16.27 80 ALA E C 1
ATOM 5142 O O . ALA E 1 68 ? -2.269 39.087 -50.423 1.00 16.76 80 ALA E O 1
ATOM 5144 N N . HIS E 1 69 ? -1.393 41.122 -50.882 1.00 15.80 81 HIS E N 1
ATOM 5145 C CA . HIS E 1 69 ? -2.388 41.908 -50.150 1.00 15.89 81 HIS E CA 1
ATOM 5146 C C . HIS E 1 69 ? -3.241 42.695 -51.139 1.00 16.23 81 HIS E C 1
ATOM 5147 O O . HIS E 1 69 ? -2.729 43.568 -51.846 1.00 16.47 81 HIS E O 1
ATOM 5154 N N . VAL E 1 70 ? -4.540 42.417 -51.153 1.00 16.42 82 VAL E N 1
ATOM 5155 C CA . VAL E 1 70 ? -5.463 43.069 -52.080 1.00 16.70 82 VAL E CA 1
ATOM 5156 C C . VAL E 1 70 ? -6.484 43.907 -51.306 1.00 17.29 82 VAL E C 1
ATOM 5157 O O . VAL E 1 70 ? -7.191 43.398 -50.426 1.00 17.85 82 VAL E O 1
ATOM 5161 N N . SER E 1 71 ? -6.533 45.197 -51.623 1.00 17.16 83 SER E N 1
ATOM 5162 C CA . SER E 1 71 ? -7.465 46.118 -50.976 1.00 17.50 83 SER E CA 1
ATOM 5163 C C . SER E 1 71 ? -8.288 46.868 -52.016 1.00 16.99 83 SER E C 1
ATOM 5164 O O . SER E 1 71 ? -7.756 47.323 -53.032 1.00 16.94 83 SER E O 1
ATOM 5167 N N . ALA E 1 72 ? -9.581 46.998 -51.741 1.00 16.73 84 ALA E N 1
ATOM 5168 C CA . ALA E 1 72 ? -10.530 47.606 -52.668 1.00 16.57 84 ALA E CA 1
ATOM 5169 C C . ALA E 1 72 ? -11.236 48.787 -52.006 1.00 16.30 84 ALA E C 1
ATOM 5170 O O . ALA E 1 72 ? -11.456 48.782 -50.794 1.00 15.94 84 ALA E O 1
ATOM 5172 N N . GLU E 1 73 ? -11.580 49.787 -52.815 1.00 16.42 85 GLU E N 1
ATOM 5173 C CA . GLU E 1 73 ? -12.369 50.934 -52.377 1.00 16.97 85 GLU E CA 1
ATOM 5174 C C . GLU E 1 73 ? -13.328 51.366 -53.494 1.00 16.12 85 GLU E C 1
ATOM 5175 O O . GLU E 1 73 ? -12.931 51.485 -54.658 1.00 16.17 85 GLU E O 1
ATOM 5181 N N . ILE E 1 74 ? -14.586 51.589 -53.138 1.00 15.73 86 ILE E N 1
ATOM 5182 C CA . ILE E 1 74 ? -15.541 52.180 -54.072 1.00 15.61 86 ILE E CA 1
ATOM 5183 C C . ILE E 1 74 ? -15.284 53.680 -54.120 1.00 15.79 86 ILE E C 1
ATOM 5184 O O . ILE E 1 74 ? -15.414 54.373 -53.107 1.00 15.87 86 ILE E O 1
ATOM 5189 N N . THR E 1 75 ? -14.918 54.171 -55.301 1.00 15.79 87 THR E N 1
ATOM 5190 C CA . THR E 1 75 ? -14.489 55.563 -55.455 1.00 16.09 87 THR E CA 1
ATOM 5191 C C . THR E 1 75 ? -15.527 56.463 -56.147 1.00 16.03 87 THR E C 1
ATOM 5192 O O . THR E 1 75 ? -15.510 57.688 -55.970 1.00 15.62 87 THR E O 1
ATOM 5196 N N . TYR E 1 76 ? -16.421 55.854 -56.924 1.00 15.56 88 TYR E N 1
ATOM 5197 C CA . TYR E 1 76 ? -17.507 56.579 -57.592 1.00 15.59 88 TYR E CA 1
ATOM 5198 C C . TYR E 1 76 ? -18.684 55.651 -57.866 1.00 15.55 88 TYR E C 1
ATOM 5199 O O . TYR E 1 76 ? -18.509 54.442 -58.085 1.00 15.62 88 TYR E O 1
ATOM 5208 N N . THR E 1 77 ? -19.889 56.215 -57.832 1.00 15.47 89 THR E N 1
ATOM 5209 C CA . THR E 1 77 ? -21.070 55.507 -58.319 1.00 15.56 89 THR E CA 1
ATOM 5210 C C . THR E 1 77 ? -21.846 56.409 -59.274 1.00 15.46 89 THR E C 1
ATOM 5211 O O . THR E 1 77 ? -22.016 57.605 -59.022 1.00 14.95 89 THR E O 1
ATOM 5215 N N . SER E 1 78 ? -22.280 55.827 -60.388 1.00 15.81 90 SER E N 1
ATOM 5216 C CA . SER E 1 78 ? -23.190 56.482 -61.303 1.00 16.22 90 SER E CA 1
ATOM 5217 C C . SER E 1 78 ? -24.573 55.907 -61.001 1.00 16.24 90 SER E C 1
ATOM 5218 O O . SER E 1 78 ? -24.749 55.208 -59.998 1.00 16.61 90 SER E O 1
ATOM 5221 N N . LYS E 1 79 ? -25.554 56.187 -61.848 1.00 15.94 91 LYS E N 1
ATOM 5222 C CA . LYS E 1 79 ? -26.894 55.659 -61.618 1.00 16.00 91 LYS E CA 1
ATOM 5223 C C . LYS E 1 79 ? -26.946 54.122 -61.572 1.00 15.62 91 LYS E C 1
ATOM 5224 O O . LYS E 1 79 ? -27.662 53.559 -60.742 1.00 15.62 91 LYS E O 1
ATOM 5230 N N . HIS E 1 80 ? -26.176 53.461 -62.443 1.00 15.12 92 HIS E N 1
ATOM 5231 C CA . HIS E 1 80 ? -26.213 51.994 -62.561 1.00 14.67 92 HIS E CA 1
ATOM 5232 C C . HIS E 1 80 ? -24.845 51.306 -62.567 1.00 13.99 92 HIS E C 1
ATOM 5233 O O . HIS E 1 80 ? -24.753 50.138 -62.946 1.00 13.69 92 HIS E O 1
ATOM 5240 N N . SER E 1 81 ? -23.789 52.016 -62.170 1.00 13.41 93 SER E N 1
ATOM 5241 C CA . SER E 1 81 ? -22.454 51.397 -62.087 1.00 13.24 93 SER E CA 1
ATOM 5242 C C . SER E 1 81 ? -21.628 51.848 -60.886 1.00 13.43 93 SER E C 1
ATOM 5243 O O . SER E 1 81 ? -21.913 52.877 -60.261 1.00 12.87 93 SER E O 1
ATOM 5246 N N . VAL E 1 82 ? -20.601 51.051 -60.584 1.00 13.42 94 VAL E N 1
ATOM 5247 C CA . VAL E 1 82 ? -19.737 51.243 -59.428 1.00 14.24 94 VAL E CA 1
ATOM 5248 C C . VAL E 1 82 ? -18.288 51.235 -59.912 1.00 14.06 94 VAL E C 1
ATOM 5249 O O . VAL E 1 82 ? -17.854 50.284 -60.579 1.00 14.26 94 VAL E O 1
ATOM 5253 N N . GLU E 1 83 ? -17.547 52.289 -59.588 1.00 13.93 95 GLU E N 1
ATOM 5254 C CA . GLU E 1 83 ? -16.113 52.325 -59.865 1.00 14.17 95 GLU E CA 1
ATOM 5255 C C . GLU E 1 83 ? -15.358 51.862 -58.622 1.00 14.37 95 GLU E C 1
ATOM 5256 O O . GLU E 1 83 ? -15.566 52.392 -57.529 1.00 14.14 95 GLU E O 1
ATOM 5262 N N . VAL E 1 84 ? -14.491 50.867 -58.799 1.00 14.38 96 VAL E N 1
ATOM 5263 C CA . VAL E 1 84 ? -13.716 50.311 -57.694 1.00 14.75 96 VAL E CA 1
ATOM 5264 C C . VAL E 1 84 ? -12.236 50.440 -58.022 1.00 15.20 96 VAL E C 1
ATOM 5265 O O . VAL E 1 84 ? -11.787 50.006 -59.087 1.00 15.32 96 VAL E O 1
ATOM 5269 N N . GLN E 1 85 ? -11.487 51.052 -57.115 1.00 15.70 97 GLN E N 1
ATOM 5270 C CA . GLN E 1 85 ? -10.032 51.074 -57.222 1.00 15.83 97 GLN E CA 1
ATOM 5271 C C . GLN E 1 85 ? -9.448 50.006 -56.319 1.00 15.70 97 GLN E C 1
ATOM 5272 O O . GLN E 1 85 ? -9.825 49.900 -55.147 1.00 15.86 97 GLN E O 1
ATOM 5278 N N . VAL E 1 86 ? -8.553 49.199 -56.884 1.00 15.62 98 VAL E N 1
ATOM 5279 C CA . VAL E 1 86 ? -7.944 48.074 -56.175 1.00 16.07 98 VAL E CA 1
ATOM 5280 C C . VAL E 1 86 ? -6.433 48.257 -56.145 1.00 16.33 98 VAL E C 1
ATOM 5281 O O . VAL E 1 86 ? -5.828 48.607 -57.159 1.00 16.33 98 VAL E O 1
ATOM 5285 N N . HIS E 1 87 ? -5.838 48.046 -54.973 1.00 16.42 99 HIS E N 1
ATOM 5286 C CA . HIS E 1 87 ? -4.386 48.094 -54.815 1.00 17.36 99 HIS E CA 1
ATOM 5287 C C . HIS E 1 87 ? -3.895 46.705 -54.441 1.00 17.20 99 HIS E C 1
ATOM 5288 O O . HIS E 1 87 ? -4.510 46.024 -53.615 1.00 17.55 99 HIS E O 1
ATOM 5295 N N . VAL E 1 88 ? -2.806 46.277 -55.071 1.00 16.83 100 VAL E N 1
ATOM 5296 C CA . VAL E 1 88 ? -2.159 45.015 -54.728 1.00 16.84 100 VAL E CA 1
ATOM 5297 C C . VAL E 1 88 ? -0.750 45.308 -54.239 1.00 17.23 100 VAL E C 1
ATOM 5298 O O . VAL E 1 88 ? 0.028 45.974 -54.920 1.00 16.73 100 VAL E O 1
ATOM 5302 N N . MET E 1 89 ? -0.448 44.809 -53.046 1.00 17.77 101 MET E N 1
ATOM 5303 C CA . MET E 1 89 ? 0.857 44.964 -52.437 1.00 19.44 101 MET E CA 1
ATOM 5304 C C . MET E 1 89 ? 1.448 43.565 -52.206 1.00 18.26 101 MET E C 1
ATOM 5305 O O . MET E 1 89 ? 0.748 42.652 -51.758 1.00 18.07 101 MET E O 1
ATOM 5310 N N . SER E 1 90 ? 2.719 43.395 -52.553 1.00 17.48 102 SER E N 1
ATOM 5311 C CA . SER E 1 90 ? 3.437 42.155 -52.252 1.00 17.37 102 SER E CA 1
ATOM 5312 C C . SER E 1 90 ? 4.201 42.305 -50.946 1.00 16.82 102 SER E C 1
ATOM 5313 O O . SER E 1 90 ? 4.842 43.337 -50.695 1.00 17.02 102 SER E O 1
ATOM 5316 N N . GLU E 1 91 ? 4.114 41.283 -50.103 1.00 16.03 103 GLU E N 1
ATOM 5317 C CA . GLU E 1 91 ? 4.867 41.258 -48.866 1.00 15.44 103 GLU E CA 1
ATOM 5318 C C . GLU E 1 91 ? 5.723 40.011 -48.791 1.00 15.27 103 GLU E C 1
ATOM 5319 O O . GLU E 1 91 ? 5.225 38.887 -48.845 1.00 14.85 103 GLU E O 1
ATOM 5325 N N . ASN E 1 92 ? 7.022 40.227 -48.676 1.00 14.89 104 ASN E N 1
ATOM 5326 C CA . ASN E 1 92 ? 7.945 39.149 -48.387 1.00 15.12 104 ASN E CA 1
ATOM 5327 C C . ASN E 1 92 ? 7.973 38.993 -46.871 1.00 14.80 104 ASN E C 1
ATOM 5328 O O . ASN E 1 92 ? 8.464 39.872 -46.160 1.00 14.89 104 ASN E O 1
ATOM 5333 N N . ILE E 1 93 ? 7.430 37.888 -46.369 1.00 14.65 105 ILE E N 1
ATOM 5334 C CA . ILE E 1 93 ? 7.322 37.700 -44.914 1.00 15.15 105 ILE E CA 1
ATOM 5335 C C . ILE E 1 93 ? 8.605 37.144 -44.296 1.00 16.03 105 ILE E C 1
ATOM 5336 O O . ILE E 1 93 ? 8.742 37.060 -43.065 1.00 16.51 105 ILE E O 1
ATOM 5341 N N . LEU E 1 94 ? 9.542 36.769 -45.160 1.00 16.76 106 LEU E N 1
ATOM 5342 C CA . LEU E 1 94 ? 10.873 36.382 -44.718 1.00 17.68 106 LEU E CA 1
ATOM 5343 C C . LEU E 1 94 ? 11.767 37.607 -44.521 1.00 18.06 106 LEU E C 1
ATOM 5344 O O . LEU E 1 94 ? 12.510 37.675 -43.546 1.00 18.13 106 LEU E O 1
ATOM 5349 N N . THR E 1 95 ? 11.680 38.579 -45.428 1.00 18.54 107 THR E N 1
ATOM 5350 C CA . THR E 1 95 ? 12.558 39.756 -45.370 1.00 19.07 107 THR E CA 1
ATOM 5351 C C . THR E 1 95 ? 11.883 41.006 -44.803 1.00 19.41 107 THR E C 1
ATOM 5352 O O . THR E 1 95 ? 12.562 41.918 -44.337 1.00 19.95 107 THR E O 1
ATOM 5356 N N . GLY E 1 96 ? 10.556 41.055 -44.862 1.00 19.69 108 GLY E N 1
ATOM 5357 C CA . GLY E 1 96 ? 9.797 42.226 -44.416 1.00 19.95 108 GLY E CA 1
ATOM 5358 C C . GLY E 1 96 ? 9.456 43.212 -45.522 1.00 20.14 108 GLY E C 1
ATOM 5359 O O . GLY E 1 96 ? 8.641 44.112 -45.316 1.00 20.61 108 GLY E O 1
ATOM 5360 N N . THR E 1 97 ? 10.068 43.040 -46.695 1.00 20.08 109 THR E N 1
ATOM 5361 C CA . THR E 1 97 ? 9.890 43.956 -47.828 1.00 20.69 109 THR E CA 1
ATOM 5362 C C . THR E 1 97 ? 8.461 43.971 -48.381 1.00 20.35 109 THR E C 1
ATOM 5363 O O . THR E 1 97 ? 7.881 42.914 -48.657 1.00 20.27 109 THR E O 1
ATOM 5367 N N . LYS E 1 98 ? 7.908 45.175 -48.528 1.00 20.20 110 LYS E N 1
ATOM 5368 C CA . LYS E 1 98 ? 6.605 45.380 -49.165 1.00 20.19 110 LYS E CA 1
ATOM 5369 C C . LYS E 1 98 ? 6.739 46.243 -50.417 1.00 19.94 110 LYS E C 1
ATOM 5370 O O . LYS E 1 98 ? 7.439 47.262 -50.412 1.00 19.74 110 LYS E O 1
ATOM 5376 N N . LYS E 1 99 ? 6.075 45.824 -51.488 1.00 19.03 111 LYS E N 1
ATOM 5377 C CA . LYS E 1 99 ? 6.124 46.532 -52.768 1.00 19.28 111 LYS E CA 1
ATOM 5378 C C . LYS E 1 99 ? 4.722 46.737 -53.304 1.00 18.48 111 LYS E C 1
ATOM 5379 O O . LYS E 1 99 ? 3.880 45.856 -53.164 1.00 17.84 111 LYS E O 1
ATOM 5385 N N . LEU E 1 100 ? 4.468 47.896 -53.915 1.00 18.32 112 LEU E N 1
ATOM 5386 C CA . LEU E 1 100 ? 3.228 48.071 -54.667 1.00 17.77 112 LEU E CA 1
ATOM 5387 C C . LEU E 1 100 ? 3.365 47.296 -55.974 1.00 17.79 112 LEU E C 1
ATOM 5388 O O . LEU E 1 100 ? 4.251 47.579 -56.781 1.00 18.24 112 LEU E O 1
ATOM 5393 N N . THR E 1 101 ? 2.510 46.295 -56.146 1.00 17.22 113 THR E N 1
ATOM 5394 C CA . THR E 1 101 ? 2.533 45.432 -57.318 1.00 17.69 113 THR E CA 1
ATOM 5395 C C . THR E 1 101 ? 1.679 46.019 -58.418 1.00 16.99 113 THR E C 1
ATOM 5396 O O . THR E 1 101 ? 2.085 46.035 -59.578 1.00 16.96 113 THR E O 1
ATOM 5400 N N . ASN E 1 102 ? 0.498 46.502 -58.042 1.00 16.84 114 ASN E N 1
ATOM 5401 C CA . ASN E 1 102 ? -0.529 46.858 -59.007 1.00 17.37 114 ASN E CA 1
ATOM 5402 C C . ASN E 1 102 ? -1.499 47.896 -58.452 1.00 17.04 114 ASN E C 1
ATOM 5403 O O . ASN E 1 102 ? -1.852 47.850 -57.278 1.00 16.77 114 ASN E O 1
ATOM 5408 N N . LYS E 1 103 ? -1.917 48.828 -59.304 1.00 16.65 115 LYS E N 1
ATOM 5409 C CA . LYS E 1 103 ? -3.103 49.636 -59.058 1.00 17.39 115 LYS E CA 1
ATOM 5410 C C . LYS E 1 103 ? -4.072 49.349 -60.208 1.00 16.74 115 LYS E C 1
ATOM 5411 O O . LYS E 1 103 ? -3.673 49.329 -61.370 1.00 17.13 115 LYS E O 1
ATOM 5417 N N . ALA E 1 104 ? -5.332 49.095 -59.883 1.00 16.36 116 ALA E N 1
ATOM 5418 C CA . ALA E 1 104 ? -6.334 48.801 -60.911 1.00 15.52 116 ALA E CA 1
ATOM 5419 C C . ALA E 1 104 ? -7.616 49.561 -60.638 1.00 15.46 116 ALA E C 1
ATOM 5420 O O . ALA E 1 104 ? -7.963 49.790 -59.484 1.00 15.83 116 ALA E O 1
ATOM 5422 N N . THR E 1 105 ? -8.315 49.941 -61.703 1.00 14.87 117 THR E N 1
ATOM 5423 C CA . THR E 1 105 ? -9.661 50.495 -61.581 1.00 15.02 117 THR E CA 1
ATOM 5424 C C . THR E 1 105 ? -10.648 49.630 -62.368 1.00 14.99 117 THR E C 1
ATOM 5425 O O . THR E 1 105 ? -10.416 49.300 -63.535 1.00 15.14 117 THR E O 1
ATOM 5429 N N . LEU E 1 106 ? -11.730 49.249 -61.698 1.00 15.02 118 LEU E N 1
ATOM 5430 C CA . LEU E 1 106 ? -12.733 48.347 -62.252 1.00 15.28 118 LEU E CA 1
ATOM 5431 C C . LEU E 1 106 ? -14.094 49.012 -62.230 1.00 14.70 118 LEU E C 1
ATOM 5432 O O . LEU E 1 106 ? -14.356 49.878 -61.386 1.00 14.98 118 LEU E O 1
ATOM 5437 N N . TRP E 1 107 ? -14.962 48.608 -63.155 1.00 14.08 119 TRP E N 1
ATOM 5438 C CA . TRP E 1 107 ? -16.345 49.073 -63.138 1.00 13.39 119 TRP E CA 1
ATOM 5439 C C . TRP E 1 107 ? -17.268 47.866 -63.054 1.00 13.48 119 TRP E C 1
ATOM 5440 O O . TRP E 1 107 ? -17.101 46.902 -63.817 1.00 13.14 119 TRP E O 1
ATOM 5451 N N . TYR E 1 108 ? -18.214 47.925 -62.116 1.00 13.38 120 TYR E N 1
ATOM 5452 C CA . TYR E 1 108 ? -19.214 46.873 -61.912 1.00 13.57 120 TYR E CA 1
ATOM 5453 C C . TYR E 1 108 ? -20.633 47.376 -62.120 1.00 13.36 120 TYR E C 1
ATOM 5454 O O . TYR E 1 108 ? -20.926 48.554 -61.884 1.00 13.03 120 TYR E O 1
ATOM 5463 N N . VAL E 1 109 ? -21.510 46.465 -62.531 1.00 13.10 121 VAL E N 1
ATOM 5464 C CA . VAL E 1 109 ? -22.937 46.755 -62.684 1.00 13.99 121 VAL E CA 1
ATOM 5465 C C . VAL E 1 109 ? -23.748 45.715 -61.896 1.00 14.07 121 VAL E C 1
ATOM 5466 O O . VAL E 1 109 ? -23.524 44.511 -62.044 1.00 13.60 121 VAL E O 1
ATOM 5470 N N . PRO E 1 110 ? -24.675 46.177 -61.037 1.00 14.44 122 PRO E N 1
ATOM 5471 C CA . PRO E 1 110 ? -25.504 45.216 -60.302 1.00 15.04 122 PRO E CA 1
ATOM 5472 C C . PRO E 1 110 ? -26.572 44.584 -61.196 1.00 15.69 122 PRO E C 1
ATOM 5473 O O . PRO E 1 110 ? -27.308 45.296 -61.885 1.00 15.56 122 PRO E O 1
ATOM 5477 N N . LEU E 1 111 ? -26.638 43.255 -61.174 1.00 16.37 123 LEU E N 1
ATOM 5478 C CA . LEU E 1 111 ? -27.673 42.505 -61.882 1.00 17.21 123 LEU E CA 1
ATOM 5479 C C . LEU E 1 111 ? -28.500 41.685 -60.898 1.00 17.68 123 LEU E C 1
ATOM 5480 O O . LEU E 1 111 ? -27.950 41.014 -60.023 1.00 17.12 123 LEU E O 1
ATOM 5485 N N . SER E 1 112 ? -29.822 41.751 -61.055 1.00 18.68 124 SER E N 1
ATOM 5486 C CA . SER E 1 112 ? -30.762 40.990 -60.230 1.00 19.84 124 SER E CA 1
ATOM 5487 C C . SER E 1 112 ? -30.470 39.488 -60.265 1.00 21.07 124 SER E C 1
ATOM 5488 O O . SER E 1 112 ? -30.176 38.933 -61.323 1.00 20.81 124 SER E O 1
ATOM 5491 N N . LEU E 1 113 ? -30.540 38.843 -59.102 1.00 22.18 125 LEU E N 1
ATOM 5492 C CA . LEU E 1 113 ? -30.332 37.401 -59.010 1.00 23.95 125 LEU E CA 1
ATOM 5493 C C . LEU E 1 113 ? -31.517 36.622 -59.572 1.00 24.71 125 LEU E C 1
ATOM 5494 O O . LEU E 1 113 ? -31.334 35.646 -60.300 1.00 25.17 125 LEU E O 1
ATOM 5499 N N . LYS E 1 114 ? -32.721 37.067 -59.227 1.00 25.70 126 LYS E N 1
ATOM 5500 C CA . LYS E 1 114 ? -33.966 36.440 -59.671 1.00 26.69 126 LYS E CA 1
ATOM 5501 C C . LYS E 1 114 ? -34.236 36.755 -61.146 1.00 27.16 126 LYS E C 1
ATOM 5502 O O . LYS E 1 114 ? -34.542 35.860 -61.939 1.00 27.39 126 LYS E O 1
ATOM 5508 N N . ASN E 1 115 ? -34.113 38.032 -61.499 1.00 27.75 127 ASN E N 1
ATOM 5509 C CA . ASN E 1 115 ? -34.362 38.508 -62.857 1.00 28.20 127 ASN E CA 1
ATOM 5510 C C . ASN E 1 115 ? -33.069 38.581 -63.671 1.00 28.35 127 ASN E C 1
ATOM 5511 O O . ASN E 1 115 ? -32.354 39.589 -63.653 1.00 28.44 127 ASN E O 1
ATOM 5516 N N . VAL E 1 116 ? -32.798 37.493 -64.390 1.00 28.68 128 VAL E N 1
ATOM 5517 C CA . VAL E 1 116 ? -31.490 37.200 -65.005 1.00 28.93 128 VAL E CA 1
ATOM 5518 C C . VAL E 1 116 ? -30.578 38.406 -65.315 1.00 28.84 128 VAL E C 1
ATOM 5519 O O . VAL E 1 116 ? -29.532 38.576 -64.680 1.00 29.58 128 VAL E O 1
ATOM 5523 N N . ASP E 1 117 ? -30.966 39.236 -66.277 1.00 28.62 129 ASP E N 1
ATOM 5524 C CA . ASP E 1 117 ? -30.095 40.322 -66.733 1.00 27.76 129 ASP E CA 1
ATOM 5525 C C . ASP E 1 117 ? -30.673 41.716 -66.472 1.00 27.12 129 ASP E C 1
ATOM 5526 O O . ASP E 1 117 ? -30.454 42.650 -67.252 1.00 27.04 129 ASP E O 1
ATOM 5531 N N . LYS E 1 118 ? -31.388 41.857 -65.361 1.00 25.93 130 LYS E N 1
ATOM 5532 C CA . LYS E 1 118 ? -31.982 43.134 -64.984 1.00 24.93 130 LYS E CA 1
ATOM 5533 C C . LYS E 1 118 ? -30.959 44.030 -64.277 1.00 24.40 130 LYS E C 1
ATOM 5534 O O . LYS E 1 118 ? -30.550 43.732 -63.157 1.00 24.16 130 LYS E O 1
ATOM 5540 N N . VAL E 1 119 ? -30.562 45.115 -64.944 1.00 23.81 131 VAL E N 1
ATOM 5541 C CA . VAL E 1 119 ? -29.664 46.129 -64.376 1.00 23.97 131 VAL E CA 1
ATOM 5542 C C . VAL E 1 119 ? -30.390 46.925 -63.291 1.00 23.91 131 VAL E C 1
ATOM 5543 O O . VAL E 1 119 ? -31.481 47.460 -63.535 1.00 24.39 131 VAL E O 1
ATOM 5547 N N . LEU E 1 120 ? -29.789 47.002 -62.102 1.00 23.27 132 LEU E N 1
ATOM 5548 C CA . LEU E 1 120 ? -30.404 47.720 -60.984 1.00 23.27 132 LEU E CA 1
ATOM 5549 C C . LEU E 1 120 ? -29.740 49.069 -60.720 1.00 23.00 132 LEU E C 1
ATOM 5550 O O . LEU E 1 120 ? -28.635 49.331 -61.193 1.00 22.40 132 LEU E O 1
ATOM 5555 N N . GLU E 1 121 ? -30.439 49.927 -59.978 1.00 23.23 133 GLU E N 1
ATOM 5556 C CA . GLU E 1 121 ? -29.894 51.218 -59.566 1.00 23.67 133 GLU E CA 1
ATOM 5557 C C . GLU E 1 121 ? -28.905 51.026 -58.425 1.00 23.27 133 GLU E C 1
ATOM 5558 O O . GLU E 1 121 ? -29.165 50.256 -57.502 1.00 23.10 133 GLU E O 1
ATOM 5564 N N . VAL E 1 122 ? -27.769 51.719 -58.510 1.00 23.12 134 VAL E N 1
ATOM 5565 C CA . VAL E 1 122 ? -26.728 51.671 -57.481 1.00 23.06 134 VAL E CA 1
ATOM 5566 C C . VAL E 1 122 ? -27.027 52.703 -56.387 1.00 23.29 134 VAL E C 1
ATOM 5567 O O . VAL E 1 122 ? -27.239 53.881 -56.696 1.00 23.42 134 VAL E O 1
ATOM 5571 N N . PRO E 1 123 ? -27.070 52.266 -55.112 1.00 23.10 135 PRO E N 1
ATOM 5572 C CA . PRO E 1 123 ? -27.202 53.254 -54.035 1.00 23.46 135 PRO E CA 1
ATOM 5573 C C . PRO E 1 123 ? -26.058 54.276 -54.099 1.00 23.44 135 PRO E C 1
ATOM 5574 O O . PRO E 1 123 ? -24.920 53.897 -54.349 1.00 23.38 135 PRO E O 1
ATOM 5578 N N . PRO E 1 124 ? -26.365 55.576 -53.951 1.00 24.25 136 PRO E N 1
ATOM 5579 C CA . PRO E 1 124 ? -25.283 56.568 -53.907 1.00 24.80 136 PRO E CA 1
ATOM 5580 C C . PRO E 1 124 ? -24.290 56.302 -52.769 1.00 25.32 136 PRO E C 1
ATOM 5581 O O . PRO E 1 124 ? -24.674 55.803 -51.704 1.00 25.30 136 PRO E O 1
ATOM 5585 N N . ILE E 1 125 ? -23.019 56.603 -53.011 1.00 26.10 137 ILE E N 1
ATOM 5586 C CA . ILE E 1 125 ? -22.005 56.498 -51.960 1.00 26.98 137 ILE E CA 1
ATOM 5587 C C . ILE E 1 125 ? -21.804 57.817 -51.238 1.00 27.33 137 ILE E C 1
ATOM 5588 O O . ILE E 1 125 ? -22.047 58.893 -51.798 1.00 27.67 137 ILE E O 1
ATOM 5593 N N . VAL E 1 126 ? -21.368 57.720 -49.986 1.00 27.71 138 VAL E N 1
ATOM 5594 C CA . VAL E 1 126 ? -20.979 58.890 -49.213 1.00 28.05 138 VAL E CA 1
ATOM 5595 C C . VAL E 1 126 ? -19.581 59.343 -49.609 1.00 27.94 138 VAL E C 1
ATOM 5596 O O . VAL E 1 126 ? -18.644 58.539 -49.688 1.00 27.71 138 VAL E O 1
ATOM 5600 N N . TYR E 1 127 ? -19.455 60.635 -49.883 1.00 27.81 139 TYR E N 1
ATOM 5601 C CA . TYR E 1 127 ? -18.160 61.233 -50.160 1.00 27.81 139 TYR E CA 1
ATOM 5602 C C . TYR E 1 127 ? -17.675 61.974 -48.923 1.00 27.98 139 TYR E C 1
ATOM 5603 O O . TYR E 1 127 ? -18.481 62.464 -48.127 1.00 27.91 139 TYR E O 1
ATOM 5612 N N . LEU E 1 128 ? -16.360 62.024 -48.747 1.00 28.17 140 LEU E N 1
ATOM 5613 C CA . LEU E 1 128 ? -15.774 62.801 -47.660 1.00 28.68 140 LEU E CA 1
ATOM 5614 C C . LEU E 1 128 ? -15.696 64.269 -48.071 1.00 28.71 140 LEU E C 1
ATOM 5615 O O . LEU E 1 128 ? -15.953 65.166 -47.265 1.00 28.60 140 LEU E O 1
ATOM 5620 N N . ARG E 1 129 ? -15.348 64.494 -49.337 1.00 28.91 141 ARG E N 1
ATOM 5621 C CA . ARG E 1 129 ? -15.282 65.832 -49.920 1.00 29.19 141 ARG E CA 1
ATOM 5622 C C . ARG E 1 129 ? -16.064 65.863 -51.231 1.00 29.06 141 ARG E C 1
ATOM 5623 O O . ARG E 1 129 ? -16.085 64.875 -51.965 1.00 29.02 141 ARG E O 1
ATOM 5631 N N . GLN E 1 130 ? -16.687 67.005 -51.525 1.00 29.03 142 GLN E N 1
ATOM 5632 C CA . GLN E 1 130 ? -17.413 67.206 -52.789 1.00 29.07 142 GLN E CA 1
ATOM 5633 C C . GLN E 1 130 ? -16.488 67.062 -54.002 1.00 28.90 142 GLN E C 1
ATOM 5634 O O . GLN E 1 130 ? -16.931 66.673 -55.083 1.00 28.91 142 GLN E O 1
ATOM 5640 N N . GLU E 1 131 ? -15.204 67.366 -53.798 1.00 28.65 143 GLU E N 1
ATOM 5641 C CA . GLU E 1 131 ? -14.166 67.257 -54.827 1.00 28.57 143 GLU E CA 1
ATOM 5642 C C . GLU E 1 131 ? -14.008 65.832 -55.397 1.00 28.16 143 GLU E C 1
ATOM 5643 O O . GLU E 1 131 ? -13.687 65.658 -56.577 1.00 27.71 143 GLU E O 1
ATOM 5649 N N . GLN E 1 132 ? -14.235 64.827 -54.552 1.00 27.70 144 GLN E N 1
ATOM 5650 C CA . GLN E 1 132 ? -14.105 63.417 -54.938 1.00 27.72 144 GLN E CA 1
ATOM 5651 C C . GLN E 1 132 ? -15.187 63.006 -55.933 1.00 27.16 144 GLN E C 1
ATOM 5652 O O . GLN E 1 132 ? -14.925 62.246 -56.867 1.00 26.91 144 GLN E O 1
ATOM 5658 N N . GLU E 1 133 ? -16.399 63.519 -55.725 1.00 26.67 145 GLU E N 1
ATOM 5659 C CA . GLU E 1 133 ? -17.524 63.254 -56.616 1.00 26.61 145 GLU E CA 1
ATOM 5660 C C . GLU E 1 133 ? -17.275 63.854 -58.001 1.00 26.20 145 GLU E C 1
ATOM 5661 O O . GLU E 1 133 ? -17.500 63.196 -59.014 1.00 25.80 145 GLU E O 1
ATOM 5667 N N . GLU E 1 134 ? -16.792 65.096 -58.029 1.00 25.85 146 GLU E N 1
ATOM 5668 C CA . GLU E 1 134 ? -16.455 65.775 -59.281 1.00 25.96 146 GLU E CA 1
ATOM 5669 C C . GLU E 1 134 ? -15.405 64.999 -60.082 1.00 25.65 146 GLU E C 1
ATOM 5670 O O . GLU E 1 134 ? -15.568 64.800 -61.288 1.00 25.68 146 GLU E O 1
ATOM 5676 N N . GLU E 1 135 ? -14.345 64.557 -59.404 1.00 25.16 147 GLU E N 1
ATOM 5677 C CA . GLU E 1 135 ? -13.271 63.793 -60.045 1.00 25.01 147 GLU E CA 1
ATOM 5678 C C . GLU E 1 135 ? -13.777 62.463 -60.596 1.00 24.26 147 GLU E C 1
ATOM 5679 O O . GLU E 1 135 ? -13.440 62.091 -61.717 1.00 24.31 147 GLU E O 1
ATOM 5685 N N . GLY E 1 136 ? -14.600 61.772 -59.807 1.00 23.76 148 GLY E N 1
ATOM 5686 C CA . GLY E 1 136 ? -15.233 60.520 -60.226 1.00 23.13 148 GLY E CA 1
ATOM 5687 C C . GLY E 1 136 ? -16.102 60.703 -61.459 1.00 22.94 148 GLY E C 1
ATOM 5688 O O . GLY E 1 136 ? -16.054 59.889 -62.380 1.00 22.60 148 GLY E O 1
ATOM 5689 N N . ARG E 1 137 ? -16.883 61.786 -61.474 1.00 22.63 149 ARG E N 1
ATOM 5690 C CA . ARG E 1 137 ? -17.760 62.121 -62.601 1.00 22.90 149 ARG E CA 1
ATOM 5691 C C . ARG E 1 137 ? -16.957 62.243 -63.891 1.00 22.54 149 ARG E C 1
ATOM 5692 O O . ARG E 1 137 ? -17.367 61.736 -64.934 1.00 22.02 149 ARG E O 1
ATOM 5700 N N . LYS E 1 138 ? -15.802 62.904 -63.806 1.00 22.36 150 LYS E N 1
ATOM 5701 C CA . LYS E 1 138 ? -14.912 63.078 -64.954 1.00 22.33 150 LYS E CA 1
ATOM 5702 C C . LYS E 1 138 ? -14.381 61.742 -65.480 1.00 21.99 150 LYS E C 1
ATOM 5703 O O . LYS E 1 138 ? -14.306 61.531 -66.693 1.00 21.60 150 LYS E O 1
ATOM 5709 N N . ARG E 1 139 ? -14.016 60.849 -64.560 1.00 21.95 151 ARG E N 1
ATOM 5710 C CA . ARG E 1 139 ? -13.562 59.499 -64.907 1.00 21.75 151 ARG E CA 1
ATOM 5711 C C . ARG E 1 139 ? -14.691 58.679 -65.525 1.00 21.72 151 ARG E C 1
ATOM 5712 O O . ARG E 1 139 ? -14.468 57.915 -66.463 1.00 21.58 151 ARG E O 1
ATOM 5720 N N . TYR E 1 140 ? -15.895 58.848 -64.979 1.00 21.86 152 TYR E N 1
ATOM 5721 C CA . TYR E 1 140 ? -17.109 58.253 -65.524 1.00 22.55 152 TYR E CA 1
ATOM 5722 C C . TYR E 1 140 ? -17.311 58.682 -66.981 1.00 22.40 152 TYR E C 1
ATOM 5723 O O . TYR E 1 140 ? -17.511 57.844 -67.857 1.00 22.44 152 TYR E O 1
ATOM 5732 N N . GLU E 1 141 ? -17.221 59.987 -67.238 1.00 22.70 153 GLU E N 1
ATOM 5733 C CA . GLU E 1 141 ? -17.386 60.522 -68.586 1.00 22.47 153 GLU E CA 1
ATOM 5734 C C . GLU E 1 141 ? -16.261 60.083 -69.527 1.00 22.18 153 GLU E C 1
ATOM 5735 O O . GLU E 1 141 ? -16.496 59.881 -70.723 1.00 21.91 153 GLU E O 1
ATOM 5741 N N . ALA E 1 142 ? -15.054 59.934 -68.978 1.00 21.85 154 ALA E N 1
ATOM 5742 C CA . ALA E 1 142 ? -13.883 59.475 -69.740 1.00 21.77 154 ALA E CA 1
ATOM 5743 C C . ALA E 1 142 ? -14.029 58.036 -70.253 1.00 21.62 154 ALA E C 1
ATOM 5744 O O . ALA E 1 142 ? -13.711 57.748 -71.414 1.00 21.45 154 ALA E O 1
ATOM 5746 N N . GLN E 1 143 ? -14.503 57.137 -69.392 1.00 21.50 155 GLN E N 1
ATOM 5747 C CA . GLN E 1 143 ? -14.752 55.754 -69.815 1.00 20.96 155 GLN E CA 1
ATOM 5748 C C . GLN E 1 143 ? -15.924 55.671 -70.809 1.00 20.66 155 GLN E C 1
ATOM 5749 O O . GLN E 1 143 ? -15.888 54.873 -71.741 1.00 19.85 155 GLN E O 1
ATOM 5755 N N . LYS E 1 144 ? -16.937 56.517 -70.627 1.00 20.48 156 LYS E N 1
ATOM 5756 C CA . LYS E 1 144 ? -18.029 56.623 -71.602 1.00 20.59 156 LYS E CA 1
ATOM 5757 C C . LYS E 1 144 ? -17.494 56.959 -72.997 1.00 20.50 156 LYS E C 1
ATOM 5758 O O . LYS E 1 144 ? -17.912 56.356 -73.991 1.00 20.63 156 LYS E O 1
ATOM 5764 N N . LEU E 1 145 ? -16.557 57.905 -73.059 1.00 20.59 157 LEU E N 1
ATOM 5765 C CA . LEU E 1 145 ? -15.981 58.358 -74.334 1.00 20.93 157 LEU E CA 1
ATOM 5766 C C . LEU E 1 145 ? -15.145 57.272 -75.010 1.00 21.37 157 LEU E C 1
ATOM 5767 O O . LEU E 1 145 ? -15.283 57.024 -76.211 1.00 21.04 157 LEU E O 1
ATOM 5772 N N . GLU E 1 146 ? -14.276 56.633 -74.232 1.00 21.65 158 GLU E N 1
ATOM 5773 C CA . GLU E 1 146 ? -13.450 55.539 -74.736 1.00 22.76 158 GLU E CA 1
ATOM 5774 C C . GLU E 1 146 ? -14.315 54.412 -75.298 1.00 22.77 158 GLU E C 1
ATOM 5775 O O . GLU E 1 146 ? -13.976 53.819 -76.322 1.00 23.01 158 GLU E O 1
ATOM 5781 N N . ARG E 1 147 ? -15.441 54.144 -74.635 1.00 22.83 159 ARG E N 1
ATOM 5782 C CA . ARG E 1 147 ? -16.367 53.098 -75.076 1.00 23.38 159 ARG E CA 1
ATOM 5783 C C . ARG E 1 147 ? -17.144 53.457 -76.348 1.00 23.72 159 ARG E C 1
ATOM 5784 O O . ARG E 1 147 ? -17.378 52.589 -77.186 1.00 23.97 159 ARG E O 1
ATOM 5792 N N . MET E 1 148 ? -17.537 54.722 -76.496 1.00 24.34 160 MET E N 1
ATOM 5793 C CA . MET E 1 148 ? -18.171 55.175 -77.746 1.00 24.83 160 MET E CA 1
ATOM 5794 C C . MET E 1 148 ? -17.143 55.403 -78.859 1.00 25.58 160 MET E C 1
ATOM 5795 O O . MET E 1 148 ? -17.513 55.654 -80.015 1.00 25.61 160 MET E O 1
ATOM 5800 N N . GLU E 1 149 ? -15.863 55.312 -78.487 1.00 26.18 161 GLU E N 1
ATOM 5801 C CA . GLU E 1 149 ? -14.717 55.452 -79.395 1.00 26.96 161 GLU E CA 1
ATOM 5802 C C . GLU E 1 149 ? -14.639 56.847 -80.014 1.00 27.15 161 GLU E C 1
ATOM 5803 O O . GLU E 1 149 ? -14.407 57.835 -79.312 1.00 27.38 161 GLU E O 1
ATOM 5809 N N . ALA F 1 2 ? -8.241 28.619 -78.164 1.00 17.74 14 ALA F N 1
ATOM 5810 C CA . ALA F 1 2 ? -8.160 27.900 -76.864 1.00 17.57 14 ALA F CA 1
ATOM 5811 C C . ALA F 1 2 ? -9.542 27.817 -76.215 1.00 17.49 14 ALA F C 1
ATOM 5812 O O . ALA F 1 2 ? -10.153 28.844 -75.912 1.00 17.65 14 ALA F O 1
ATOM 5814 N N . MET F 1 3 ? -10.022 26.588 -76.017 1.00 17.07 15 MET F N 1
ATOM 5815 C CA . MET F 1 3 ? -11.357 26.314 -75.478 1.00 16.57 15 MET F CA 1
ATOM 5816 C C . MET F 1 3 ? -11.316 25.655 -74.114 1.00 15.49 15 MET F C 1
ATOM 5817 O O . MET F 1 3 ? -10.478 24.780 -73.866 1.00 14.84 15 MET F O 1
ATOM 5822 N N . ARG F 1 4 ? -12.258 26.024 -73.250 1.00 14.65 16 ARG F N 1
ATOM 5823 C CA . ARG F 1 4 ? -12.594 25.155 -72.126 1.00 14.76 16 ARG F CA 1
ATOM 5824 C C . ARG F 1 4 ? -14.024 25.336 -71.633 1.00 14.03 16 ARG F C 1
ATOM 5825 O O . ARG F 1 4 ? -14.625 26.411 -71.786 1.00 13.18 16 ARG F O 1
ATOM 5833 N N . ILE F 1 5 ? -14.569 24.265 -71.069 1.00 13.70 17 ILE F N 1
ATOM 5834 C CA . ILE F 1 5 ? -15.917 24.326 -70.525 1.00 13.84 17 ILE F CA 1
ATOM 5835 C C . ILE F 1 5 ? -15.924 25.031 -69.162 1.00 13.84 17 ILE F C 1
ATOM 5836 O O . ILE F 1 5 ? -15.015 24.852 -68.340 1.00 13.78 17 ILE F O 1
ATOM 5841 N N . MET F 1 6 ? -16.939 25.860 -68.958 1.00 13.45 18 MET F N 1
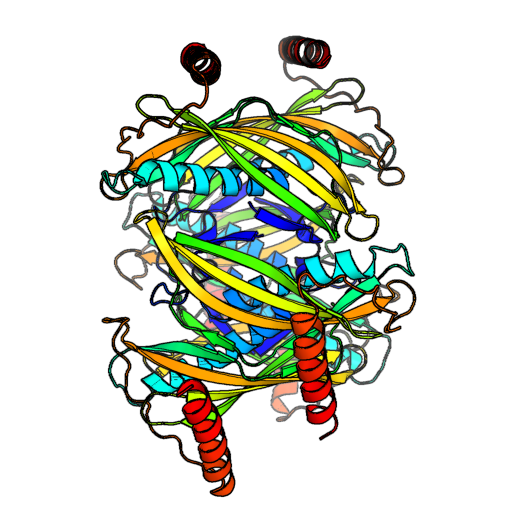ATOM 5842 C CA . MET F 1 6 ? -17.101 26.590 -67.709 1.00 13.68 18 MET F CA 1
ATOM 5843 C C . MET F 1 6 ? -17.736 25.682 -66.658 1.00 13.16 18 MET F C 1
ATOM 5844 O O . MET F 1 6 ? -18.734 25.001 -66.922 1.00 13.26 18 MET F O 1
ATOM 5849 N N . ARG F 1 7 ? -17.114 25.659 -65.483 1.00 13.06 19 ARG F N 1
ATOM 5850 C CA . ARG F 1 7 ? -17.495 24.776 -64.384 1.00 13.06 19 ARG F CA 1
ATOM 5851 C C . ARG F 1 7 ? -18.084 25.610 -63.238 1.00 12.47 19 ARG F C 1
ATOM 5852 O O . ARG F 1 7 ? -17.877 26.831 -63.198 1.00 12.15 19 ARG F O 1
ATOM 5860 N N . PRO F 1 8 ? -18.823 24.960 -62.314 1.00 12.36 20 PRO F N 1
ATOM 5861 C CA . PRO F 1 8 ? -19.415 25.644 -61.162 1.00 12.49 20 PRO F CA 1
ATOM 5862 C C . PRO F 1 8 ? -18.467 26.610 -60.450 1.00 12.95 20 PRO F C 1
ATOM 5863 O O . PRO F 1 8 ? -18.872 27.718 -60.114 1.00 13.20 20 PRO F O 1
ATOM 5867 N N . ASP F 1 9 ? -17.212 26.212 -60.253 1.00 13.51 21 ASP F N 1
ATOM 5868 C CA . ASP F 1 9 ? -16.263 27.049 -59.509 1.00 14.23 21 ASP F CA 1
ATOM 5869 C C . ASP F 1 9 ? -15.779 28.277 -60.281 1.00 14.30 21 ASP F C 1
ATOM 5870 O O . ASP F 1 9 ? -15.208 29.193 -59.687 1.00 14.10 21 ASP F O 1
ATOM 5875 N N . ASP F 1 10 ? -16.055 28.304 -61.585 1.00 14.12 22 ASP F N 1
ATOM 5876 C CA . ASP F 1 10 ? -15.805 29.476 -62.429 1.00 14.92 22 ASP F CA 1
ATOM 5877 C C . ASP F 1 10 ? -16.888 30.558 -62.307 1.00 15.31 22 ASP F C 1
ATOM 5878 O O . ASP F 1 10 ? -16.717 31.649 -62.859 1.00 15.32 22 ASP F O 1
ATOM 5883 N N . ALA F 1 11 ? -17.985 30.259 -61.606 1.00 15.29 23 ALA F N 1
ATOM 5884 C CA . ALA F 1 11 ? -19.192 31.106 -61.640 1.00 15.85 23 ALA F CA 1
ATOM 5885 C C . ALA F 1 11 ? -19.781 31.476 -60.274 1.00 16.39 23 ALA F C 1
ATOM 5886 O O . ALA F 1 11 ? -19.532 30.801 -59.265 1.00 15.80 23 ALA F O 1
ATOM 5888 N N . ASN F 1 12 ? -20.593 32.537 -60.271 1.00 17.50 24 ASN F N 1
ATOM 5889 C CA . ASN F 1 12 ? -21.321 32.979 -59.077 1.00 18.64 24 ASN F CA 1
ATOM 5890 C C . ASN F 1 12 ? -22.510 32.076 -58.747 1.00 19.37 24 ASN F C 1
ATOM 5891 O O . ASN F 1 12 ? -22.757 31.083 -59.441 1.00 19.53 24 ASN F O 1
ATOM 5896 N N . VAL F 1 13 ? -23.255 32.439 -57.702 1.00 20.37 25 VAL F N 1
ATOM 5897 C CA . VAL F 1 13 ? -24.446 31.691 -57.289 1.00 21.16 25 VAL F CA 1
ATOM 5898 C C . VAL F 1 13 ? -25.557 31.677 -58.349 1.00 21.46 25 VAL F C 1
ATOM 5899 O O . VAL F 1 13 ? -26.369 30.753 -58.385 1.00 22.39 25 VAL F O 1
ATOM 5903 N N . ALA F 1 14 ? -25.575 32.683 -59.221 1.00 21.64 26 ALA F N 1
ATOM 5904 C CA . ALA F 1 14 ? -26.534 32.742 -60.332 1.00 21.49 26 ALA F CA 1
ATOM 5905 C C . ALA F 1 14 ? -26.152 31.828 -61.511 1.00 21.16 26 ALA F C 1
ATOM 5906 O O . ALA F 1 14 ? -26.975 31.575 -62.400 1.00 21.47 26 ALA F O 1
ATOM 5908 N N . GLY F 1 15 ? -24.913 31.334 -61.506 1.00 20.22 27 GLY F N 1
ATOM 5909 C CA . GLY F 1 15 ? -24.410 30.466 -62.569 1.00 18.89 27 GLY F CA 1
ATOM 5910 C C . GLY F 1 15 ? -23.637 31.220 -63.634 1.00 18.16 27 GLY F C 1
ATOM 5911 O O . GLY F 1 15 ? -23.275 30.652 -64.667 1.00 17.70 27 GLY F O 1
ATOM 5912 N N . ASN F 1 16 ? -23.373 32.502 -63.380 1.00 17.34 28 ASN F N 1
ATOM 5913 C CA . ASN F 1 16 ? -22.619 33.328 -64.320 1.00 16.79 28 ASN F CA 1
ATOM 5914 C C . ASN F 1 16 ? -21.131 33.437 -63.977 1.00 15.70 28 ASN F C 1
ATOM 5915 O O . ASN F 1 16 ? -20.746 33.683 -62.823 1.00 14.96 28 ASN F O 1
ATOM 5920 N N . VAL F 1 17 ? -20.312 33.254 -65.003 1.00 14.69 29 VAL F N 1
ATOM 5921 C CA . VAL F 1 17 ? -18.866 33.219 -64.864 1.00 13.90 29 VAL F CA 1
ATOM 5922 C C . VAL F 1 17 ? -18.333 34.563 -64.339 1.00 14.07 29 VAL F C 1
ATOM 5923 O O . VAL F 1 17 ? -18.766 35.627 -64.793 1.00 13.83 29 VAL F O 1
ATOM 5927 N N . HIS F 1 18 ? -17.425 34.490 -63.366 1.00 13.94 30 HIS F N 1
ATOM 5928 C CA . HIS F 1 18 ? -16.798 35.692 -62.777 1.00 14.24 30 HIS F CA 1
ATOM 5929 C C . HIS F 1 18 ? -15.859 36.323 -63.781 1.00 13.46 30 HIS F C 1
ATOM 5930 O O . HIS F 1 18 ? -15.182 35.611 -64.529 1.00 13.22 30 HIS F O 1
ATOM 5937 N N . GLY F 1 19 ? -15.794 37.652 -63.767 1.00 12.65 31 GLY F N 1
ATOM 5938 C CA . GLY F 1 19 ? -14.807 38.389 -64.553 1.00 12.37 31 GLY F CA 1
ATOM 5939 C C . GLY F 1 19 ? -13.399 37.853 -64.329 1.00 11.76 31 GLY F C 1
ATOM 5940 O O . GLY F 1 19 ? -12.636 37.712 -65.280 1.00 11.44 31 GLY F O 1
ATOM 5941 N N . GLY F 1 20 ? -13.072 37.526 -63.075 1.00 11.62 32 GLY F N 1
ATOM 5942 C CA . GLY F 1 20 ? -11.732 37.049 -62.715 1.00 11.26 32 GLY F CA 1
ATOM 5943 C C . GLY F 1 20 ? -11.310 35.786 -63.448 1.00 11.32 32 GLY F C 1
ATOM 5944 O O . GLY F 1 20 ? -10.144 35.631 -63.825 1.00 10.77 32 GLY F O 1
ATOM 5945 N N . THR F 1 21 ? -12.267 34.880 -63.640 1.00 11.57 33 THR F N 1
ATOM 5946 C CA . THR F 1 21 ? -12.029 33.620 -64.343 1.00 12.62 33 THR F CA 1
ATOM 5947 C C . THR F 1 21 ? -11.607 33.900 -65.786 1.00 12.05 33 THR F C 1
ATOM 5948 O O . THR F 1 21 ? -10.630 33.323 -66.279 1.00 11.90 33 THR F O 1
ATOM 5952 N N . ILE F 1 22 ? -12.343 34.796 -66.438 1.00 11.49 34 ILE F N 1
ATOM 5953 C CA . ILE F 1 22 ? -12.041 35.211 -67.803 1.00 11.10 34 ILE F CA 1
ATOM 5954 C C . ILE F 1 22 ? -10.705 35.948 -67.891 1.00 10.48 34 ILE F C 1
ATOM 5955 O O . ILE F 1 22 ? -9.910 35.676 -68.793 1.00 9.81 34 ILE F O 1
ATOM 5960 N N . LEU F 1 23 ? -10.458 36.864 -66.955 1.00 9.62 35 LEU F N 1
ATOM 5961 C CA . LEU F 1 23 ? -9.194 37.610 -66.934 1.00 9.43 35 LEU F CA 1
ATOM 5962 C C . LEU F 1 23 ? -8.002 36.644 -66.860 1.00 9.40 35 LEU F C 1
ATOM 5963 O O . LEU F 1 23 ? -7.003 36.829 -67.556 1.00 9.10 35 LEU F O 1
ATOM 5968 N N . LYS F 1 24 ? -8.125 35.607 -66.035 1.00 9.14 36 LYS F N 1
ATOM 5969 C CA . LYS F 1 24 ? -7.065 34.608 -65.902 1.00 10.47 36 LYS F CA 1
ATOM 5970 C C . LYS F 1 24 ? -6.814 33.873 -67.233 1.00 11.21 36 LYS F C 1
ATOM 5971 O O . LYS F 1 24 ? -5.664 33.658 -67.620 1.00 10.75 36 LYS F O 1
ATOM 5977 N N . MET F 1 25 ? -7.892 33.505 -67.917 1.00 11.93 37 MET F N 1
ATOM 5978 C CA . MET F 1 25 ? -7.787 32.781 -69.182 1.00 13.52 37 MET F CA 1
ATOM 5979 C C . MET F 1 25 ? -7.183 33.654 -70.279 1.00 12.69 37 MET F C 1
ATOM 5980 O O . MET F 1 25 ? -6.333 33.193 -71.034 1.00 12.21 37 MET F O 1
ATOM 5985 N N . ILE F 1 26 ? -7.628 34.909 -70.345 1.00 12.63 38 ILE F N 1
ATOM 5986 C CA . ILE F 1 26 ? -7.093 35.902 -71.288 1.00 13.54 38 ILE F CA 1
ATOM 5987 C C . ILE F 1 26 ? -5.588 36.081 -71.074 1.00 13.07 38 ILE F C 1
ATOM 5988 O O . ILE F 1 26 ? -4.815 36.079 -72.028 1.00 13.36 38 ILE F O 1
ATOM 5993 N N . GLU F 1 27 ? -5.176 36.225 -69.815 1.00 12.76 39 GLU F N 1
ATOM 5994 C CA . GLU F 1 27 ? -3.766 36.455 -69.519 1.00 13.12 39 GLU F CA 1
ATOM 5995 C C . GLU F 1 27 ? -2.925 35.236 -69.902 1.00 13.46 39 GLU F C 1
ATOM 5996 O O . GLU F 1 27 ? -1.826 35.394 -70.436 1.00 13.30 39 GLU F O 1
ATOM 6002 N N . GLU F 1 28 ? -3.455 34.037 -69.648 1.00 14.01 40 GLU F N 1
ATOM 6003 C CA . GLU F 1 28 ? -2.783 32.790 -70.033 1.00 15.51 40 GLU F CA 1
ATOM 6004 C C . GLU F 1 28 ? -2.511 32.748 -71.541 1.00 14.61 40 GLU F C 1
ATOM 6005 O O . GLU F 1 28 ? -1.407 32.396 -71.965 1.00 13.98 40 GLU F O 1
ATOM 6011 N N . ALA F 1 29 ? -3.512 33.139 -72.331 1.00 14.33 41 ALA F N 1
ATOM 6012 C CA . ALA F 1 29 ? -3.402 33.191 -73.790 1.00 14.57 41 ALA F CA 1
ATOM 6013 C C . ALA F 1 29 ? -2.389 34.262 -74.218 1.00 14.79 41 ALA F C 1
ATOM 6014 O O . ALA F 1 29 ? -1.543 34.013 -75.075 1.00 14.75 41 ALA F O 1
ATOM 6016 N N . GLY F 1 30 ? -2.462 35.431 -73.579 1.00 14.61 42 GLY F N 1
ATOM 6017 C CA . GLY F 1 30 ? -1.511 36.529 -73.819 1.00 15.09 42 GLY F CA 1
ATOM 6018 C C . GLY F 1 30 ? -0.077 36.134 -73.498 1.00 14.92 42 GLY F C 1
ATOM 6019 O O . GLY F 1 30 ? 0.845 36.460 -74.246 1.00 15.86 42 GLY F O 1
ATOM 6020 N N . ALA F 1 31 ? 0.104 35.406 -72.396 1.00 15.22 43 ALA F N 1
ATOM 6021 C CA . ALA F 1 31 ? 1.435 34.957 -71.964 1.00 14.69 43 ALA F CA 1
ATOM 6022 C C . ALA F 1 31 ? 2.057 33.972 -72.944 1.00 14.38 43 ALA F C 1
ATOM 6023 O O . ALA F 1 31 ? 3.233 34.078 -73.269 1.00 14.96 43 ALA F O 1
ATOM 6025 N N . ILE F 1 32 ? 1.266 33.015 -73.409 1.00 13.73 44 ILE F N 1
ATOM 6026 C CA . ILE F 1 32 ? 1.747 32.035 -74.376 1.00 13.42 44 ILE F CA 1
ATOM 6027 C C . ILE F 1 32 ? 2.200 32.719 -75.676 1.00 13.80 44 ILE F C 1
ATOM 6028 O O . ILE F 1 32 ? 3.323 32.515 -76.129 1.00 13.59 44 ILE F O 1
ATOM 6033 N N . ILE F 1 33 ? 1.329 33.545 -76.251 1.00 14.33 45 ILE F N 1
ATOM 6034 C CA . ILE F 1 33 ? 1.570 34.107 -77.581 1.00 15.15 45 ILE F CA 1
ATOM 6035 C C . ILE F 1 33 ? 2.751 35.096 -77.559 1.00 15.63 45 ILE F C 1
ATOM 6036 O O . ILE F 1 33 ? 3.560 35.144 -78.496 1.00 15.20 45 ILE F O 1
ATOM 6041 N N . SER F 1 34 ? 2.849 35.860 -76.474 1.00 15.74 46 SER F N 1
ATOM 6042 C CA . SER F 1 34 ? 3.892 36.871 -76.335 1.00 16.87 46 SER F CA 1
ATOM 6043 C C . SER F 1 34 ? 5.264 36.243 -76.082 1.00 16.72 46 SER F C 1
ATOM 6044 O O . SER F 1 34 ? 6.249 36.637 -76.712 1.00 16.95 46 SER F O 1
ATOM 6047 N N . THR F 1 35 ? 5.321 35.278 -75.162 1.00 17.03 47 THR F N 1
ATOM 6048 C CA . THR F 1 35 ? 6.551 34.537 -74.874 1.00 16.85 47 THR F CA 1
ATOM 6049 C C . THR F 1 35 ? 7.053 33.792 -76.115 1.00 16.73 47 THR F C 1
ATOM 6050 O O . THR F 1 35 ? 8.239 33.887 -76.455 1.00 16.33 47 THR F O 1
ATOM 6054 N N . ARG F 1 36 ? 6.161 33.066 -76.796 1.00 16.45 48 ARG F N 1
ATOM 6055 C CA . ARG F 1 36 ? 6.541 32.418 -78.045 1.00 16.36 48 ARG F CA 1
ATOM 6056 C C . ARG F 1 36 ? 7.135 33.437 -79.029 1.00 16.38 48 ARG F C 1
ATOM 6057 O O . ARG F 1 36 ? 8.206 33.202 -79.594 1.00 16.34 48 ARG F O 1
ATOM 6065 N N . HIS F 1 37 ? 6.460 34.577 -79.206 1.00 16.64 49 HIS F N 1
ATOM 6066 C CA . HIS F 1 37 ? 6.928 35.583 -80.168 1.00 16.84 49 HIS F CA 1
ATOM 6067 C C . HIS F 1 37 ? 8.306 36.132 -79.812 1.00 17.08 49 HIS F C 1
ATOM 6068 O O . HIS F 1 37 ? 9.160 36.297 -80.682 1.00 17.18 49 HIS F O 1
ATOM 6075 N N . CYS F 1 38 ? 8.513 36.419 -78.530 1.00 17.31 50 CYS F N 1
ATOM 6076 C CA . CYS F 1 38 ? 9.754 37.046 -78.080 1.00 17.76 50 CYS F CA 1
ATOM 6077 C C . CYS F 1 38 ? 10.949 36.091 -78.137 1.00 17.93 50 CYS F C 1
ATOM 6078 O O . CYS F 1 38 ? 12.101 36.531 -78.132 1.00 17.92 50 CYS F O 1
ATOM 6081 N N . ASN F 1 39 ? 10.669 34.790 -78.224 1.00 18.14 51 ASN F N 1
ATOM 6082 C CA . ASN F 1 39 ? 11.716 33.793 -78.460 1.00 18.41 51 ASN F CA 1
ATOM 6083 C C . ASN F 1 39 ? 11.789 33.313 -79.915 1.00 18.87 51 ASN F C 1
ATOM 6084 O O . ASN F 1 39 ? 12.621 32.471 -80.243 1.00 19.06 51 ASN F O 1
ATOM 6089 N N . SER F 1 40 ? 10.930 33.864 -80.774 1.00 19.49 52 SER F N 1
ATOM 6090 C CA . SER F 1 40 ? 10.758 33.378 -82.150 1.00 20.00 52 SER F CA 1
ATOM 6091 C C . SER F 1 40 ? 11.989 33.533 -83.055 1.00 20.93 52 SER F C 1
ATOM 6092 O O . SER F 1 40 ? 12.163 32.765 -84.004 1.00 20.80 52 SER F O 1
ATOM 6095 N N . GLN F 1 41 ? 12.824 34.528 -82.765 1.00 21.71 53 GLN F N 1
ATOM 6096 C CA . GLN F 1 41 ? 14.053 34.762 -83.534 1.00 22.91 53 GLN F CA 1
ATOM 6097 C C . GLN F 1 41 ? 15.275 34.215 -82.800 1.00 23.32 53 GLN F C 1
ATOM 6098 O O . GLN F 1 41 ? 16.407 34.648 -83.037 1.00 23.76 53 GLN F O 1
ATOM 6104 N N . ASN F 1 42 ? 15.024 33.252 -81.913 1.00 24.11 54 ASN F N 1
ATOM 6105 C CA . ASN F 1 42 ? 16.052 32.608 -81.091 1.00 24.63 54 ASN F CA 1
ATOM 6106 C C . ASN F 1 42 ? 17.073 33.571 -80.473 1.00 24.60 54 ASN F C 1
ATOM 6107 O O . ASN F 1 42 ? 18.285 33.336 -80.500 1.00 24.51 54 ASN F O 1
ATOM 6112 N N . GLY F 1 43 ? 16.558 34.666 -79.918 1.00 24.35 55 GLY F N 1
ATOM 6113 C CA . GLY F 1 43 ? 17.368 35.601 -79.155 1.00 24.20 55 GLY F CA 1
ATOM 6114 C C . GLY F 1 43 ? 17.628 35.056 -77.764 1.00 23.90 55 GLY F C 1
ATOM 6115 O O . GLY F 1 43 ? 17.463 33.855 -77.517 1.00 23.96 55 GLY F O 1
ATOM 6116 N N . GLU F 1 44 ? 18.044 35.939 -76.859 1.00 23.38 56 GLU F N 1
ATOM 6117 C CA . GLU F 1 44 ? 18.214 35.591 -75.454 1.00 23.04 56 GLU F CA 1
ATOM 6118 C C . GLU F 1 44 ? 16.899 34.998 -74.924 1.00 22.63 56 GLU F C 1
ATOM 6119 O O . GLU F 1 44 ? 15.824 35.575 -75.136 1.00 22.69 56 GLU F O 1
ATOM 6125 N N . ARG F 1 45 ? 16.987 33.836 -74.275 1.00 21.81 57 ARG F N 1
ATOM 6126 C CA . ARG F 1 45 ? 15.803 33.140 -73.753 1.00 21.70 57 ARG F CA 1
ATOM 6127 C C . ARG F 1 45 ? 15.060 34.007 -72.742 1.00 20.93 57 ARG F C 1
ATOM 6128 O O . ARG F 1 45 ? 15.651 34.518 -71.791 1.00 21.00 57 ARG F O 1
ATOM 6136 N N . CYS F 1 46 ? 13.759 34.171 -72.960 1.00 20.28 58 CYS F N 1
ATOM 6137 C CA . CYS F 1 46 ? 12.955 35.062 -72.138 1.00 19.52 58 CYS F CA 1
ATOM 6138 C C . CYS F 1 46 ? 11.532 34.540 -71.930 1.00 19.42 58 CYS F C 1
ATOM 6139 O O . CYS F 1 46 ? 11.077 33.628 -72.618 1.00 19.06 58 CYS F O 1
ATOM 6142 N N . VAL F 1 47 ? 10.856 35.133 -70.956 1.00 19.34 59 VAL F N 1
ATOM 6143 C CA . VAL F 1 47 ? 9.427 34.935 -70.730 1.00 19.30 59 VAL F CA 1
ATOM 6144 C C . VAL F 1 47 ? 8.827 36.341 -70.687 1.00 19.13 59 VAL F C 1
ATOM 6145 O O . VAL F 1 47 ? 9.435 37.256 -70.118 1.00 19.26 59 VAL F O 1
ATOM 6149 N N . ALA F 1 48 ? 7.672 36.522 -71.322 1.00 18.37 60 ALA F N 1
ATOM 6150 C CA . ALA F 1 48 ? 7.022 37.823 -71.353 1.00 18.42 60 ALA F CA 1
ATOM 6151 C C . ALA F 1 48 ? 6.177 38.029 -70.109 1.00 17.91 60 ALA F C 1
ATOM 6152 O O . ALA F 1 48 ? 5.328 37.200 -69.790 1.00 18.58 60 ALA F O 1
ATOM 6154 N N . ALA F 1 49 ? 6.434 39.128 -69.404 1.00 17.21 61 ALA F N 1
ATOM 6155 C CA . ALA F 1 49 ? 5.680 39.483 -68.205 1.00 16.44 61 ALA F CA 1
ATOM 6156 C C . ALA F 1 49 ? 4.581 40.481 -68.546 1.00 15.86 61 ALA F C 1
ATOM 6157 O O . ALA F 1 49 ? 4.794 41.400 -69.332 1.00 14.97 61 ALA F O 1
ATOM 6159 N N . LEU F 1 50 ? 3.406 40.293 -67.954 1.00 15.18 62 LEU F N 1
ATOM 6160 C CA . LEU F 1 50 ? 2.305 41.228 -68.150 1.00 15.07 62 LEU F CA 1
ATOM 6161 C C . LEU F 1 50 ? 2.597 42.573 -67.489 1.00 15.52 62 LEU F C 1
ATOM 6162 O O . LEU F 1 50 ? 2.875 42.642 -66.289 1.00 14.97 62 LEU F O 1
ATOM 6167 N N . ALA F 1 51 ? 2.511 43.631 -68.293 1.00 15.80 63 ALA F N 1
ATOM 6168 C CA . ALA F 1 51 ? 2.775 44.996 -67.843 1.00 16.31 63 ALA F CA 1
ATOM 6169 C C . ALA F 1 51 ? 1.503 45.835 -67.695 1.00 16.55 63 ALA F C 1
ATOM 6170 O O . ALA F 1 51 ? 1.402 46.666 -66.793 1.00 16.45 63 ALA F O 1
ATOM 6172 N N . ARG F 1 52 ? 0.541 45.628 -68.587 1.00 16.66 64 ARG F N 1
ATOM 6173 C CA . ARG F 1 52 ? -0.684 46.433 -68.590 1.00 17.40 64 ARG F CA 1
ATOM 6174 C C . ARG F 1 52 ? -1.882 45.661 -69.132 1.00 16.89 64 ARG F C 1
ATOM 6175 O O . ARG F 1 52 ? -1.744 44.868 -70.064 1.00 17.24 64 ARG F O 1
ATOM 6183 N N . VAL F 1 53 ? -3.043 45.902 -68.523 1.00 17.13 65 VAL F N 1
ATOM 6184 C CA . VAL F 1 53 ? -4.339 45.536 -69.086 1.00 17.49 65 VAL F CA 1
ATOM 6185 C C . VAL F 1 53 ? -5.127 46.833 -69.285 1.00 18.01 65 VAL F C 1
ATOM 6186 O O . VAL F 1 53 ? -5.328 47.600 -68.342 1.00 17.96 65 VAL F O 1
ATOM 6190 N N . GLU F 1 54 ? -5.581 47.092 -70.500 1.00 18.55 66 GLU F N 1
ATOM 6191 C CA . GLU F 1 54 ? -6.291 48.340 -70.704 1.00 19.33 66 GLU F CA 1
ATOM 6192 C C . GLU F 1 54 ? -7.603 48.259 -71.446 1.00 19.53 66 GLU F C 1
ATOM 6193 O O . GLU F 1 54 ? -7.776 47.442 -72.357 1.00 19.60 66 GLU F O 1
ATOM 6199 N N . ARG F 1 55 ? -8.540 49.110 -71.040 1.00 19.72 67 ARG F N 1
ATOM 6200 C CA . ARG F 1 55 ? -9.771 49.325 -71.787 1.00 19.82 67 ARG F CA 1
ATOM 6201 C C . ARG F 1 55 ? -10.394 48.003 -72.209 1.00 19.58 67 ARG F C 1
ATOM 6202 O O . ARG F 1 55 ? -10.685 47.794 -73.387 1.00 19.50 67 ARG F O 1
ATOM 6210 N N . THR F 1 56 ? -10.600 47.109 -71.246 1.00 18.72 68 THR F N 1
ATOM 6211 C CA . THR F 1 56 ? -11.208 45.823 -71.548 1.00 18.31 68 THR F CA 1
ATOM 6212 C C . THR F 1 56 ? -12.620 45.817 -70.994 1.00 18.13 68 THR F C 1
ATOM 6213 O O . THR F 1 56 ? -12.846 46.165 -69.831 1.00 17.65 68 THR F O 1
ATOM 6217 N N . ASP F 1 57 ? -13.562 45.449 -71.857 1.00 18.01 69 ASP F N 1
ATOM 6218 C CA . ASP F 1 57 ? -14.980 45.507 -71.547 1.00 17.84 69 ASP F CA 1
ATOM 6219 C C . ASP F 1 57 ? -15.588 44.115 -71.574 1.00 17.88 69 ASP F C 1
ATOM 6220 O O . ASP F 1 57 ? -15.229 43.284 -72.408 1.00 18.05 69 ASP F O 1
ATOM 6225 N N . PHE F 1 58 ? -16.497 43.868 -70.639 1.00 16.90 70 PHE F N 1
ATOM 6226 C CA . PHE F 1 58 ? -17.251 42.622 -70.606 1.00 16.79 70 PHE F CA 1
ATOM 6227 C C . PHE F 1 58 ? -18.671 42.895 -71.073 1.00 16.37 70 PHE F C 1
ATOM 6228 O O . PHE F 1 58 ? -19.415 43.652 -70.444 1.00 16.15 70 PHE F O 1
ATOM 6236 N N . LEU F 1 59 ? -19.026 42.271 -72.194 1.00 15.69 71 LEU F N 1
ATOM 6237 C CA . LEU F 1 59 ? -20.187 42.670 -72.977 1.00 15.55 71 LEU F CA 1
ATOM 6238 C C . LEU F 1 59 ? -21.442 41.847 -72.698 1.00 15.09 71 LEU F C 1
ATOM 6239 O O . LEU F 1 59 ? -22.555 42.348 -72.834 1.00 15.00 71 LEU F O 1
ATOM 6244 N N . SER F 1 60 ? -21.257 40.588 -72.315 1.00 15.03 72 SER F N 1
ATOM 6245 C CA . SER F 1 60 ? -22.377 39.667 -72.154 1.00 15.37 72 SER F CA 1
ATOM 6246 C C . SER F 1 60 ? -21.970 38.572 -71.185 1.00 15.61 72 SER F C 1
ATOM 6247 O O . SER F 1 60 ? -20.776 38.255 -71.087 1.00 15.10 72 SER F O 1
ATOM 6250 N N . PRO F 1 61 ? -22.947 38.000 -70.454 1.00 15.45 73 PRO F N 1
ATOM 6251 C CA . PRO F 1 61 ? -22.590 36.985 -69.474 1.00 15.40 73 PRO F CA 1
ATOM 6252 C C . PRO F 1 61 ? -22.251 35.639 -70.115 1.00 15.39 73 PRO F C 1
ATOM 6253 O O . PRO F 1 61 ? -22.654 35.363 -71.246 1.00 15.41 73 PRO F O 1
ATOM 6257 N N . MET F 1 62 ? -21.493 34.830 -69.385 1.00 15.35 74 MET F N 1
ATOM 6258 C CA . MET F 1 62 ? -21.186 33.454 -69.766 1.00 15.84 74 MET F CA 1
ATOM 6259 C C . MET F 1 62 ? -21.680 32.551 -68.636 1.00 15.84 74 MET F C 1
ATOM 6260 O O . MET F 1 62 ? -21.606 32.930 -67.464 1.00 15.89 74 MET F O 1
ATOM 6265 N N . CYS F 1 63 ? -22.186 31.366 -68.973 1.00 15.84 75 CYS F N 1
ATOM 6266 C CA . CYS F 1 63 ? -22.822 30.507 -67.964 1.00 16.35 75 CYS F CA 1
ATOM 6267 C C . CYS F 1 63 ? -22.081 29.188 -67.762 1.00 15.37 75 CYS F C 1
ATOM 6268 O O . CYS F 1 63 ? -21.346 28.753 -68.643 1.00 15.16 75 CYS F O 1
ATOM 6271 N N . ILE F 1 64 ? -22.282 28.552 -66.603 1.00 14.90 76 ILE F N 1
ATOM 6272 C CA . ILE F 1 64 ? -21.730 27.215 -66.369 1.00 14.70 76 ILE F CA 1
ATOM 6273 C C . ILE F 1 64 ? -22.166 26.287 -67.499 1.00 14.72 76 ILE F C 1
ATOM 6274 O O . ILE F 1 64 ? -23.336 26.308 -67.903 1.00 14.75 76 ILE F O 1
ATOM 6279 N N . GLY F 1 65 ? -21.223 25.497 -68.008 1.00 14.62 77 GLY F N 1
ATOM 6280 C CA . GLY F 1 65 ? -21.521 24.492 -69.027 1.00 14.63 77 GLY F CA 1
ATOM 6281 C C . GLY F 1 65 ? -21.367 25.033 -70.438 1.00 14.52 77 GLY F C 1
ATOM 6282 O O . GLY F 1 65 ? -21.383 24.266 -71.402 1.00 14.54 77 GLY F O 1
ATOM 6283 N N . GLU F 1 66 ? -21.242 26.350 -70.558 1.00 14.41 78 GLU F N 1
ATOM 6284 C CA . GLU F 1 66 ? -20.905 26.975 -71.837 1.00 14.93 78 GLU F CA 1
ATOM 6285 C C . GLU F 1 66 ? -19.402 26.853 -72.060 1.00 14.54 78 GLU F C 1
ATOM 6286 O O . GLU F 1 66 ? -18.641 26.665 -71.105 1.00 14.99 78 GLU F O 1
ATOM 6292 N N . VAL F 1 67 ? -18.983 26.928 -73.318 1.00 14.45 79 VAL F N 1
ATOM 6293 C CA . VAL F 1 67 ? -17.571 26.771 -73.668 1.00 14.52 79 VAL F CA 1
ATOM 6294 C C . VAL F 1 67 ? -16.979 28.141 -73.975 1.00 15.17 79 VAL F C 1
ATOM 6295 O O . VAL F 1 67 ? -17.471 28.862 -74.847 1.00 15.44 79 VAL F O 1
ATOM 6299 N N . ALA F 1 68 ? -15.923 28.494 -73.253 1.00 15.13 80 ALA F N 1
ATOM 6300 C CA . ALA F 1 68 ? -15.180 29.721 -73.511 1.00 15.50 80 ALA F CA 1
ATOM 6301 C C . ALA F 1 68 ? -14.166 29.502 -74.626 1.00 16.00 80 ALA F C 1
ATOM 6302 O O . ALA F 1 68 ? -13.381 28.553 -74.578 1.00 16.57 80 ALA F O 1
ATOM 6304 N N . HIS F 1 69 ? -14.226 30.360 -75.642 1.00 15.41 81 HIS F N 1
ATOM 6305 C CA . HIS F 1 69 ? -13.257 30.365 -76.738 1.00 15.79 81 HIS F CA 1
ATOM 6306 C C . HIS F 1 69 ? -12.402 31.612 -76.602 1.00 15.97 81 HIS F C 1
ATOM 6307 O O . HIS F 1 69 ? -12.909 32.732 -76.708 1.00 15.83 81 HIS F O 1
ATOM 6314 N N . VAL F 1 70 ? -11.104 31.407 -76.403 1.00 15.88 82 VAL F N 1
ATOM 6315 C CA . VAL F 1 70 ? -10.163 32.498 -76.175 1.00 16.20 82 VAL F CA 1
ATOM 6316 C C . VAL F 1 70 ? -9.210 32.548 -77.359 1.00 16.86 82 VAL F C 1
ATOM 6317 O O . VAL F 1 70 ? -8.509 31.569 -77.649 1.00 16.40 82 VAL F O 1
ATOM 6321 N N . SER F 1 71 ? -9.200 33.684 -78.050 1.00 16.89 83 SER F N 1
ATOM 6322 C CA . SER F 1 71 ? -8.315 33.870 -79.187 1.00 17.48 83 SER F CA 1
ATOM 6323 C C . SER F 1 71 ? -7.420 35.094 -78.984 1.00 17.07 83 SER F C 1
ATOM 6324 O O . SER F 1 71 ? -7.899 36.184 -78.667 1.00 16.71 83 SER F O 1
ATOM 6327 N N . ALA F 1 72 ? -6.124 34.901 -79.187 1.00 16.88 84 ALA F N 1
ATOM 6328 C CA . ALA F 1 72 ? -5.145 35.969 -78.991 1.00 16.69 84 ALA F CA 1
ATOM 6329 C C . ALA F 1 72 ? -4.465 36.360 -80.301 1.00 17.01 84 ALA F C 1
ATOM 6330 O O . ALA F 1 72 ? -4.209 35.507 -81.157 1.00 16.72 84 ALA F O 1
ATOM 6332 N N . GLU F 1 73 ? -4.182 37.653 -80.441 1.00 16.78 85 GLU F N 1
ATOM 6333 C CA . GLU F 1 73 ? -3.433 38.170 -81.583 1.00 17.78 85 GLU F CA 1
ATOM 6334 C C . GLU F 1 73 ? -2.501 39.292 -81.130 1.00 17.04 85 GLU F C 1
ATOM 6335 O O . GLU F 1 73 ? -2.924 40.212 -80.428 1.00 16.87 85 GLU F O 1
ATOM 6341 N N . ILE F 1 74 ? -1.238 39.208 -81.535 1.00 17.10 86 ILE F N 1
ATOM 6342 C CA . ILE F 1 74 ? -0.296 40.318 -81.367 1.00 17.26 86 ILE F CA 1
ATOM 6343 C C . ILE F 1 74 ? -0.622 41.399 -82.407 1.00 17.62 86 ILE F C 1
ATOM 6344 O O . ILE F 1 74 ? -0.569 41.146 -83.615 1.00 17.69 86 ILE F O 1
ATOM 6349 N N . THR F 1 75 ? -0.993 42.584 -81.930 1.00 17.78 87 THR F N 1
ATOM 6350 C CA . THR F 1 75 ? -1.508 43.639 -82.802 1.00 18.58 87 THR F CA 1
ATOM 6351 C C . THR F 1 75 ? -0.545 44.811 -82.944 1.00 19.07 87 THR F C 1
ATOM 6352 O O . THR F 1 75 ? -0.693 45.642 -83.843 1.00 19.21 87 THR F O 1
ATOM 6356 N N . TYR F 1 76 ? 0.434 44.879 -82.049 1.00 19.60 88 TYR F N 1
ATOM 6357 C CA . TYR F 1 76 ? 1.500 45.869 -82.148 1.00 20.06 88 TYR F CA 1
ATOM 6358 C C . TYR F 1 76 ? 2.717 45.407 -81.375 1.00 20.18 88 TYR F C 1
ATOM 6359 O O . TYR F 1 76 ? 2.598 44.713 -80.360 1.00 20.27 88 TYR F O 1
ATOM 6368 N N . THR F 1 77 ? 3.890 45.787 -81.872 1.00 20.32 89 THR F N 1
ATOM 6369 C CA . THR F 1 77 ? 5.132 45.620 -81.129 1.00 19.97 89 THR F CA 1
ATOM 6370 C C . THR F 1 77 ? 5.934 46.918 -81.189 1.00 19.93 89 THR F C 1
ATOM 6371 O O . THR F 1 77 ? 6.129 47.496 -82.271 1.00 19.95 89 THR F O 1
ATOM 6375 N N . SER F 1 78 ? 6.354 47.390 -80.019 1.00 19.64 90 SER F N 1
ATOM 6376 C CA . SER F 1 78 ? 7.309 48.496 -79.924 1.00 19.66 90 SER F CA 1
ATOM 6377 C C . SER F 1 78 ? 8.713 47.904 -79.825 1.00 19.33 90 SER F C 1
ATOM 6378 O O . SER F 1 78 ? 8.906 46.723 -80.111 1.00 19.48 90 SER F O 1
ATOM 6381 N N . LYS F 1 79 ? 9.694 48.711 -79.433 1.00 19.41 91 LYS F N 1
ATOM 6382 C CA . LYS F 1 79 ? 11.062 48.214 -79.308 1.00 19.13 91 LYS F CA 1
ATOM 6383 C C . LYS F 1 79 ? 11.188 47.151 -78.212 1.00 18.97 91 LYS F C 1
ATOM 6384 O O . LYS F 1 79 ? 11.896 46.151 -78.387 1.00 19.17 91 LYS F O 1
ATOM 6390 N N . HIS F 1 80 ? 10.490 47.360 -77.095 1.00 18.78 92 HIS F N 1
ATOM 6391 C CA . HIS F 1 80 ? 10.583 46.457 -75.940 1.00 18.45 92 HIS F CA 1
ATOM 6392 C C . HIS F 1 80 ? 9.236 45.963 -75.395 1.00 18.13 92 HIS F C 1
ATOM 6393 O O . HIS F 1 80 ? 9.196 45.379 -74.308 1.00 18.13 92 HIS F O 1
ATOM 6400 N N . SER F 1 81 ? 8.143 46.199 -76.122 1.00 18.10 93 SER F N 1
ATOM 6401 C CA . SER F 1 81 ? 6.825 45.728 -75.663 1.00 17.69 93 SER F CA 1
ATOM 6402 C C . SER F 1 81 ? 5.943 45.103 -76.752 1.00 17.96 93 SER F C 1
ATOM 6403 O O . SER F 1 81 ? 6.125 45.365 -77.945 1.00 18.09 93 SER F O 1
ATOM 6406 N N . VAL F 1 82 ? 4.989 44.285 -76.304 1.00 17.90 94 VAL F N 1
ATOM 6407 C CA . VAL F 1 82 ? 4.066 43.537 -77.163 1.00 18.07 94 VAL F CA 1
ATOM 6408 C C . VAL F 1 82 ? 2.628 43.892 -76.784 1.00 17.98 94 VAL F C 1
ATOM 6409 O O . VAL F 1 82 ? 2.243 43.794 -75.618 1.00 17.47 94 VAL F O 1
ATOM 6413 N N . GLU F 1 83 ? 1.849 44.326 -77.768 1.00 17.69 95 GLU F N 1
ATOM 6414 C CA . GLU F 1 83 ? 0.424 44.533 -77.561 1.00 18.01 95 GLU F CA 1
ATOM 6415 C C . GLU F 1 83 ? -0.323 43.295 -78.052 1.00 17.69 95 GLU F C 1
ATOM 6416 O O . GLU F 1 83 ? -0.154 42.874 -79.207 1.00 17.96 95 GLU F O 1
ATOM 6422 N N . VAL F 1 84 ? -1.121 42.709 -77.165 1.00 17.42 96 VAL F N 1
ATOM 6423 C CA . VAL F 1 84 ? -1.958 41.555 -77.507 1.00 17.55 96 VAL F CA 1
ATOM 6424 C C . VAL F 1 84 ? -3.418 41.939 -77.347 1.00 17.59 96 VAL F C 1
ATOM 6425 O O . VAL F 1 84 ? -3.819 42.455 -76.298 1.00 17.68 96 VAL F O 1
ATOM 6429 N N . GLN F 1 85 ? -4.210 41.677 -78.385 1.00 17.58 97 GLN F N 1
ATOM 6430 C CA . GLN F 1 85 ? -5.658 41.786 -78.282 1.00 17.68 97 GLN F CA 1
ATOM 6431 C C . GLN F 1 85 ? -6.236 40.388 -78.120 1.00 17.52 97 GLN F C 1
ATOM 6432 O O . GLN F 1 85 ? -5.847 39.454 -78.827 1.00 17.54 97 GLN F O 1
ATOM 6438 N N . VAL F 1 86 ? -7.144 40.250 -77.163 1.00 17.16 98 VAL F N 1
ATOM 6439 C CA . VAL F 1 86 ? -7.781 38.975 -76.893 1.00 17.36 98 VAL F CA 1
ATOM 6440 C C . VAL F 1 86 ? -9.287 39.131 -76.990 1.00 17.80 98 VAL F C 1
ATOM 6441 O O . VAL F 1 86 ? -9.863 40.085 -76.451 1.00 17.92 98 VAL F O 1
ATOM 6445 N N . HIS F 1 87 ? -9.914 38.203 -77.710 1.00 17.90 99 HIS F N 1
ATOM 6446 C CA . HIS F 1 87 ? -11.359 38.118 -77.756 1.00 18.46 99 HIS F CA 1
ATOM 6447 C C . HIS F 1 87 ? -11.804 36.831 -77.057 1.00 18.01 99 HIS F C 1
ATOM 6448 O O . HIS F 1 87 ? -11.187 35.766 -77.205 1.00 17.82 99 HIS F O 1
ATOM 6455 N N . VAL F 1 88 ? -12.851 36.949 -76.257 1.00 17.82 100 VAL F N 1
ATOM 6456 C CA . VAL F 1 88 ? -13.470 35.788 -75.641 1.00 17.74 100 VAL F CA 1
ATOM 6457 C C . VAL F 1 88 ? -14.885 35.652 -76.175 1.00 18.14 100 VAL F C 1
ATOM 6458 O O . VAL F 1 88 ? -15.678 36.601 -76.136 1.00 17.43 100 VAL F O 1
ATOM 6462 N N . MET F 1 89 ? -15.176 34.471 -76.703 1.00 18.46 101 MET F N 1
ATOM 6463 C CA . MET F 1 89 ? -16.504 34.148 -77.183 1.00 20.07 101 MET F CA 1
ATOM 6464 C C . MET F 1 89 ? -17.086 33.020 -76.331 1.00 18.87 101 MET F C 1
ATOM 6465 O O . MET F 1 89 ? -16.397 32.042 -76.030 1.00 18.80 101 MET F O 1
ATOM 6470 N N . SER F 1 90 ? -18.345 33.162 -75.929 1.00 18.31 102 SER F N 1
ATOM 6471 C CA . SER F 1 90 ? -19.041 32.066 -75.255 1.00 17.57 102 SER F CA 1
ATOM 6472 C C . SER F 1 90 ? -19.844 31.250 -76.261 1.00 16.50 102 SER F C 1
ATOM 6473 O O . SER F 1 90 ? -20.465 31.802 -77.181 1.00 15.93 102 SER F O 1
ATOM 6476 N N . GLU F 1 91 ? -19.822 29.933 -76.083 1.00 15.65 103 GLU F N 1
ATOM 6477 C CA . GLU F 1 91 ? -20.588 29.035 -76.935 1.00 14.96 103 GLU F CA 1
ATOM 6478 C C . GLU F 1 91 ? -21.430 28.097 -76.087 1.00 14.82 103 GLU F C 1
ATOM 6479 O O . GLU F 1 91 ? -20.904 27.381 -75.232 1.00 15.10 103 GLU F O 1
ATOM 6485 N N . ASN F 1 92 ? -22.733 28.115 -76.332 1.00 14.72 104 ASN F N 1
ATOM 6486 C CA . ASN F 1 92 ? -23.639 27.145 -75.739 1.00 14.52 104 ASN F CA 1
ATOM 6487 C C . ASN F 1 92 ? -23.705 25.942 -76.676 1.00 14.40 104 ASN F C 1
ATOM 6488 O O . ASN F 1 92 ? -24.212 26.042 -77.801 1.00 14.19 104 ASN F O 1
ATOM 6493 N N . ILE F 1 93 ? -23.168 24.813 -76.220 1.00 13.94 105 ILE F N 1
ATOM 6494 C CA . ILE F 1 93 ? -23.063 23.636 -77.080 1.00 14.47 105 ILE F CA 1
ATOM 6495 C C . ILE F 1 93 ? -24.350 22.808 -77.112 1.00 15.08 105 ILE F C 1
ATOM 6496 O O . ILE F 1 93 ? -24.461 21.868 -77.896 1.00 14.70 105 ILE F O 1
ATOM 6501 N N . LEU F 1 94 ? -25.320 23.177 -76.273 1.00 15.76 106 LEU F N 1
ATOM 6502 C CA . LEU F 1 94 ? -26.663 22.605 -76.341 1.00 17.24 106 LEU F CA 1
ATOM 6503 C C . LEU F 1 94 ? -27.529 23.345 -77.358 1.00 17.60 106 LEU F C 1
ATOM 6504 O O . LEU F 1 94 ? -28.252 22.716 -78.113 1.00 18.12 106 LEU F O 1
ATOM 6509 N N . THR F 1 95 ? -27.438 24.674 -77.382 1.00 18.37 107 THR F N 1
ATOM 6510 C CA . THR F 1 95 ? -28.292 25.490 -78.259 1.00 18.73 107 THR F CA 1
ATOM 6511 C C . THR F 1 95 ? -27.592 25.944 -79.543 1.00 19.04 107 THR F C 1
ATOM 6512 O O . THR F 1 95 ? -28.254 26.270 -80.532 1.00 18.60 107 THR F O 1
ATOM 6516 N N . GLY F 1 96 ? -26.259 25.976 -79.510 1.00 18.95 108 GLY F N 1
ATOM 6517 C CA . GLY F 1 96 ? -25.448 26.459 -80.624 1.00 19.56 108 GLY F CA 1
ATOM 6518 C C . GLY F 1 96 ? -25.142 27.950 -80.572 1.00 20.20 108 GLY F C 1
ATOM 6519 O O . GLY F 1 96 ? -24.355 28.450 -81.376 1.00 20.98 108 GLY F O 1
ATOM 6520 N N . THR F 1 97 ? -25.751 28.658 -79.622 1.00 20.34 109 THR F N 1
ATOM 6521 C CA . THR F 1 97 ? -25.626 30.117 -79.522 1.00 20.43 109 THR F CA 1
ATOM 6522 C C . THR F 1 97 ? -24.202 30.557 -79.159 1.00 20.06 109 THR F C 1
ATOM 6523 O O . THR F 1 97 ? -23.575 30.007 -78.244 1.00 19.70 109 THR F O 1
ATOM 6527 N N . LYS F 1 98 ? -23.701 31.548 -79.890 1.00 19.71 110 LYS F N 1
ATOM 6528 C CA . LYS F 1 98 ? -22.398 32.137 -79.593 1.00 19.90 110 LYS F CA 1
ATOM 6529 C C . LYS F 1 98 ? -22.528 33.638 -79.380 1.00 19.81 110 LYS F C 1
ATOM 6530 O O . LYS F 1 98 ? -23.316 34.305 -80.061 1.00 19.69 110 LYS F O 1
ATOM 6536 N N . LYS F 1 99 ? -21.758 34.159 -78.427 1.00 19.18 111 LYS F N 1
ATOM 6537 C CA . LYS F 1 99 ? -21.791 35.583 -78.085 1.00 19.41 111 LYS F CA 1
ATOM 6538 C C . LYS F 1 99 ? -20.382 36.083 -77.821 1.00 18.51 111 LYS F C 1
ATOM 6539 O O . LYS F 1 99 ? -19.571 35.361 -77.234 1.00 17.78 111 LYS F O 1
ATOM 6545 N N . LEU F 1 100 ? -20.090 37.317 -78.232 1.00 17.97 112 LEU F N 1
ATOM 6546 C CA . LEU F 1 100 ? -18.843 37.970 -77.830 1.00 18.11 112 LEU F CA 1
ATOM 6547 C C . LEU F 1 100 ? -18.927 38.391 -76.356 1.00 18.44 112 LEU F C 1
ATOM 6548 O O . LEU F 1 100 ? -19.756 39.232 -75.990 1.00 18.55 112 LEU F O 1
ATOM 6553 N N . THR F 1 101 ? -18.073 37.790 -75.526 1.00 18.51 113 THR F N 1
ATOM 6554 C CA . THR F 1 101 ? -18.067 38.012 -74.079 1.00 18.88 113 THR F CA 1
ATOM 6555 C C . THR F 1 101 ? -17.190 39.196 -73.710 1.00 18.72 113 THR F C 1
ATOM 6556 O O . THR F 1 101 ? -17.568 40.022 -72.886 1.00 18.65 113 THR F O 1
ATOM 6560 N N . ASN F 1 102 ? -16.010 39.255 -74.321 1.00 18.72 114 ASN F N 1
ATOM 6561 C CA . ASN F 1 102 ? -14.956 40.150 -73.883 1.00 19.45 114 ASN F CA 1
ATOM 6562 C C . ASN F 1 102 ? -14.032 40.536 -75.021 1.00 18.99 114 ASN F C 1
ATOM 6563 O O . ASN F 1 102 ? -13.733 39.729 -75.905 1.00 18.69 114 ASN F O 1
ATOM 6568 N N . LYS F 1 103 ? -13.585 41.781 -74.981 1.00 18.84 115 LYS F N 1
ATOM 6569 C CA . LYS F 1 103 ? -12.484 42.240 -75.799 1.00 18.95 115 LYS F CA 1
ATOM 6570 C C . LYS F 1 103 ? -11.488 42.862 -74.835 1.00 18.75 115 LYS F C 1
ATOM 6571 O O . LYS F 1 103 ? -11.862 43.708 -74.016 1.00 18.71 115 LYS F O 1
ATOM 6577 N N . ALA F 1 104 ? -10.235 42.415 -74.914 1.00 17.97 116 ALA F N 1
ATOM 6578 C CA . ALA F 1 104 ? -9.197 42.854 -73.988 1.00 17.56 116 ALA F CA 1
ATOM 6579 C C . ALA F 1 104 ? -7.942 43.274 -74.729 1.00 17.27 116 ALA F C 1
ATOM 6580 O O . ALA F 1 104 ? -7.655 42.766 -75.819 1.00 17.77 116 ALA F O 1
ATOM 6582 N N . THR F 1 105 ? -7.206 44.208 -74.135 1.00 16.98 117 THR F N 1
ATOM 6583 C CA . THR F 1 105 ? -5.881 44.570 -74.624 1.00 16.35 117 THR F CA 1
ATOM 6584 C C . THR F 1 105 ? -4.855 44.408 -73.510 1.00 16.64 117 THR F C 1
ATOM 6585 O O . THR F 1 105 ? -5.041 44.910 -72.395 1.00 16.61 117 THR F O 1
ATOM 6589 N N . LEU F 1 106 ? -3.763 43.725 -73.836 1.00 16.44 118 LEU F N 1
ATOM 6590 C CA . LEU F 1 106 ? -2.720 43.419 -72.867 1.00 16.59 118 LEU F CA 1
ATOM 6591 C C . LEU F 1 106 ? -1.387 43.829 -73.434 1.00 16.42 118 LEU F C 1
ATOM 6592 O O . LEU F 1 106 ? -1.126 43.628 -74.620 1.00 17.19 118 LEU F O 1
ATOM 6597 N N . TRP F 1 107 ? -0.548 44.396 -72.580 1.00 16.24 119 TRP F N 1
ATOM 6598 C CA . TRP F 1 107 ? 0.822 44.713 -72.948 1.00 16.24 119 TRP F CA 1
ATOM 6599 C C . TRP F 1 107 ? 1.787 43.828 -72.169 1.00 16.02 119 TRP F C 1
ATOM 6600 O O . TRP F 1 107 ? 1.681 43.693 -70.935 1.00 15.68 119 TRP F O 1
ATOM 6611 N N . TYR F 1 108 ? 2.710 43.213 -72.905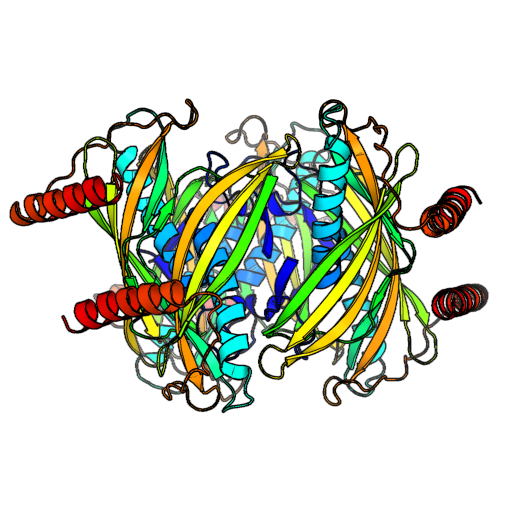 1.00 16.23 120 TYR F N 1
ATOM 6612 C CA . TYR F 1 108 ? 3.735 42.340 -72.334 1.00 16.34 120 TYR F CA 1
ATOM 6613 C C . TYR F 1 108 ? 5.123 42.875 -72.624 1.00 16.80 120 TYR F C 1
ATOM 6614 O O . TYR F 1 108 ? 5.343 43.545 -73.635 1.00 16.67 120 TYR F O 1
ATOM 6623 N N . VAL F 1 109 ? 6.061 42.525 -71.749 1.00 16.92 121 VAL F N 1
ATOM 6624 C CA . VAL F 1 109 ? 7.453 42.939 -71.893 1.00 17.92 121 VAL F CA 1
ATOM 6625 C C . VAL F 1 109 ? 8.333 41.699 -71.685 1.00 18.16 121 VAL F C 1
ATOM 6626 O O . VAL F 1 109 ? 8.186 41.008 -70.680 1.00 18.85 121 VAL F O 1
ATOM 6630 N N . PRO F 1 110 ? 9.209 41.387 -72.661 1.00 18.75 122 PRO F N 1
ATOM 6631 C CA . PRO F 1 110 ? 10.086 40.227 -72.525 1.00 19.09 122 PRO F CA 1
ATOM 6632 C C . PRO F 1 110 ? 11.218 40.488 -71.549 1.00 19.84 122 PRO F C 1
ATOM 6633 O O . PRO F 1 110 ? 11.950 41.480 -71.671 1.00 19.58 122 PRO F O 1
ATOM 6637 N N . LEU F 1 111 ? 11.334 39.595 -70.580 1.00 20.42 123 LEU F N 1
ATOM 6638 C CA . LEU F 1 111 ? 12.358 39.685 -69.567 1.00 21.41 123 LEU F CA 1
ATOM 6639 C C . LEU F 1 111 ? 13.246 38.465 -69.699 1.00 21.72 123 LEU F C 1
ATOM 6640 O O . LEU F 1 111 ? 12.759 37.327 -69.706 1.00 21.23 123 LEU F O 1
ATOM 6645 N N . SER F 1 112 ? 14.545 38.719 -69.823 1.00 22.28 124 SER F N 1
ATOM 6646 C CA . SER F 1 112 ? 15.547 37.665 -69.903 1.00 23.13 124 SER F CA 1
ATOM 6647 C C . SER F 1 112 ? 15.420 36.698 -68.734 1.00 23.71 124 SER F C 1
ATOM 6648 O O . SER F 1 112 ? 15.158 37.112 -67.603 1.00 23.91 124 SER F O 1
ATOM 6651 N N . LEU F 1 113 ? 15.626 35.414 -69.010 1.00 24.78 125 LEU F N 1
ATOM 6652 C CA . LEU F 1 113 ? 15.637 34.399 -67.963 1.00 25.87 125 LEU F CA 1
ATOM 6653 C C . LEU F 1 113 ? 16.949 34.393 -67.180 1.00 26.38 125 LEU F C 1
ATOM 6654 O O . LEU F 1 113 ? 16.973 33.987 -66.015 1.00 26.60 125 LEU F O 1
ATOM 6659 N N . LYS F 1 114 ? 18.032 34.841 -67.823 1.00 26.89 126 LYS F N 1
ATOM 6660 C CA . LYS F 1 114 ? 19.343 34.958 -67.181 1.00 27.46 126 LYS F CA 1
ATOM 6661 C C . LYS F 1 114 ? 19.421 36.197 -66.282 1.00 27.70 126 LYS F C 1
ATOM 6662 O O . LYS F 1 114 ? 19.965 36.139 -65.178 1.00 27.52 126 LYS F O 1
ATOM 6668 N N . ASN F 1 115 ? 18.894 37.314 -66.779 1.00 27.92 127 ASN F N 1
ATOM 6669 C CA . ASN F 1 115 ? 18.849 38.572 -66.039 1.00 28.47 127 ASN F CA 1
ATOM 6670 C C . ASN F 1 115 ? 17.408 39.075 -65.985 1.00 28.88 127 ASN F C 1
ATOM 6671 O O . ASN F 1 115 ? 16.918 39.701 -66.931 1.00 28.96 127 ASN F O 1
ATOM 6676 N N . VAL F 1 116 ? 16.744 38.808 -64.862 1.00 29.45 128 VAL F N 1
ATOM 6677 C CA . VAL F 1 116 ? 15.304 39.058 -64.713 1.00 29.80 128 VAL F CA 1
ATOM 6678 C C . VAL F 1 116 ? 14.908 40.538 -64.818 1.00 29.86 128 VAL F C 1
ATOM 6679 O O . VAL F 1 116 ? 13.737 40.863 -65.019 1.00 30.27 128 VAL F O 1
ATOM 6683 N N . ASP F 1 117 ? 15.890 41.425 -64.702 1.00 29.84 129 ASP F N 1
ATOM 6684 C CA . ASP F 1 117 ? 15.651 42.858 -64.825 1.00 29.58 129 ASP F CA 1
ATOM 6685 C C . ASP F 1 117 ? 15.974 43.368 -66.226 1.00 29.05 129 ASP F C 1
ATOM 6686 O O . ASP F 1 117 ? 15.823 44.565 -66.511 1.00 29.27 129 ASP F O 1
ATOM 6691 N N . LYS F 1 118 ? 16.428 42.464 -67.094 1.00 28.05 130 LYS F N 1
ATOM 6692 C CA . LYS F 1 118 ? 16.828 42.845 -68.445 1.00 27.06 130 LYS F CA 1
ATOM 6693 C C . LYS F 1 118 ? 15.657 42.756 -69.422 1.00 26.23 130 LYS F C 1
ATOM 6694 O O . LYS F 1 118 ? 15.220 41.664 -69.796 1.00 26.08 130 LYS F O 1
ATOM 6700 N N . VAL F 1 119 ? 15.159 43.925 -69.814 1.00 25.23 131 VAL F N 1
ATOM 6701 C CA . VAL F 1 119 ? 14.124 44.044 -70.827 1.00 24.29 131 VAL F CA 1
ATOM 6702 C C . VAL F 1 119 ? 14.734 43.801 -72.204 1.00 23.67 131 VAL F C 1
ATOM 6703 O O . VAL F 1 119 ? 15.669 44.503 -72.618 1.00 23.51 131 VAL F O 1
ATOM 6707 N N . LEU F 1 120 ? 14.207 42.803 -72.907 1.00 22.79 132 LEU F N 1
ATOM 6708 C CA . LEU F 1 120 ? 14.736 42.450 -74.218 1.00 22.27 132 LEU F CA 1
ATOM 6709 C C . LEU F 1 120 ? 14.027 43.191 -75.342 1.00 22.01 132 LEU F C 1
ATOM 6710 O O . LEU F 1 120 ? 12.968 43.793 -75.129 1.00 21.71 132 LEU F O 1
ATOM 6715 N N . GLU F 1 121 ? 14.641 43.164 -76.523 1.00 21.59 133 GLU F N 1
ATOM 6716 C CA . GLU F 1 121 ? 14.061 43.754 -77.723 1.00 21.68 133 GLU F CA 1
ATOM 6717 C C . GLU F 1 121 ? 13.040 42.783 -78.300 1.00 21.56 133 GLU F C 1
ATOM 6718 O O . GLU F 1 121 ? 13.265 41.564 -78.337 1.00 21.06 133 GLU F O 1
ATOM 6724 N N . VAL F 1 122 ? 11.907 43.327 -78.727 1.00 21.33 134 VAL F N 1
ATOM 6725 C CA . VAL F 1 122 ? 10.853 42.517 -79.325 1.00 21.14 134 VAL F CA 1
ATOM 6726 C C . VAL F 1 122 ? 11.062 42.433 -80.839 1.00 21.42 134 VAL F C 1
ATOM 6727 O O . VAL F 1 122 ? 11.174 43.470 -81.509 1.00 21.25 134 VAL F O 1
ATOM 6731 N N . PRO F 1 123 ? 11.133 41.200 -81.386 1.00 21.52 135 PRO F N 1
ATOM 6732 C CA . PRO F 1 123 ? 11.181 41.068 -82.847 1.00 21.56 135 PRO F CA 1
ATOM 6733 C C . PRO F 1 123 ? 9.990 41.777 -83.495 1.00 21.91 135 PRO F C 1
ATOM 6734 O O . PRO F 1 123 ? 8.904 41.804 -82.912 1.00 21.64 135 PRO F O 1
ATOM 6738 N N . PRO F 1 124 ? 10.190 42.373 -84.684 1.00 22.08 136 PRO F N 1
ATOM 6739 C CA . PRO F 1 124 ? 9.050 43.029 -85.326 1.00 22.46 136 PRO F CA 1
ATOM 6740 C C . PRO F 1 124 ? 8.028 42.003 -85.816 1.00 22.63 136 PRO F C 1
ATOM 6741 O O . PRO F 1 124 ? 8.380 40.841 -86.036 1.00 22.52 136 PRO F O 1
ATOM 6745 N N . ILE F 1 125 ? 6.774 42.425 -85.965 1.00 23.30 137 ILE F N 1
ATOM 6746 C CA . ILE F 1 125 ? 5.757 41.584 -86.608 1.00 23.87 137 ILE F CA 1
ATOM 6747 C C . ILE F 1 125 ? 5.424 42.105 -88.005 1.00 24.31 137 ILE F C 1
ATOM 6748 O O . ILE F 1 125 ? 5.648 43.280 -88.305 1.00 24.26 137 ILE F O 1
ATOM 6753 N N . VAL F 1 126 ? 4.899 41.221 -88.851 1.00 24.87 138 VAL F N 1
ATOM 6754 C CA . VAL F 1 126 ? 4.402 41.609 -90.171 1.00 25.45 138 VAL F CA 1
ATOM 6755 C C . VAL F 1 126 ? 2.908 41.956 -90.085 1.00 25.93 138 VAL F C 1
ATOM 6756 O O . VAL F 1 126 ? 2.109 41.177 -89.556 1.00 26.05 138 VAL F O 1
ATOM 6760 N N . TYR F 1 127 ? 2.549 43.136 -90.586 1.00 26.49 139 TYR F N 1
ATOM 6761 C CA . TYR F 1 127 ? 1.173 43.634 -90.515 1.00 27.18 139 TYR F CA 1
ATOM 6762 C C . TYR F 1 127 ? 0.378 43.308 -91.780 1.00 27.40 139 TYR F C 1
ATOM 6763 O O . TYR F 1 127 ? 0.826 43.591 -92.894 1.00 27.43 139 TYR F O 1
ATOM 6772 N N . LEU F 1 128 ? -0.799 42.713 -91.590 1.00 27.74 140 LEU F N 1
ATOM 6773 C CA . LEU F 1 128 ? -1.678 42.314 -92.695 1.00 28.10 140 LEU F CA 1
ATOM 6774 C C . LEU F 1 128 ? -2.216 43.516 -93.473 1.00 28.32 140 LEU F C 1
ATOM 6775 O O . LEU F 1 128 ? -2.422 43.436 -94.685 1.00 28.37 140 LEU F O 1
ATOM 6780 N N . ARG F 1 129 ? -2.448 44.617 -92.761 1.00 28.61 141 ARG F N 1
ATOM 6781 C CA . ARG F 1 129 ? -2.780 45.905 -93.366 1.00 29.00 141 ARG F CA 1
ATOM 6782 C C . ARG F 1 129 ? -1.939 47.004 -92.718 1.00 28.98 141 ARG F C 1
ATOM 6783 O O . ARG F 1 129 ? -1.804 47.047 -91.492 1.00 28.90 141 ARG F O 1
ATOM 6791 N N . GLN F 1 130 ? -1.376 47.885 -93.544 1.00 29.03 142 GLN F N 1
ATOM 6792 C CA . GLN F 1 130 ? -0.481 48.949 -93.069 1.00 29.05 142 GLN F CA 1
ATOM 6793 C C . GLN F 1 130 ? -1.125 49.813 -91.980 1.00 28.87 142 GLN F C 1
ATOM 6794 O O . GLN F 1 130 ? -0.463 50.181 -91.003 1.00 28.71 142 GLN F O 1
ATOM 6800 N N . GLU F 1 131 ? -2.415 50.114 -92.155 1.00 28.63 143 GLU F N 1
ATOM 6801 C CA . GLU F 1 131 ? -3.190 50.948 -91.222 1.00 28.38 143 GLU F CA 1
ATOM 6802 C C . GLU F 1 131 ? -3.168 50.450 -89.773 1.00 28.08 143 GLU F C 1
ATOM 6803 O O . GLU F 1 131 ? -3.270 51.243 -88.834 1.00 27.81 143 GLU F O 1
ATOM 6809 N N . GLN F 1 132 ? -3.029 49.137 -89.611 1.00 27.89 144 GLN F N 1
ATOM 6810 C CA . GLN F 1 132 ? -2.981 48.497 -88.294 1.00 27.75 144 GLN F CA 1
ATOM 6811 C C . GLN F 1 132 ? -1.755 48.931 -87.496 1.00 27.50 144 GLN F C 1
ATOM 6812 O O . GLN F 1 132 ? -1.830 49.110 -86.279 1.00 27.33 144 GLN F O 1
ATOM 6818 N N . GLU F 1 133 ? -0.631 49.104 -88.189 1.00 27.32 145 GLU F N 1
ATOM 6819 C CA . GLU F 1 133 ? 0.602 49.552 -87.549 1.00 27.17 145 GLU F CA 1
ATOM 6820 C C . GLU F 1 133 ? 0.480 50.984 -87.032 1.00 26.74 145 GLU F C 1
ATOM 6821 O O . GLU F 1 133 ? 0.883 51.276 -85.906 1.00 26.50 145 GLU F O 1
ATOM 6827 N N . GLU F 1 134 ? -0.082 51.861 -87.863 1.00 26.43 146 GLU F N 1
ATOM 6828 C CA . GLU F 1 134 ? -0.289 53.264 -87.506 1.00 26.15 146 GLU F CA 1
ATOM 6829 C C . GLU F 1 134 ? -1.247 53.402 -86.318 1.00 25.95 146 GLU F C 1
ATOM 6830 O O . GLU F 1 134 ? -0.963 54.139 -85.369 1.00 25.90 146 GLU F O 1
ATOM 6836 N N . GLU F 1 135 ? -2.367 52.682 -86.375 1.00 25.75 147 GLU F N 1
ATOM 6837 C CA . GLU F 1 135 ? -3.336 52.642 -85.278 1.00 25.62 147 GLU F CA 1
ATOM 6838 C C . GLU F 1 135 ? -2.686 52.128 -83.998 1.00 25.61 147 GLU F C 1
ATOM 6839 O O . GLU F 1 135 ? -2.894 52.689 -82.921 1.00 25.48 147 GLU F O 1
ATOM 6845 N N . GLY F 1 136 ? -1.892 51.067 -84.136 1.00 25.63 148 GLY F N 1
ATOM 6846 C CA . GLY F 1 136 ? -1.145 50.490 -83.025 1.00 25.96 148 GLY F CA 1
ATOM 6847 C C . GLY F 1 136 ? -0.160 51.472 -82.416 1.00 26.27 148 GLY F C 1
ATOM 6848 O O . GLY F 1 136 ? -0.043 51.565 -81.196 1.00 25.71 148 GLY F O 1
ATOM 6849 N N . ARG F 1 137 ? 0.539 52.220 -83.267 1.00 26.90 149 ARG F N 1
ATOM 6850 C CA . ARG F 1 137 ? 1.500 53.209 -82.787 1.00 27.58 149 ARG F CA 1
ATOM 6851 C C . ARG F 1 137 ? 0.810 54.317 -81.994 1.00 28.17 149 ARG F C 1
ATOM 6852 O O . ARG F 1 137 ? 1.287 54.701 -80.932 1.00 28.00 149 ARG F O 1
ATOM 6860 N N . LYS F 1 138 ? -0.318 54.808 -82.505 1.00 29.29 150 LYS F N 1
ATOM 6861 C CA . LYS F 1 138 ? -1.120 55.815 -81.799 1.00 30.45 150 LYS F CA 1
ATOM 6862 C C . LYS F 1 138 ? -1.519 55.360 -80.392 1.00 30.91 150 LYS F C 1
ATOM 6863 O O . LYS F 1 138 ? -1.407 56.132 -79.439 1.00 31.08 150 LYS F O 1
ATOM 6869 N N . ARG F 1 139 ? -1.980 54.112 -80.275 1.00 31.51 151 ARG F N 1
ATOM 6870 C CA . ARG F 1 139 ? -2.312 53.505 -78.981 1.00 32.09 151 ARG F CA 1
ATOM 6871 C C . ARG F 1 139 ? -1.076 53.404 -78.088 1.00 32.69 151 ARG F C 1
ATOM 6872 O O . ARG F 1 139 ? -1.127 53.730 -76.900 1.00 32.71 151 ARG F O 1
ATOM 6880 N N . TYR F 1 140 ? 0.029 52.951 -78.677 1.00 33.42 152 TYR F N 1
ATOM 6881 C CA . TYR F 1 140 ? 1.307 52.827 -77.984 1.00 33.77 152 TYR F CA 1
ATOM 6882 C C . TYR F 1 140 ? 1.823 54.170 -77.449 1.00 34.85 152 TYR F C 1
ATOM 6883 O O . TYR F 1 140 ? 2.240 54.259 -76.292 1.00 34.67 152 TYR F O 1
ATOM 6892 N N . GLU F 1 141 ? 1.789 55.200 -78.294 1.00 35.93 153 GLU F N 1
ATOM 6893 C CA . GLU F 1 141 ? 2.241 56.544 -77.920 1.00 37.35 153 GLU F CA 1
ATOM 6894 C C . GLU F 1 141 ? 1.391 57.118 -76.789 1.00 38.08 153 GLU F C 1
ATOM 6895 O O . GLU F 1 141 ? 1.923 57.700 -75.842 1.00 38.33 153 GLU F O 1
ATOM 6901 N N . ALA F 1 142 ? 0.073 56.946 -76.903 1.00 39.00 154 ALA F N 1
ATOM 6902 C CA . ALA F 1 142 ? -0.895 57.480 -75.940 1.00 39.83 154 ALA F CA 1
ATOM 6903 C C . ALA F 1 142 ? -0.740 56.885 -74.544 1.00 40.50 154 ALA F C 1
ATOM 6904 O O . ALA F 1 142 ? -0.923 57.581 -73.543 1.00 40.69 154 ALA F O 1
ATOM 6906 N N . GLN F 1 143 ? -0.411 55.597 -74.483 1.00 41.26 155 GLN F N 1
ATOM 6907 C CA . GLN F 1 143 ? -0.217 54.916 -73.207 1.00 42.00 155 GLN F CA 1
ATOM 6908 C C . GLN F 1 143 ? 1.167 55.198 -72.622 1.00 42.43 155 GLN F C 1
ATOM 6909 O O . GLN F 1 143 ? 1.324 55.272 -71.401 1.00 42.34 155 GLN F O 1
ATOM 6915 N N . LYS F 1 144 ? 2.158 55.364 -73.499 1.00 42.98 156 LYS F N 1
ATOM 6916 C CA . LYS F 1 144 ? 3.520 55.681 -73.078 1.00 43.71 156 LYS F CA 1
ATOM 6917 C C . LYS F 1 144 ? 3.613 57.115 -72.558 1.00 44.07 156 LYS F C 1
ATOM 6918 O O . LYS F 1 144 ? 4.380 57.394 -71.635 1.00 44.06 156 LYS F O 1
ATOM 6924 N N . LEU F 1 145 ? 2.820 58.008 -73.151 1.00 44.54 157 LEU F N 1
ATOM 6925 C CA . LEU F 1 145 ? 2.694 59.388 -72.681 1.00 45.03 157 LEU F CA 1
ATOM 6926 C C . LEU F 1 145 ? 1.829 59.496 -71.424 1.00 45.28 157 LEU F C 1
ATOM 6927 O O . LEU F 1 145 ? 2.057 60.371 -70.589 1.00 45.43 157 LEU F O 1
ATOM 6932 N N . GLU F 1 146 ? 0.838 58.611 -71.295 1.00 45.66 158 GLU F N 1
ATOM 6933 C CA . GLU F 1 146 ? 0.029 58.519 -70.073 1.00 46.00 158 GLU F CA 1
ATOM 6934 C C . GLU F 1 146 ? 0.911 58.139 -68.881 1.00 46.25 158 GLU F C 1
ATOM 6935 O O . GLU F 1 146 ? 0.622 58.515 -67.741 1.00 46.31 158 GLU F O 1
ATOM 6941 N N . ARG F 1 147 ? 1.986 57.402 -69.162 1.00 46.50 159 ARG F N 1
ATOM 6942 C CA . ARG F 1 147 ? 2.997 57.050 -68.162 1.00 46.84 159 ARG F CA 1
ATOM 6943 C C . ARG F 1 147 ? 4.081 58.130 -68.028 1.00 47.22 159 ARG F C 1
ATOM 6944 O O . ARG F 1 147 ? 5.172 57.871 -67.510 1.00 47.17 159 ARG F O 1
ATOM 6952 N N . MET F 1 148 ? 3.765 59.337 -68.499 1.00 47.71 160 MET F N 1
ATOM 6953 C CA . MET F 1 148 ? 4.643 60.505 -68.385 1.00 48.14 160 MET F CA 1
ATOM 6954 C C . MET F 1 148 ? 3.866 61.686 -67.806 1.00 48.31 160 MET F C 1
ATOM 6955 O O . MET F 1 148 ? 4.336 62.361 -66.886 1.00 48.42 160 MET F O 1
ATOM 6960 N N . GLU F 1 149 ? 2.678 61.929 -68.359 1.00 48.43 161 GLU F N 1
ATOM 6961 C CA . GLU F 1 149 ? 1.826 63.044 -67.951 1.00 48.55 161 GLU F CA 1
ATOM 6962 C C . GLU F 1 149 ? 0.716 62.558 -67.022 1.00 48.61 161 GLU F C 1
ATOM 6963 O O . GLU F 1 149 ? 0.177 61.463 -67.199 1.00 48.67 161 GLU F O 1
#

Secondary structure (DSSP, 8-state):
-EEEE--GGGB-TTSBBPHHHHHHHHHHHHHHHHHHHHTTT--S-EEEEEEEE--EE--S--BTTPEEEEEEEEEEE-SS-EEEEEEEEEE-TTT--EEEEEEEEEEEEEEESSSTT-B-PPPPPP-SSHHHHHHHHHHHHHHHHHTT-/-EEE--GGGB-TTSBBPHHHHHHHHHHHHHHHHHHHHTTT--S-EEEEEEEE--EE--S--BTTSEEEEEEEEEEE-SS-EEEEEEEEEE-TTT--EEEEEEEEEEEEEEESS-TT-BPPPPP---S-HHHHHHHHHHHHHHHHHHT-/-EEEE--GGGB-TTSBBPHHHHHHHHHHHHHHHHHHHHTTT--S-EEEEEEEE--EEB-S--BTTPEEEEEEEEEEE-SS-EEEEEEEEEE-TTT--EEEEEEEEEEEEEEESSSTT-B-PPPP---SSHHHHHHHHHHHHHHHHHH--/-EEE--GGGB-TTSBBPHHHHHHHHHHHHHHHHHHHHTTT--S-EEEEEEEE--EE--S--BTTPEEEEEEEEEEE-SS-EEEEEEEEEE-TTT--EEEEEEEEEEEEEEESS-TT-BPPPPPPPPSSHHHHHHHHHHHHHHHHHTT-/-EEE--GGGB-TTSBBPHHHHHHHHHHHHHHHHHHHHTTT--S-EEEEEEEE--EEE-S--BTTPEEEEEEEEEEE-SS-EEEEEEEEEE-TTT--EEEEEEEEEEEEEEESSSTT-B-PPPPPPPSSHHHHHHHHHHHHHHHHHHH-/-EEE--GGGB-TTSBBPHHHHHHHHHHHHHHHHHHHHTTT--S-EEEEEEEEEEEEE-S--BTTPEEEEEEEEEEE-SS-EEEEEEEEEE-TTT--EEEEEEEEEEEEEEESSSTT-BPPPPP---SSHHHHHHHHHHHHHHHHHTT-

GO terms:
  GO:0042802 identical protein binding (F, IPI)
  GO:0005759 mitochondrial matrix (C, IDA)
  GO:0052816 long-chain fatty acyl-CoA hydrolase activity (F, IDA)
  GO:0043005 neuron projection (C, IDA)
  GO:0044297 cell body (C, IDA)
  GO:0005737 cytoplasm (C, IDA)
  GO:0005829 cytosol (C, IDA)
  GO:0009062 fatty acid catabolic process (P, IDA)

Solvent-accessible surface area: 40820 Å² total; per-residue (Å²): 60,28,45,83,46,3,65,28,34,14,3,31,74,43,18,18,21,22,9,0,5,5,2,64,16,2,4,73,14,0,16,8,34,0,6,66,22,7,3,59,137,102,44,62,89,0,14,5,34,16,30,4,1,33,88,0,23,31,97,30,67,4,51,60,14,14,0,0,33,5,61,32,106,28,21,17,15,15,133,68,14,0,1,0,51,0,74,0,63,2,4,35,6,42,71,44,67,121,87,64,4,0,110,5,26,1,6,0,33,0,36,7,59,177,67,133,86,92,70,18,117,10,18,121,34,135,47,146,132,133,95,50,79,67,82,0,96,144,85,49,69,52,9,85,108,65,114,140,189,45,75,75,30,1,80,22,18,10,7,27,75,51,18,33,18,42,10,1,8,4,3,58,12,2,4,43,14,0,14,11,35,0,4,67,22,8,4,59,135,115,41,54,96,0,15,5,35,17,32,7,1,33,87,0,28,32,112,26,52,4,47,50,25,14,0,0,36,6,70,30,101,30,19,17,18,16,137,70,13,0,0,0,52,0,66,0,54,1,4,37,14,40,64,44,72,121,82,66,4,0,117,3,24,1,6,0,32,0,34,1,58,178,71,59,136,92,68,21,119,11,19,117,39,137,58,154,133,140,88,43,56,71,85,0,88,130,82,46,66,53,8,87,117,87,108,164,187,62,28,44,77,49,1,77,27,34,11,5,31,78,35,19,17,19,24,11,1,6,5,4,45,15,2,4,69,14,0,16,11,34,0,6,68,24,7,5,58,134,110,43,61,90,0,16,5,33,15,29,9,1,37,117,5,43,31,111,21,70,4,49,60,15,13,0,0,41,6,57,31,96,28,21,19,16,18,136,67,14,0,1,0,53,0,64,0,51,1,4,34,6,43,67,43,72,126,87,65,4,0,114,4,26,0,7,0,35,0,36,6,61,175,63,133,79,93,71,19,118,13,17,120,40,135,27,145,137,120,99,51,72,72,85,0,92,122,89,42,80,61,8,96,121,50,116,134,186,54,61,67,34,1,70,22,17,13,5,28,81,51,18,33,18,44,10,1,9,4,3,49,16,2,4,50,16,0,16,13,35,0,5,65,24,7,4,59,134,111,42,56,93,0,18,7,35,14,30,12,1,41,123,4,40,32,115,23,53,3,46,53,21,14,0,0,41,7,67,30,100,25,21,20,16,12,134,68,15,0,1,0,56,0,68,0,50,1,4,34,11,36,65,44,72,120,84,66,4,0,115,5,28,0,7,0,31,0,36,2,58,176,71,55,136,93,66,20,116,13,18,117,31,141,49,160,150,149,88,61,81,82,91,0,106,143,90,37,77,68,14,90,106,100,115,130,209,52,71,83,32,2,28,22,16,16,5,34,90,63,11,41,22,40,9,1,4,5,2,50,14,1,4,58,13,0,8,10,37,0,5,73,27,8,6,64,140,104,41,59,93,0,23,5,39,14,28,6,0,20,80,0,37,32,104,29,85,3,46,58,14,15,0,0,35,8,70,30,110,29,24,19,16,16,142,71,15,0,1,0,49,0,76,0,65,1,5,37,7,38,60,48,70,120,83,69,4,0,109,4,26,1,6,0,32,0,40,4,50,174,62,109,83,96,75,21,120,9,21,122,27,145,51,156,145,147,88,48,71,86,87,0,91,134,82,56,85,44,6,86,103,52,119,138,180,55,71,87,30,2,27,24,24,16,5,32,78,52,15,33,21,38,9,0,6,4,1,44,17,0,4,59,16,0,9,8,35,0,4,72,24,8,4,59,136,108,43,64,91,0,30,5,41,14,30,6,0,4,76,0,28,30,100,28,49,3,47,60,15,16,0,0,44,11,68,32,102,25,20,16,17,16,136,68,14,0,0,0,55,0,68,0,53,1,4,36,8,37,65,45,68,119,89,73,5,0,103,4,14,1,5,0,30,0,49,2,63,194,74,89,124,91,67,19,120,11,18,119,39,137,50,156,151,129,71,51,59,88,84,0,100,144,57,38,81,66,10,75,106,75,120,144,181

Nearest PDB structures (foldseek):
  2v1o-assembly1_F  TM=9.884E-01  e=1.792E-25  Mus musculus
  4zv3-assembly1_C  TM=9.978E-01  e=1.922E-22  Mus musculus
  6vfy-assembly1_E  TM=9.847E-01  e=1.186E-22  Mus musculus
  4zv3-assembly1_A  TM=9.965E-01  e=3.661E-22  Mus musculus
  6vfy-assembly1_F  TM=9.796E-01  e=1.822E-22  Mus musculus

Radius of gyration: 28.25 Å; Cα contacts (8 Å, |Δi|>4): 2198; chains: 6; bounding box: 55×87×80 Å